Protein AF-0000000069833343 (afdb_homodimer)

Sequence (846 aa):
MAIAAACWATGGVAAAATAATTTTTSRLKGLRVHLTHVDAHGNYSRHQLLRRAARRSHHRMSRLVPVHAGNGEFLMDVSIGTPALAYSAIVDTGSDLVWTQCKPCVDCFKQSTPVFDPSSSSTYATVPCSSASCSDLPTSKCTSASKCGYTYTYGDSSSTQGVLATETFTLAKSKLPGVVFGCGDTNEGDGFSQGAGLVGLGRGPLSLVSQLGLDKFSYCLTSLDDTNNSPLLLGSLAGISEASAAASSVQTTPLIKNPSQPSFYYVSLKAITVGSTRISLPSSAFAVQDDGTGGVIVDSGTSITYLEVQGYRALKKAFAAQMALPAADGSGVGLDLCFRAPAKGVDQVEVPRLVFHFDGGADLDLPAENYMVLDGGSGALCLTVMGSRGLSIIGNFQQQNFQFVYDVGHDTLSFAPVQCNKLMAIAAACWATGGVAAAATAATTTTTSRLKGLRVHLTHVDAHGNYSRHQLLRRAARRSHHRMSRLVPVHAGNGEFLMDVSIGTPALAYSAIVDTGSDLVWTQCKPCVDCFKQSTPVFDPSSSSTYATVPCSSASCSDLPTSKCTSASKCGYTYTYGDSSSTQGVLATETFTLAKSKLPGVVFGCGDTNEGDGFSQGAGLVGLGRGPLSLVSQLGLDKFSYCLTSLDDTNNSPLLLGSLAGISEASAAASSVQTTPLIKNPSQPSFYYVSLKAITVGSTRISLPSSAFAVQDDGTGGVIVDSGTSITYLEVQGYRALKKAFAAQMALPAADGSGVGLDLCFRAPAKGVDQVEVPRLVFHFDGGADLDLPAENYMVLDGGSGALCLTVMGSRGLSIIGNFQQQNFQFVYDVGHDTLSFAPVQCNKL

pLDDT: mean 83.12, std 18.49, range [18.12, 98.44]

InterPro domains:
  IPR001461 Aspartic peptidase A1 [PR00792] (80-100)
  IPR001461 Aspartic peptidase A1 [PR00792] (296-307)
  IPR001461 Aspartic peptidase A1 [PR00792] (392-407)
  IPR001969 Aspartic peptidase, active site [PS00141] (296-307)
  IPR021109 Aspartic peptidase domain superfamily [G3DSA:2.40.70.10] (51-235)
  IPR021109 Aspartic peptidase domain superfamily [G3DSA:2.40.70.10] (239-423)
  IPR021109 Aspartic peptidase domain superfamily [SSF50630] (67-420)
  IPR032799 Xylanase inhibitor, C-terminal [PF14541] (265-416)
  IPR032861 Xylanase inhibitor, N-terminal [PF14543] (74-236)
  IPR033121 Peptidase family A1 domain [PS51767] (74-416)
  IPR034161 Pepsin-like domain, plant [cd05476] (73-420)
  IPR051708 Plant Aspartic Proteinase A1 [PTHR47967] (24-422)

Structure (mmCIF, N/CA/C/O backbone):
data_AF-0000000069833343-model_v1
#
loop_
_entity.id
_entity.type
_entity.pdbx_description
1 polymer 'Peptidase A1 domain-containing protein'
#
loop_
_atom_site.group_PDB
_atom_site.id
_atom_site.type_symbol
_atom_site.label_atom_id
_atom_site.label_alt_id
_atom_site.label_comp_id
_atom_site.label_asym_id
_atom_site.label_entity_id
_atom_site.label_seq_id
_atom_site.pdbx_PDB_ins_code
_atom_site.Cartn_x
_atom_site.Cartn_y
_atom_site.Cartn_z
_atom_site.occupancy
_atom_site.B_iso_or_equiv
_atom_site.auth_seq_id
_atom_site.auth_comp_id
_atom_site.auth_asym_id
_atom_site.auth_atom_id
_atom_site.pdbx_PDB_model_num
ATOM 1 N N . MET A 1 1 ? -57 -44.406 55.25 1 21.45 1 MET A N 1
ATOM 2 C CA . MET A 1 1 ? -57.312 -44.844 53.906 1 21.45 1 MET A CA 1
ATOM 3 C C . MET A 1 1 ? -56.062 -45 53.062 1 21.45 1 MET A C 1
ATOM 5 O O . MET A 1 1 ? -55.188 -44.125 53.094 1 21.45 1 MET A O 1
ATOM 9 N N . ALA A 1 2 ? -55.812 -46.281 52.656 1 21.61 2 ALA A N 1
ATOM 10 C CA . ALA A 1 2 ? -54.594 -47.031 52.438 1 21.61 2 ALA A CA 1
ATOM 11 C C . ALA A 1 2 ? -53.875 -46.531 51.188 1 21.61 2 ALA A C 1
ATOM 13 O O . ALA A 1 2 ? -54.344 -46.688 50.062 1 21.61 2 ALA A O 1
ATOM 14 N N . ILE A 1 3 ? -53.469 -45.219 51.125 1 20.42 3 ILE A N 1
ATOM 15 C CA . ILE A 1 3 ? -53.062 -44.438 49.969 1 20.42 3 ILE A CA 1
ATOM 16 C C . ILE A 1 3 ? -51.844 -45.062 49.344 1 20.42 3 ILE A C 1
ATOM 18 O O . ILE A 1 3 ? -50.781 -45.094 49.938 1 20.42 3 ILE A O 1
ATOM 22 N N . ALA A 1 4 ? -52.094 -46.219 48.562 1 18.94 4 ALA A N 1
ATOM 23 C CA . ALA A 1 4 ? -51.094 -47.156 48.062 1 18.94 4 ALA A CA 1
ATOM 24 C C . ALA A 1 4 ? -50.031 -46.438 47.219 1 18.94 4 ALA A C 1
ATOM 26 O O . ALA A 1 4 ? -50.375 -45.531 46.438 1 18.94 4 ALA A O 1
ATOM 27 N N . ALA A 1 5 ? -48.781 -46.469 47.656 1 20.67 5 ALA A N 1
ATOM 28 C CA . ALA A 1 5 ? -47.438 -45.969 47.375 1 20.67 5 ALA A CA 1
ATOM 29 C C . ALA A 1 5 ? -46.906 -46.531 46.094 1 20.67 5 ALA A C 1
ATOM 31 O O . ALA A 1 5 ? -46.531 -47.688 46.031 1 20.67 5 ALA A O 1
ATOM 32 N N . ALA A 1 6 ? -47.812 -46.438 44.938 1 20.27 6 ALA A N 1
ATOM 33 C CA . ALA A 1 6 ? -47.469 -47.188 43.719 1 20.27 6 ALA A CA 1
ATOM 34 C C . ALA A 1 6 ? -46.031 -46.938 43.312 1 20.27 6 ALA A C 1
ATOM 36 O O . ALA A 1 6 ? -45.562 -45.812 43.312 1 20.27 6 ALA A O 1
ATOM 37 N N . CYS A 1 7 ? -45.125 -47.938 43.469 1 20.39 7 CYS A N 1
ATOM 38 C CA . CYS A 1 7 ? -43.688 -48.156 43.312 1 20.39 7 CYS A CA 1
ATOM 39 C C . CYS A 1 7 ? -43.281 -48 41.844 1 20.39 7 CYS A C 1
ATOM 41 O O . CYS A 1 7 ? -43.688 -48.781 40.969 1 20.39 7 CYS A O 1
ATOM 43 N N . TRP A 1 8 ? -43.562 -46.812 41.156 1 21.75 8 TRP A N 1
ATOM 44 C CA . TRP A 1 8 ? -43.312 -46.719 39.75 1 21.75 8 TRP A CA 1
ATOM 45 C C . TRP A 1 8 ? -41.906 -47.188 39.406 1 21.75 8 TRP A C 1
ATOM 47 O O . TRP A 1 8 ? -40.938 -46.75 40.031 1 21.75 8 TRP A O 1
ATOM 57 N N . ALA A 1 9 ? -41.75 -48.469 38.938 1 21.72 9 ALA A N 1
ATOM 58 C CA . ALA A 1 9 ? -40.625 -49.281 38.531 1 21.72 9 ALA A CA 1
ATOM 59 C C . ALA A 1 9 ? -39.781 -48.531 37.5 1 21.72 9 ALA A C 1
ATOM 61 O O . ALA A 1 9 ? -40.281 -47.844 36.625 1 21.72 9 ALA A O 1
ATOM 62 N N . THR A 1 10 ? -38.469 -48.281 37.812 1 23.55 10 THR A N 1
ATOM 63 C CA . THR A 1 10 ? -37.281 -47.562 37.312 1 23.55 10 THR A CA 1
ATOM 64 C C . THR A 1 10 ? -36.719 -48.25 36.062 1 23.55 10 THR A C 1
ATOM 66 O O . THR A 1 10 ? -35.5 -48.375 35.906 1 23.55 10 THR A O 1
ATOM 69 N N . GLY A 1 11 ? -37.656 -48.656 35.031 1 21.95 11 GLY A N 1
ATOM 70 C CA . GLY A 1 11 ? -37.062 -49.469 34 1 21.95 11 GLY A CA 1
ATOM 71 C C . GLY A 1 11 ? -35.844 -48.812 33.344 1 21.95 11 GLY A C 1
ATOM 72 O O . GLY A 1 11 ? -35.844 -47.594 33.125 1 21.95 11 GLY A O 1
ATOM 73 N N . GLY A 1 12 ? -34.656 -49.406 33.531 1 21.81 12 GLY A N 1
ATOM 74 C CA . GLY A 1 12 ? -33.281 -49.156 33.094 1 21.81 12 GLY A CA 1
ATOM 75 C C . GLY A 1 12 ? -33.125 -49.125 31.594 1 21.81 12 GLY A C 1
ATOM 76 O O . GLY A 1 12 ? -33.375 -50.125 30.938 1 21.81 12 GLY A O 1
ATOM 77 N N . VAL A 1 13 ? -33.656 -48.125 30.875 1 24.73 13 VAL A N 1
ATOM 78 C CA . VAL A 1 13 ? -33.531 -48.125 29.422 1 24.73 13 VAL A CA 1
ATOM 79 C C . VAL A 1 13 ? -32.062 -48.25 29.047 1 24.73 13 VAL A C 1
ATOM 81 O O . VAL A 1 13 ? -31.203 -47.5 29.578 1 24.73 13 VAL A O 1
ATOM 84 N N . ALA A 1 14 ? -31.625 -49.406 28.547 1 22.98 14 ALA A N 1
ATOM 85 C CA . ALA A 1 14 ? -30.344 -49.781 27.922 1 22.98 14 ALA A CA 1
ATOM 86 C C . ALA A 1 14 ? -29.922 -48.75 26.891 1 22.98 14 ALA A C 1
ATOM 88 O O . ALA A 1 14 ? -30.672 -48.406 25.984 1 22.98 14 ALA A O 1
ATOM 89 N N . ALA A 1 15 ? -29 -47.938 27.172 1 27.58 15 ALA A N 1
ATOM 90 C CA . ALA A 1 15 ? -28.297 -46.969 26.312 1 27.58 15 ALA A CA 1
ATOM 91 C C . ALA A 1 15 ? -27.688 -47.656 25.094 1 27.58 15 ALA A C 1
ATOM 93 O O . ALA A 1 15 ? -26.828 -48.531 25.234 1 27.58 15 ALA A O 1
ATOM 94 N N . ALA A 1 16 ? -28.547 -47.969 24.094 1 25.44 16 ALA A N 1
ATOM 95 C CA . ALA A 1 16 ? -27.938 -48.5 22.875 1 25.44 16 ALA A CA 1
ATOM 96 C C . ALA A 1 16 ? -26.766 -47.625 22.422 1 25.44 16 ALA A C 1
ATOM 98 O O . ALA A 1 16 ? -26.906 -46.406 22.312 1 25.44 16 ALA A O 1
ATOM 99 N N . ALA A 1 17 ? -25.594 -48.094 22.594 1 27.55 17 ALA A N 1
ATOM 100 C CA . ALA A 1 17 ? -24.344 -47.562 22.062 1 27.55 17 ALA A CA 1
ATOM 101 C C . ALA A 1 17 ? -24.422 -47.375 20.547 1 27.55 17 ALA A C 1
ATOM 103 O O . ALA A 1 17 ? -24.594 -48.344 19.797 1 27.55 17 ALA A O 1
ATOM 104 N N . THR A 1 18 ? -25.125 -46.406 20.047 1 28.3 18 THR A N 1
ATOM 105 C CA . THR A 1 18 ? -24.984 -46.156 18.625 1 28.3 18 THR A CA 1
ATOM 106 C C . THR A 1 18 ? -23.516 -46.125 18.219 1 28.3 18 THR A C 1
ATOM 108 O O . THR A 1 18 ? -22.703 -45.469 18.844 1 28.3 18 THR A O 1
ATOM 111 N N . ALA A 1 19 ? -23.062 -47.25 17.656 1 33.06 19 ALA A N 1
ATOM 112 C CA . ALA A 1 19 ? -21.781 -47.344 16.969 1 33.06 19 ALA A CA 1
ATOM 113 C C . ALA A 1 19 ? -21.578 -46.125 16.062 1 33.06 19 ALA A C 1
ATOM 115 O O . ALA A 1 19 ? -22.375 -45.875 15.148 1 33.06 19 ALA A O 1
ATOM 116 N N . ALA A 1 20 ? -20.906 -45.156 16.531 1 35.56 20 ALA A N 1
ATOM 117 C CA . ALA A 1 20 ? -20.328 -44.125 15.68 1 35.56 20 ALA A CA 1
ATOM 118 C C . ALA A 1 20 ? -19.547 -44.75 14.523 1 35.56 20 ALA A C 1
ATOM 120 O O . ALA A 1 20 ? -18.516 -45.375 14.734 1 35.56 20 ALA A O 1
ATOM 121 N N . THR A 1 21 ? -20.281 -45.188 13.492 1 31.17 21 THR A N 1
ATOM 122 C CA . THR A 1 21 ? -19.484 -45.406 12.289 1 31.17 21 THR A CA 1
ATOM 123 C C . THR A 1 21 ? -18.562 -44.219 12.047 1 31.17 21 THR A C 1
ATOM 125 O O . THR A 1 21 ? -19.016 -43.094 11.945 1 31.17 21 THR A O 1
ATOM 128 N N . THR A 1 22 ? -17.359 -44.312 12.516 1 32.84 22 THR A N 1
ATOM 129 C CA . THR A 1 22 ? -16.281 -43.438 12.117 1 32.84 22 THR A CA 1
ATOM 130 C C . THR A 1 22 ? -16.219 -43.312 10.594 1 32.84 22 THR A C 1
ATOM 132 O O . THR A 1 22 ? -15.805 -44.25 9.906 1 32.84 22 THR A O 1
ATOM 135 N N . THR A 1 23 ? -17.266 -42.781 9.969 1 34.47 23 THR A N 1
ATOM 136 C CA . THR A 1 23 ? -17.031 -42.438 8.57 1 34.47 23 THR A CA 1
ATOM 137 C C . THR A 1 23 ? -15.602 -41.906 8.367 1 34.47 23 THR A C 1
ATOM 139 O O . THR A 1 23 ? -15.234 -40.875 8.922 1 34.47 23 THR A O 1
ATOM 142 N N . THR A 1 24 ? -14.664 -42.75 8.234 1 38.72 24 THR A N 1
ATOM 143 C CA . THR A 1 24 ? -13.312 -42.438 7.773 1 38.72 24 THR A CA 1
ATOM 144 C C . THR A 1 24 ? -13.352 -41.406 6.637 1 38.72 24 THR A C 1
ATOM 146 O O . THR A 1 24 ? -13.766 -41.719 5.52 1 38.72 24 THR A O 1
ATOM 149 N N . THR A 1 25 ? -13.844 -40.25 6.809 1 46.03 25 THR A N 1
ATOM 150 C CA . THR A 1 25 ? -13.719 -39.188 5.801 1 46.03 25 THR A CA 1
ATOM 151 C C . THR A 1 25 ? -12.391 -39.312 5.062 1 46.03 25 THR A C 1
ATOM 153 O O . THR A 1 25 ? -11.32 -39.25 5.676 1 46.03 25 THR A O 1
ATOM 156 N N . SER A 1 26 ? -12.281 -40.25 4.07 1 54.53 26 SER A N 1
ATOM 157 C CA . SER A 1 26 ? -11.133 -40.469 3.195 1 54.53 26 SER A CA 1
ATOM 158 C C . SER A 1 26 ? -10.391 -39.156 2.918 1 54.53 26 SER A C 1
ATOM 160 O O . SER A 1 26 ? -10.961 -38.219 2.371 1 54.53 26 SER A O 1
ATOM 162 N N . ARG A 1 27 ? -9.352 -38.875 3.617 1 72.12 27 ARG A N 1
ATOM 163 C CA . ARG A 1 27 ? -8.477 -37.719 3.531 1 72.12 27 ARG A CA 1
ATOM 164 C C . ARG A 1 27 ? -7.914 -37.562 2.123 1 72.12 27 ARG A C 1
ATOM 166 O O . ARG A 1 27 ? -7.387 -38.5 1.546 1 72.12 27 ARG A O 1
ATOM 173 N N . LEU A 1 28 ? -8.188 -36.625 1.368 1 82.12 28 LEU A N 1
ATOM 174 C CA . LEU A 1 28 ? -7.68 -36.312 0.043 1 82.12 28 LEU A CA 1
ATOM 175 C C . LEU A 1 28 ? -6.172 -36.5 -0.03 1 82.12 28 LEU A C 1
ATOM 177 O O . LEU A 1 28 ? -5.426 -35.938 0.788 1 82.12 28 LEU A O 1
ATOM 181 N N . LYS A 1 29 ? -5.707 -37.5 -0.87 1 86.5 29 LYS A N 1
ATOM 182 C CA . LYS A 1 29 ? -4.27 -37.719 -0.985 1 86.5 29 LYS A CA 1
ATOM 183 C C . LYS A 1 29 ? -3.639 -36.812 -2.031 1 86.5 29 LYS A C 1
ATOM 185 O O . LYS A 1 29 ? -2.506 -36.375 -1.864 1 86.5 29 LYS A O 1
ATOM 190 N N . GLY A 1 30 ? -4.383 -36.656 -3.137 1 89 30 GLY A N 1
ATOM 191 C CA . GLY A 1 30 ? -3.877 -35.844 -4.242 1 89 30 GLY A CA 1
ATOM 192 C C . GLY A 1 30 ? -4.969 -35.406 -5.195 1 89 30 GLY A C 1
ATOM 193 O O . GLY A 1 30 ? -6 -36.062 -5.328 1 89 30 GLY A O 1
ATOM 194 N N . LEU A 1 31 ? -4.809 -34.25 -5.797 1 89.5 31 LEU A N 1
ATOM 195 C CA . LEU A 1 31 ? -5.785 -33.688 -6.719 1 89.5 31 LEU A CA 1
ATOM 196 C C . LEU A 1 31 ? -5.102 -32.844 -7.789 1 89.5 31 LEU A C 1
ATOM 198 O O . LEU A 1 31 ? -4.172 -32.094 -7.492 1 89.5 31 LEU A O 1
ATOM 202 N N . ARG A 1 32 ? -5.523 -33.094 -9 1 91.19 32 ARG A N 1
ATOM 203 C CA . ARG A 1 32 ? -5.074 -32.25 -10.109 1 91.19 32 ARG A CA 1
ATOM 204 C C . ARG A 1 32 ? -6.164 -31.281 -10.539 1 91.19 32 ARG A C 1
ATOM 206 O O . ARG A 1 32 ? -7.316 -31.672 -10.734 1 91.19 32 ARG A O 1
ATOM 213 N N . VAL A 1 33 ? -5.816 -30 -10.633 1 90.75 33 VAL A N 1
ATOM 214 C CA . VAL A 1 33 ? -6.738 -28.953 -11.078 1 90.75 33 VAL A CA 1
ATOM 215 C C . VAL A 1 33 ? -6.102 -28.141 -12.211 1 90.75 33 VAL A C 1
ATOM 217 O O . VAL A 1 33 ? -4.875 -28.094 -12.328 1 90.75 33 VAL A O 1
ATOM 220 N N . HIS A 1 34 ? -6.926 -27.594 -13.102 1 88.88 34 HIS A N 1
ATOM 221 C CA . HIS A 1 34 ? -6.445 -26.781 -14.219 1 88.88 34 HIS A CA 1
ATOM 222 C C . HIS A 1 34 ? -6.59 -25.297 -13.922 1 88.88 34 HIS A C 1
ATOM 224 O O . HIS A 1 34 ? -7.602 -24.859 -13.367 1 88.88 34 HIS A O 1
ATOM 230 N N . LEU A 1 35 ? -5.52 -24.547 -14.219 1 90.62 35 LEU A N 1
ATOM 231 C CA . LEU A 1 35 ? -5.527 -23.078 -14.125 1 90.62 35 LEU A CA 1
ATOM 232 C C . LEU A 1 35 ? -5.547 -22.453 -15.516 1 90.62 35 LEU A C 1
ATOM 234 O O . LEU A 1 35 ? -4.984 -23.016 -16.453 1 90.62 35 LEU A O 1
ATOM 238 N N . THR A 1 36 ? -6.199 -21.344 -15.633 1 85.56 36 THR A N 1
ATOM 239 C CA . THR A 1 36 ? -6.207 -20.562 -16.859 1 85.56 36 THR A CA 1
ATOM 240 C C . THR A 1 36 ? -5.734 -19.141 -16.594 1 85.56 36 THR A C 1
ATOM 242 O O . THR A 1 36 ? -5.957 -18.594 -15.516 1 85.56 36 THR A O 1
ATOM 245 N N . HIS A 1 37 ? -5.012 -18.547 -17.578 1 85.62 37 HIS A N 1
ATOM 246 C CA . HIS A 1 37 ? -4.641 -17.141 -17.438 1 85.62 37 HIS A CA 1
ATOM 247 C C . HIS A 1 37 ? -5.867 -16.266 -17.219 1 85.62 37 HIS A C 1
ATOM 249 O O . HIS A 1 37 ? -6.906 -16.469 -17.859 1 85.62 37 HIS A O 1
ATOM 255 N N . VAL A 1 38 ? -5.75 -15.219 -16.438 1 81.62 38 VAL A N 1
ATOM 256 C CA . VAL A 1 38 ? -6.859 -14.32 -16.125 1 81.62 38 VAL A CA 1
ATOM 257 C C . VAL A 1 38 ? -7.348 -13.648 -17.406 1 81.62 38 VAL A C 1
ATOM 259 O O . VAL A 1 38 ? -8.523 -13.297 -17.516 1 81.62 38 VAL A O 1
ATOM 262 N N . ASP A 1 39 ? -6.434 -13.5 -18.438 1 78.38 39 ASP A N 1
ATOM 263 C CA . ASP A 1 39 ? -6.785 -12.797 -19.672 1 78.38 39 ASP A CA 1
ATOM 264 C C . ASP A 1 39 ? -7.133 -13.773 -20.781 1 78.38 39 ASP A C 1
ATOM 266 O O . ASP A 1 39 ? -7.262 -13.383 -21.938 1 78.38 39 ASP A O 1
ATOM 270 N N . ALA A 1 40 ? -7.191 -15.094 -20.5 1 80.38 40 ALA A N 1
ATOM 271 C CA . ALA A 1 40 ? -7.312 -16.141 -21.516 1 80.38 40 ALA A CA 1
ATOM 272 C C . ALA A 1 40 ? -8.594 -15.977 -22.328 1 80.38 40 ALA A C 1
ATOM 274 O O . ALA A 1 40 ? -8.641 -16.359 -23.5 1 80.38 40 ALA A O 1
ATOM 275 N N . HIS A 1 41 ? -9.625 -15.406 -21.766 1 77.19 41 HIS A N 1
ATOM 276 C CA . HIS A 1 41 ? -10.914 -15.344 -22.453 1 77.19 41 HIS A CA 1
ATOM 277 C C . HIS A 1 41 ? -11.086 -14.023 -23.188 1 77.19 41 HIS A C 1
ATOM 279 O O . HIS A 1 41 ? -12.086 -13.805 -23.859 1 77.19 41 HIS A O 1
ATOM 285 N N . GLY A 1 42 ? -10.086 -13.172 -23.078 1 77.94 42 GLY A N 1
ATOM 286 C CA . GLY A 1 42 ? -10.133 -11.914 -23.812 1 77.94 42 GLY A CA 1
ATOM 287 C C . GLY A 1 42 ? -9.438 -11.977 -25.156 1 77.94 42 GLY A C 1
ATOM 288 O O . GLY A 1 42 ? -8.656 -12.898 -25.422 1 77.94 42 GLY A O 1
ATOM 289 N N . ASN A 1 43 ? -9.906 -11.148 -26.078 1 82.88 43 ASN A N 1
ATOM 290 C CA . ASN A 1 43 ? -9.258 -10.992 -27.375 1 82.88 43 ASN A CA 1
ATOM 291 C C . ASN A 1 43 ? -8.156 -9.938 -27.328 1 82.88 43 ASN A C 1
ATOM 293 O O . ASN A 1 43 ? -8.367 -8.797 -27.75 1 82.88 43 ASN A O 1
ATOM 297 N N . TYR A 1 44 ? -7.023 -10.352 -26.781 1 83 44 TYR A N 1
ATOM 298 C CA . TYR A 1 44 ? -5.926 -9.406 -26.594 1 83 44 TYR A CA 1
ATOM 299 C C . TYR A 1 44 ? -4.742 -9.766 -27.484 1 83 44 TYR A C 1
ATOM 301 O O . TYR A 1 44 ? -4.434 -10.945 -27.672 1 83 44 TYR A O 1
ATOM 309 N N . SER A 1 45 ? -4.09 -8.711 -28.047 1 85.25 45 SER A N 1
ATOM 310 C CA . SER A 1 45 ? -2.799 -8.914 -28.703 1 85.25 45 SER A CA 1
ATOM 311 C C . SER A 1 45 ? -1.705 -9.203 -27.688 1 85.25 45 SER A C 1
ATOM 313 O O . SER A 1 45 ? -1.896 -8.992 -26.484 1 85.25 45 SER A O 1
ATOM 315 N N . ARG A 1 46 ? -0.649 -9.719 -28.094 1 84.88 46 ARG A N 1
ATOM 316 C CA . ARG A 1 46 ? 0.485 -9.984 -27.219 1 84.88 46 ARG A CA 1
ATOM 317 C C . ARG A 1 46 ? 0.93 -8.719 -26.484 1 84.88 46 ARG A C 1
ATOM 319 O O . ARG A 1 46 ? 1.281 -8.758 -25.312 1 84.88 46 ARG A O 1
ATOM 326 N N . HIS A 1 47 ? 0.909 -7.59 -27.234 1 83 47 HIS A N 1
ATOM 327 C CA . HIS A 1 47 ? 1.244 -6.297 -26.641 1 83 47 HIS A CA 1
ATOM 328 C C . HIS A 1 47 ? 0.287 -5.945 -25.5 1 83 47 HIS A C 1
ATOM 330 O O . HIS A 1 47 ? 0.718 -5.496 -24.438 1 83 47 HIS A O 1
ATOM 336 N N . GLN A 1 48 ? -0.925 -6.176 -25.734 1 78.81 48 GLN A N 1
ATOM 337 C CA . GLN A 1 48 ? -1.937 -5.879 -24.719 1 78.81 48 GLN A CA 1
ATOM 338 C C . GLN A 1 48 ? -1.784 -6.785 -23.5 1 78.81 48 GLN A C 1
ATOM 340 O O . GLN A 1 48 ? -1.926 -6.332 -22.359 1 78.81 48 GLN A O 1
ATOM 345 N N . LEU A 1 49 ? -1.484 -8.094 -23.719 1 83.44 49 LEU A N 1
ATOM 346 C CA . LEU A 1 49 ? -1.283 -9.039 -22.625 1 83.44 49 LEU A CA 1
ATOM 347 C C . LEU A 1 49 ? -0.107 -8.617 -21.75 1 83.44 49 LEU A C 1
ATOM 349 O O . LEU A 1 49 ? -0.203 -8.648 -20.531 1 83.44 49 LEU A O 1
ATOM 353 N N . LEU A 1 50 ? 0.956 -8.188 -22.375 1 83.94 50 LEU A N 1
ATOM 354 C CA . LEU A 1 50 ? 2.148 -7.758 -21.656 1 83.94 50 LEU A CA 1
ATOM 355 C C . LEU A 1 50 ? 1.863 -6.512 -20.828 1 83.94 50 LEU A C 1
ATOM 357 O O . LEU A 1 50 ? 2.229 -6.449 -19.656 1 83.94 50 LEU A O 1
ATOM 361 N N . ARG A 1 51 ? 1.188 -5.516 -21.359 1 75.75 51 ARG A N 1
ATOM 362 C CA . ARG A 1 51 ? 0.85 -4.277 -20.656 1 75.75 51 ARG A CA 1
ATOM 363 C C . ARG A 1 51 ? -0.042 -4.559 -19.453 1 75.75 51 ARG A C 1
ATOM 365 O O . ARG A 1 51 ? 0.148 -3.975 -18.391 1 75.75 51 ARG A O 1
ATOM 372 N N . ARG A 1 52 ? -1.001 -5.445 -19.672 1 78.94 52 ARG A N 1
ATOM 373 C CA . ARG A 1 52 ? -1.923 -5.789 -18.594 1 78.94 52 ARG A CA 1
ATOM 374 C C . ARG A 1 52 ? -1.197 -6.512 -17.469 1 78.94 52 ARG A C 1
ATOM 376 O O . ARG A 1 52 ? -1.413 -6.207 -16.281 1 78.94 52 ARG A O 1
ATOM 383 N N . ALA A 1 53 ? -0.318 -7.461 -17.828 1 79.5 53 ALA A N 1
ATOM 384 C CA . ALA A 1 53 ? 0.472 -8.172 -16.828 1 79.5 53 ALA A CA 1
ATOM 385 C C . ALA A 1 53 ? 1.384 -7.219 -16.062 1 79.5 53 ALA A C 1
ATOM 387 O O . ALA A 1 53 ? 1.507 -7.309 -14.836 1 79.5 53 ALA A O 1
ATOM 388 N N . ALA A 1 54 ? 2.035 -6.285 -16.766 1 76.5 54 ALA A N 1
ATOM 389 C CA . ALA A 1 54 ? 2.92 -5.305 -16.141 1 76.5 54 ALA A CA 1
ATOM 390 C C . ALA A 1 54 ? 2.145 -4.391 -15.195 1 76.5 54 ALA A C 1
ATOM 392 O O . ALA A 1 54 ? 2.586 -4.133 -14.07 1 76.5 54 ALA A O 1
ATOM 393 N N . ARG A 1 55 ? 1.012 -3.93 -15.664 1 69.94 55 ARG A N 1
ATOM 394 C CA . ARG A 1 55 ? 0.185 -3.051 -14.844 1 69.94 55 ARG A CA 1
ATOM 395 C C . ARG A 1 55 ? -0.227 -3.742 -13.555 1 69.94 55 ARG A C 1
ATOM 397 O O . ARG A 1 55 ? -0.125 -3.156 -12.469 1 69.94 55 ARG A O 1
ATOM 404 N N . ARG A 1 56 ? -0.678 -5 -13.617 1 73.31 56 ARG A N 1
ATOM 405 C CA . ARG A 1 56 ? -1.071 -5.746 -12.43 1 73.31 56 ARG A CA 1
ATOM 406 C C . ARG A 1 56 ? 0.121 -5.973 -11.5 1 73.31 56 ARG A C 1
ATOM 408 O O . ARG A 1 56 ? -0.011 -5.898 -10.281 1 73.31 56 ARG A O 1
ATOM 415 N N . SER A 1 57 ? 1.282 -6.297 -12.094 1 76.75 57 SER A N 1
ATOM 416 C CA . SER A 1 57 ? 2.49 -6.52 -11.305 1 76.75 57 SER A CA 1
ATOM 417 C C . SER A 1 57 ? 2.896 -5.262 -10.547 1 76.75 57 SER A C 1
ATOM 419 O O . SER A 1 57 ? 3.225 -5.324 -9.359 1 76.75 57 SER A O 1
ATOM 421 N N . HIS A 1 58 ? 2.873 -4.082 -11.289 1 67.56 58 HIS A N 1
ATOM 422 C CA . HIS A 1 58 ? 3.234 -2.812 -10.664 1 67.56 58 HIS A CA 1
ATOM 423 C C . HIS A 1 58 ? 2.293 -2.475 -9.516 1 67.56 58 HIS A C 1
ATOM 425 O O . HIS A 1 58 ? 2.736 -2.039 -8.453 1 67.56 58 HIS A O 1
ATOM 431 N N . HIS A 1 59 ? 1.062 -2.719 -9.828 1 63.75 59 HIS A N 1
ATOM 432 C CA . HIS A 1 59 ? 0.059 -2.447 -8.805 1 63.75 59 HIS A CA 1
ATOM 433 C C . HIS A 1 59 ? 0.282 -3.316 -7.57 1 63.75 59 HIS A C 1
ATOM 435 O O . HIS A 1 59 ? 0.264 -2.818 -6.441 1 63.75 59 HIS A O 1
ATOM 441 N N . ARG A 1 60 ? 0.499 -4.578 -7.719 1 71.25 60 ARG A N 1
ATOM 442 C CA . ARG A 1 60 ? 0.725 -5.504 -6.617 1 71.25 60 ARG A CA 1
ATOM 443 C C . ARG A 1 60 ? 1.979 -5.133 -5.836 1 71.25 60 ARG A C 1
ATOM 445 O O . ARG A 1 60 ? 1.954 -5.062 -4.605 1 71.25 60 ARG A O 1
ATOM 452 N N . MET A 1 61 ? 3.096 -4.914 -6.508 1 67.5 61 MET A N 1
ATOM 453 C CA . MET A 1 61 ? 4.352 -4.57 -5.848 1 67.5 61 MET A CA 1
ATOM 454 C C . MET A 1 61 ? 4.195 -3.305 -5.012 1 67.5 61 MET A C 1
ATOM 456 O O . MET A 1 61 ? 4.719 -3.223 -3.896 1 67.5 61 MET A O 1
ATOM 460 N N . SER A 1 62 ? 3.502 -2.348 -5.543 1 61.34 62 SER A N 1
ATOM 461 C CA . SER A 1 62 ? 3.344 -1.067 -4.859 1 61.34 62 SER A CA 1
ATOM 462 C C . SER A 1 62 ? 2.598 -1.231 -3.541 1 61.34 62 SER A C 1
ATOM 464 O O . SER A 1 62 ? 2.732 -0.403 -2.639 1 61.34 62 SER A O 1
ATOM 466 N N . ARG A 1 63 ? 1.869 -2.324 -3.381 1 60.72 63 ARG A N 1
ATOM 467 C CA . ARG A 1 63 ? 1.026 -2.506 -2.203 1 60.72 63 ARG A CA 1
ATOM 468 C C . ARG A 1 63 ? 1.697 -3.424 -1.186 1 60.72 63 ARG A C 1
ATOM 470 O O . ARG A 1 63 ? 1.332 -3.424 -0.008 1 60.72 63 ARG A O 1
ATOM 477 N N . LEU A 1 64 ? 2.621 -4.219 -1.611 1 61.84 64 LEU A N 1
ATOM 478 C CA . LEU A 1 64 ? 3.266 -5.18 -0.72 1 61.84 64 LEU A CA 1
ATOM 479 C C . LEU A 1 64 ? 4.379 -4.512 0.08 1 61.84 64 LEU A C 1
ATOM 481 O O . LEU A 1 64 ? 4.902 -5.094 1.032 1 61.84 64 LEU A O 1
ATOM 485 N N . VAL A 1 65 ? 4.828 -3.268 -0.133 1 54.47 65 VAL A N 1
ATOM 486 C CA . VAL A 1 65 ? 5.902 -2.576 0.577 1 54.47 65 VAL A CA 1
ATOM 487 C C . VAL A 1 65 ? 5.309 -1.593 1.582 1 54.47 65 VAL A C 1
ATOM 489 O O . VAL A 1 65 ? 4.402 -0.824 1.246 1 54.47 65 VAL A O 1
ATOM 492 N N . PRO A 1 66 ? 5.68 -1.823 2.902 1 53.97 66 PRO A N 1
ATOM 493 C CA . PRO A 1 66 ? 5.211 -0.838 3.881 1 53.97 66 PRO A CA 1
ATOM 494 C C . PRO A 1 66 ? 5.488 0.6 3.447 1 53.97 66 PRO A C 1
ATOM 496 O O . PRO A 1 66 ? 6.539 0.884 2.867 1 53.97 66 PRO A O 1
ATOM 499 N N . VAL A 1 67 ? 4.449 1.275 3.334 1 52.75 67 VAL A N 1
ATOM 500 C CA . VAL A 1 67 ? 4.621 2.631 2.824 1 52.75 67 VAL A CA 1
ATOM 501 C C . VAL A 1 67 ? 4.441 3.637 3.957 1 52.75 67 VAL A C 1
ATOM 503 O O . VAL A 1 67 ? 3.711 3.377 4.918 1 52.75 67 VAL A O 1
ATOM 506 N N . HIS A 1 68 ? 5.5 4.465 4.102 1 53.66 68 HIS A N 1
ATOM 507 C CA . HIS A 1 68 ? 5.328 5.668 4.906 1 53.66 68 HIS A CA 1
ATOM 508 C C . HIS A 1 68 ? 4.5 6.715 4.164 1 53.66 68 HIS A C 1
ATOM 510 O O . HIS A 1 68 ? 4.41 6.68 2.936 1 53.66 68 HIS A O 1
ATOM 516 N N . ALA A 1 69 ? 3.775 7.453 4.902 1 49.09 69 ALA A N 1
ATOM 517 C CA . ALA A 1 69 ? 2.977 8.523 4.312 1 49.09 69 ALA A CA 1
ATOM 518 C C . ALA A 1 69 ? 3.869 9.609 3.713 1 49.09 69 ALA A C 1
ATOM 520 O O . ALA A 1 69 ? 4.797 10.086 4.367 1 49.09 69 ALA A O 1
ATOM 521 N N . GLY A 1 70 ? 4.191 9.734 2.346 1 53.03 70 GLY A N 1
ATOM 522 C CA . GLY A 1 70 ? 5.184 10.648 1.81 1 53.03 70 GLY A CA 1
ATOM 523 C C . GLY A 1 70 ? 4.57 11.836 1.084 1 53.03 70 GLY A C 1
ATOM 524 O O . GLY A 1 70 ? 5.188 12.898 0.987 1 53.03 70 GLY A O 1
ATOM 525 N N . ASN A 1 71 ? 3.377 11.734 0.493 1 61.16 71 ASN A N 1
ATOM 526 C CA . ASN A 1 71 ? 2.838 12.914 -0.169 1 61.16 71 ASN A CA 1
ATOM 527 C C . ASN A 1 71 ? 2.131 13.836 0.821 1 61.16 71 ASN A C 1
ATOM 529 O O . ASN A 1 71 ? 1.789 13.422 1.93 1 61.16 71 ASN A O 1
ATOM 533 N N . GLY A 1 72 ? 2.244 15.148 0.535 1 69.12 72 GLY A N 1
ATOM 534 C CA . GLY A 1 72 ? 1.61 16.109 1.417 1 69.12 72 GLY A CA 1
ATOM 535 C C . GLY A 1 72 ? 0.968 17.266 0.672 1 69.12 72 GLY A C 1
ATOM 536 O O . GLY A 1 72 ? 0.927 17.266 -0.56 1 69.12 72 GLY A O 1
ATOM 537 N N . GLU A 1 73 ? 0.381 18.062 1.472 1 81.19 73 GLU A N 1
ATOM 538 C CA . GLU A 1 73 ? -0.445 19.141 0.92 1 81.19 73 GLU A CA 1
ATOM 539 C C . GLU A 1 73 ? 0.159 20.5 1.214 1 81.19 73 GLU A C 1
ATOM 541 O O . GLU A 1 73 ? -0.27 21.516 0.648 1 81.19 73 GLU A O 1
ATOM 546 N N . PHE A 1 74 ? 1.246 20.547 1.975 1 88.56 74 PHE A N 1
ATOM 547 C CA . PHE A 1 74 ? 1.852 21.828 2.357 1 88.56 74 PHE A CA 1
ATOM 548 C C . PHE A 1 74 ? 3.371 21.734 2.303 1 88.56 74 PHE A C 1
ATOM 550 O O . PHE A 1 74 ? 3.945 20.672 2.525 1 88.56 74 PHE A O 1
ATOM 557 N N . LEU A 1 75 ? 3.967 22.906 1.988 1 88.94 75 LEU A N 1
ATOM 558 C CA . LEU A 1 75 ? 5.414 23.062 1.938 1 88.94 75 LEU A CA 1
ATOM 559 C C . LEU A 1 75 ? 5.898 24 3.027 1 88.94 75 LEU A C 1
ATOM 561 O O . LEU A 1 75 ? 5.207 24.969 3.375 1 88.94 75 LEU A O 1
ATOM 565 N N . MET A 1 76 ? 7.035 23.703 3.449 1 92.19 76 MET A N 1
ATOM 566 C CA . MET A 1 76 ? 7.758 24.562 4.387 1 92.19 76 MET A CA 1
ATOM 567 C C . MET A 1 76 ? 9.109 24.984 3.807 1 92.19 76 MET A C 1
ATOM 569 O O . MET A 1 76 ? 9.797 24.172 3.176 1 92.19 76 MET A O 1
ATOM 573 N N . ASP A 1 77 ? 9.367 26.297 3.975 1 90.38 77 ASP A N 1
ATOM 574 C CA . ASP A 1 77 ? 10.711 26.734 3.605 1 90.38 77 ASP A CA 1
ATOM 575 C C . ASP A 1 77 ? 11.719 26.406 4.699 1 90.38 77 ASP A C 1
ATOM 577 O O . ASP A 1 77 ? 11.523 26.75 5.867 1 90.38 77 ASP A O 1
ATOM 581 N N . VAL A 1 78 ? 12.734 25.75 4.23 1 94.62 78 VAL A N 1
ATOM 582 C CA . VAL A 1 78 ? 13.797 25.344 5.133 1 94.62 78 VAL A CA 1
ATOM 583 C C . VAL A 1 78 ? 15.156 25.625 4.492 1 94.62 78 VAL A C 1
ATOM 585 O O . VAL A 1 78 ? 15.25 25.812 3.277 1 94.62 78 VAL A O 1
ATOM 588 N N . SER A 1 79 ? 16.125 25.891 5.328 1 96.94 79 SER A N 1
ATOM 589 C CA . SER A 1 79 ? 17.5 25.906 4.852 1 96.94 79 SER A CA 1
ATOM 590 C C . SER A 1 79 ? 18.344 24.844 5.555 1 96.94 79 SER A C 1
ATOM 592 O O . SER A 1 79 ? 18.078 24.484 6.703 1 96.94 79 SER A O 1
ATOM 594 N N . ILE A 1 80 ? 19.344 24.359 4.82 1 98.12 80 ILE A N 1
ATOM 595 C CA . ILE A 1 80 ? 20.188 23.312 5.367 1 98.12 80 ILE A CA 1
ATOM 596 C C . ILE A 1 80 ? 21.656 23.641 5.098 1 98.12 80 ILE A C 1
ATOM 598 O O . ILE A 1 80 ? 22 24.125 4.016 1 98.12 80 ILE A O 1
ATOM 602 N N . GLY A 1 81 ? 22.531 23.453 6.188 1 98.31 81 GLY A N 1
ATOM 603 C CA . GLY A 1 81 ? 23.969 23.531 5.984 1 98.31 81 GLY A CA 1
ATOM 604 C C . GLY A 1 81 ? 24.562 24.859 6.395 1 98.31 81 GLY A C 1
ATOM 605 O O . GLY A 1 81 ? 23.828 25.781 6.801 1 98.31 81 GLY A O 1
ATOM 606 N N . THR A 1 82 ? 25.891 24.812 6.336 1 97.88 82 THR A N 1
ATOM 607 C CA . THR A 1 82 ? 26.719 26 6.531 1 97.88 82 THR A CA 1
ATOM 608 C C . THR A 1 82 ? 27.75 26.125 5.402 1 97.88 82 THR A C 1
ATOM 610 O O . THR A 1 82 ? 28.766 25.422 5.395 1 97.88 82 THR A O 1
ATOM 613 N N . PRO A 1 83 ? 27.656 27.109 4.465 1 97.19 83 PRO A N 1
ATOM 614 C CA . PRO A 1 83 ? 26.578 28.094 4.473 1 97.19 83 PRO A CA 1
ATOM 615 C C . PRO A 1 83 ? 25.203 27.484 4.176 1 97.19 83 PRO A C 1
ATOM 617 O O . PRO A 1 83 ? 25.141 26.359 3.662 1 97.19 83 PRO A O 1
ATOM 620 N N . ALA A 1 84 ? 24.188 28.203 4.484 1 97 84 ALA A N 1
ATOM 621 C CA . ALA A 1 84 ? 22.812 27.703 4.387 1 97 84 ALA A CA 1
ATOM 622 C C . ALA A 1 84 ? 22.359 27.625 2.93 1 97 84 ALA A C 1
ATOM 624 O O . ALA A 1 84 ? 22.625 28.547 2.143 1 97 84 ALA A O 1
ATOM 625 N N . LEU A 1 85 ? 21.734 26.5 2.586 1 97.19 85 LEU A N 1
ATOM 626 C CA . LEU A 1 85 ? 21.078 26.281 1.304 1 97.19 85 LEU A CA 1
ATOM 627 C C . LEU A 1 85 ? 19.562 26.188 1.482 1 97.19 85 LEU A C 1
ATOM 629 O O . LEU A 1 85 ? 19.078 25.297 2.191 1 97.19 85 LEU A O 1
ATOM 633 N N . ALA A 1 86 ? 18.875 27.094 0.824 1 94.69 86 ALA A N 1
ATOM 634 C CA . ALA A 1 86 ? 17.422 27.141 0.978 1 94.69 86 ALA A CA 1
ATOM 635 C C . ALA A 1 86 ? 16.734 26.125 0.073 1 94.69 86 ALA A C 1
ATOM 637 O O . ALA A 1 86 ? 17.156 25.906 -1.063 1 94.69 86 ALA A O 1
ATOM 638 N N . TYR A 1 87 ? 15.648 25.484 0.544 1 93.12 87 TYR A N 1
ATOM 639 C CA . TYR A 1 87 ? 14.773 24.625 -0.238 1 93.12 87 TYR A CA 1
ATOM 640 C C . TYR A 1 87 ? 13.398 24.516 0.399 1 93.12 87 TYR A C 1
ATOM 642 O O . TYR A 1 87 ? 13.195 24.969 1.53 1 93.12 87 TYR A O 1
ATOM 650 N N . SER A 1 88 ? 12.438 24.047 -0.319 1 89.81 88 SER A N 1
ATOM 651 C CA . SER A 1 88 ? 11.094 23.781 0.196 1 89.81 88 SER A CA 1
ATOM 652 C C . SER A 1 88 ? 10.867 22.297 0.414 1 89.81 88 SER A C 1
ATOM 654 O O . SER A 1 88 ? 11.242 21.469 -0.424 1 89.81 88 SER A O 1
ATOM 656 N N . ALA A 1 89 ? 10.312 21.969 1.544 1 91.38 89 ALA A N 1
ATOM 657 C CA . ALA A 1 89 ? 10.055 20.578 1.884 1 91.38 89 ALA A CA 1
ATOM 658 C C . ALA A 1 89 ? 8.578 20.359 2.225 1 91.38 89 ALA A C 1
ATOM 660 O O . ALA A 1 89 ? 7.934 21.25 2.793 1 91.38 89 ALA A O 1
ATOM 661 N N . ILE A 1 90 ? 8.117 19.188 1.912 1 88.38 90 ILE A N 1
ATOM 662 C CA . ILE A 1 90 ? 6.773 18.797 2.324 1 88.38 90 ILE A CA 1
ATOM 663 C C . ILE A 1 90 ? 6.73 18.625 3.842 1 88.38 90 ILE A C 1
ATOM 665 O O . ILE A 1 90 ? 7.66 18.094 4.438 1 88.38 90 ILE A O 1
ATOM 669 N N . VAL A 1 91 ? 5.68 19.172 4.418 1 91.81 91 VAL A N 1
ATOM 670 C CA . VAL A 1 91 ? 5.449 18.938 5.84 1 91.81 91 VAL A CA 1
ATOM 671 C C . VAL A 1 91 ? 4.383 17.859 6.02 1 91.81 91 VAL A C 1
ATOM 673 O O . VAL A 1 91 ? 3.379 17.844 5.301 1 91.81 91 VAL A O 1
ATOM 676 N N . ASP A 1 92 ? 4.645 16.938 6.965 1 90.81 92 ASP A N 1
ATOM 677 C CA . ASP A 1 92 ? 3.746 15.797 7.059 1 90.81 92 ASP A CA 1
ATOM 678 C C . ASP A 1 92 ? 3.643 15.297 8.5 1 90.81 92 ASP A C 1
ATOM 680 O O . ASP A 1 92 ? 4.648 14.906 9.094 1 90.81 92 ASP A O 1
ATOM 684 N N . THR A 1 93 ? 2.402 15.289 9.031 1 94.25 93 THR A N 1
ATOM 685 C CA . THR A 1 93 ? 2.172 14.781 10.375 1 94.25 93 THR A CA 1
ATOM 686 C C . THR A 1 93 ? 2.133 13.258 10.375 1 94.25 93 THR A C 1
ATOM 688 O O . THR A 1 93 ? 2.158 12.625 11.438 1 94.25 93 THR A O 1
ATOM 691 N N . GLY A 1 94 ? 2.115 12.641 9.219 1 88.38 94 GLY A N 1
ATOM 692 C CA . GLY A 1 94 ? 2.055 11.195 9.125 1 88.38 94 GLY A CA 1
ATOM 693 C C . GLY A 1 94 ? 3.416 10.547 8.961 1 88.38 94 GLY A C 1
ATOM 694 O O . GLY A 1 94 ? 3.516 9.328 8.781 1 88.38 94 GLY A O 1
ATOM 695 N N . SER A 1 95 ? 4.473 11.328 9 1 86.25 95 SER A N 1
ATOM 696 C CA . SER A 1 95 ? 5.84 10.836 8.867 1 86.25 95 SER A CA 1
ATOM 697 C C . SER A 1 95 ? 6.75 11.445 9.922 1 86.25 95 SER A C 1
ATOM 699 O O . SER A 1 95 ? 6.457 12.516 10.461 1 86.25 95 SER A O 1
ATOM 701 N N . ASP A 1 96 ? 7.895 10.766 10.125 1 89.25 96 ASP A N 1
ATOM 702 C CA . ASP A 1 96 ? 8.773 11.242 11.195 1 89.25 96 ASP A CA 1
ATOM 703 C C . ASP A 1 96 ? 10.039 11.867 10.625 1 89.25 96 ASP A C 1
ATOM 705 O O . ASP A 1 96 ? 10.469 12.93 11.078 1 89.25 96 ASP A O 1
ATOM 709 N N . LEU A 1 97 ? 10.602 11.328 9.617 1 90.69 97 LEU A N 1
ATOM 710 C CA . LEU A 1 97 ? 11.977 11.633 9.227 1 90.69 97 LEU A CA 1
ATOM 711 C C . LEU A 1 97 ? 12.031 12.906 8.391 1 90.69 97 LEU A C 1
ATOM 713 O O . LEU A 1 97 ? 11.227 13.086 7.477 1 90.69 97 LEU A O 1
ATOM 717 N N . VAL A 1 98 ? 12.953 13.773 8.797 1 93.81 98 VAL A N 1
ATOM 718 C CA . VAL A 1 98 ? 13.359 14.859 7.91 1 93.81 98 VAL A CA 1
ATOM 719 C C . VAL A 1 98 ? 14.352 14.344 6.871 1 93.81 98 VAL A C 1
ATOM 721 O O . VAL A 1 98 ? 15.273 13.602 7.199 1 93.81 98 VAL A O 1
ATOM 724 N N . TRP A 1 99 ? 14.117 14.664 5.625 1 93.31 99 TRP A N 1
ATOM 725 C CA . TRP A 1 99 ? 15.109 14.25 4.641 1 93.31 99 TRP A CA 1
ATOM 726 C C . TRP A 1 99 ? 15.109 15.18 3.436 1 93.31 99 TRP A C 1
ATOM 728 O O . TRP A 1 99 ? 14.141 15.922 3.215 1 93.31 99 TRP A O 1
ATOM 738 N N . THR A 1 100 ? 16.172 15.266 2.734 1 94.19 100 THR A N 1
ATOM 739 C CA . THR A 1 100 ? 16.328 15.922 1.438 1 94.19 100 THR A CA 1
ATOM 740 C C . THR A 1 100 ? 17.281 15.141 0.548 1 94.19 100 THR A C 1
ATOM 742 O O . THR A 1 100 ? 17.938 14.195 1.004 1 94.19 100 THR A O 1
ATOM 745 N N . GLN A 1 101 ? 17.281 15.508 -0.737 1 92.5 101 GLN A N 1
ATOM 746 C CA . GLN A 1 101 ? 18.219 14.867 -1.662 1 92.5 101 GLN A CA 1
ATOM 747 C C . GLN A 1 101 ? 19.641 15.391 -1.461 1 92.5 101 GLN A C 1
ATOM 749 O O . GLN A 1 101 ? 19.844 16.578 -1.232 1 92.5 101 GLN A O 1
ATOM 754 N N . CYS A 1 102 ? 20.609 14.477 -1.529 1 95.56 102 CYS A N 1
ATOM 755 C CA . CYS A 1 102 ? 22 14.852 -1.294 1 95.56 102 CYS A CA 1
ATOM 756 C C . CYS A 1 102 ? 22.891 14.391 -2.436 1 95.56 102 CYS A C 1
ATOM 758 O O . CYS A 1 102 ? 22.625 13.352 -3.053 1 95.56 102 CYS A O 1
ATOM 760 N N . LYS A 1 103 ? 23.922 15.25 -2.652 1 95.69 103 LYS A N 1
ATOM 761 C CA . LYS A 1 103 ? 25 14.82 -3.533 1 95.69 103 LYS A CA 1
ATOM 762 C C . LYS A 1 103 ? 26 13.945 -2.787 1 95.69 103 LYS A C 1
ATOM 764 O O . LYS A 1 103 ? 26.234 14.133 -1.592 1 95.69 103 LYS A O 1
ATOM 769 N N . PRO A 1 104 ? 26.75 13.039 -3.617 1 92.69 104 PRO A N 1
ATOM 770 C CA . PRO A 1 104 ? 26.391 12.633 -4.98 1 92.69 104 PRO A CA 1
ATOM 771 C C . PRO A 1 104 ? 25.078 11.867 -5.043 1 92.69 104 PRO A C 1
ATOM 773 O O . PRO A 1 104 ? 24.766 11.07 -4.148 1 92.69 104 PRO A O 1
ATOM 776 N N . CYS A 1 105 ? 24.391 12.18 -5.98 1 87.06 105 CYS A N 1
ATOM 777 C CA . CYS A 1 105 ? 23.062 11.602 -6.145 1 87.06 105 CYS A CA 1
ATOM 778 C C . CYS A 1 105 ? 23.062 10.5 -7.199 1 87.06 105 CYS A C 1
ATOM 780 O O . CYS A 1 105 ? 23.297 10.766 -8.375 1 87.06 105 CYS A O 1
ATOM 782 N N . VAL A 1 106 ? 22.828 9.273 -6.746 1 78.56 106 VAL A N 1
ATOM 783 C CA . VAL A 1 106 ? 22.719 8.148 -7.672 1 78.56 106 VAL A CA 1
ATOM 784 C C . VAL A 1 106 ? 21.453 8.289 -8.516 1 78.56 106 VAL A C 1
ATOM 786 O O . VAL A 1 106 ? 21.5 8.141 -9.734 1 78.56 106 VAL A O 1
ATOM 789 N N . ASP A 1 107 ? 20.391 8.477 -7.906 1 77.19 107 ASP A N 1
ATOM 790 C CA . ASP A 1 107 ? 19.094 8.75 -8.523 1 77.19 107 ASP A CA 1
ATOM 791 C C . ASP A 1 107 ? 18.344 9.844 -7.766 1 77.19 107 ASP A C 1
ATOM 793 O O . ASP A 1 107 ? 17.953 9.648 -6.613 1 77.19 107 ASP A O 1
ATOM 797 N N . CYS A 1 108 ? 18.25 11.008 -8.375 1 82 108 CYS A N 1
ATOM 798 C CA . CYS A 1 108 ? 17.547 12.133 -7.781 1 82 108 CYS A CA 1
ATOM 799 C C . CYS A 1 108 ? 16.484 12.672 -8.734 1 82 108 CYS A C 1
ATOM 801 O O . CYS A 1 108 ? 16.688 12.688 -9.945 1 82 108 CYS A O 1
ATOM 803 N N . PHE A 1 109 ? 15.422 12.938 -8.125 1 76.38 109 PHE A N 1
ATOM 804 C CA . PHE A 1 109 ? 14.422 13.609 -8.953 1 76.38 109 PHE A CA 1
ATOM 805 C C . PHE A 1 109 ? 14.727 15.094 -9.086 1 76.38 109 PHE A C 1
ATOM 807 O O . PHE A 1 109 ? 15.469 15.656 -8.273 1 76.38 109 PHE A O 1
ATOM 814 N N . LYS A 1 110 ? 14.234 15.664 -10.148 1 78.56 110 LYS A N 1
ATOM 815 C CA . LYS A 1 110 ? 14.461 17.094 -10.398 1 78.56 110 LYS A CA 1
ATOM 816 C C . LYS A 1 110 ? 13.758 17.953 -9.352 1 78.56 110 LYS A C 1
ATOM 818 O O . LYS A 1 110 ? 12.609 17.672 -8.977 1 78.56 110 LYS A O 1
ATOM 823 N N . GLN A 1 111 ? 14.477 18.859 -8.703 1 83.81 111 GLN A N 1
ATOM 824 C CA . GLN A 1 111 ? 13.938 19.844 -7.77 1 83.81 111 GLN A CA 1
ATOM 825 C C . GLN A 1 111 ? 14.32 21.266 -8.18 1 83.81 111 GLN A C 1
ATOM 827 O O . GLN A 1 111 ? 15.258 21.469 -8.953 1 83.81 111 GLN A O 1
ATOM 832 N N . SER A 1 112 ? 13.586 22.344 -7.699 1 80.62 112 SER A N 1
ATOM 833 C CA . SER A 1 112 ? 13.758 23.734 -8.109 1 80.62 112 SER A CA 1
ATOM 834 C C . SER A 1 112 ? 15.031 24.328 -7.52 1 80.62 112 SER A C 1
ATOM 836 O O . SER A 1 112 ? 15.547 25.328 -8.016 1 80.62 112 SER A O 1
ATOM 838 N N . THR A 1 113 ? 15.516 23.812 -6.512 1 89.06 113 THR A N 1
ATOM 839 C CA . THR A 1 113 ? 16.719 24.281 -5.844 1 89.06 113 THR A CA 1
ATOM 840 C C . THR A 1 113 ? 17.859 23.266 -5.992 1 89.06 113 THR A C 1
ATOM 842 O O . THR A 1 113 ? 17.609 22.109 -6.324 1 89.06 113 THR A O 1
ATOM 845 N N . PRO A 1 114 ? 19.047 23.703 -5.836 1 90.88 114 PRO A N 1
ATOM 846 C CA . PRO A 1 114 ? 20.141 22.75 -5.934 1 90.88 114 PRO A CA 1
ATOM 847 C C . PRO A 1 114 ? 20.031 21.625 -4.906 1 90.88 114 PRO A C 1
ATOM 849 O O . PRO A 1 114 ? 19.531 21.844 -3.803 1 90.88 114 PRO A O 1
ATOM 852 N N . VAL A 1 115 ? 20.469 20.5 -5.379 1 93.88 115 VAL A N 1
ATOM 853 C CA . VAL A 1 115 ? 20.594 19.375 -4.445 1 93.88 115 VAL A CA 1
ATOM 854 C C . VAL A 1 115 ? 21.672 19.688 -3.41 1 93.88 115 VAL A C 1
ATOM 856 O O . VAL A 1 115 ? 22.734 20.203 -3.752 1 93.88 115 VAL A O 1
ATOM 859 N N . PHE A 1 116 ? 21.438 19.375 -2.184 1 97.62 116 PHE A N 1
ATOM 860 C CA . PHE A 1 116 ? 22.375 19.672 -1.105 1 97.62 116 PHE A CA 1
ATOM 861 C C . PHE A 1 116 ? 23.656 18.875 -1.281 1 97.62 116 PHE A C 1
ATOM 863 O O . PHE A 1 116 ? 23.625 17.672 -1.5 1 97.62 116 PHE A O 1
ATOM 870 N N . ASP A 1 117 ? 24.734 19.547 -1.193 1 98 117 ASP A N 1
ATOM 871 C CA . ASP A 1 117 ? 26.062 18.938 -1.241 1 98 117 ASP A CA 1
ATOM 872 C C . ASP A 1 117 ? 26.719 18.938 0.136 1 98 117 ASP A C 1
ATOM 874 O O . ASP A 1 117 ? 27.219 19.969 0.584 1 98 117 ASP A O 1
ATOM 878 N N . PRO A 1 118 ? 26.766 17.766 0.771 1 97.62 118 PRO A N 1
ATOM 879 C CA . PRO A 1 118 ? 27.359 17.703 2.109 1 97.62 118 PRO A CA 1
ATOM 880 C C . PRO A 1 118 ? 28.797 18.203 2.145 1 97.62 118 PRO A C 1
ATOM 882 O O . PRO A 1 118 ? 29.234 18.781 3.145 1 97.62 118 PRO A O 1
ATOM 885 N N . SER A 1 119 ? 29.547 18.047 1.133 1 97.31 119 SER A N 1
ATOM 886 C CA . SER A 1 119 ? 30.953 18.422 1.105 1 97.31 119 SER A CA 1
ATOM 887 C C . SER A 1 119 ? 31.125 19.938 1.154 1 97.31 119 SER A C 1
ATOM 889 O O . SER A 1 119 ? 32.219 20.438 1.437 1 97.31 119 SER A O 1
ATOM 891 N N . SER A 1 120 ? 30.094 20.641 0.86 1 97.06 120 SER A N 1
ATOM 892 C CA . SER A 1 120 ? 30.156 22.094 0.842 1 97.06 120 SER A CA 1
ATOM 893 C C . SER A 1 120 ? 29.75 22.672 2.191 1 97.06 120 SER A C 1
ATOM 895 O O . SER A 1 120 ? 29.734 23.906 2.363 1 97.06 120 SER A O 1
ATOM 897 N N . SER A 1 121 ? 29.391 21.875 3.115 1 98.12 121 SER A N 1
ATOM 898 C CA . SER A 1 121 ? 28.938 22.344 4.418 1 98.12 121 SER A CA 1
ATOM 899 C C . SER A 1 121 ? 29.938 22.016 5.512 1 98.12 121 SER A C 1
ATOM 901 O O . SER A 1 121 ? 30.469 20.906 5.57 1 98.12 121 SER A O 1
ATOM 903 N N . SER A 1 122 ? 30.172 22.922 6.391 1 98.19 122 SER A N 1
ATOM 904 C CA . SER A 1 122 ? 31.109 22.734 7.48 1 98.19 122 SER A CA 1
ATOM 905 C C . SER A 1 122 ? 30.453 22.062 8.68 1 98.19 122 SER A C 1
ATOM 907 O O . SER A 1 122 ? 31.125 21.656 9.625 1 98.19 122 SER A O 1
ATOM 909 N N . THR A 1 123 ? 29.141 21.875 8.742 1 98.25 123 THR A N 1
ATOM 910 C CA . THR A 1 123 ? 28.453 21.359 9.922 1 98.25 123 THR A CA 1
ATOM 911 C C . THR A 1 123 ? 27.875 19.969 9.648 1 98.25 123 THR A C 1
ATOM 913 O O . THR A 1 123 ? 27.219 19.391 10.508 1 98.25 123 THR A O 1
ATOM 916 N N . TYR A 1 124 ? 28.156 19.406 8.461 1 97.94 124 TYR A N 1
ATOM 917 C CA . TYR A 1 124 ? 27.672 18.078 8.109 1 97.94 124 TYR A CA 1
ATOM 918 C C . TYR A 1 124 ? 28.422 17 8.891 1 97.94 124 TYR A C 1
ATOM 920 O O . TYR A 1 124 ? 29.656 17.062 9.016 1 97.94 124 TYR A O 1
ATOM 928 N N . ALA A 1 125 ? 27.641 16.031 9.406 1 96.88 125 ALA A N 1
ATOM 929 C CA . ALA A 1 125 ? 28.281 14.875 10.039 1 96.88 125 ALA A CA 1
ATOM 930 C C . ALA A 1 125 ? 27.438 13.617 9.844 1 96.88 125 ALA A C 1
ATOM 932 O O . ALA A 1 125 ? 26.203 13.656 9.938 1 96.88 125 ALA A O 1
ATOM 933 N N . THR A 1 126 ? 28.078 12.523 9.617 1 93.19 126 THR A N 1
ATOM 934 C CA . THR A 1 126 ? 27.391 11.258 9.438 1 93.19 126 THR A CA 1
ATOM 935 C C . THR A 1 126 ? 26.938 10.695 10.789 1 93.19 126 THR A C 1
ATOM 937 O O . THR A 1 126 ? 27.562 10.945 11.812 1 93.19 126 THR A O 1
ATOM 940 N N . VAL A 1 127 ? 25.891 9.992 10.781 1 94.06 127 VAL A N 1
ATOM 941 C CA . VAL A 1 127 ? 25.375 9.297 11.953 1 94.06 127 VAL A CA 1
ATOM 942 C C . VAL A 1 127 ? 25.812 7.828 11.914 1 94.06 127 VAL A C 1
ATOM 944 O O . VAL A 1 127 ? 25.547 7.125 10.938 1 94.06 127 VAL A O 1
ATOM 947 N N . PRO A 1 128 ? 26.484 7.41 12.938 1 91.25 128 PRO A N 1
ATOM 948 C CA . PRO A 1 128 ? 26.938 6.02 12.93 1 91.25 128 PRO A CA 1
ATOM 949 C C . PRO A 1 128 ? 25.812 5.027 13.227 1 91.25 128 PRO A C 1
ATOM 951 O O . PRO A 1 128 ? 24.797 5.402 13.805 1 91.25 128 PRO A O 1
ATOM 954 N N . CYS A 1 129 ? 26.047 3.822 12.945 1 85.94 129 CYS A N 1
ATOM 955 C CA . CYS A 1 129 ? 25.078 2.754 13.125 1 85.94 129 CYS A CA 1
ATOM 956 C C . CYS A 1 129 ? 24.75 2.555 14.602 1 85.94 129 CYS A C 1
ATOM 958 O O . CYS A 1 129 ? 23.641 2.152 14.953 1 85.94 129 CYS A O 1
ATOM 960 N N . SER A 1 130 ? 25.672 2.898 15.383 1 85.06 130 SER A N 1
ATOM 961 C CA . SER A 1 130 ? 25.5 2.639 16.812 1 85.06 130 SER A CA 1
ATOM 962 C C . SER A 1 130 ? 24.688 3.748 17.484 1 85.06 130 SER A C 1
ATOM 964 O O . SER A 1 130 ? 24.406 3.676 18.672 1 85.06 130 SER A O 1
ATOM 966 N N . SER A 1 131 ? 24.297 4.719 16.734 1 89.38 131 SER A N 1
ATOM 967 C CA . SER A 1 131 ? 23.594 5.859 17.312 1 89.38 131 SER A CA 1
ATOM 968 C C . SER A 1 131 ? 22.156 5.5 17.672 1 89.38 131 SER A C 1
ATOM 970 O O . SER A 1 131 ? 21.578 4.574 17.109 1 89.38 131 SER A O 1
ATOM 972 N N . ALA A 1 132 ? 21.609 6.25 18.625 1 86.69 132 ALA A N 1
ATOM 973 C CA . ALA A 1 132 ? 20.203 6.098 19 1 86.69 132 ALA A CA 1
ATOM 974 C C . ALA A 1 132 ? 19.281 6.441 17.844 1 86.69 132 ALA A C 1
ATOM 976 O O . ALA A 1 132 ? 18.25 5.793 17.641 1 86.69 132 ALA A O 1
ATOM 977 N N . SER A 1 133 ? 19.703 7.422 17.047 1 91.38 133 SER A N 1
ATOM 978 C CA . SER A 1 133 ? 18.906 7.84 15.906 1 91.38 133 SER A CA 1
ATOM 979 C C . SER A 1 133 ? 18.797 6.727 14.875 1 91.38 133 SER A C 1
ATOM 981 O O . SER A 1 133 ? 17.766 6.566 14.227 1 91.38 133 SER A O 1
ATOM 983 N N . CYS A 1 134 ? 19.766 5.98 14.711 1 87.38 134 CYS A N 1
ATOM 984 C CA . CYS A 1 134 ? 19.719 4.859 13.781 1 87.38 134 CYS A CA 1
ATOM 985 C C . CYS A 1 134 ? 18.75 3.787 14.258 1 87.38 134 CYS A C 1
ATOM 987 O O . CYS A 1 134 ? 18.016 3.211 13.461 1 87.38 134 CYS A O 1
ATOM 989 N N . SER A 1 135 ? 18.719 3.615 15.555 1 79.75 135 SER A N 1
ATOM 990 C CA . SER A 1 135 ? 17.812 2.633 16.141 1 79.75 135 SER A CA 1
ATOM 991 C C . SER A 1 135 ? 16.359 3.074 16.031 1 79.75 135 SER A C 1
ATOM 993 O O . SER A 1 135 ? 15.453 2.244 16.078 1 79.75 135 SER A O 1
ATOM 995 N N . ASP A 1 136 ? 16.188 4.363 15.883 1 83.38 136 ASP A N 1
ATOM 996 C CA . ASP A 1 136 ? 14.844 4.926 15.82 1 83.38 136 ASP A CA 1
ATOM 997 C C . ASP A 1 136 ? 14.227 4.719 14.438 1 83.38 136 ASP A C 1
ATOM 999 O O . ASP A 1 136 ? 13.023 4.914 14.25 1 83.38 136 ASP A O 1
ATOM 1003 N N . LEU A 1 137 ? 15.039 4.32 13.438 1 80.81 137 LEU A N 1
ATOM 1004 C CA . LEU A 1 137 ? 14.531 4.082 12.094 1 80.81 137 LEU A CA 1
ATOM 1005 C C . LEU A 1 137 ? 13.703 2.805 12.039 1 80.81 137 LEU A C 1
ATOM 1007 O O . LEU A 1 137 ? 14.039 1.814 12.688 1 80.81 137 LEU A O 1
ATOM 1011 N N . PRO A 1 138 ? 12.609 2.969 11.266 1 67.06 138 PRO A N 1
ATOM 1012 C CA . PRO A 1 138 ? 11.883 1.708 11.086 1 67.06 138 PRO A CA 1
ATOM 1013 C C . PRO A 1 138 ? 12.742 0.621 10.445 1 67.06 138 PRO A C 1
ATOM 1015 O O . PRO A 1 138 ? 12.648 -0.55 10.82 1 67.06 138 PRO A O 1
ATOM 1018 N N . THR A 1 139 ? 13.445 1.008 9.414 1 62.16 139 THR A N 1
ATOM 1019 C CA . THR A 1 139 ? 14.398 0.12 8.758 1 62.16 139 THR A CA 1
ATOM 1020 C C . THR A 1 139 ? 15.742 0.813 8.57 1 62.16 139 THR A C 1
ATOM 1022 O O . THR A 1 139 ? 15.805 1.938 8.07 1 62.16 139 THR A O 1
ATOM 1025 N N . SER A 1 140 ? 16.766 0.24 9.164 1 64.44 140 SER A N 1
ATOM 1026 C CA . SER A 1 140 ? 18.109 0.801 9.023 1 64.44 140 SER A CA 1
ATOM 1027 C C . SER A 1 140 ? 19.078 -0.225 8.445 1 64.44 140 SER A C 1
ATOM 1029 O O . SER A 1 140 ? 18.875 -1.432 8.586 1 64.44 140 SER A O 1
ATOM 1031 N N . LYS A 1 141 ? 19.938 0.297 7.578 1 62.84 141 LYS A N 1
ATOM 1032 C CA . LYS A 1 141 ? 21.016 -0.523 7.027 1 62.84 141 LYS A CA 1
ATOM 1033 C C . LYS A 1 141 ? 22.375 0.021 7.434 1 62.84 141 LYS A C 1
ATOM 1035 O O . LYS A 1 141 ? 22.625 1.225 7.344 1 62.84 141 LYS A O 1
ATOM 1040 N N . CYS A 1 142 ? 23.062 -0.896 8.18 1 70.31 142 CYS A N 1
ATOM 1041 C CA . CYS A 1 142 ? 24.422 -0.461 8.445 1 70.31 142 CYS A CA 1
ATOM 1042 C C . CYS A 1 142 ? 25.328 -0.762 7.266 1 70.31 142 CYS A C 1
ATOM 1044 O O . CYS A 1 142 ? 25.328 -1.879 6.742 1 70.31 142 CYS A O 1
ATOM 1046 N N . THR A 1 143 ? 25.781 0.285 6.746 1 59.44 143 THR A N 1
ATOM 1047 C CA . THR A 1 143 ? 26.688 0.156 5.609 1 59.44 143 THR A CA 1
ATOM 1048 C C . THR A 1 143 ? 28.047 -0.328 6.066 1 59.44 143 THR A C 1
ATOM 1050 O O . THR A 1 143 ? 28.312 -0.45 7.266 1 59.44 143 THR A O 1
ATOM 1053 N N . SER A 1 144 ? 28.875 -0.701 5.082 1 55.44 144 SER A N 1
ATOM 1054 C CA . SER A 1 144 ? 30.25 -1.146 5.352 1 55.44 144 SER A CA 1
ATOM 1055 C C . SER A 1 144 ? 31.031 -0.092 6.125 1 55.44 144 SER A C 1
ATOM 1057 O O . SER A 1 144 ? 31.969 -0.419 6.855 1 55.44 144 SER A O 1
ATOM 1059 N N . ALA A 1 145 ? 30.719 1.105 5.984 1 62.88 145 ALA A N 1
ATOM 1060 C CA . ALA A 1 145 ? 31.469 2.17 6.637 1 62.88 145 ALA A CA 1
ATOM 1061 C C . ALA A 1 145 ? 30.844 2.562 7.969 1 62.88 145 ALA A C 1
ATOM 1063 O O . ALA A 1 145 ? 31.125 3.635 8.508 1 62.88 145 ALA A O 1
ATOM 1064 N N . SER A 1 146 ? 29.953 1.77 8.445 1 76.44 146 SER A N 1
ATOM 1065 C CA . SER A 1 146 ? 29.328 1.941 9.758 1 76.44 146 SER A CA 1
ATOM 1066 C C . SER A 1 146 ? 28.375 3.139 9.766 1 76.44 146 SER A C 1
ATOM 1068 O O . SER A 1 146 ? 28.172 3.768 10.805 1 76.44 146 SER A O 1
ATOM 1070 N N . LYS A 1 147 ? 28.078 3.553 8.531 1 86.75 147 LYS A N 1
ATOM 1071 C CA . LYS A 1 147 ? 27.094 4.621 8.43 1 86.75 147 LYS A CA 1
ATOM 1072 C C . LYS A 1 147 ? 25.672 4.066 8.508 1 86.75 147 LYS A C 1
ATOM 1074 O O . LYS A 1 147 ? 25.406 2.967 8.023 1 86.75 147 LYS A O 1
ATOM 1079 N N . CYS A 1 148 ? 24.891 4.902 9.125 1 89.38 148 CYS A N 1
ATOM 1080 C CA . CYS A 1 148 ? 23.5 4.492 9.273 1 89.38 148 CYS A CA 1
ATOM 1081 C C . CYS A 1 148 ? 22.719 4.746 7.988 1 89.38 148 CYS A C 1
ATOM 1083 O O . CYS A 1 148 ? 22.453 5.898 7.633 1 89.38 148 CYS A O 1
ATOM 1085 N N . GLY A 1 149 ? 22.375 3.674 7.352 1 85.31 149 GLY A N 1
ATOM 1086 C CA . GLY A 1 149 ? 21.531 3.789 6.164 1 85.31 149 GLY A CA 1
ATOM 1087 C C . GLY A 1 149 ? 20.047 3.785 6.477 1 85.31 149 GLY A C 1
ATOM 1088 O O . GLY A 1 149 ? 19.625 3.176 7.457 1 85.31 149 GLY A O 1
ATOM 1089 N N . TYR A 1 150 ? 19.281 4.582 5.68 1 81.75 150 TYR A N 1
ATOM 1090 C CA . TYR A 1 150 ? 17.828 4.594 5.832 1 81.75 150 TYR A CA 1
ATOM 1091 C C . TYR A 1 150 ? 17.141 4.371 4.488 1 81.75 150 TYR A C 1
ATOM 1093 O O . TYR A 1 150 ? 17.719 4.629 3.434 1 81.75 150 TYR A O 1
ATOM 1101 N N . THR A 1 151 ? 15.922 3.793 4.551 1 76.81 151 THR A N 1
ATOM 1102 C CA . THR A 1 151 ? 15 3.697 3.424 1 76.81 151 THR A CA 1
ATOM 1103 C C . THR A 1 151 ? 13.578 4.047 3.859 1 76.81 151 THR A C 1
ATOM 1105 O O . THR A 1 151 ? 13.078 3.518 4.855 1 76.81 151 THR A O 1
ATOM 1108 N N . TYR A 1 152 ? 13.047 5.027 3.236 1 75.31 152 TYR A N 1
ATOM 1109 C CA . TYR A 1 152 ? 11.641 5.371 3.432 1 75.31 152 TYR A CA 1
ATOM 1110 C C . TYR A 1 152 ? 10.867 5.254 2.125 1 75.31 152 TYR A C 1
ATOM 1112 O O . TYR A 1 152 ? 11.281 5.793 1.098 1 75.31 152 TYR A O 1
ATOM 1120 N N . THR A 1 153 ? 9.844 4.516 2.119 1 68.06 153 THR A N 1
ATOM 1121 C CA . THR A 1 153 ? 8.906 4.422 1.004 1 68.06 153 THR A CA 1
ATOM 1122 C C . THR A 1 153 ? 7.559 5.023 1.379 1 68.06 153 THR A C 1
ATOM 1124 O O . THR A 1 153 ? 7.055 4.801 2.482 1 68.06 153 THR A O 1
ATOM 1127 N N . TYR A 1 154 ? 7.246 5.863 0.531 1 63.25 154 TYR A N 1
ATOM 1128 C CA . TYR A 1 154 ? 6.012 6.586 0.826 1 63.25 154 TYR A CA 1
ATOM 1129 C C . TYR A 1 154 ? 4.863 6.082 -0.041 1 63.25 154 TYR A C 1
ATOM 1131 O O . TYR A 1 154 ? 5.086 5.363 -1.019 1 63.25 154 TYR A O 1
ATOM 1139 N N . GLY A 1 155 ? 3.656 6.254 0.434 1 53.72 155 GLY A N 1
ATOM 1140 C CA . GLY A 1 155 ? 2.43 5.781 -0.19 1 53.72 155 GLY A CA 1
ATOM 1141 C C . GLY A 1 155 ? 2.268 6.262 -1.62 1 53.72 155 GLY A C 1
ATOM 1142 O O . GLY A 1 155 ? 1.445 5.73 -2.369 1 53.72 155 GLY A O 1
ATOM 1143 N N . ASP A 1 156 ? 3.033 7.277 -2.121 1 50.44 156 ASP A N 1
ATOM 1144 C CA . ASP A 1 156 ? 2.924 7.789 -3.484 1 50.44 156 ASP A CA 1
ATOM 1145 C C . ASP A 1 156 ? 3.986 7.172 -4.391 1 50.44 156 ASP A C 1
ATOM 1147 O O . ASP A 1 156 ? 4.348 7.75 -5.418 1 50.44 156 ASP A O 1
ATOM 1151 N N . SER A 1 157 ? 4.508 6.105 -4.086 1 52.94 157 SER A N 1
ATOM 1152 C CA . SER A 1 157 ? 5.559 5.387 -4.797 1 52.94 157 SER A CA 1
ATOM 1153 C C . SER A 1 157 ? 6.887 6.133 -4.727 1 52.94 157 SER A C 1
ATOM 1155 O O . SER A 1 157 ? 7.867 5.723 -5.348 1 52.94 157 SER A O 1
ATOM 1157 N N . SER A 1 158 ? 6.82 7.227 -3.939 1 65.38 158 SER A N 1
ATOM 1158 C CA . SER A 1 158 ? 8.094 7.898 -3.709 1 65.38 158 SER A CA 1
ATOM 1159 C C . SER A 1 158 ? 8.914 7.188 -2.637 1 65.38 158 SER A C 1
ATOM 1161 O O . SER A 1 158 ? 8.352 6.496 -1.781 1 65.38 158 SER A O 1
ATOM 1163 N N . SER A 1 159 ? 10.117 7.207 -2.863 1 72.88 159 SER A N 1
ATOM 1164 C CA . SER A 1 159 ? 11.008 6.621 -1.868 1 72.88 159 SER A CA 1
ATOM 1165 C C . SER A 1 159 ? 12.305 7.418 -1.754 1 72.88 159 SER A C 1
ATOM 1167 O O . SER A 1 159 ? 12.672 8.156 -2.674 1 72.88 159 SER A O 1
ATOM 1169 N N . THR A 1 160 ? 12.836 7.383 -0.651 1 81.81 160 THR A N 1
ATOM 1170 C CA . THR A 1 160 ? 14.148 7.965 -0.419 1 81.81 160 THR A CA 1
ATOM 1171 C C . THR A 1 160 ? 15.039 6.992 0.346 1 81.81 160 THR A C 1
ATOM 1173 O O . THR A 1 160 ? 14.578 6.297 1.251 1 81.81 160 THR A O 1
ATOM 1176 N N . GLN A 1 161 ? 16.219 6.879 -0.208 1 82.56 161 GLN A N 1
ATOM 1177 C CA . GLN A 1 161 ? 17.234 6.07 0.45 1 82.56 161 GLN A CA 1
ATOM 1178 C C . GLN A 1 161 ? 18.562 6.805 0.503 1 82.56 161 GLN A C 1
ATOM 1180 O O . GLN A 1 161 ? 18.906 7.555 -0.415 1 82.56 161 GLN A O 1
ATOM 1185 N N . GLY A 1 162 ? 19.312 6.625 1.563 1 88.31 162 GLY A N 1
ATOM 1186 C CA . GLY A 1 162 ? 20.625 7.23 1.782 1 88.31 162 GLY A CA 1
ATOM 1187 C C . GLY A 1 162 ? 21.188 6.945 3.16 1 88.31 162 GLY A C 1
ATOM 1188 O O . GLY A 1 162 ? 21.078 5.82 3.66 1 88.31 162 GLY A O 1
ATOM 1189 N N . VAL A 1 163 ? 21.859 7.992 3.668 1 91.62 163 VAL A N 1
ATOM 1190 C CA . VAL A 1 163 ? 22.422 7.824 5.004 1 91.62 163 VAL A CA 1
ATOM 1191 C C . VAL A 1 163 ? 21.844 8.883 5.945 1 91.62 163 VAL A C 1
ATOM 1193 O O . VAL A 1 163 ? 21.516 9.992 5.516 1 91.62 163 VAL A O 1
ATOM 1196 N N . LEU A 1 164 ? 21.781 8.461 7.195 1 94.81 164 LEU A N 1
ATOM 1197 C CA . LEU A 1 164 ? 21.453 9.477 8.195 1 94.81 164 LEU A CA 1
ATOM 1198 C C . LEU A 1 16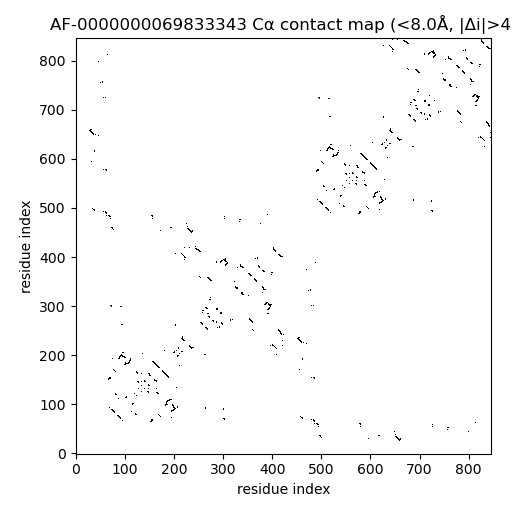4 ? 22.672 10.359 8.477 1 94.81 164 LEU A C 1
ATOM 1200 O O . LEU A 1 164 ? 23.797 9.875 8.523 1 94.81 164 LEU A O 1
ATOM 1204 N N . ALA A 1 165 ? 22.375 11.594 8.641 1 97.62 165 ALA A N 1
ATOM 1205 C CA . ALA A 1 165 ? 23.391 12.586 8.984 1 97.62 165 ALA A CA 1
ATOM 1206 C C . ALA A 1 165 ? 22.812 13.68 9.883 1 97.62 165 ALA A C 1
ATOM 1208 O O . ALA A 1 165 ? 21.609 13.703 10.141 1 97.62 165 ALA A O 1
ATOM 1209 N N . THR A 1 166 ? 23.703 14.461 10.461 1 98.06 166 THR A N 1
ATOM 1210 C CA . THR A 1 166 ? 23.281 15.664 11.172 1 98.06 166 THR A CA 1
ATOM 1211 C C . THR A 1 166 ? 23.719 16.922 10.43 1 98.06 166 THR A C 1
ATOM 1213 O O . THR A 1 166 ? 24.766 16.906 9.758 1 98.06 166 THR A O 1
ATOM 1216 N N . GLU A 1 167 ? 22.891 17.891 10.492 1 98.38 167 GLU A N 1
ATOM 1217 C CA . GLU A 1 167 ? 23.172 19.172 9.859 1 98.38 167 GLU A CA 1
ATOM 1218 C C . GLU A 1 167 ? 22.516 20.328 10.609 1 98.38 167 GLU A C 1
ATOM 1220 O O . GLU A 1 167 ? 21.641 20.094 11.453 1 98.38 167 GLU A O 1
ATOM 1225 N N . THR A 1 168 ? 23 21.531 10.352 1 98.12 168 THR A N 1
ATOM 1226 C CA . THR A 1 168 ? 22.328 22.734 10.828 1 98.12 168 THR A CA 1
ATOM 1227 C C . THR A 1 168 ? 21.188 23.125 9.898 1 98.12 168 THR A C 1
ATOM 1229 O O . THR A 1 168 ? 21.391 23.375 8.719 1 98.12 168 THR A O 1
ATOM 1232 N N . PHE A 1 169 ? 20 23.109 10.453 1 97.75 169 PHE A N 1
ATOM 1233 C CA . PHE A 1 169 ? 18.828 23.609 9.727 1 97.75 169 PHE A CA 1
ATOM 1234 C C . PHE A 1 169 ? 18.484 25.016 10.164 1 97.75 169 PHE A C 1
ATOM 1236 O O . PHE A 1 169 ? 18.75 25.406 11.305 1 97.75 169 PHE A O 1
ATOM 1243 N N . THR A 1 170 ? 18.031 25.766 9.281 1 96 170 THR A N 1
ATOM 1244 C CA . THR A 1 170 ? 17.516 27.094 9.594 1 96 170 THR A CA 1
ATOM 1245 C C . THR A 1 170 ? 16.031 27.188 9.242 1 96 170 THR A C 1
ATOM 1247 O O . THR A 1 170 ? 15.648 26.922 8.109 1 96 170 THR A O 1
ATOM 1250 N N . LEU A 1 171 ? 15.297 27.484 10.188 1 94.5 171 LEU A N 1
ATOM 1251 C CA . LEU A 1 171 ? 13.875 27.75 10.008 1 94.5 171 LEU A CA 1
ATOM 1252 C C . LEU A 1 171 ? 13.555 29.203 10.344 1 94.5 171 LEU A C 1
ATOM 1254 O O . LEU A 1 171 ? 13.859 29.672 11.445 1 94.5 171 LEU A O 1
ATOM 1258 N N . ALA A 1 172 ? 12.922 29.812 9.359 1 89.31 172 ALA A N 1
ATOM 1259 C CA . ALA A 1 172 ? 12.797 31.266 9.5 1 89.31 172 ALA A CA 1
ATOM 1260 C C . ALA A 1 172 ? 14.141 31.906 9.812 1 89.31 172 ALA A C 1
ATOM 1262 O O . ALA A 1 172 ? 15.094 31.766 9.039 1 89.31 172 ALA A O 1
ATOM 1263 N N . LYS A 1 173 ? 14.383 32.438 11.008 1 87.88 173 LYS A N 1
ATOM 1264 C CA . LYS A 1 173 ? 15.656 33.094 11.32 1 87.88 173 LYS A CA 1
ATOM 1265 C C . LYS A 1 173 ? 16.406 32.312 12.406 1 87.88 173 LYS A C 1
ATOM 1267 O O . LYS A 1 173 ? 17.5 32.719 12.82 1 87.88 173 LYS A O 1
ATOM 1272 N N . SER A 1 174 ? 15.883 31.156 12.672 1 93 174 SER A N 1
ATOM 1273 C CA . SER A 1 174 ? 16.469 30.406 13.766 1 93 174 SER A CA 1
ATOM 1274 C C . SER A 1 174 ? 17.344 29.266 13.242 1 93 174 SER A C 1
ATOM 1276 O O . SER A 1 174 ? 16.891 28.438 12.461 1 93 174 SER A O 1
ATOM 1278 N N . LYS A 1 175 ? 18.578 29.234 13.711 1 94.81 175 LYS A N 1
ATOM 1279 C CA . LYS A 1 175 ? 19.484 28.141 13.383 1 94.81 175 LYS A CA 1
ATOM 1280 C C . LYS A 1 175 ? 19.297 26.969 14.352 1 94.81 175 LYS A C 1
ATOM 1282 O O . LYS A 1 175 ? 19.234 27.172 15.57 1 94.81 175 LYS A O 1
ATOM 1287 N N . LEU A 1 176 ? 19.109 25.812 13.828 1 96.31 176 LEU A N 1
ATOM 1288 C CA . LEU A 1 176 ? 18.906 24.578 14.586 1 96.31 176 LEU A CA 1
ATOM 1289 C C . LEU A 1 176 ? 20.031 23.594 14.312 1 96.31 176 LEU A C 1
ATOM 1291 O O . LEU A 1 176 ? 19.953 22.781 13.375 1 96.31 176 LEU A O 1
ATOM 1295 N N . PRO A 1 177 ? 21.078 23.609 15.125 1 96.19 177 PRO A N 1
ATOM 1296 C CA . PRO A 1 177 ? 22.219 22.703 14.859 1 96.19 177 PRO A CA 1
ATOM 1297 C C . PRO A 1 177 ? 21.922 21.25 15.227 1 96.19 177 PRO A C 1
ATOM 1299 O O . PRO A 1 177 ? 21.062 21 16.078 1 96.19 177 PRO A O 1
ATOM 1302 N N . GLY A 1 178 ? 22.516 20.328 14.562 1 96.56 178 GLY A N 1
ATOM 1303 C CA . GLY A 1 178 ? 22.547 18.922 14.961 1 96.56 178 GLY A CA 1
ATOM 1304 C C . GLY A 1 178 ? 21.266 18.188 14.648 1 96.56 178 GLY A C 1
ATOM 1305 O O . GLY A 1 178 ? 20.969 17.156 15.266 1 96.56 178 GLY A O 1
ATOM 1306 N N . VAL A 1 179 ? 20.484 18.703 13.75 1 97.5 179 VAL A N 1
ATOM 1307 C CA . VAL A 1 179 ? 19.266 18 13.375 1 97.5 179 VAL A CA 1
ATOM 1308 C C . VAL A 1 179 ? 19.609 16.766 12.547 1 97.5 179 VAL A C 1
ATOM 1310 O O . VAL A 1 179 ? 20.328 16.844 11.555 1 97.5 179 VAL A O 1
ATOM 1313 N N . VAL A 1 180 ? 19.109 15.617 13 1 97.88 180 VAL A N 1
ATOM 1314 C CA . VAL A 1 180 ? 19.266 14.375 12.258 1 97.88 180 VAL A CA 1
ATOM 1315 C C . VAL A 1 180 ? 18.344 14.367 11.047 1 97.88 180 VAL A C 1
ATOM 1317 O O . VAL A 1 180 ? 17.156 14.688 11.172 1 97.88 180 VAL A O 1
ATOM 1320 N N . PHE A 1 181 ? 18.875 14.047 9.898 1 97.31 181 PHE A N 1
ATOM 1321 C CA . PHE A 1 181 ? 18.078 14 8.68 1 97.31 181 PHE A CA 1
ATOM 1322 C C . PHE A 1 181 ? 18.578 12.906 7.746 1 97.31 181 PHE A C 1
ATOM 1324 O O . PHE A 1 181 ? 19.688 12.391 7.926 1 97.31 181 PHE A O 1
ATOM 1331 N N . GLY A 1 182 ? 17.688 12.484 6.848 1 95.31 182 GLY A N 1
ATOM 1332 C CA . GLY A 1 182 ? 18.109 11.578 5.789 1 95.31 182 GLY A CA 1
ATOM 1333 C C . GLY A 1 182 ? 18.734 12.289 4.609 1 95.31 182 GLY A C 1
ATOM 1334 O O . GLY A 1 182 ? 18.094 13.094 3.941 1 95.31 182 GLY A O 1
ATOM 1335 N N . CYS A 1 183 ? 19.969 11.984 4.398 1 96.06 183 CYS A N 1
ATOM 1336 C CA . CYS A 1 183 ? 20.656 12.438 3.201 1 96.06 183 CYS A CA 1
ATOM 1337 C C . CYS A 1 183 ? 20.5 11.438 2.064 1 96.06 183 CYS A C 1
ATOM 1339 O O . CYS A 1 183 ? 21.281 10.5 1.934 1 96.06 183 CYS A O 1
ATOM 1341 N N . GLY A 1 184 ? 19.5 11.758 1.235 1 92.38 184 GLY A N 1
ATOM 1342 C CA . GLY A 1 184 ? 19.094 10.789 0.223 1 92.38 184 GLY A CA 1
ATOM 1343 C C . GLY A 1 184 ? 19.922 10.883 -1.045 1 92.38 184 GLY A C 1
ATOM 1344 O O . GLY A 1 184 ? 20.062 11.961 -1.629 1 92.38 184 GLY A O 1
ATOM 1345 N N . ASP A 1 185 ? 20.469 9.727 -1.446 1 89.75 185 ASP A N 1
ATOM 1346 C CA . ASP A 1 185 ? 21.234 9.711 -2.693 1 89.75 185 ASP A CA 1
ATOM 1347 C C . ASP A 1 185 ? 20.5 8.891 -3.764 1 89.75 185 ASP A C 1
ATOM 1349 O O . ASP A 1 185 ? 20.906 8.898 -4.93 1 89.75 185 ASP A O 1
ATOM 1353 N N . THR A 1 186 ? 19.547 8.125 -3.414 1 80.88 186 THR A N 1
ATOM 1354 C CA . THR A 1 186 ? 18.672 7.355 -4.305 1 80.88 186 THR A CA 1
ATOM 1355 C C . THR A 1 186 ? 17.203 7.641 -4.008 1 80.88 186 THR A C 1
ATOM 1357 O O . THR A 1 186 ? 16.656 7.141 -3.023 1 80.88 186 THR A O 1
ATOM 1360 N N . ASN A 1 187 ? 16.609 8.445 -4.793 1 79.25 187 ASN A N 1
ATOM 1361 C CA . ASN A 1 187 ? 15.273 8.953 -4.555 1 79.25 187 ASN A CA 1
ATOM 1362 C C . ASN A 1 187 ? 14.367 8.75 -5.766 1 79.25 187 ASN A C 1
ATOM 1364 O O . ASN A 1 187 ? 14.797 8.938 -6.906 1 79.25 187 ASN A O 1
ATOM 1368 N N . GLU A 1 188 ? 13.32 8.086 -5.555 1 68 188 GLU A N 1
ATOM 1369 C CA . GLU A 1 188 ? 12.312 7.938 -6.602 1 68 188 GLU A CA 1
ATOM 1370 C C . GLU A 1 188 ? 11.078 8.789 -6.312 1 68 188 GLU A C 1
ATOM 1372 O O . GLU A 1 188 ? 10.641 8.883 -5.164 1 68 188 GLU A O 1
ATOM 1377 N N . GLY A 1 189 ? 10.648 9.398 -7.137 1 61.19 189 GLY A N 1
ATOM 1378 C CA . GLY A 1 189 ? 9.445 10.203 -7.016 1 61.19 189 GLY A CA 1
ATOM 1379 C C . GLY A 1 189 ? 9.102 10.961 -8.289 1 61.19 189 GLY A C 1
ATOM 1380 O O . GLY A 1 189 ? 9.898 10.992 -9.227 1 61.19 189 GLY A O 1
ATOM 1381 N N . ASP A 1 190 ? 7.75 10.93 -8.82 1 54.34 190 ASP A N 1
ATOM 1382 C CA . ASP A 1 190 ? 7.359 11.719 -9.992 1 54.34 190 ASP A CA 1
ATOM 1383 C C . ASP A 1 190 ? 7.77 13.18 -9.828 1 54.34 190 ASP A C 1
ATOM 1385 O O . ASP A 1 190 ? 7.238 14.055 -10.516 1 54.34 190 ASP A O 1
ATOM 1389 N N . GLY A 1 191 ? 8.953 13.258 -9.398 1 45.16 191 GLY A N 1
ATOM 1390 C CA . GLY A 1 191 ? 9.477 14.609 -9.336 1 45.16 191 GLY A CA 1
ATOM 1391 C C . GLY A 1 191 ? 9.039 15.359 -8.094 1 45.16 191 GLY A C 1
ATOM 1392 O O . GLY A 1 191 ? 8.328 14.812 -7.242 1 45.16 191 GLY A O 1
ATOM 1393 N N . PHE A 1 192 ? 9.602 16.625 -8.227 1 43.72 192 PHE A N 1
ATOM 1394 C CA . PHE A 1 192 ? 9.656 17.875 -7.469 1 43.72 192 PHE A CA 1
ATOM 1395 C C . PHE A 1 192 ? 8.258 18.344 -7.098 1 43.72 192 PHE A C 1
ATOM 1397 O O . PHE A 1 192 ? 8.094 19.359 -6.434 1 43.72 192 PHE A O 1
ATOM 1404 N N . SER A 1 193 ? 7.262 17.984 -7.953 1 47.53 193 SER A N 1
ATOM 1405 C CA . SER A 1 193 ? 6.16 18.938 -7.938 1 47.53 193 SER A CA 1
ATOM 1406 C C . SER A 1 193 ? 5.777 19.312 -6.508 1 47.53 193 SER A C 1
ATOM 1408 O O . SER A 1 193 ? 5.07 20.297 -6.293 1 47.53 193 SER A O 1
ATOM 1410 N N . GLN A 1 194 ? 6.492 18.625 -5.547 1 57.66 194 GLN A N 1
ATOM 1411 C CA . GLN A 1 194 ? 5.871 19.062 -4.305 1 57.66 194 GLN A CA 1
ATOM 1412 C C . GLN A 1 194 ? 6.918 19.281 -3.213 1 57.66 194 GLN A C 1
ATOM 1414 O O . GLN A 1 194 ? 6.574 19.594 -2.068 1 57.66 194 GLN A O 1
ATOM 1419 N N . GLY A 1 195 ? 8.18 19.531 -3.5 1 75.88 195 GLY A N 1
ATOM 1420 C CA . GLY A 1 195 ? 9.25 19.875 -2.58 1 75.88 195 GLY A CA 1
ATOM 1421 C C . GLY A 1 195 ? 10.516 19.078 -2.799 1 75.88 195 GLY A C 1
ATOM 1422 O O . GLY A 1 195 ? 10.602 18.297 -3.742 1 75.88 195 GLY A O 1
ATOM 1423 N N . ALA A 1 196 ? 11.617 19.516 -2.221 1 87.12 196 ALA A N 1
ATOM 1424 C CA . ALA A 1 196 ? 12.945 18.906 -2.332 1 87.12 196 ALA A CA 1
ATOM 1425 C C . ALA A 1 196 ? 13.234 18.016 -1.135 1 87.12 196 ALA A C 1
ATOM 1427 O O . ALA A 1 196 ? 14.398 17.734 -0.827 1 87.12 196 ALA A O 1
ATOM 1428 N N . GLY A 1 197 ? 12.188 17.578 -0.424 1 89.88 197 GLY A N 1
ATOM 1429 C CA . GLY A 1 197 ? 12.312 16.75 0.764 1 89.88 197 GLY A CA 1
ATOM 1430 C C . GLY A 1 197 ? 11.078 16.75 1.639 1 89.88 197 GLY A C 1
ATOM 1431 O O . GLY A 1 197 ? 10.008 17.188 1.206 1 89.88 197 GLY A O 1
ATOM 1432 N N . LEU A 1 198 ? 11.273 16.234 2.795 1 90.25 198 LEU A N 1
ATOM 1433 C CA . LEU A 1 198 ? 10.156 16.125 3.723 1 90.25 198 LEU A CA 1
ATOM 1434 C C . LEU A 1 198 ? 10.578 16.5 5.137 1 90.25 198 LEU A C 1
ATOM 1436 O O . LEU A 1 198 ? 11.703 16.203 5.555 1 90.25 198 LEU A O 1
ATOM 1440 N N . VAL A 1 199 ? 9.727 17.266 5.777 1 93.25 199 VAL A N 1
ATOM 1441 C CA . VAL A 1 199 ? 9.828 17.5 7.211 1 93.25 199 VAL A CA 1
ATOM 1442 C C . VAL A 1 199 ? 8.734 16.734 7.949 1 93.25 199 VAL A C 1
ATOM 1444 O O . VAL A 1 199 ? 7.559 17.094 7.887 1 93.25 199 VAL A O 1
ATOM 1447 N N . GLY A 1 200 ? 9.172 15.734 8.633 1 93.38 200 GLY A N 1
ATOM 1448 C CA . GLY A 1 200 ? 8.227 14.93 9.391 1 93.38 200 GLY A CA 1
ATOM 1449 C C . GLY A 1 200 ? 7.816 15.578 10.703 1 93.38 200 GLY A C 1
ATOM 1450 O O . GLY A 1 200 ? 8.664 15.977 11.492 1 93.38 200 GLY A O 1
ATOM 1451 N N . LEU A 1 201 ? 6.516 15.641 10.945 1 95.88 201 LEU A N 1
ATOM 1452 C CA . LEU A 1 201 ? 5.949 16.156 12.18 1 95.88 201 LEU A CA 1
ATOM 1453 C C . LEU A 1 201 ? 5.23 15.062 12.961 1 95.88 201 LEU A C 1
ATOM 1455 O O . LEU A 1 201 ? 4.375 15.352 13.797 1 95.88 201 LEU A O 1
ATOM 1459 N N . GLY A 1 202 ? 5.512 13.836 12.625 1 94.62 202 GLY A N 1
ATOM 1460 C CA . GLY A 1 202 ? 4.895 12.719 13.32 1 94.62 202 GLY A CA 1
ATOM 1461 C C . GLY A 1 202 ? 5.258 12.648 14.789 1 94.62 202 GLY A C 1
ATOM 1462 O O . GLY A 1 202 ? 5.918 13.547 15.312 1 94.62 202 GLY A O 1
ATOM 1463 N N . ARG A 1 203 ? 4.836 11.594 15.406 1 93.56 203 ARG A N 1
ATOM 1464 C CA . ARG A 1 203 ? 4.973 11.461 16.859 1 93.56 203 ARG A CA 1
ATOM 1465 C C . ARG A 1 203 ? 6.293 10.789 17.219 1 93.56 203 ARG A C 1
ATOM 1467 O O . ARG A 1 203 ? 6.672 10.758 18.391 1 93.56 203 ARG A O 1
ATOM 1474 N N . GLY A 1 204 ? 6.98 10.281 16.281 1 91.31 204 GLY A N 1
ATOM 1475 C CA . GLY A 1 204 ? 8.18 9.5 16.516 1 91.31 204 GLY A CA 1
ATOM 1476 C C . GLY A 1 204 ? 9.391 10.352 16.859 1 91.31 204 GLY A C 1
ATOM 1477 O O . GLY A 1 204 ? 9.352 11.578 16.734 1 91.31 204 GLY A O 1
ATOM 1478 N N . PRO A 1 205 ? 10.422 9.695 17.234 1 91.81 205 PRO A N 1
ATOM 1479 C CA . PRO A 1 205 ? 11.594 10.398 17.766 1 91.81 205 PRO A CA 1
ATOM 1480 C C . PRO A 1 205 ? 12.375 11.141 16.688 1 91.81 205 PRO A C 1
ATOM 1482 O O . PRO A 1 205 ? 13.125 12.07 16.984 1 91.81 205 PRO A O 1
ATOM 1485 N N . LEU A 1 206 ? 12.234 10.805 15.461 1 93.56 206 LEU A N 1
ATOM 1486 C CA . LEU A 1 206 ? 13.016 11.422 14.398 1 93.56 206 LEU A CA 1
ATOM 1487 C C . LEU A 1 206 ? 12.273 12.617 13.805 1 93.56 206 LEU A C 1
ATOM 1489 O O . LEU A 1 206 ? 12.805 13.312 12.93 1 93.56 206 LEU A O 1
ATOM 1493 N N . SER A 1 207 ? 11.078 12.859 14.289 1 95.06 207 SER A N 1
ATOM 1494 C CA . SER A 1 207 ? 10.328 14.023 13.812 1 95.06 207 SER A CA 1
ATOM 1495 C C . SER A 1 207 ? 11.008 15.32 14.234 1 95.06 207 SER A C 1
ATOM 1497 O O . SER A 1 207 ? 11.766 15.344 15.203 1 95.06 207 SER A O 1
ATOM 1499 N N . LEU A 1 208 ? 10.703 16.359 13.531 1 96.44 208 LEU A N 1
ATOM 1500 C CA . LEU A 1 208 ? 11.297 17.672 13.82 1 96.44 208 LEU A CA 1
ATOM 1501 C C . LEU A 1 208 ? 10.977 18.109 15.242 1 96.44 208 LEU A C 1
ATOM 1503 O O . LEU A 1 208 ? 11.867 18.531 15.984 1 96.44 208 LEU A O 1
ATOM 1507 N N . VAL A 1 209 ? 9.758 18.016 15.633 1 95.94 209 VAL A N 1
ATOM 1508 C CA . VAL A 1 209 ? 9.297 18.484 16.938 1 95.94 209 VAL A CA 1
ATOM 1509 C C . VAL A 1 209 ? 10.023 17.719 18.047 1 95.94 209 VAL A C 1
ATOM 1511 O O . VAL A 1 209 ? 10.523 18.328 19 1 95.94 209 VAL A O 1
ATOM 1514 N N . SER A 1 210 ? 10.117 16.406 17.922 1 94.56 210 SER A N 1
ATOM 1515 C CA . SER A 1 210 ? 10.805 15.578 18.906 1 94.56 210 SER A CA 1
ATOM 1516 C C . SER A 1 210 ? 12.289 15.922 18.984 1 94.56 210 SER A C 1
ATOM 1518 O O . SER A 1 210 ? 12.852 16.031 20.078 1 94.56 210 SER A O 1
ATOM 1520 N N . GLN A 1 211 ? 12.883 16.109 17.875 1 95.38 211 GLN A N 1
ATOM 1521 C CA . GLN A 1 211 ? 14.32 16.375 17.844 1 95.38 211 GLN A CA 1
ATOM 1522 C C . GLN A 1 211 ? 14.633 17.719 18.5 1 95.38 211 GLN A C 1
ATOM 1524 O O . GLN A 1 211 ? 15.703 17.906 19.078 1 95.38 211 GLN A O 1
ATOM 1529 N N . LEU A 1 212 ? 13.75 18.656 18.422 1 95.69 212 LEU A N 1
ATOM 1530 C CA . LEU A 1 212 ? 13.961 19.984 18.969 1 95.69 212 LEU A CA 1
ATOM 1531 C C . LEU A 1 212 ? 13.602 20.016 20.453 1 95.69 212 LEU A C 1
ATOM 1533 O O . LEU A 1 212 ? 13.688 21.062 21.094 1 95.69 212 LEU A O 1
ATOM 1537 N N . GLY A 1 213 ? 13.164 18.906 20.984 1 94.44 213 GLY A N 1
ATOM 1538 C CA . GLY A 1 213 ? 12.805 18.812 22.391 1 94.44 213 GLY A CA 1
ATOM 1539 C C . GLY A 1 213 ? 11.531 19.547 22.734 1 94.44 213 GLY A C 1
ATOM 1540 O O . GLY A 1 213 ? 11.367 20.016 23.859 1 94.44 213 GLY A O 1
ATOM 1541 N N . LEU A 1 214 ? 10.758 19.75 21.766 1 95.5 214 LEU A N 1
ATOM 1542 C CA . LEU A 1 214 ? 9.492 20.438 21.984 1 95.5 214 LEU A CA 1
ATOM 1543 C C . LEU A 1 214 ? 8.375 19.438 22.297 1 95.5 214 LEU A C 1
ATOM 1545 O O . LEU A 1 214 ? 8.438 18.281 21.875 1 95.5 214 LEU A O 1
ATOM 1549 N N . ASP A 1 215 ? 7.352 19.922 22.969 1 94.19 215 ASP A N 1
ATOM 1550 C CA . ASP A 1 215 ? 6.293 19 23.391 1 94.19 215 ASP A CA 1
ATOM 1551 C C . ASP A 1 215 ? 4.988 19.297 22.672 1 94.19 215 ASP A C 1
ATOM 1553 O O . ASP A 1 215 ? 3.998 18.578 22.844 1 94.19 215 ASP A O 1
ATOM 1557 N N . LYS A 1 216 ? 5 20.391 21.969 1 96.38 216 LYS A N 1
ATOM 1558 C CA . LYS A 1 216 ? 3.758 20.672 21.25 1 96.38 216 LYS A CA 1
ATOM 1559 C C . LYS A 1 216 ? 4.02 21.516 20.016 1 96.38 216 LYS A C 1
ATOM 1561 O O . LYS A 1 216 ? 5.051 22.188 19.922 1 96.38 216 LYS A O 1
ATOM 1566 N N . PHE A 1 217 ? 3.158 21.5 19.078 1 98.06 217 PHE A N 1
ATOM 1567 C CA . PHE A 1 217 ? 3.09 22.344 17.875 1 98.06 217 PHE A CA 1
ATOM 1568 C C . PHE A 1 217 ? 1.65 22.5 17.406 1 98.06 217 PHE A C 1
ATOM 1570 O O . PHE A 1 217 ? 0.757 21.797 17.875 1 98.06 217 PHE A O 1
ATOM 1577 N N . SER A 1 218 ? 1.404 23.5 16.625 1 97.88 218 SER A N 1
ATOM 1578 C CA . SER A 1 218 ? 0.083 23.703 16.047 1 97.88 218 SER A CA 1
ATOM 1579 C C . SER A 1 218 ? 0.182 24.328 14.656 1 97.88 218 SER A C 1
ATOM 1581 O O . SER A 1 218 ? 1.239 24.828 14.266 1 97.88 218 SER A O 1
ATOM 1583 N N . TYR A 1 219 ? -0.819 24.109 13.891 1 97.56 219 TYR A N 1
ATOM 1584 C CA . TYR A 1 219 ? -0.917 24.797 12.617 1 97.56 219 TYR A CA 1
ATOM 1585 C C . TYR A 1 219 ? -2.346 25.266 12.352 1 97.56 219 TYR A C 1
ATOM 1587 O O . TYR A 1 219 ? -3.283 24.797 13.008 1 97.56 219 TYR A O 1
ATOM 1595 N N . CYS A 1 220 ? -2.52 26.219 11.609 1 95.88 220 CYS A N 1
ATOM 1596 C CA . CYS A 1 220 ? -3.762 26.641 10.977 1 95.88 220 CYS A CA 1
ATOM 1597 C C . CYS A 1 220 ? -3.656 26.547 9.461 1 95.88 220 CYS A C 1
ATOM 1599 O O . CYS A 1 220 ? -2.871 27.266 8.844 1 95.88 220 CYS A O 1
ATOM 1601 N N . LEU A 1 221 ? -4.438 25.609 8.852 1 94.69 221 LEU A N 1
ATOM 1602 C CA . LEU A 1 221 ? -4.344 25.359 7.422 1 94.69 221 LEU A CA 1
ATOM 1603 C C . LEU A 1 221 ? -5.367 26.188 6.652 1 94.69 221 LEU A C 1
ATOM 1605 O O . LEU A 1 221 ? -6.551 26.203 7 1 94.69 221 LEU A O 1
ATOM 1609 N N . THR A 1 222 ? -4.887 26.922 5.703 1 92.44 222 THR A N 1
ATOM 1610 C CA . THR A 1 222 ? -5.777 27.703 4.859 1 92.44 222 THR A CA 1
ATOM 1611 C C . THR A 1 222 ? -6.5 26.812 3.854 1 92.44 222 THR A C 1
ATOM 1613 O O . THR A 1 222 ? -6.129 25.656 3.66 1 92.44 222 THR A O 1
ATOM 1616 N N . SER A 1 223 ? -7.508 27.359 3.266 1 89.94 223 SER A N 1
ATOM 1617 C CA . SER A 1 223 ? -8.32 26.594 2.324 1 89.94 223 SER A CA 1
ATOM 1618 C C . SER A 1 223 ? -7.547 26.281 1.052 1 89.94 223 SER A C 1
ATOM 1620 O O . SER A 1 223 ? -6.496 26.875 0.794 1 89.94 223 SER A O 1
ATOM 1622 N N . LEU A 1 224 ? -8.031 25.328 0.34 1 81.12 224 LEU A N 1
ATOM 1623 C CA . LEU A 1 224 ? -7.383 24.766 -0.839 1 81.12 224 LEU A CA 1
ATOM 1624 C C . LEU A 1 224 ? -7 25.859 -1.829 1 81.12 224 LEU A C 1
ATOM 1626 O O . LEU A 1 224 ? -5.934 25.797 -2.445 1 81.12 224 LEU A O 1
ATOM 1630 N N . ASP A 1 225 ? -7.852 26.891 -1.984 1 79.38 225 ASP A N 1
ATOM 1631 C CA . ASP A 1 225 ? -7.645 27.906 -3.021 1 79.38 225 ASP A CA 1
ATOM 1632 C C . ASP A 1 225 ? -7.07 29.188 -2.43 1 79.38 225 ASP A C 1
ATOM 1634 O O . ASP A 1 225 ? -6.957 30.203 -3.123 1 79.38 225 ASP A O 1
ATOM 1638 N N . ASP A 1 226 ? -6.812 29.141 -1.15 1 84.56 226 ASP A N 1
ATOM 1639 C CA . ASP A 1 226 ? -6.203 30.281 -0.49 1 84.56 226 ASP A CA 1
ATOM 1640 C C . ASP A 1 226 ? -4.695 30.312 -0.719 1 84.56 226 ASP A C 1
ATOM 1642 O O . ASP A 1 226 ? -3.996 29.344 -0.43 1 84.56 226 ASP A O 1
ATOM 1646 N N . THR A 1 227 ? -4.168 31.375 -1.158 1 79.69 227 THR A N 1
ATOM 1647 C CA . THR A 1 227 ? -2.746 31.484 -1.466 1 79.69 227 THR A CA 1
ATOM 1648 C C . THR A 1 227 ? -1.979 32.062 -0.278 1 79.69 227 THR A C 1
ATOM 1650 O O . THR A 1 227 ? -0.75 32.156 -0.306 1 79.69 227 THR A O 1
ATOM 1653 N N . ASN A 1 228 ? -2.744 32.438 0.735 1 84.12 228 ASN A N 1
ATOM 1654 C CA . ASN A 1 228 ? -2.072 32.906 1.937 1 84.12 228 ASN A CA 1
ATOM 1655 C C . ASN A 1 228 ? -1.317 31.797 2.648 1 84.12 228 ASN A C 1
ATOM 1657 O O . ASN A 1 228 ? -1.599 30.609 2.43 1 84.12 228 ASN A O 1
ATOM 1661 N N . ASN A 1 229 ? -0.372 32.25 3.443 1 87.75 229 ASN A N 1
ATOM 1662 C CA . ASN A 1 229 ? 0.413 31.266 4.195 1 87.75 229 ASN A CA 1
ATOM 1663 C C . ASN A 1 229 ? -0.383 30.688 5.359 1 87.75 229 ASN A C 1
ATOM 1665 O O . ASN A 1 229 ? -1.239 31.359 5.934 1 87.75 229 ASN A O 1
ATOM 1669 N N . SER A 1 230 ? -0.11 29.438 5.629 1 93.06 230 SER A N 1
ATOM 1670 C CA . SER A 1 230 ? -0.588 28.75 6.828 1 93.06 230 SER A CA 1
ATOM 1671 C C . SER A 1 230 ? 0.476 28.75 7.922 1 93.06 230 SER A C 1
ATOM 1673 O O . SER A 1 230 ? 1.612 28.328 7.684 1 93.06 230 SER A O 1
ATOM 1675 N N . PRO A 1 231 ? 0.143 29.25 9.07 1 94.69 231 PRO A N 1
ATOM 1676 C CA . PRO A 1 231 ? 1.164 29.266 10.117 1 94.69 231 PRO A CA 1
ATOM 1677 C C . PRO A 1 231 ? 1.365 27.891 10.766 1 94.69 231 PRO A C 1
ATOM 1679 O O . PRO A 1 231 ? 0.396 27.172 10.984 1 94.69 231 PRO A O 1
ATOM 1682 N N . LEU A 1 232 ? 2.543 27.5 10.938 1 96.62 232 LEU A N 1
ATOM 1683 C CA . LEU A 1 232 ? 2.99 26.422 11.82 1 96.62 232 LEU A CA 1
ATOM 1684 C C . LEU A 1 232 ? 3.682 27 13.055 1 96.62 232 LEU A C 1
ATOM 1686 O O . LEU A 1 232 ? 4.641 27.766 12.938 1 96.62 232 LEU A O 1
ATOM 1690 N N . LEU A 1 233 ? 3.158 26.734 14.219 1 96.56 233 LEU A N 1
ATOM 1691 C CA . LEU A 1 233 ? 3.646 27.25 15.492 1 96.56 233 LEU A CA 1
ATOM 1692 C C . LEU A 1 233 ? 4.246 26.141 16.344 1 96.56 233 LEU A C 1
ATOM 1694 O O . LEU A 1 233 ? 3.572 25.156 16.656 1 96.56 233 LEU A O 1
ATOM 1698 N N . LEU A 1 234 ? 5.465 26.328 16.719 1 96.56 234 LEU A N 1
ATOM 1699 C CA . LEU A 1 234 ? 6.184 25.312 17.469 1 96.56 234 LEU A CA 1
ATOM 1700 C C . LEU A 1 234 ? 6.379 25.75 18.922 1 96.56 234 LEU A C 1
ATOM 1702 O O . LEU A 1 234 ? 6.598 26.938 19.188 1 96.56 234 LEU A O 1
ATOM 1706 N N . GLY A 1 235 ? 6.32 24.828 19.828 1 95.88 235 GLY A N 1
ATOM 1707 C CA . GLY A 1 235 ? 6.66 25.062 21.234 1 95.88 235 GLY A CA 1
ATOM 1708 C C . GLY A 1 235 ? 5.688 25.984 21.938 1 95.88 235 GLY A C 1
ATOM 1709 O O . GLY A 1 235 ? 4.473 25.766 21.891 1 95.88 235 GLY A O 1
ATOM 1710 N N . SER A 1 236 ? 6.234 27.016 22.547 1 93.88 236 SER A N 1
ATOM 1711 C CA . SER A 1 236 ? 5.453 27.891 23.422 1 93.88 236 SER A CA 1
ATOM 1712 C C . SER A 1 236 ? 4.457 28.719 22.609 1 93.88 23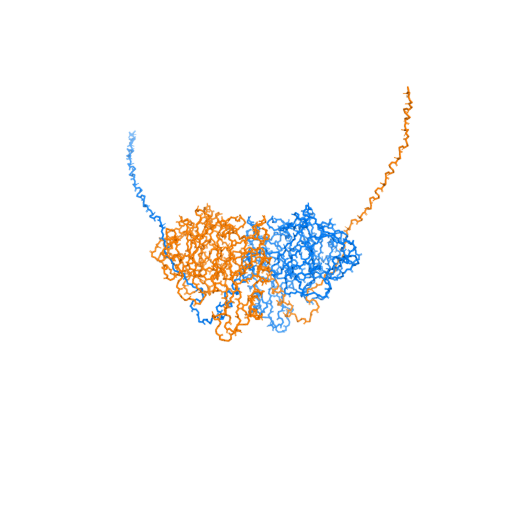6 SER A C 1
ATOM 1714 O O . SER A 1 236 ? 3.48 29.234 23.156 1 93.88 236 SER A O 1
ATOM 1716 N N . LEU A 1 237 ? 4.645 28.766 21.328 1 93.44 237 LEU A N 1
ATOM 1717 C CA . LEU A 1 237 ? 3.764 29.562 20.484 1 93.44 237 LEU A CA 1
ATOM 1718 C C . LEU A 1 237 ? 2.572 28.734 20 1 93.44 237 LEU A C 1
ATOM 1720 O O . LEU A 1 237 ? 1.643 29.281 19.406 1 93.44 237 LEU A O 1
ATOM 1724 N N . ALA A 1 238 ? 2.547 27.469 20.312 1 95.75 238 ALA A N 1
ATOM 1725 C CA . ALA A 1 238 ? 1.601 26.531 19.719 1 95.75 238 ALA A CA 1
ATOM 1726 C C . ALA A 1 238 ? 0.213 26.688 20.328 1 95.75 238 ALA A C 1
ATOM 1728 O O . ALA A 1 238 ? -0.777 26.203 19.766 1 95.75 238 ALA A O 1
ATOM 1729 N N . GLY A 1 239 ? 0.027 27.391 21.391 1 93.31 239 GLY A N 1
ATOM 1730 C CA . GLY A 1 239 ? -1.246 27.484 22.078 1 93.31 239 GLY A CA 1
ATOM 1731 C C . GLY A 1 239 ? -2.271 28.312 21.328 1 93.31 239 GLY A C 1
ATOM 1732 O O . GLY A 1 239 ? -1.913 29.141 20.5 1 93.31 239 GLY A O 1
ATOM 1733 N N . ILE A 1 240 ? -3.484 27.984 21.641 1 93 240 ILE A N 1
ATOM 1734 C CA . ILE A 1 240 ? -4.562 28.781 21.062 1 93 240 ILE A CA 1
ATOM 1735 C C . ILE A 1 240 ? -4.855 29.969 21.969 1 93 240 ILE A C 1
ATOM 1737 O O . ILE A 1 240 ? -5.203 29.797 23.141 1 93 240 ILE A O 1
ATOM 1741 N N . SER A 1 241 ? -4.703 31.109 21.469 1 85.81 241 SER A N 1
ATOM 1742 C CA . SER A 1 241 ? -4.98 32.312 22.266 1 85.81 241 SER A CA 1
ATOM 1743 C C . SER A 1 241 ? -6.477 32.594 22.328 1 85.81 241 SER A C 1
ATOM 1745 O O . SER A 1 241 ? -7.211 32.312 21.375 1 85.81 241 SER A O 1
ATOM 1747 N N . GLU A 1 242 ? -6.836 33.094 23.406 1 77.19 242 GLU A N 1
ATOM 1748 C CA . GLU A 1 242 ? -8.234 33.5 23.562 1 77.19 242 GLU A CA 1
ATOM 1749 C C . GLU A 1 242 ? -8.648 34.5 22.484 1 77.19 242 GLU A C 1
ATOM 1751 O O . GLU A 1 242 ? -9.781 34.469 22 1 77.19 242 GLU A O 1
ATOM 1756 N N . ALA A 1 243 ? -7.77 35.312 22.125 1 72.5 243 ALA A N 1
ATOM 1757 C CA . ALA A 1 243 ? -8.047 36.312 21.125 1 72.5 243 ALA A CA 1
ATOM 1758 C C . ALA A 1 243 ? -8.281 35.688 19.75 1 72.5 243 ALA A C 1
ATOM 1760 O O . ALA A 1 243 ? -9.055 36.219 18.953 1 72.5 243 ALA A O 1
ATOM 1761 N N . SER A 1 244 ? -7.668 34.625 19.5 1 74.88 244 SER A N 1
ATOM 1762 C CA . SER A 1 244 ? -7.75 34 18.172 1 74.88 244 SER A CA 1
ATOM 1763 C C . SER A 1 244 ? -8.945 33.062 18.062 1 74.88 244 SER A C 1
ATOM 1765 O O . SER A 1 244 ? -9.516 32.906 16.984 1 74.88 244 SER A O 1
ATOM 1767 N N . ALA A 1 245 ? -9.164 32.594 19.234 1 72 245 ALA A N 1
ATOM 1768 C CA . ALA A 1 245 ? -10.242 31.594 19.188 1 72 245 ALA A CA 1
ATOM 1769 C C . ALA A 1 245 ? -11.594 32.281 19 1 72 245 ALA A C 1
ATOM 1771 O O . ALA A 1 245 ? -11.883 33.312 19.625 1 72 245 ALA A O 1
ATOM 1772 N N . ALA A 1 246 ? -12.164 32.031 17.891 1 65.12 246 ALA A N 1
ATOM 1773 C CA . ALA A 1 246 ? -13.516 32.531 17.719 1 65.12 246 ALA A CA 1
ATOM 1774 C C . ALA A 1 246 ? -14.375 32.25 18.953 1 65.12 246 ALA A C 1
ATOM 1776 O O . ALA A 1 246 ? -13.922 31.594 19.891 1 65.12 246 ALA A O 1
ATOM 1777 N N . ALA A 1 247 ? -15.555 32.812 18.984 1 58.94 247 ALA A N 1
ATOM 1778 C CA . ALA A 1 247 ? -16.531 32.75 20.062 1 58.94 247 ALA A CA 1
ATOM 1779 C C . ALA A 1 247 ? -16.656 31.312 20.609 1 58.94 247 ALA A C 1
ATOM 1781 O O . ALA A 1 247 ? -17.219 31.094 21.688 1 58.94 247 ALA A O 1
ATOM 1782 N N . SER A 1 248 ? -15.945 30.359 19.859 1 64.69 248 SER A N 1
ATOM 1783 C CA . SER A 1 248 ? -16.156 29 20.297 1 64.69 248 SER A CA 1
ATOM 1784 C C . SER A 1 248 ? -15.008 28.5 21.172 1 64.69 248 SER A C 1
ATOM 1786 O O . SER A 1 248 ? -13.891 29 21.062 1 64.69 248 SER A O 1
ATOM 1788 N N . SER A 1 249 ? -15.359 27.688 22.188 1 82.94 249 SER A N 1
ATOM 1789 C CA . SER A 1 249 ? -14.461 27.094 23.172 1 82.94 249 SER A CA 1
ATOM 1790 C C . SER A 1 249 ? -13.5 26.109 22.531 1 82.94 249 SER A C 1
ATOM 1792 O O . SER A 1 249 ? -13.836 25.469 21.531 1 82.94 249 SER A O 1
ATOM 1794 N N . VAL A 1 250 ? -12.273 26.203 22.984 1 94 250 VAL A N 1
ATOM 1795 C CA . VAL A 1 250 ? -11.25 25.219 22.609 1 94 250 VAL A CA 1
ATOM 1796 C C . VAL A 1 250 ? -11.734 23.812 22.953 1 94 250 VAL A C 1
ATOM 1798 O O . VAL A 1 250 ? -12.227 23.578 24.062 1 94 250 VAL A O 1
ATOM 1801 N N . GLN A 1 251 ? -11.805 23.016 21.953 1 96.19 251 GLN A N 1
ATOM 1802 C CA . GLN A 1 251 ? -12.141 21.594 22.125 1 96.19 251 GLN A CA 1
ATOM 1803 C C . GLN A 1 251 ? -10.883 20.75 22.281 1 96.19 251 GLN A C 1
ATOM 1805 O O . GLN A 1 251 ? -9.883 20.984 21.609 1 96.19 251 GLN A O 1
ATOM 1810 N N . THR A 1 252 ? -10.914 19.766 23.203 1 97.12 252 THR A N 1
ATOM 1811 C CA . THR A 1 252 ? -9.742 18.938 23.453 1 97.12 252 THR A CA 1
ATOM 1812 C C . THR A 1 252 ? -10.133 17.469 23.5 1 97.12 252 THR A C 1
ATOM 1814 O O . THR A 1 252 ? -11.148 17.094 24.094 1 97.12 252 THR A O 1
ATOM 1817 N N . THR A 1 253 ? -9.391 16.625 22.844 1 98.25 253 THR A N 1
ATOM 1818 C CA . THR A 1 253 ? -9.562 15.18 22.891 1 98.25 253 THR A CA 1
ATOM 1819 C C . THR A 1 253 ? -8.227 14.484 23.156 1 98.25 253 THR A C 1
ATOM 1821 O O . THR A 1 253 ? -7.172 14.992 22.766 1 98.25 253 THR A O 1
ATOM 1824 N N . PRO A 1 254 ? -8.289 13.328 23.844 1 98.19 254 PRO A N 1
ATOM 1825 C CA . PRO A 1 254 ? -7.031 12.602 24.047 1 98.19 254 PRO A CA 1
ATOM 1826 C C . PRO A 1 254 ? -6.449 12.039 22.75 1 98.19 254 PRO A C 1
ATOM 1828 O O . PRO A 1 254 ? -7.199 11.609 21.875 1 98.19 254 PRO A O 1
ATOM 1831 N N . LEU A 1 255 ? -5.129 12.133 22.609 1 97.88 255 LEU A N 1
ATOM 1832 C CA . LEU A 1 255 ? -4.41 11.352 21.609 1 97.88 255 LEU A CA 1
ATOM 1833 C C . LEU A 1 255 ? -4.176 9.93 22.109 1 97.88 255 LEU A C 1
ATOM 1835 O O . LEU A 1 255 ? -3.758 9.719 23.25 1 97.88 255 LEU A O 1
ATOM 1839 N N . ILE A 1 256 ? -4.48 9 21.266 1 95.69 256 ILE A N 1
ATOM 1840 C CA . ILE A 1 256 ? -4.207 7.613 21.625 1 95.69 256 ILE A CA 1
ATOM 1841 C C . ILE A 1 256 ? -3.08 7.062 20.75 1 95.69 256 ILE A C 1
ATOM 1843 O O . ILE A 1 256 ? -2.662 7.707 19.797 1 95.69 256 ILE A O 1
ATOM 1847 N N . LYS A 1 257 ? -2.574 5.914 21.172 1 91.12 257 LYS A N 1
ATOM 1848 C CA . LYS A 1 257 ? -1.413 5.359 20.484 1 91.12 257 LYS A CA 1
ATOM 1849 C C . LYS A 1 257 ? -1.744 4.02 19.844 1 91.12 257 LYS A C 1
ATOM 1851 O O . LYS A 1 257 ? -2.531 3.24 20.391 1 91.12 257 LYS A O 1
ATOM 1856 N N . ASN A 1 258 ? -1.316 3.893 18.641 1 87.31 258 ASN A N 1
ATOM 1857 C CA . ASN A 1 258 ? -1.225 2.604 17.953 1 87.31 258 ASN A CA 1
ATOM 1858 C C . ASN A 1 258 ? 0.222 2.131 17.844 1 87.31 258 ASN A C 1
ATOM 1860 O O . ASN A 1 258 ? 1.009 2.703 17.094 1 87.31 258 ASN A O 1
ATOM 1864 N N . PRO A 1 259 ? 0.583 1.112 18.562 1 78.38 259 PRO A N 1
ATOM 1865 C CA . PRO A 1 259 ? 1.981 0.677 18.562 1 78.38 259 PRO A CA 1
ATOM 1866 C C . PRO A 1 259 ? 2.469 0.261 17.172 1 78.38 259 PRO A C 1
ATOM 1868 O O . PRO A 1 259 ? 3.666 0.342 16.891 1 78.38 259 PRO A O 1
ATOM 1871 N N . SER A 1 260 ? 1.521 -0.16 16.344 1 72.62 260 SER A N 1
ATOM 1872 C CA . SER A 1 260 ? 1.906 -0.591 15.008 1 72.62 260 SER A CA 1
ATOM 1873 C C . SER A 1 260 ? 2.166 0.604 14.102 1 72.62 260 SER A C 1
ATOM 1875 O O . SER A 1 260 ? 2.773 0.461 13.039 1 72.62 260 SER A O 1
ATOM 1877 N N . GLN A 1 261 ? 1.672 1.706 14.445 1 81.25 261 GLN A N 1
ATOM 1878 C CA . GLN A 1 261 ? 1.865 2.947 13.703 1 81.25 261 GLN A CA 1
ATOM 1879 C C . GLN A 1 261 ? 2.162 4.109 14.641 1 81.25 261 GLN A C 1
ATOM 1881 O O . GLN A 1 261 ? 1.383 5.062 14.727 1 81.25 261 GLN A O 1
ATOM 1886 N N . PRO A 1 262 ? 3.283 4.07 15.195 1 84.19 262 PRO A N 1
ATOM 1887 C CA . PRO A 1 262 ? 3.566 4.996 16.297 1 84.19 262 PRO A CA 1
ATOM 1888 C C . PRO A 1 262 ? 3.742 6.438 15.812 1 84.19 262 PRO A C 1
ATOM 1890 O O . PRO A 1 262 ? 3.707 7.367 16.625 1 84.19 262 PRO A O 1
ATOM 1893 N N . SER A 1 263 ? 3.914 6.664 14.539 1 88.56 263 SER A N 1
ATOM 1894 C CA . SER A 1 263 ? 4.148 8.008 14.016 1 88.56 263 SER A CA 1
ATOM 1895 C C . SER A 1 263 ? 2.848 8.797 13.914 1 88.56 263 SER A C 1
ATOM 1897 O O . SER A 1 263 ? 2.861 10.031 13.906 1 88.56 263 SER A O 1
ATOM 1899 N N . PHE A 1 264 ? 1.729 8.117 13.805 1 91.12 264 PHE A N 1
ATOM 1900 C CA . PHE A 1 264 ? 0.466 8.773 13.484 1 91.12 264 PHE A CA 1
ATOM 1901 C C . PHE A 1 264 ? -0.168 9.367 14.734 1 91.12 264 PHE A C 1
ATOM 1903 O O . PHE A 1 264 ? 0.055 8.875 15.844 1 91.12 264 PHE A O 1
ATOM 1910 N N . TYR A 1 265 ? -0.961 10.414 14.547 1 96.56 265 TYR A N 1
ATOM 1911 C CA . TYR A 1 265 ? -1.771 11.008 15.602 1 96.56 265 TYR A CA 1
ATOM 1912 C C . TYR A 1 265 ? -3.188 10.445 15.586 1 96.56 265 TYR A C 1
ATOM 1914 O O . TYR A 1 265 ? -4.055 10.945 14.867 1 96.56 265 TYR A O 1
ATOM 1922 N N . TYR A 1 266 ? -3.416 9.453 16.453 1 96.5 266 TYR A N 1
ATOM 1923 C CA . TYR A 1 266 ? -4.707 8.781 16.531 1 96.5 266 TYR A CA 1
ATOM 1924 C C . TYR A 1 266 ? -5.637 9.492 17.5 1 96.5 266 TYR A C 1
ATOM 1926 O O . TYR A 1 266 ? -5.203 9.945 18.562 1 96.5 266 TYR A O 1
ATOM 1934 N N . VAL A 1 267 ? -6.875 9.602 17.141 1 97.19 267 VAL A N 1
ATOM 1935 C CA . VAL A 1 267 ? -7.941 10.078 18.016 1 97.19 267 VAL A CA 1
ATOM 1936 C C . VAL A 1 267 ? -9.086 9.07 18.047 1 97.19 267 VAL A C 1
ATOM 1938 O O . VAL A 1 267 ? -9.109 8.125 17.25 1 97.19 267 VAL A O 1
ATOM 1941 N N . SER A 1 268 ? -9.961 9.258 19.031 1 95.25 268 SER A N 1
ATOM 1942 C CA . SER A 1 268 ? -11.125 8.383 19.156 1 95.25 268 SER A CA 1
ATOM 1943 C C . SER A 1 268 ? -12.398 9.086 18.703 1 95.25 268 SER A C 1
ATOM 1945 O O . SER A 1 268 ? -12.914 9.969 19.391 1 95.25 268 SER A O 1
ATOM 1947 N N . LEU A 1 269 ? -12.867 8.703 17.547 1 95.69 269 LEU A N 1
ATOM 1948 C CA . LEU A 1 269 ? -14.133 9.203 17.031 1 95.69 269 LEU A CA 1
ATOM 1949 C C . LEU A 1 269 ? -15.305 8.391 17.578 1 95.69 269 LEU A C 1
ATOM 1951 O O . LEU A 1 269 ? -15.367 7.176 17.375 1 95.69 269 LEU A O 1
ATOM 1955 N N . LYS A 1 270 ? -16.281 9.07 18.219 1 93.44 270 LYS A N 1
ATOM 1956 C CA . LYS A 1 270 ? -17.344 8.383 18.922 1 93.44 270 LYS A CA 1
ATOM 1957 C C . LYS A 1 270 ? -18.656 8.43 18.141 1 93.44 270 LYS A C 1
ATOM 1959 O O . LYS A 1 270 ? -19.453 7.496 18.203 1 93.44 270 LYS A O 1
ATOM 1964 N N . ALA A 1 271 ? -18.859 9.469 17.484 1 95.31 271 ALA A N 1
ATOM 1965 C CA . ALA A 1 271 ? -20.109 9.656 16.75 1 95.31 271 ALA A CA 1
ATOM 1966 C C . ALA A 1 271 ? -19.953 10.719 15.664 1 95.31 271 ALA A C 1
ATOM 1968 O O . ALA A 1 271 ? -18.953 11.461 15.648 1 95.31 271 ALA A O 1
ATOM 1969 N N . ILE A 1 272 ? -20.906 10.719 14.766 1 97.06 272 ILE A N 1
ATOM 1970 C CA . ILE A 1 272 ? -21.031 11.734 13.727 1 97.06 272 ILE A CA 1
ATOM 1971 C C . ILE A 1 272 ? -22.453 12.281 13.703 1 97.06 272 ILE A C 1
ATOM 1973 O O . ILE A 1 272 ? -23.422 11.516 13.805 1 97.06 272 ILE A O 1
ATOM 1977 N N . THR A 1 273 ? -22.594 13.555 13.641 1 97.88 273 THR A N 1
ATOM 1978 C CA . THR A 1 273 ? -23.906 14.164 13.461 1 97.88 273 THR A CA 1
ATOM 1979 C C . THR A 1 273 ? -24.031 14.742 12.055 1 97.88 273 THR A C 1
ATOM 1981 O O . THR A 1 273 ? -23.172 15.5 11.602 1 97.88 273 THR A O 1
ATOM 1984 N N . VAL A 1 274 ? -25.062 14.375 11.414 1 98.06 274 VAL A N 1
ATOM 1985 C CA . VAL A 1 274 ? -25.438 14.922 10.109 1 98.06 274 VAL A CA 1
ATOM 1986 C C . VAL A 1 274 ? -26.812 15.578 10.211 1 98.06 274 VAL A C 1
ATOM 1988 O O . VAL A 1 274 ? -27.828 14.883 10.297 1 98.06 274 VAL A O 1
ATOM 1991 N N . GLY A 1 275 ? -26.781 16.984 10.094 1 97.38 275 GLY A N 1
ATOM 1992 C CA . GLY A 1 275 ? -28.047 17.672 10.312 1 97.38 275 GLY A CA 1
ATOM 1993 C C . GLY A 1 275 ? -28.672 17.344 11.656 1 97.38 275 GLY A C 1
ATOM 1994 O O . GLY A 1 275 ? -28.078 17.578 12.703 1 97.38 275 GLY A O 1
ATOM 1995 N N . SER A 1 276 ? -29.797 16.703 11.547 1 94.25 276 SER A N 1
ATOM 1996 C CA . SER A 1 276 ? -30.531 16.344 12.766 1 94.25 276 SER A CA 1
ATOM 1997 C C . SER A 1 276 ? -30.25 14.906 13.18 1 94.25 276 SER A C 1
ATOM 1999 O O . SER A 1 276 ? -30.75 14.445 14.211 1 94.25 276 SER A O 1
ATOM 2001 N N . THR A 1 277 ? -29.438 14.195 12.438 1 95.31 277 THR A N 1
ATOM 2002 C CA . THR A 1 277 ? -29.219 12.773 12.664 1 95.31 277 THR A CA 1
ATOM 2003 C C . THR A 1 277 ? -27.891 12.539 13.367 1 95.31 277 THR A C 1
ATOM 2005 O O . THR A 1 277 ? -26.828 12.906 12.852 1 95.31 277 THR A O 1
ATOM 2008 N N . ARG A 1 278 ? -27.953 11.945 14.469 1 95 278 ARG A N 1
ATOM 2009 C CA . ARG A 1 278 ? -26.75 11.492 15.141 1 95 278 ARG A CA 1
ATOM 2010 C C . ARG A 1 278 ? -26.453 10.031 14.828 1 95 278 ARG A C 1
ATOM 2012 O O . ARG A 1 278 ? -27.25 9.148 15.164 1 95 278 ARG A O 1
ATOM 2019 N N . ILE A 1 279 ? -25.375 9.836 14.133 1 91.75 279 ILE A N 1
ATOM 2020 C CA . ILE A 1 279 ? -24.938 8.5 13.758 1 91.75 279 ILE A CA 1
ATOM 2021 C C . ILE A 1 279 ? -24.016 7.938 14.844 1 91.75 279 ILE A C 1
ATOM 2023 O O . ILE A 1 279 ? -22.969 8.516 15.141 1 91.75 279 ILE A O 1
ATOM 2027 N N . SER A 1 280 ? -24.578 6.902 15.492 1 81.81 280 SER A N 1
ATOM 2028 C CA . SER A 1 280 ? -23.703 6.191 16.422 1 81.81 280 SER A CA 1
ATOM 2029 C C . SER A 1 280 ? -23 5.023 15.734 1 81.81 280 SER A C 1
ATOM 2031 O O . SER A 1 280 ? -23.625 4.273 14.977 1 81.81 280 SER A O 1
ATOM 2033 N N . LEU A 1 281 ? -21.812 5.039 15.805 1 73.69 281 LEU A N 1
ATOM 2034 C CA . LEU A 1 281 ? -21 4.035 15.133 1 73.69 281 LEU A CA 1
ATOM 2035 C C . LEU A 1 281 ? -20.656 2.893 16.094 1 73.69 281 LEU A C 1
ATOM 2037 O O . LEU A 1 281 ? -20.578 3.094 17.297 1 73.69 281 LEU A O 1
ATOM 2041 N N . PRO A 1 282 ? -20.562 1.691 15.477 1 70 282 PRO A N 1
ATOM 2042 C CA . PRO A 1 282 ? -20.016 0.641 16.344 1 70 282 PRO A CA 1
ATOM 2043 C C . PRO A 1 282 ? -18.625 0.972 16.875 1 70 282 PRO A C 1
ATOM 2045 O O . PRO A 1 282 ? -17.828 1.592 16.172 1 70 282 PRO A O 1
ATOM 2048 N N . SER A 1 283 ? -18.484 0.646 18.125 1 66.5 283 SER A N 1
ATOM 2049 C CA . SER A 1 283 ? -17.219 0.957 18.781 1 66.5 283 SER A CA 1
ATOM 2050 C C . SER A 1 283 ? -16.031 0.443 17.984 1 66.5 283 SER A C 1
ATOM 2052 O O . SER A 1 283 ? -14.945 1.027 18.031 1 66.5 283 SER A O 1
ATOM 2054 N N . SER A 1 284 ? -16.312 -0.528 17.156 1 70.62 284 SER A N 1
ATOM 2055 C CA . SER A 1 284 ? -15.211 -1.171 16.438 1 70.62 284 SER A CA 1
ATOM 2056 C C . SER A 1 284 ? -14.945 -0.478 15.109 1 70.62 284 SER A C 1
ATOM 2058 O O . SER A 1 284 ? -13.875 -0.649 14.516 1 70.62 284 SER A O 1
ATOM 2060 N N . ALA A 1 285 ? -15.852 0.353 14.734 1 72.25 285 ALA A N 1
ATOM 2061 C CA . ALA A 1 285 ? -15.758 0.897 13.383 1 72.25 285 ALA A CA 1
ATOM 2062 C C . ALA A 1 285 ? -14.555 1.835 13.258 1 72.25 285 ALA A C 1
ATOM 2064 O O . ALA A 1 285 ? -13.883 1.852 12.227 1 72.25 285 ALA A O 1
ATOM 2065 N N . PHE A 1 286 ? -14.25 2.514 14.352 1 83 286 PHE A N 1
ATOM 2066 C CA . PHE A 1 286 ? -13.211 3.537 14.297 1 83 286 PHE A CA 1
ATOM 2067 C C . PHE A 1 286 ? -12.102 3.236 15.297 1 83 286 PHE A C 1
ATOM 2069 O O . PHE A 1 286 ? -11.297 4.109 15.609 1 83 286 PHE A O 1
ATOM 2076 N N . ALA A 1 287 ? -12.148 1.968 15.75 1 84.75 287 ALA A N 1
ATOM 2077 C CA . ALA A 1 287 ? -11.172 1.601 16.781 1 84.75 287 ALA A CA 1
ATOM 2078 C C . ALA A 1 287 ? -9.883 1.07 16.141 1 84.75 287 ALA A C 1
ATOM 2080 O O . ALA A 1 287 ? -9.914 0.516 15.039 1 84.75 287 ALA A O 1
ATOM 2081 N N . VAL A 1 288 ? -8.82 1.384 16.828 1 82.69 288 VAL A N 1
ATOM 2082 C CA . VAL A 1 288 ? -7.594 0.661 16.5 1 82.69 288 VAL A CA 1
ATOM 2083 C C . VAL A 1 288 ? -7.77 -0.824 16.812 1 82.69 288 VAL A C 1
ATOM 2085 O O . VAL A 1 288 ? -8.141 -1.19 17.938 1 82.69 288 VAL A O 1
ATOM 2088 N N . GLN A 1 289 ? -7.484 -1.543 15.844 1 71.94 289 GLN A N 1
ATOM 2089 C CA . GLN A 1 289 ? -7.668 -2.98 16.016 1 71.94 289 GLN A CA 1
ATOM 2090 C C . GLN A 1 289 ? -6.414 -3.635 16.578 1 71.94 289 GLN A C 1
ATOM 2092 O O . GLN A 1 289 ? -5.332 -3.039 16.562 1 71.94 289 GLN A O 1
ATOM 2097 N N . ASP A 1 290 ? -6.574 -4.805 16.984 1 63.5 290 ASP A N 1
ATOM 2098 C CA . ASP A 1 290 ? -5.488 -5.531 17.641 1 63.5 290 ASP A CA 1
ATOM 2099 C C . ASP A 1 290 ? -4.328 -5.762 16.672 1 63.5 290 ASP A C 1
ATOM 2101 O O . ASP A 1 290 ? -3.168 -5.824 17.094 1 63.5 290 ASP A O 1
ATOM 2105 N N . ASP A 1 291 ? -4.672 -5.844 15.445 1 56.94 291 ASP A N 1
ATOM 2106 C CA . ASP A 1 291 ? -3.621 -6.113 14.469 1 56.94 291 ASP A CA 1
ATOM 2107 C C . ASP A 1 291 ? -2.943 -4.82 14.016 1 56.94 291 ASP A C 1
ATOM 2109 O O . ASP A 1 291 ? -2.094 -4.836 13.125 1 56.94 291 ASP A O 1
ATOM 2113 N N . GLY A 1 292 ? -3.389 -3.797 14.672 1 70.38 292 GLY A N 1
ATOM 2114 C CA . GLY A 1 292 ? -2.746 -2.521 14.398 1 70.38 292 GLY A CA 1
ATOM 2115 C C . GLY A 1 292 ? -3.424 -1.734 13.297 1 70.38 292 GLY A C 1
ATOM 2116 O O . GLY A 1 292 ? -3.023 -0.608 12.992 1 70.38 292 GLY A O 1
ATOM 2117 N N . THR A 1 293 ? -4.438 -2.334 12.672 1 69.44 293 THR A N 1
ATOM 2118 C CA . THR A 1 293 ? -5.164 -1.623 11.625 1 69.44 293 THR A CA 1
ATOM 2119 C C . THR A 1 293 ? -6.289 -0.785 12.227 1 69.44 293 THR A C 1
ATOM 2121 O O . THR A 1 293 ? -6.504 -0.799 13.438 1 69.44 293 THR A O 1
ATOM 2124 N N . GLY A 1 294 ? -6.891 -0.003 11.398 1 78.94 294 GLY A N 1
ATOM 2125 C CA . GLY A 1 294 ? -8.039 0.776 11.836 1 78.94 294 GLY A CA 1
ATOM 2126 C C . GLY A 1 294 ? -7.656 2.057 12.547 1 78.94 294 GLY A C 1
ATOM 2127 O O . GLY A 1 294 ? -6.555 2.574 12.359 1 78.94 294 GLY A O 1
ATOM 2128 N N . GLY A 1 295 ? -8.734 2.58 13.219 1 90.06 295 GLY A N 1
ATOM 2129 C CA . GLY A 1 295 ? -8.57 3.826 13.945 1 90.06 295 GLY A CA 1
ATOM 2130 C C . GLY A 1 295 ? -8.844 5.055 13.102 1 90.06 295 GLY A C 1
ATOM 2131 O O . GLY A 1 295 ? -9.281 4.941 11.953 1 90.06 295 GLY A O 1
ATOM 2132 N N . VAL A 1 296 ? -8.68 6.168 13.766 1 94.19 296 VAL A N 1
ATOM 2133 C CA . VAL A 1 296 ? -8.875 7.477 13.148 1 94.19 296 VAL A CA 1
ATOM 2134 C C . VAL A 1 296 ? -7.656 8.359 13.414 1 94.19 296 VAL A C 1
ATOM 2136 O O . VAL A 1 296 ? -7.234 8.516 14.562 1 94.19 296 VAL A O 1
ATOM 2139 N N . ILE A 1 297 ? -7.113 8.867 12.328 1 95.19 297 ILE A N 1
ATOM 2140 C CA . ILE A 1 297 ? -5.992 9.781 12.523 1 95.19 297 ILE A CA 1
ATOM 2141 C C . ILE A 1 297 ? -6.367 11.172 12 1 95.19 297 ILE A C 1
ATOM 2143 O O . ILE A 1 297 ? -7.281 11.305 11.18 1 95.19 297 ILE A O 1
ATOM 2147 N N . VAL A 1 298 ? -5.789 12.18 12.578 1 96.88 298 VAL A N 1
ATOM 2148 C CA . VAL A 1 298 ? -5.758 13.516 11.992 1 96.88 298 VAL A CA 1
ATOM 2149 C C . VAL A 1 298 ? -4.457 13.711 11.219 1 96.88 298 VAL A C 1
ATOM 2151 O O . VAL A 1 298 ? -3.369 13.484 11.758 1 96.88 298 VAL A O 1
ATOM 2154 N N . ASP A 1 299 ? -4.555 14.078 9.977 1 94.12 299 ASP A N 1
ATOM 2155 C CA . ASP A 1 299 ? -3.393 14.039 9.094 1 94.12 299 ASP A CA 1
ATOM 2156 C C . ASP A 1 299 ? -3.316 15.305 8.234 1 94.12 299 ASP A C 1
ATOM 2158 O O . ASP A 1 299 ? -4.305 15.695 7.613 1 94.12 299 ASP A O 1
ATOM 2162 N N . SER A 1 300 ? -2.115 15.898 8.203 1 92.19 300 SER A N 1
ATOM 2163 C CA . SER A 1 300 ? -1.896 17.094 7.391 1 92.19 300 SER A CA 1
ATOM 2164 C C . SER A 1 300 ? -1.585 16.719 5.941 1 92.19 300 SER A C 1
ATOM 2166 O O . SER A 1 300 ? -1.635 17.578 5.055 1 92.19 300 SER A O 1
ATOM 2168 N N . GLY A 1 301 ? -1.254 15.508 5.699 1 87.38 301 GLY A N 1
ATOM 2169 C CA . GLY A 1 301 ? -0.755 15.125 4.387 1 87.38 301 GLY A CA 1
ATOM 2170 C C . GLY A 1 301 ? -1.849 14.656 3.445 1 87.38 301 GLY A C 1
ATOM 2171 O O . GLY A 1 301 ? -1.589 14.383 2.271 1 87.38 301 GLY A O 1
ATOM 2172 N N . THR A 1 302 ? -3.084 14.586 3.945 1 86.94 302 THR A N 1
ATOM 2173 C CA . THR A 1 302 ? -4.246 14.156 3.174 1 86.94 302 THR A CA 1
ATOM 2174 C C . THR A 1 302 ? -5.305 15.25 3.135 1 86.94 302 THR A C 1
ATOM 2176 O O . THR A 1 302 ? -5.641 15.836 4.168 1 86.94 302 THR A O 1
ATOM 2179 N N . SER A 1 303 ? -5.824 15.516 1.937 1 89.06 303 SER A N 1
ATOM 2180 C CA . SER A 1 303 ? -6.824 16.578 1.834 1 89.06 303 SER A CA 1
ATOM 2181 C C . SER A 1 303 ? -8.211 16.062 2.197 1 89.06 303 SER A C 1
ATOM 2183 O O . SER A 1 303 ? -8.922 16.688 2.988 1 89.06 303 SER A O 1
ATOM 2185 N N . ILE A 1 304 ? -8.594 14.945 1.608 1 90.38 304 ILE A N 1
ATOM 2186 C CA . ILE A 1 304 ? -9.938 14.391 1.744 1 90.38 304 ILE A CA 1
ATOM 2187 C C . ILE A 1 304 ? -10.031 13.578 3.031 1 90.38 304 ILE A C 1
ATOM 2189 O O . ILE A 1 304 ? -9.109 12.828 3.367 1 90.38 304 ILE A O 1
ATOM 2193 N N . THR A 1 305 ? -11.07 13.75 3.709 1 95 305 THR A N 1
ATOM 2194 C CA . THR A 1 305 ? -11.344 12.891 4.855 1 95 305 THR A CA 1
ATOM 2195 C C . THR A 1 305 ? -11.805 11.516 4.402 1 95 305 THR A C 1
ATOM 2197 O O . THR A 1 305 ? -12.609 11.398 3.473 1 95 305 THR A O 1
ATOM 2200 N N . TYR A 1 306 ? -11.289 10.508 5.02 1 91.19 306 TYR A N 1
ATOM 2201 C CA . TYR A 1 306 ? -11.719 9.133 4.809 1 91.19 306 TYR A CA 1
ATOM 2202 C C . TYR A 1 306 ? -12.297 8.539 6.086 1 91.19 306 TYR A C 1
ATOM 2204 O O . TYR A 1 306 ? -11.711 8.672 7.164 1 91.19 306 TYR A O 1
ATOM 2212 N N . LEU A 1 307 ? -13.445 7.957 5.953 1 91.44 307 LEU A N 1
ATOM 2213 C CA . LEU A 1 307 ? -14.062 7.234 7.062 1 91.44 307 LEU A CA 1
ATOM 2214 C C . LEU A 1 307 ? -14.18 5.746 6.742 1 91.44 307 LEU A C 1
ATOM 2216 O O . LEU A 1 307 ? -14.508 5.375 5.609 1 91.44 307 LEU A O 1
ATOM 2220 N N . GLU A 1 308 ? -13.898 4.98 7.738 1 84.06 308 GLU A N 1
ATOM 2221 C CA . GLU A 1 308 ? -14.172 3.557 7.582 1 84.06 308 GLU A CA 1
ATOM 2222 C C . GLU A 1 308 ? -15.57 3.324 7.012 1 84.06 308 GLU A C 1
ATOM 2224 O O . GLU A 1 308 ? -16.516 4.008 7.391 1 84.06 308 GLU A O 1
ATOM 2229 N N . VAL A 1 309 ? -15.719 2.369 6.18 1 77.94 309 VAL A N 1
ATOM 2230 C CA . VAL A 1 309 ? -16.828 2.205 5.246 1 77.94 309 VAL A CA 1
ATOM 2231 C C . VAL A 1 309 ? -18.141 2.148 6.016 1 77.94 309 VAL A C 1
ATOM 2233 O O . VAL A 1 309 ? -19.172 2.639 5.539 1 77.94 309 VAL A O 1
ATOM 2236 N N . GLN A 1 310 ? -18.219 1.519 7.141 1 77 310 GLN A N 1
ATOM 2237 C CA . GLN A 1 310 ? -19.453 1.463 7.906 1 77 310 GLN A CA 1
ATOM 2238 C C . GLN A 1 310 ? -19.906 2.859 8.32 1 77 310 GLN A C 1
ATOM 2240 O O . GLN A 1 310 ? -21.094 3.201 8.195 1 77 310 GLN A O 1
ATOM 2245 N N . GLY A 1 311 ? -18.969 3.561 8.812 1 88.31 311 GLY A N 1
ATOM 2246 C CA . GLY A 1 311 ? -19.281 4.938 9.172 1 88.31 311 GLY A CA 1
ATOM 2247 C C . GLY A 1 311 ? -19.609 5.809 7.98 1 88.31 311 GLY A C 1
ATOM 2248 O O . GLY A 1 311 ? -20.562 6.602 8.031 1 88.31 311 GLY A O 1
ATOM 2249 N N . TYR A 1 312 ? -18.922 5.578 6.895 1 91.94 312 TYR A N 1
ATOM 2250 C CA . TYR A 1 312 ? -19.141 6.391 5.703 1 91.94 312 TYR A CA 1
ATOM 2251 C C . TYR A 1 312 ? -20.516 6.109 5.113 1 91.94 312 TYR A C 1
ATOM 2253 O O . TYR A 1 312 ? -21.219 7.035 4.691 1 91.94 312 TYR A O 1
ATOM 2261 N N . ARG A 1 313 ? -20.859 4.906 5.023 1 85.12 313 ARG A N 1
ATOM 2262 C CA . ARG A 1 313 ? -22.172 4.559 4.473 1 85.12 313 ARG A CA 1
ATOM 2263 C C . ARG A 1 313 ? -23.297 5.207 5.273 1 85.12 313 ARG A C 1
ATOM 2265 O O . ARG A 1 313 ? -24.25 5.723 4.699 1 85.12 313 ARG A O 1
ATOM 2272 N N . ALA A 1 314 ? -23.156 5.102 6.566 1 90.88 314 ALA A N 1
ATOM 2273 C CA . ALA A 1 314 ? -24.156 5.734 7.422 1 90.88 314 ALA A CA 1
ATOM 2274 C C . ALA A 1 314 ? -24.188 7.242 7.195 1 90.88 314 ALA A C 1
ATOM 2276 O O . ALA A 1 314 ? -25.266 7.836 7.09 1 90.88 314 ALA A O 1
ATOM 2277 N N . LEU A 1 315 ? -23.062 7.891 7.137 1 95.56 315 LEU A N 1
ATOM 2278 C CA . LEU A 1 315 ? -22.969 9.32 6.887 1 95.56 315 LEU A CA 1
ATOM 2279 C C . LEU A 1 315 ? -23.562 9.68 5.535 1 95.56 315 LEU A C 1
ATOM 2281 O O . LEU A 1 315 ? -24.359 10.617 5.438 1 95.56 315 LEU A O 1
ATOM 2285 N N . LYS A 1 316 ? -23.156 8.938 4.547 1 94.44 316 LYS A N 1
ATOM 2286 C CA . LYS A 1 316 ? -23.625 9.18 3.184 1 94.44 316 LYS A CA 1
ATOM 2287 C C . LYS A 1 316 ? -25.156 9.109 3.102 1 94.44 316 LYS A C 1
ATOM 2289 O O . LYS A 1 316 ? -25.781 9.969 2.492 1 94.44 316 LYS A O 1
ATOM 2294 N N . LYS A 1 317 ? -25.672 8.094 3.693 1 93.38 317 LYS A N 1
ATOM 2295 C CA . LYS A 1 317 ? -27.125 7.922 3.701 1 93.38 317 LYS A CA 1
ATOM 2296 C C . LYS A 1 317 ? -27.812 9.094 4.391 1 93.38 317 LYS A C 1
ATOM 2298 O O . LYS A 1 317 ? -28.766 9.656 3.859 1 93.38 317 LYS A O 1
ATOM 2303 N N . ALA A 1 318 ? -27.391 9.438 5.555 1 96.88 318 ALA A N 1
ATOM 2304 C CA . ALA A 1 318 ? -27.984 10.539 6.312 1 96.88 318 ALA A CA 1
ATOM 2305 C C . ALA A 1 318 ? -27.875 11.852 5.551 1 96.88 318 ALA A C 1
ATOM 2307 O O . ALA A 1 318 ? -28.828 12.641 5.52 1 96.88 318 ALA A O 1
ATOM 2308 N N . PHE A 1 319 ? -26.719 12.094 5.004 1 97.62 319 PHE A N 1
ATOM 2309 C CA . PHE A 1 319 ? -26.469 13.336 4.285 1 97.62 319 PHE A CA 1
ATOM 2310 C C . PHE A 1 319 ? -27.375 13.438 3.059 1 97.62 319 PHE A C 1
ATOM 2312 O O . PHE A 1 319 ? -28.016 14.469 2.84 1 97.62 319 PHE A O 1
ATOM 2319 N N . ALA A 1 320 ? -27.406 12.422 2.293 1 96.12 320 ALA A N 1
ATOM 2320 C CA . ALA A 1 320 ? -28.25 12.391 1.097 1 96.12 320 ALA A CA 1
ATOM 2321 C C . ALA A 1 320 ? -29.719 12.602 1.45 1 96.12 320 ALA A C 1
ATOM 2323 O O . ALA A 1 320 ? -30.438 13.281 0.724 1 96.12 320 ALA A O 1
ATOM 2324 N N . ALA A 1 321 ? -30.125 12.039 2.543 1 96.44 321 ALA A N 1
ATOM 2325 C CA . ALA A 1 321 ? -31.531 12.133 2.955 1 96.44 321 ALA A CA 1
ATOM 2326 C C . ALA A 1 321 ? -31.906 13.562 3.332 1 96.44 321 ALA A C 1
ATOM 2328 O O . ALA A 1 321 ? -33.062 13.945 3.27 1 96.44 321 ALA A O 1
ATOM 2329 N N . GLN A 1 322 ? -30.953 14.336 3.684 1 97.06 322 GLN A N 1
ATOM 2330 C CA . GLN A 1 322 ? -31.25 15.664 4.211 1 97.06 322 GLN A CA 1
ATOM 2331 C C . GLN A 1 322 ? -30.875 16.75 3.209 1 97.06 322 GLN A C 1
ATOM 2333 O O . GLN A 1 322 ? -31.062 17.938 3.475 1 97.06 322 GLN A O 1
ATOM 2338 N N . MET A 1 323 ? -30.297 16.359 2.109 1 96.44 323 MET A N 1
ATOM 2339 C CA . MET A 1 323 ? -29.969 17.328 1.063 1 96.44 323 MET A CA 1
ATOM 2340 C C . MET A 1 323 ? -31.172 17.562 0.146 1 96.44 323 MET A C 1
ATOM 2342 O O . MET A 1 323 ? -31.844 16.609 -0.255 1 96.44 323 MET A O 1
ATOM 2346 N N . ALA A 1 324 ? -31.375 18.797 -0.217 1 94.19 324 ALA A N 1
ATOM 2347 C CA . ALA A 1 324 ? -32.531 19.141 -1.06 1 94.19 324 ALA A CA 1
ATOM 2348 C C . ALA A 1 324 ? -32.125 19.203 -2.531 1 94.19 324 ALA A C 1
ATOM 2350 O O . ALA A 1 324 ? -32.875 19.672 -3.371 1 94.19 324 ALA A O 1
ATOM 2351 N N . LEU A 1 325 ? -30.969 18.781 -2.85 1 95.38 325 LEU A N 1
ATOM 2352 C CA . LEU A 1 325 ? -30.469 18.797 -4.219 1 95.38 325 LEU A CA 1
ATOM 2353 C C . LEU A 1 325 ? -30.375 17.391 -4.781 1 95.38 325 LEU A C 1
ATOM 2355 O O . LEU A 1 325 ? -30.094 16.438 -4.043 1 95.38 325 LEU A O 1
ATOM 2359 N N . PRO A 1 326 ? -30.609 17.266 -6.062 1 94.81 326 PRO A N 1
ATOM 2360 C CA . PRO A 1 326 ? -30.484 15.938 -6.656 1 94.81 326 PRO A CA 1
ATOM 2361 C C . PRO A 1 326 ? -29.047 15.445 -6.699 1 94.81 326 PRO A C 1
ATOM 2363 O O . PRO A 1 326 ? -28.125 16.234 -6.887 1 94.81 326 PRO A O 1
ATOM 2366 N N . ALA A 1 327 ? -28.906 14.148 -6.582 1 94.12 327 ALA A N 1
ATOM 2367 C CA . ALA A 1 327 ? -27.594 13.516 -6.652 1 94.12 327 ALA A CA 1
ATOM 2368 C C . ALA A 1 327 ? -26.922 13.797 -7.996 1 94.12 327 ALA A C 1
ATOM 2370 O O . ALA A 1 327 ? -27.609 13.961 -9.016 1 94.12 327 ALA A O 1
ATOM 2371 N N . ALA A 1 328 ? -25.656 13.945 -7.957 1 91.69 328 ALA A N 1
ATOM 2372 C CA . ALA A 1 328 ? -24.828 14.133 -9.141 1 91.69 328 ALA A CA 1
ATOM 2373 C C . ALA A 1 328 ? -23.609 13.211 -9.102 1 91.69 328 ALA A C 1
ATOM 2375 O O . ALA A 1 328 ? -23.266 12.656 -8.055 1 91.69 328 ALA A O 1
ATOM 2376 N N . ASP A 1 329 ? -22.969 13.039 -10.242 1 83.69 329 ASP A N 1
ATOM 2377 C CA . ASP A 1 329 ? -21.766 12.219 -10.336 1 83.69 329 ASP A CA 1
ATOM 2378 C C . ASP A 1 329 ? -20.516 13 -9.906 1 83.69 329 ASP A C 1
ATOM 2380 O O . ASP A 1 329 ? -20.266 14.094 -10.422 1 83.69 329 ASP A O 1
ATOM 2384 N N . GLY A 1 330 ? -19.859 12.438 -8.945 1 82 330 GLY A N 1
ATOM 2385 C CA . GLY A 1 330 ? -18.656 13.094 -8.453 1 82 330 GLY A CA 1
ATOM 2386 C C . GLY A 1 330 ? -17.375 12.422 -8.922 1 82 330 GLY A C 1
ATOM 2387 O O . GLY A 1 330 ? -16.281 12.844 -8.547 1 82 330 GLY A O 1
ATOM 2388 N N . SER A 1 331 ? -17.422 11.445 -9.742 1 73.69 331 SER A N 1
ATOM 2389 C CA . SER A 1 331 ? -16.266 10.641 -10.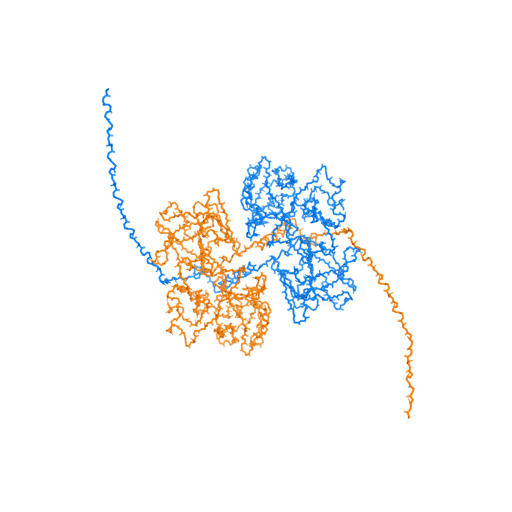148 1 73.69 331 SER A CA 1
ATOM 2390 C C . SER A 1 331 ? -15.25 11.477 -10.914 1 73.69 331 SER A C 1
ATOM 2392 O O . SER A 1 331 ? -14.047 11.195 -10.859 1 73.69 331 SER A O 1
ATOM 2394 N N . GLY A 1 332 ? -15.703 12.484 -11.594 1 70.75 332 GLY A N 1
ATOM 2395 C CA . GLY A 1 332 ? -14.812 13.336 -12.367 1 70.75 332 GLY A CA 1
ATOM 2396 C C . GLY A 1 332 ? -13.758 14.023 -11.523 1 70.75 332 GLY A C 1
ATOM 2397 O O . GLY A 1 332 ? -12.664 14.328 -12.008 1 70.75 332 GLY A O 1
ATOM 2398 N N . VAL A 1 333 ? -14.062 14.242 -10.18 1 77.56 333 VAL A N 1
ATOM 2399 C CA . VAL A 1 333 ? -13.094 14.883 -9.297 1 77.56 333 VAL A CA 1
ATOM 2400 C C . VAL A 1 333 ? -12.672 13.906 -8.195 1 77.56 333 VAL A C 1
ATOM 2402 O O . VAL A 1 333 ? -12.031 14.305 -7.223 1 77.56 333 VAL A O 1
ATOM 2405 N N . GLY A 1 334 ? -13.055 12.727 -8.383 1 74.81 334 GLY A N 1
ATOM 2406 C CA . GLY A 1 334 ? -12.625 11.695 -7.453 1 74.81 334 GLY A CA 1
ATOM 2407 C C . GLY A 1 334 ? -13.391 11.727 -6.141 1 74.81 334 GLY A C 1
ATOM 2408 O O . GLY A 1 334 ? -12.844 11.383 -5.09 1 74.81 334 GLY A O 1
ATOM 2409 N N . LEU A 1 335 ? -14.578 12.258 -6.156 1 84.88 335 LEU A N 1
ATOM 2410 C CA . LEU A 1 335 ? -15.422 12.289 -4.961 1 84.88 335 LEU A CA 1
ATOM 2411 C C . LEU A 1 335 ? -16.656 11.414 -5.141 1 84.88 335 LEU A C 1
ATOM 2413 O O . LEU A 1 335 ? -16.938 10.945 -6.246 1 84.88 335 LEU A O 1
ATOM 2417 N N . ASP A 1 336 ? -17.297 11.094 -4.121 1 86.69 336 ASP A N 1
ATOM 2418 C CA . ASP A 1 336 ? -18.328 10.07 -4.141 1 86.69 336 ASP A CA 1
ATOM 2419 C C . ASP A 1 336 ? -19.719 10.695 -4.039 1 86.69 336 ASP A C 1
ATOM 2421 O O . ASP A 1 336 ? -20.578 10.469 -4.902 1 86.69 336 ASP A O 1
ATOM 2425 N N . LEU A 1 337 ? -20 11.477 -3.018 1 93.06 337 LEU A N 1
ATOM 2426 C CA . LEU A 1 337 ? -21.328 12.062 -2.783 1 93.06 337 LEU A CA 1
ATOM 2427 C C . LEU A 1 337 ? -21.375 13.508 -3.26 1 93.06 337 LEU A C 1
ATOM 2429 O O . LEU A 1 337 ? -20.781 14.391 -2.637 1 93.06 337 LEU A O 1
ATOM 2433 N N . CYS A 1 338 ? -22.094 13.695 -4.367 1 94.19 338 CYS A N 1
ATOM 2434 C CA . CYS A 1 338 ? -22.234 15.023 -4.953 1 94.19 338 CYS A CA 1
ATOM 2435 C C . CYS A 1 338 ? -23.688 15.305 -5.328 1 94.19 338 CYS A C 1
ATOM 2437 O O . CYS A 1 338 ? -24.484 14.383 -5.438 1 94.19 338 CYS A O 1
ATOM 2439 N N . PHE A 1 339 ? -23.969 16.578 -5.496 1 96.69 339 PHE A N 1
ATOM 2440 C CA . PHE A 1 339 ? -25.297 17.062 -5.812 1 96.69 339 PHE A CA 1
ATOM 2441 C C . PHE A 1 339 ? -25.25 18.141 -6.883 1 96.69 339 PHE A C 1
ATOM 2443 O O . PHE A 1 339 ? -24.281 18.906 -6.957 1 96.69 339 PHE A O 1
ATOM 2450 N N . ARG A 1 340 ? -26.266 18.281 -7.707 1 94.69 340 ARG A N 1
ATOM 2451 C CA . ARG A 1 340 ? -26.344 19.312 -8.734 1 94.69 340 ARG A CA 1
ATOM 2452 C C . ARG A 1 340 ? -26.641 20.672 -8.109 1 94.69 340 ARG A C 1
ATOM 2454 O O . ARG A 1 340 ? -27.75 20.922 -7.621 1 94.69 340 ARG A O 1
ATOM 2461 N N . ALA A 1 341 ? -25.672 21.5 -8.047 1 92.88 341 ALA A N 1
ATOM 2462 C CA . ALA A 1 341 ? -25.844 22.828 -7.484 1 92.88 341 ALA A CA 1
ATOM 2463 C C . ALA A 1 341 ? -26.641 23.734 -8.422 1 92.88 341 ALA A C 1
ATOM 2465 O O . ALA A 1 341 ? -26.609 23.531 -9.641 1 92.88 341 ALA A O 1
ATOM 2466 N N . PRO A 1 342 ? -27.375 24.672 -7.902 1 92 342 PRO A N 1
ATOM 2467 C CA . PRO A 1 342 ? -28.031 25.656 -8.773 1 92 342 PRO A CA 1
ATOM 2468 C C . PRO A 1 342 ? -27.031 26.547 -9.516 1 92 342 PRO A C 1
ATOM 2470 O O . PRO A 1 342 ? -25.906 26.766 -9.039 1 92 342 PRO A O 1
ATOM 2473 N N . ALA A 1 343 ? -27.438 26.953 -10.68 1 86.81 343 ALA A N 1
ATOM 2474 C CA . ALA A 1 343 ? -26.562 27.797 -11.508 1 86.81 343 ALA A CA 1
ATOM 2475 C C . ALA A 1 343 ? -26.234 29.109 -10.805 1 86.81 343 ALA A C 1
ATOM 2477 O O . ALA A 1 343 ? -25.156 29.672 -11 1 86.81 343 ALA A O 1
ATOM 2478 N N . LYS A 1 344 ? -27.172 29.609 -10.086 1 86.38 344 LYS A N 1
ATOM 2479 C CA . LYS A 1 344 ? -26.969 30.844 -9.32 1 86.38 344 LYS A CA 1
ATOM 2480 C C . LYS A 1 344 ? -27.312 30.625 -7.848 1 86.38 344 LYS A C 1
ATOM 2482 O O . LYS A 1 344 ? -28.156 29.797 -7.516 1 86.38 344 LYS A O 1
ATOM 2487 N N . GLY A 1 345 ? -26.594 31.312 -6.898 1 85.19 345 GLY A N 1
ATOM 2488 C CA . GLY A 1 345 ? -26.906 31.312 -5.477 1 85.19 345 GLY A CA 1
ATOM 2489 C C . GLY A 1 345 ? -26.406 30.062 -4.762 1 85.19 345 GLY A C 1
ATOM 2490 O O . GLY A 1 345 ? -27.062 29.578 -3.824 1 85.19 345 GLY A O 1
ATOM 2491 N N . VAL A 1 346 ? -25.391 29.406 -5.242 1 84.94 346 VAL A N 1
ATOM 2492 C CA . VAL A 1 346 ? -24.859 28.203 -4.633 1 84.94 346 VAL A CA 1
ATOM 2493 C C . VAL A 1 346 ? -24.5 28.469 -3.172 1 84.94 346 VAL A C 1
ATOM 2495 O O . VAL A 1 346 ? -24.656 27.594 -2.318 1 84.94 346 VAL A O 1
ATOM 2498 N N . ASP A 1 347 ? -24.172 29.688 -2.881 1 86.25 347 ASP A N 1
ATOM 2499 C CA . ASP A 1 347 ? -23.766 30.062 -1.53 1 86.25 347 ASP A CA 1
ATOM 2500 C C . ASP A 1 347 ? -24.953 30.031 -0.576 1 86.25 347 ASP A C 1
ATOM 2502 O O . ASP A 1 347 ? -24.781 30.031 0.644 1 86.25 347 ASP A O 1
ATOM 2506 N N . GLN A 1 348 ? -26.156 30.047 -1.129 1 88.44 348 GLN A N 1
ATOM 2507 C CA . GLN A 1 348 ? -27.359 30.078 -0.309 1 88.44 348 GLN A CA 1
ATOM 2508 C C . GLN A 1 348 ? -27.906 28.688 -0.071 1 88.44 348 GLN A C 1
ATOM 2510 O O . GLN A 1 348 ? -28.859 28.5 0.697 1 88.44 348 GLN A O 1
ATOM 2515 N N . VAL A 1 349 ? -27.219 27.719 -0.658 1 92.19 349 VAL A N 1
ATOM 2516 C CA . VAL A 1 349 ? -27.688 26.344 -0.48 1 92.19 349 VAL A CA 1
ATOM 2517 C C . VAL A 1 349 ? -27.422 25.891 0.954 1 92.19 349 VAL A C 1
ATOM 2519 O O . VAL A 1 349 ? -26.312 26.047 1.463 1 92.19 349 VAL A O 1
ATOM 2522 N N . GLU A 1 350 ? -28.438 25.453 1.532 1 94.12 350 GLU A N 1
ATOM 2523 C CA . GLU A 1 350 ? -28.297 24.875 2.869 1 94.12 350 GLU A CA 1
ATOM 2524 C C . GLU A 1 350 ? -27.875 23.422 2.803 1 94.12 350 GLU A C 1
ATOM 2526 O O . GLU A 1 350 ? -28.453 22.625 2.057 1 94.12 350 GLU A O 1
ATOM 2531 N N . VAL A 1 351 ? -26.875 23.109 3.512 1 96.69 351 VAL A N 1
ATOM 2532 C CA . VAL A 1 351 ? -26.422 21.734 3.594 1 96.69 351 VAL A CA 1
ATOM 2533 C C . VAL A 1 351 ? -26.547 21.234 5.031 1 96.69 351 VAL A C 1
ATOM 2535 O O . VAL A 1 351 ? -26.531 22.031 5.977 1 96.69 351 VAL A O 1
ATOM 2538 N N . PRO A 1 352 ? -26.688 19.922 5.184 1 97.69 352 PRO A N 1
ATOM 2539 C CA . PRO A 1 352 ? -26.75 19.391 6.547 1 97.69 352 PRO A CA 1
ATOM 2540 C C . PRO A 1 352 ? -25.5 19.703 7.359 1 97.69 352 PRO A C 1
ATOM 2542 O O . PRO A 1 352 ? -24.391 19.625 6.824 1 97.69 352 PRO A O 1
ATOM 2545 N N . ARG A 1 353 ? -25.797 20.062 8.602 1 97.38 353 ARG A N 1
ATOM 2546 C CA . ARG A 1 353 ? -24.672 20.266 9.516 1 97.38 353 ARG A CA 1
ATOM 2547 C C . ARG A 1 353 ? -23.844 18.984 9.648 1 97.38 353 ARG A C 1
ATOM 2549 O O . ARG A 1 353 ? -24.391 17.891 9.633 1 97.38 353 ARG A O 1
ATOM 2556 N N . LEU A 1 354 ? -22.547 19.125 9.766 1 98.12 354 LEU A N 1
ATOM 2557 C CA . LEU A 1 354 ? -21.656 17.984 9.969 1 98.12 354 LEU A CA 1
ATOM 2558 C C . LEU A 1 354 ? -20.766 18.203 11.188 1 98.12 354 LEU A C 1
ATOM 2560 O O . LEU A 1 354 ? -20 19.156 11.242 1 98.12 354 LEU A O 1
ATOM 2564 N N . VAL A 1 355 ? -20.891 17.328 12.172 1 97.81 355 VAL A N 1
ATOM 2565 C CA . VAL A 1 355 ? -20.094 17.406 13.391 1 97.81 355 VAL A CA 1
ATOM 2566 C C . VAL A 1 355 ? -19.438 16.062 13.672 1 97.81 355 VAL A C 1
ATOM 2568 O O . VAL A 1 355 ? -20.094 15.016 13.625 1 97.81 355 VAL A O 1
ATOM 2571 N N . PHE A 1 356 ? -18.141 16.031 13.898 1 97.25 356 PHE A N 1
ATOM 2572 C CA . PHE A 1 356 ? -17.438 14.867 14.422 1 97.25 356 PHE A CA 1
ATOM 2573 C C . PHE A 1 356 ? -17.297 14.953 15.938 1 97.25 356 PHE A C 1
ATOM 2575 O O . PHE A 1 356 ? -16.797 15.961 16.453 1 97.25 356 PHE A O 1
ATOM 2582 N N . HIS A 1 357 ? -17.734 13.938 16.625 1 96.62 357 HIS A N 1
ATOM 2583 C CA . HIS A 1 357 ? -17.641 13.891 18.078 1 96.62 357 HIS A CA 1
ATOM 2584 C C . HIS A 1 357 ? -16.5 12.984 18.531 1 96.62 357 HIS A C 1
ATOM 2586 O O . HIS A 1 357 ? -16.516 11.781 18.266 1 96.62 357 HIS A O 1
ATOM 2592 N N . PHE A 1 358 ? -15.594 13.586 19.234 1 96.62 358 PHE A N 1
ATOM 2593 C CA . PHE A 1 358 ? -14.453 12.812 19.688 1 96.62 358 PHE A CA 1
ATOM 2594 C C . PHE A 1 358 ? -14.57 12.523 21.188 1 96.62 358 PHE A C 1
ATOM 2596 O O . PHE A 1 358 ? -15.414 13.102 21.875 1 96.62 358 PHE A O 1
ATOM 2603 N N . ASP A 1 359 ? -13.75 11.578 21.625 1 95.25 359 ASP A N 1
ATOM 2604 C CA . ASP A 1 359 ? -13.664 11.258 23.047 1 95.25 359 ASP A CA 1
ATOM 2605 C C . ASP A 1 359 ? -13.344 12.5 23.875 1 95.25 359 ASP A C 1
ATOM 2607 O O . ASP A 1 359 ? -12.758 13.453 23.375 1 95.25 359 ASP A O 1
ATOM 2611 N N . GLY A 1 360 ? -13.828 12.523 25.156 1 95.5 360 GLY A N 1
ATOM 2612 C CA . GLY A 1 360 ? -13.602 13.664 26.031 1 95.5 360 GLY A CA 1
ATOM 2613 C C . GLY A 1 360 ? -14.609 14.781 25.828 1 95.5 360 GLY A C 1
ATOM 2614 O O . GLY A 1 360 ? -14.523 15.828 26.469 1 95.5 360 GLY A O 1
ATOM 2615 N N . GLY A 1 361 ? -15.508 14.562 24.922 1 95.5 361 GLY A N 1
ATOM 2616 C CA . GLY A 1 361 ? -16.562 15.531 24.688 1 95.5 361 GLY A CA 1
ATOM 2617 C C . GLY A 1 361 ? -16.203 16.594 23.672 1 95.5 361 GLY A C 1
ATOM 2618 O O . GLY A 1 361 ? -16.891 17.609 23.547 1 95.5 361 GLY A O 1
ATOM 2619 N N . ALA A 1 362 ? -15.141 16.406 22.984 1 96.69 362 ALA A N 1
ATOM 2620 C CA . ALA A 1 362 ? -14.695 17.375 21.984 1 96.69 362 ALA A CA 1
ATOM 2621 C C . ALA A 1 362 ? -15.492 17.25 20.703 1 96.69 362 ALA A C 1
ATOM 2623 O O . ALA A 1 362 ? -15.641 16.156 20.156 1 96.69 362 ALA A O 1
ATOM 2624 N N . ASP A 1 363 ? -15.992 18.375 20.203 1 97 363 ASP A N 1
ATOM 2625 C CA . ASP A 1 363 ? -16.781 18.422 18.984 1 97 363 ASP A CA 1
ATOM 2626 C C . ASP A 1 363 ? -16.078 19.25 17.906 1 97 363 ASP A C 1
ATOM 2628 O O . ASP A 1 363 ? -15.672 20.391 18.156 1 97 363 ASP A O 1
ATOM 2632 N N . LEU A 1 364 ? -15.875 18.656 16.812 1 97.44 364 LEU A N 1
ATOM 2633 C CA . LEU A 1 364 ? -15.469 19.406 15.633 1 97.44 364 LEU A CA 1
ATOM 2634 C C . LEU A 1 364 ? -16.672 19.766 14.773 1 97.44 364 LEU A C 1
ATOM 2636 O O . LEU A 1 364 ? -17.078 18.969 13.906 1 97.44 364 LEU A O 1
ATOM 2640 N N . ASP A 1 365 ? -17.25 20.891 15.047 1 96.56 365 ASP A N 1
ATOM 2641 C CA . ASP A 1 365 ? -18.391 21.422 14.32 1 96.56 365 ASP A CA 1
ATOM 2642 C C . ASP A 1 365 ? -17.938 22.203 13.086 1 96.56 365 ASP A C 1
ATOM 2644 O O . ASP A 1 365 ? -17.406 23.312 13.211 1 96.56 365 ASP A O 1
ATOM 2648 N N . LEU A 1 366 ? -18.234 21.641 11.922 1 97.44 366 LEU A N 1
ATOM 2649 C CA . LEU A 1 366 ? -17.594 22.125 10.703 1 97.44 366 LEU A CA 1
ATOM 2650 C C . LEU A 1 366 ? -18.469 23.156 10 1 97.44 366 LEU A C 1
ATOM 2652 O O . LEU A 1 366 ? -19.672 22.922 9.828 1 97.44 366 LEU A O 1
ATOM 2656 N N . PRO A 1 367 ? -17.922 24.312 9.664 1 95.12 367 PRO A N 1
ATOM 2657 C CA . PRO A 1 367 ? -18.641 25.109 8.68 1 95.12 367 PRO A CA 1
ATOM 2658 C C . PRO A 1 367 ? -18.781 24.406 7.328 1 95.12 367 PRO A C 1
ATOM 2660 O O . PRO A 1 367 ? -17.938 23.562 6.98 1 95.12 367 PRO A O 1
ATOM 2663 N N . ALA A 1 368 ? -19.703 24.75 6.523 1 96.06 368 ALA A N 1
ATOM 2664 C CA . ALA A 1 368 ? -20.031 24.047 5.281 1 96.06 368 ALA A CA 1
ATOM 2665 C C . ALA A 1 368 ? -18.828 24.016 4.34 1 96.06 368 ALA A C 1
ATOM 2667 O O . ALA A 1 368 ? -18.594 23.016 3.65 1 96.06 368 ALA A O 1
ATOM 2668 N N . GLU A 1 369 ? -18.016 25.062 4.305 1 94.12 369 GLU A N 1
ATOM 2669 C CA . GLU A 1 369 ? -16.891 25.172 3.375 1 94.12 369 GLU A CA 1
ATOM 2670 C C . GLU A 1 369 ? -15.805 24.156 3.707 1 94.12 369 GLU A C 1
ATOM 2672 O O . GLU A 1 369 ? -14.898 23.906 2.9 1 94.12 369 GLU A O 1
ATOM 2677 N N . ASN A 1 370 ? -15.891 23.547 4.898 1 96.81 370 ASN A N 1
ATOM 2678 C CA . ASN A 1 370 ? -14.883 22.562 5.309 1 96.81 370 ASN A CA 1
ATOM 2679 C C . ASN A 1 370 ? -15.289 21.141 4.922 1 96.81 370 ASN A C 1
ATOM 2681 O O . ASN A 1 370 ? -14.57 20.188 5.215 1 96.81 370 ASN A O 1
ATOM 2685 N N . TYR A 1 371 ? -16.438 20.984 4.348 1 97.19 371 TYR A N 1
ATOM 2686 C CA . TYR A 1 371 ? -16.766 19.625 3.949 1 97.19 371 TYR A CA 1
ATOM 2687 C C . TYR A 1 371 ? -17.547 19.609 2.643 1 97.19 371 TYR A C 1
ATOM 2689 O O . TYR A 1 371 ? -17.812 18.547 2.082 1 97.19 371 TYR A O 1
ATOM 2697 N N . MET A 1 372 ? -17.953 20.75 2.139 1 95.56 372 MET A N 1
ATOM 2698 C CA . MET A 1 372 ? -18.578 20.875 0.826 1 95.56 372 MET A CA 1
ATOM 2699 C C . MET A 1 372 ? -17.688 21.656 -0.129 1 95.56 372 MET A C 1
ATOM 2701 O O . MET A 1 372 ? -17.109 22.688 0.254 1 95.56 372 MET A O 1
ATOM 2705 N N . VAL A 1 373 ? -17.578 21.172 -1.334 1 93.5 373 VAL A N 1
ATOM 2706 C CA . VAL A 1 373 ? -16.781 21.859 -2.342 1 93.5 373 VAL A CA 1
ATOM 2707 C C . VAL A 1 373 ? -17.531 21.891 -3.67 1 93.5 373 VAL A C 1
ATOM 2709 O O . VAL A 1 373 ? -18.203 20.906 -4.031 1 93.5 373 VAL A O 1
ATOM 2712 N N . LEU A 1 374 ? -17.469 23.016 -4.277 1 90.81 374 LEU A N 1
ATOM 2713 C CA . LEU A 1 374 ? -18.062 23.141 -5.605 1 90.81 374 LEU A CA 1
ATOM 2714 C C . LEU A 1 374 ? -17.062 22.734 -6.688 1 90.81 374 LEU A C 1
ATOM 2716 O O . LEU A 1 374 ? -15.961 23.281 -6.746 1 90.81 374 LEU A O 1
ATOM 2720 N N . ASP A 1 375 ? -17.453 21.734 -7.391 1 88 375 ASP A N 1
ATOM 2721 C CA . ASP A 1 375 ? -16.703 21.422 -8.602 1 88 375 ASP A CA 1
ATOM 2722 C C . ASP A 1 375 ? -17.062 22.391 -9.734 1 88 375 ASP A C 1
ATOM 2724 O O . ASP A 1 375 ? -18.078 22.219 -10.414 1 88 375 ASP A O 1
ATOM 2728 N N . GLY A 1 376 ? -16.188 23.297 -10.016 1 80.19 376 GLY A N 1
ATOM 2729 C CA . GLY A 1 376 ? -16.438 24.312 -11.016 1 80.19 376 GLY A CA 1
ATOM 2730 C C . GLY A 1 376 ? -16.578 23.75 -12.414 1 80.19 376 GLY A C 1
ATOM 2731 O O . GLY A 1 376 ? -17.156 24.391 -13.289 1 80.19 376 GLY A O 1
ATOM 2732 N N . GLY A 1 377 ? -16.078 22.656 -12.625 1 78.88 377 GLY A N 1
ATOM 2733 C CA . GLY A 1 377 ? -16.188 22.031 -13.938 1 78.88 377 GLY A CA 1
ATOM 2734 C C . GLY A 1 377 ? -17.562 21.453 -14.219 1 78.88 377 GLY A C 1
ATOM 2735 O O . GLY A 1 377 ? -18.203 21.828 -15.211 1 78.88 377 GLY A O 1
ATOM 2736 N N . SER A 1 378 ? -18.094 20.734 -13.312 1 83.94 378 SER A N 1
ATOM 2737 C CA . SER A 1 378 ? -19.375 20.047 -13.508 1 83.94 378 SER A CA 1
ATOM 2738 C C . SER A 1 378 ? -20.516 20.828 -12.875 1 83.94 378 SER A C 1
ATOM 2740 O O . SER A 1 378 ? -21.688 20.562 -13.156 1 83.94 378 SER A O 1
ATOM 2742 N N . GLY A 1 379 ? -20.203 21.766 -12.008 1 89.5 379 GLY A N 1
ATOM 2743 C CA . GLY A 1 379 ? -21.234 22.469 -11.25 1 89.5 379 GLY A CA 1
ATOM 2744 C C . GLY A 1 379 ? -21.781 21.656 -10.094 1 89.5 379 GLY A C 1
ATOM 2745 O O . GLY A 1 379 ? -22.781 22.031 -9.477 1 89.5 379 GLY A O 1
ATOM 2746 N N . ALA A 1 380 ? -21.094 20.562 -9.789 1 92.31 380 ALA A N 1
ATOM 2747 C CA . ALA A 1 380 ? -21.578 19.703 -8.711 1 92.31 380 ALA A CA 1
ATOM 2748 C C . ALA A 1 380 ? -21.062 20.172 -7.355 1 92.31 380 ALA A C 1
ATOM 2750 O O . ALA A 1 380 ? -19.906 20.609 -7.246 1 92.31 380 ALA A O 1
ATOM 2751 N N . LEU A 1 381 ? -21.922 20.219 -6.395 1 95.25 381 LEU A N 1
ATOM 2752 C CA . LEU A 1 381 ? -21.547 20.422 -5 1 95.25 381 LEU A CA 1
ATOM 2753 C C . LEU A 1 381 ? -21.266 19.109 -4.305 1 95.25 381 LEU A C 1
ATOM 2755 O O . LEU A 1 381 ? -22.156 18.25 -4.195 1 95.25 381 LEU A O 1
ATOM 2759 N N . CYS A 1 382 ? -20.047 18.922 -3.83 1 94.56 382 CYS A N 1
ATOM 2760 C CA . CYS A 1 382 ? -19.625 17.594 -3.424 1 94.56 382 CYS A CA 1
ATOM 2761 C C . CYS A 1 382 ? -19.172 17.578 -1.971 1 94.56 382 CYS A C 1
ATOM 2763 O O . CYS A 1 382 ? -18.562 18.547 -1.5 1 94.56 382 CYS A O 1
ATOM 2765 N N . LEU A 1 383 ? -19.469 16.5 -1.309 1 96.81 383 LEU A N 1
ATOM 2766 C CA . LEU A 1 383 ? -18.938 16.219 0.02 1 96.81 383 LEU A CA 1
ATOM 2767 C C . LEU A 1 383 ? -17.484 15.758 -0.062 1 96.81 383 LEU A C 1
ATOM 2769 O O . LEU A 1 383 ? -17.156 14.898 -0.878 1 96.81 383 LEU A O 1
ATOM 2773 N N . THR A 1 384 ? -16.562 16.344 0.747 1 95.25 384 THR A N 1
ATOM 2774 C CA . THR A 1 384 ? -15.141 15.984 0.726 1 95.25 384 THR A CA 1
ATOM 2775 C C . THR A 1 384 ? -14.836 14.898 1.757 1 95.25 384 THR A C 1
ATOM 2777 O O . THR A 1 384 ? -13.875 15.016 2.523 1 95.25 384 THR A O 1
ATOM 2780 N N . VAL A 1 385 ? -15.68 13.938 1.873 1 95.12 385 VAL A N 1
ATOM 2781 C CA . VAL A 1 385 ? -15.555 12.734 2.693 1 95.12 385 VAL A CA 1
ATOM 2782 C C . VAL A 1 385 ? -15.758 11.492 1.83 1 95.12 385 VAL A C 1
ATOM 2784 O O . VAL A 1 385 ? -16.688 11.438 1.023 1 95.12 385 VAL A O 1
ATOM 2787 N N . MET A 1 386 ? -14.867 10.578 1.963 1 90.12 386 MET A N 1
ATOM 2788 C CA . MET A 1 386 ? -14.922 9.312 1.226 1 90.12 386 MET A CA 1
ATOM 2789 C C . MET A 1 386 ? -14.836 8.125 2.174 1 90.12 386 MET A C 1
ATOM 2791 O O . MET A 1 386 ? -14.555 8.289 3.363 1 90.12 386 MET A O 1
ATOM 2795 N N . GLY A 1 387 ? -15.109 7 1.567 1 83.38 387 GLY A N 1
ATOM 2796 C CA . GLY A 1 387 ? -14.984 5.773 2.342 1 83.38 387 GLY A CA 1
ATOM 2797 C C . GLY A 1 387 ? -13.594 5.164 2.266 1 83.38 387 GLY A C 1
ATOM 2798 O O . GLY A 1 387 ? -12.883 5.355 1.281 1 83.38 387 GLY A O 1
ATOM 2799 N N . SER A 1 388 ? -13.227 4.559 3.357 1 78.81 388 SER A N 1
ATOM 2800 C CA . SER A 1 388 ? -12 3.766 3.402 1 78.81 388 SER A CA 1
ATOM 2801 C C . SER A 1 388 ? -12.242 2.414 4.066 1 78.81 388 SER A C 1
ATOM 2803 O O . SER A 1 388 ? -13.32 2.162 4.602 1 78.81 388 SER A O 1
ATOM 2805 N N . ARG A 1 389 ? -11.297 1.604 4.016 1 67.19 389 ARG A N 1
ATOM 2806 C CA . ARG A 1 389 ? -11.352 0.334 4.73 1 67.19 389 ARG A CA 1
ATOM 2807 C C . ARG A 1 389 ? -10.297 0.274 5.828 1 67.19 389 ARG A C 1
ATOM 2809 O O . ARG A 1 389 ? -9.094 0.273 5.539 1 67.19 389 ARG A O 1
ATOM 2816 N N . GLY A 1 390 ? -10.742 0.197 6.996 1 74.31 390 GLY A N 1
ATOM 2817 C CA . GLY A 1 390 ? -9.852 0.131 8.148 1 74.31 390 GLY A CA 1
ATOM 2818 C C . GLY A 1 390 ? -9.539 1.493 8.734 1 74.31 390 GLY A C 1
ATOM 2819 O O . GLY A 1 390 ? -10.281 2 9.57 1 74.31 390 GLY A O 1
ATOM 2820 N N . LEU A 1 391 ? -8.484 2.148 8.125 1 82.69 391 LEU A N 1
ATOM 2821 C CA . LEU A 1 391 ? -8.016 3.414 8.672 1 82.69 391 LEU A CA 1
ATOM 2822 C C . LEU A 1 391 ? -8.914 4.566 8.234 1 82.69 391 LEU A C 1
ATOM 2824 O O . LEU A 1 391 ? -9.312 4.641 7.074 1 82.69 391 LEU A O 1
ATOM 2828 N N . SER A 1 392 ? -9.32 5.355 9.188 1 90.69 392 SER A N 1
ATOM 2829 C CA . SER A 1 392 ? -9.984 6.617 8.898 1 90.69 392 SER A CA 1
ATOM 2830 C C . SER A 1 392 ? -9.031 7.797 9.055 1 90.69 392 SER A C 1
ATOM 2832 O O . SER A 1 392 ? -8.164 7.789 9.938 1 90.69 392 SER A O 1
ATOM 2834 N N . ILE A 1 393 ? -9.203 8.812 8.211 1 92.69 393 ILE A N 1
ATOM 2835 C CA . ILE A 1 393 ? -8.359 10 8.234 1 92.69 393 ILE A CA 1
ATOM 2836 C C . ILE A 1 393 ? -9.234 11.258 8.266 1 92.69 393 ILE A C 1
ATOM 2838 O O . ILE A 1 393 ? -10.148 11.398 7.457 1 92.69 393 ILE A O 1
ATOM 2842 N N . ILE A 1 394 ? -9.008 12.094 9.258 1 97.06 394 ILE A N 1
ATOM 2843 C CA . ILE A 1 394 ? -9.5 13.461 9.164 1 97.06 394 ILE A CA 1
ATOM 2844 C C . ILE A 1 394 ? -8.531 14.312 8.344 1 97.06 394 ILE A C 1
ATOM 2846 O O . ILE A 1 394 ? -7.422 14.609 8.805 1 97.06 394 ILE A O 1
ATOM 2850 N N . GLY A 1 395 ? -8.969 14.695 7.195 1 95.38 395 GLY A N 1
ATOM 2851 C CA . GLY A 1 395 ? -8.102 15.375 6.246 1 95.38 395 GLY A CA 1
ATOM 2852 C C . GLY A 1 395 ? -8.141 16.891 6.383 1 95.38 395 GLY A C 1
ATOM 2853 O O . GLY A 1 395 ? -8.812 17.422 7.262 1 95.38 395 GLY A O 1
ATOM 2854 N N . ASN A 1 396 ? -7.48 17.547 5.461 1 93.88 396 ASN A N 1
ATOM 2855 C CA . ASN A 1 396 ? -7.23 18.984 5.535 1 93.88 396 ASN A CA 1
ATOM 2856 C C . ASN A 1 396 ? -8.516 19.797 5.363 1 93.88 396 ASN A C 1
ATOM 2858 O O . ASN A 1 396 ? -8.664 20.859 5.953 1 93.88 396 ASN A O 1
ATOM 2862 N N . PHE A 1 397 ? -9.391 19.328 4.555 1 93.62 397 PHE A N 1
ATOM 2863 C CA . PHE A 1 397 ? -10.609 20.094 4.355 1 93.62 397 PHE A CA 1
ATOM 2864 C C . PHE A 1 397 ? -11.297 20.375 5.688 1 93.62 397 PHE A C 1
ATOM 2866 O O . PHE A 1 397 ? -11.766 21.5 5.926 1 93.62 397 PHE A O 1
ATOM 2873 N N . GLN A 1 398 ? -11.266 19.375 6.52 1 97.31 398 GLN A N 1
ATOM 2874 C CA . GLN A 1 398 ? -11.945 19.516 7.801 1 97.31 398 GLN A CA 1
ATOM 2875 C C . GLN A 1 398 ? -11.109 20.312 8.789 1 97.31 398 GLN A C 1
ATOM 2877 O O . GLN A 1 398 ? -11.586 20.688 9.859 1 97.31 398 GLN A O 1
ATOM 2882 N N . GLN A 1 399 ? -9.938 20.609 8.383 1 96.31 399 GLN A N 1
ATOM 2883 C CA . GLN A 1 399 ? -9.031 21.281 9.297 1 96.31 399 GLN A CA 1
ATOM 2884 C C . GLN A 1 399 ? -8.859 22.75 8.914 1 96.31 399 GLN A C 1
ATOM 2886 O O . GLN A 1 399 ? -8.188 23.516 9.617 1 96.31 399 GLN A O 1
ATOM 2891 N N . GLN A 1 400 ? -9.508 23.188 7.82 1 94.12 400 GLN A N 1
ATOM 2892 C CA . GLN A 1 400 ? -9.336 24.547 7.316 1 94.12 400 GLN A CA 1
ATOM 2893 C C . GLN A 1 400 ? -9.844 25.578 8.32 1 94.12 400 GLN A C 1
ATOM 2895 O O . GLN A 1 400 ? -10.969 25.469 8.812 1 94.12 400 GLN A O 1
ATOM 2900 N N . ASN A 1 401 ? -8.984 26.531 8.594 1 93 401 ASN A N 1
ATOM 2901 C CA . ASN A 1 401 ? -9.312 27.656 9.461 1 93 401 ASN A CA 1
ATOM 2902 C C . ASN A 1 401 ? -9.688 27.188 10.867 1 93 401 ASN A C 1
ATOM 2904 O O . ASN A 1 401 ? -10.641 27.703 11.461 1 93 401 ASN A O 1
ATOM 2908 N N . PHE A 1 402 ? -9.133 26.172 11.258 1 95.31 402 PHE A N 1
ATOM 2909 C CA . PHE A 1 402 ? -8.992 25.703 12.633 1 95.31 402 PHE A CA 1
ATOM 2910 C C . PHE A 1 402 ? -7.527 25.672 13.047 1 95.31 402 PHE A C 1
ATOM 2912 O O . PHE A 1 402 ? -6.656 25.328 12.234 1 95.31 402 PHE A O 1
ATOM 2919 N N . GLN A 1 403 ? -7.285 26.078 14.195 1 96.12 403 GLN A N 1
ATOM 2920 C CA . GLN A 1 403 ? -5.969 25.797 14.758 1 96.12 403 GLN A CA 1
ATOM 2921 C C . GLN A 1 403 ? -5.965 24.453 15.484 1 96.12 403 GLN A C 1
ATOM 2923 O O . GLN A 1 403 ? -6.727 24.25 16.438 1 96.12 403 GLN A O 1
ATOM 2928 N N . PHE A 1 404 ? -5.223 23.516 14.992 1 97.56 404 PHE A N 1
ATOM 2929 C CA . PHE A 1 404 ? -5.031 22.219 15.633 1 97.56 404 PHE A CA 1
ATOM 2930 C C . PHE A 1 404 ? -3.742 22.203 16.453 1 97.56 404 PHE A C 1
ATOM 2932 O O . PHE A 1 404 ? -2.662 22.453 15.906 1 97.56 404 PHE A O 1
ATOM 2939 N N . VAL A 1 405 ? -3.85 22 17.734 1 97.81 405 VAL A N 1
ATOM 2940 C CA . VAL A 1 405 ? -2.705 21.938 18.625 1 97.81 405 VAL A CA 1
ATOM 2941 C C . VAL A 1 405 ? -2.406 20.484 18.984 1 97.81 405 VAL A C 1
ATOM 2943 O O . VAL A 1 405 ? -3.229 19.812 19.625 1 97.81 405 VAL A O 1
ATOM 2946 N N . TYR A 1 406 ? -1.271 20.016 18.578 1 98.44 406 TYR A N 1
ATOM 2947 C CA . TYR A 1 406 ? -0.76 18.703 18.953 1 98.44 406 TYR A CA 1
ATOM 2948 C C . TYR A 1 406 ? 0.117 18.797 20.203 1 98.44 406 TYR A C 1
ATOM 2950 O O . TYR A 1 406 ? 1.269 19.234 20.125 1 98.44 406 TYR A O 1
ATOM 2958 N N . ASP A 1 407 ? -0.439 18.438 21.312 1 97.94 407 ASP A N 1
ATOM 2959 C CA . ASP A 1 407 ? 0.29 18.438 22.578 1 97.94 407 ASP A CA 1
ATOM 2960 C C . ASP A 1 407 ? 0.763 17.031 22.938 1 97.94 407 ASP A C 1
ATOM 2962 O O . ASP A 1 407 ? 0.087 16.312 23.672 1 97.94 407 ASP A O 1
ATOM 2966 N N . VAL A 1 408 ? 1.912 16.688 22.438 1 96.25 408 VAL A N 1
ATOM 2967 C CA . VAL A 1 408 ? 2.434 15.344 22.625 1 96.25 408 VAL A CA 1
ATOM 2968 C C . VAL A 1 408 ? 2.838 15.141 24.094 1 96.25 408 VAL A C 1
ATOM 2970 O O . VAL A 1 408 ? 2.766 14.031 24.609 1 96.25 408 VAL A O 1
ATOM 2973 N N . GLY A 1 409 ? 3.229 16.234 24.766 1 95 409 GLY A N 1
ATOM 2974 C CA . GLY A 1 409 ? 3.574 16.156 26.172 1 95 409 GLY A CA 1
ATOM 2975 C C . GLY A 1 409 ? 2.418 15.703 27.047 1 95 409 GLY A C 1
ATOM 2976 O O . GLY A 1 409 ? 2.615 14.945 28 1 95 409 GLY A O 1
ATOM 2977 N N . HIS A 1 410 ? 1.271 16.141 26.688 1 96.44 410 HIS A N 1
ATOM 2978 C CA . HIS A 1 410 ? 0.095 15.797 27.484 1 96.44 410 HIS A CA 1
ATOM 2979 C C . HIS A 1 410 ? -0.813 14.82 26.734 1 96.44 410 HIS A C 1
ATOM 2981 O O . HIS A 1 410 ? -1.921 14.531 27.188 1 96.44 410 HIS A O 1
ATOM 2987 N N . ASP A 1 411 ? -0.439 14.375 25.578 1 97.25 411 ASP A N 1
ATOM 2988 C CA . ASP A 1 411 ? -1.165 13.43 24.734 1 97.25 411 ASP A CA 1
ATOM 2989 C C . ASP A 1 411 ? -2.586 13.922 24.453 1 97.25 411 ASP A C 1
ATOM 2991 O O . ASP A 1 411 ? -3.553 13.188 24.688 1 97.25 411 ASP A O 1
ATOM 2995 N N . THR A 1 412 ? -2.652 15.148 23.969 1 98.38 412 THR A N 1
ATOM 2996 C CA . THR A 1 412 ? -3.961 15.68 23.609 1 98.38 412 THR A CA 1
ATOM 2997 C C . THR A 1 412 ? -3.9 16.406 22.266 1 98.38 412 THR A C 1
ATOM 2999 O O . THR A 1 412 ? -2.834 16.859 21.844 1 98.38 412 THR A O 1
ATOM 3002 N N . LEU A 1 413 ? -4.992 16.406 21.594 1 98.44 413 LEU A N 1
ATOM 3003 C CA . LEU A 1 413 ? -5.258 17.234 20.422 1 98.44 413 LEU A CA 1
ATOM 3004 C C . LEU A 1 413 ? -6.348 18.266 20.719 1 98.44 413 LEU A C 1
ATOM 3006 O O . LEU A 1 413 ? -7.441 17.906 21.156 1 98.44 413 LEU A O 1
ATOM 3010 N N . SER A 1 414 ? -6.055 19.547 20.562 1 97.31 414 SER A N 1
ATOM 3011 C CA . SER A 1 414 ? -7.023 20.609 20.75 1 97.31 414 SER A CA 1
ATOM 3012 C C . SER A 1 414 ? -7.262 21.375 19.453 1 97.31 414 SER A C 1
ATOM 3014 O O . SER A 1 414 ? -6.379 21.453 18.594 1 97.31 414 SER A O 1
ATOM 3016 N N . PHE A 1 415 ? -8.453 21.891 19.328 1 97.25 415 PHE A N 1
ATOM 3017 C CA . PHE A 1 415 ? -8.727 22.656 18.109 1 97.25 415 PHE A CA 1
ATOM 3018 C C . PHE A 1 415 ? -9.805 23.703 18.375 1 97.25 415 PHE A C 1
ATOM 3020 O O . PHE A 1 415 ? -10.633 23.547 19.266 1 97.25 415 PHE A O 1
ATOM 3027 N N . ALA A 1 416 ? -9.797 24.75 17.625 1 96.06 416 ALA A N 1
ATOM 3028 C CA . ALA A 1 416 ? -10.781 25.828 17.625 1 96.06 416 ALA A CA 1
ATOM 3029 C C . ALA A 1 416 ? -10.789 26.562 16.297 1 96.06 416 ALA A C 1
ATOM 3031 O O . ALA A 1 416 ? -9.758 26.656 15.617 1 96.06 416 ALA A O 1
ATOM 3032 N N . PRO A 1 417 ? -11.969 27 15.922 1 94.31 417 PRO A N 1
ATOM 3033 C CA . PRO A 1 417 ? -11.992 27.844 14.727 1 94.31 417 PRO A CA 1
ATOM 3034 C C . PRO A 1 417 ? -11.211 29.141 14.914 1 94.31 417 PRO A C 1
ATOM 3036 O O . PRO A 1 417 ? -11.352 29.812 15.938 1 94.31 417 PRO A O 1
ATOM 3039 N N . VAL A 1 418 ? -10.352 29.422 13.961 1 93.19 418 VAL A N 1
ATOM 3040 C CA . VAL A 1 418 ? -9.594 30.656 13.938 1 93.19 418 VAL A CA 1
ATOM 3041 C C . VAL A 1 418 ? -9.5 31.188 12.508 1 93.19 418 VAL A C 1
ATOM 3043 O O . VAL A 1 418 ? -9.852 30.484 11.562 1 93.19 418 VAL A O 1
ATOM 3046 N N . GLN A 1 419 ? -9.133 32.438 12.43 1 88.56 419 GLN A N 1
ATOM 3047 C CA . GLN A 1 419 ? -8.695 32.969 11.148 1 88.56 419 GLN A CA 1
ATOM 3048 C C . GLN A 1 419 ? -7.188 32.812 10.977 1 88.56 419 GLN A C 1
ATOM 3050 O O . GLN A 1 419 ? -6.414 33.5 11.648 1 88.56 419 GLN A O 1
ATOM 3055 N N . CYS A 1 420 ? -6.777 31.969 10.062 1 90.75 420 CYS A N 1
ATOM 3056 C CA . CYS A 1 420 ? -5.371 31.625 9.938 1 90.75 420 CYS A CA 1
ATOM 3057 C C . CYS A 1 420 ? -4.508 32.875 9.75 1 90.75 420 CYS A C 1
ATOM 3059 O O . CYS A 1 420 ? -3.406 32.938 10.297 1 90.75 420 CYS A O 1
ATOM 3061 N N . ASN A 1 421 ? -5.055 33.844 9.023 1 85.12 421 ASN A N 1
ATOM 3062 C CA . ASN A 1 421 ? -4.273 35.031 8.68 1 85.12 421 ASN A CA 1
ATOM 3063 C C . ASN A 1 421 ? -4.098 35.969 9.891 1 85.12 421 ASN A C 1
ATOM 3065 O O . ASN A 1 421 ? -3.293 36.875 9.844 1 85.12 421 ASN A O 1
ATOM 3069 N N . LYS A 1 422 ? -4.762 35.688 10.977 1 82.56 422 LYS A N 1
ATOM 3070 C CA . LYS A 1 422 ? -4.664 36.531 12.156 1 82.56 422 LYS A CA 1
ATOM 3071 C C . LYS A 1 422 ? -3.73 35.906 13.203 1 82.56 422 LYS A C 1
ATOM 3073 O O . LYS A 1 422 ? -3.549 36.469 14.281 1 82.56 422 LYS A O 1
ATOM 3078 N N . LEU A 1 423 ? -3.295 34.781 12.844 1 85.12 423 LEU A N 1
ATOM 3079 C CA . LEU A 1 423 ? -2.336 34.156 13.742 1 85.12 423 LEU A CA 1
ATOM 3080 C C . LEU A 1 423 ? -0.914 34.594 13.422 1 85.12 423 LEU A C 1
ATOM 3082 O O . LEU A 1 423 ? -0.551 34.75 12.25 1 85.12 423 LEU A O 1
ATOM 3086 N N . MET B 1 1 ? 82.938 2.086 43.625 1 19.03 1 MET B N 1
ATOM 3087 C CA . MET B 1 1 ? 82.562 2.982 42.531 1 19.03 1 MET B CA 1
ATOM 3088 C C . MET B 1 1 ? 81.062 3.266 42.562 1 19.03 1 MET B C 1
ATOM 3090 O O . MET B 1 1 ? 80.25 2.359 42.375 1 19.03 1 MET B O 1
ATOM 3094 N N . ALA B 1 2 ? 80.625 4.32 43.156 1 19 2 ALA B N 1
ATOM 3095 C CA . ALA B 1 2 ? 79.625 4.824 44.125 1 19 2 ALA B CA 1
ATOM 3096 C C . ALA B 1 2 ? 78.438 5.391 43.406 1 19 2 ALA B C 1
ATOM 3098 O O . ALA B 1 2 ? 77.312 5.238 43.875 1 19 2 ALA B O 1
ATOM 3099 N N . ILE B 1 3 ? 78.688 6.059 42.25 1 18.12 3 ILE B N 1
ATOM 3100 C CA . ILE B 1 3 ? 78 7.355 42.281 1 18.12 3 ILE B CA 1
ATOM 3101 C C . ILE B 1 3 ? 76.5 7.156 42.281 1 18.12 3 ILE B C 1
ATOM 3103 O O . ILE B 1 3 ? 76 6.117 41.844 1 18.12 3 ILE B O 1
ATOM 3107 N N . ALA B 1 4 ? 75.75 8.43 42.094 1 18.61 4 ALA B N 1
ATOM 3108 C CA . ALA B 1 4 ? 74.812 9.359 42.656 1 18.61 4 ALA B CA 1
ATOM 3109 C C . ALA B 1 4 ? 73.438 9.156 42.031 1 18.61 4 ALA B C 1
ATOM 3111 O O . ALA B 1 4 ? 73.312 9.062 40.812 1 18.61 4 ALA B O 1
ATOM 3112 N N . ALA B 1 5 ? 72.375 8.867 42.781 1 19.84 5 ALA B N 1
ATOM 3113 C CA . ALA B 1 5 ? 70.938 8.555 42.938 1 19.84 5 ALA B CA 1
ATOM 3114 C C . ALA B 1 5 ? 70.062 9.727 42.5 1 19.84 5 ALA B C 1
ATOM 3116 O O . ALA B 1 5 ? 69.5 10.391 43.344 1 19.84 5 ALA B O 1
ATOM 3117 N N . ALA B 1 6 ? 70.75 10.68 41.656 1 20.02 6 ALA B N 1
ATOM 3118 C CA . ALA B 1 6 ? 70.062 11.945 41.75 1 20.02 6 ALA B CA 1
ATOM 3119 C C . ALA B 1 6 ? 68.562 11.766 41.438 1 20.02 6 ALA B C 1
ATOM 3121 O O . ALA B 1 6 ? 68.188 11.07 40.5 1 20.02 6 ALA B O 1
ATOM 3122 N N . CYS B 1 7 ? 67.75 12.133 42.438 1 20.36 7 CYS B N 1
ATOM 3123 C CA . CYS B 1 7 ? 66.312 12.148 42.781 1 20.36 7 CYS B CA 1
ATOM 3124 C C . CYS B 1 7 ? 65.562 13.102 41.875 1 20.36 7 CYS B C 1
ATOM 3126 O O . CYS B 1 7 ? 65.75 14.32 41.938 1 20.36 7 CYS B O 1
ATOM 3128 N N . TRP B 1 8 ? 65.75 12.992 40.531 1 20.25 8 TRP B N 1
ATOM 3129 C CA . TRP B 1 8 ? 65.188 14.062 39.719 1 20.25 8 TRP B CA 1
ATOM 3130 C C . TRP B 1 8 ? 63.75 14.398 40.188 1 20.25 8 TRP B C 1
ATOM 3132 O O . TRP B 1 8 ? 62.875 13.516 40.25 1 20.25 8 TRP B O 1
ATOM 3142 N N . ALA B 1 9 ? 63.688 15.562 40.938 1 21.98 9 ALA B N 1
ATOM 3143 C CA . ALA B 1 9 ? 62.562 16.156 41.688 1 21.98 9 ALA B CA 1
ATOM 3144 C C . ALA B 1 9 ? 61.344 16.25 40.781 1 21.98 9 ALA B C 1
ATOM 3146 O O . ALA B 1 9 ? 61.375 15.922 39.594 1 21.98 9 ALA B O 1
ATOM 3147 N N . THR B 1 10 ? 60.844 17.594 40.531 1 21.67 10 THR B N 1
ATOM 3148 C CA . THR B 1 10 ? 59.75 18.312 41.125 1 21.67 10 THR B CA 1
ATOM 3149 C C . THR B 1 10 ? 58.5 18.219 40.25 1 21.67 10 THR B C 1
ATOM 3151 O O . THR B 1 10 ? 57.438 17.844 40.719 1 21.67 10 THR B O 1
ATOM 3154 N N . GLY B 1 11 ? 58.312 19.156 39.188 1 22.25 11 GLY B N 1
ATOM 3155 C CA . GLY B 1 11 ? 57.281 20.188 39.156 1 22.25 11 GLY B CA 1
ATOM 3156 C C . GLY B 1 11 ? 55.969 19.719 38.562 1 22.25 11 GLY B C 1
ATOM 3157 O O . GLY B 1 11 ? 55.969 19.094 37.5 1 22.25 11 GLY B O 1
ATOM 3158 N N . GLY B 1 12 ? 54.969 19.453 39.375 1 21.56 12 GLY B N 1
ATOM 3159 C CA . GLY B 1 12 ? 53.656 18.953 39.062 1 21.56 12 GLY B CA 1
ATOM 3160 C C . GLY B 1 12 ? 52.812 19.938 38.25 1 21.56 12 GLY B C 1
ATOM 3161 O O . GLY B 1 12 ? 52.562 21.062 38.688 1 21.56 12 GLY B O 1
ATOM 3162 N N . VAL B 1 13 ? 53.125 20.125 36.938 1 23.03 13 VAL B N 1
ATOM 3163 C CA . VAL B 1 13 ? 52.281 21.047 36.156 1 23.03 13 VAL B CA 1
ATOM 3164 C C . VAL B 1 13 ? 50.812 20.812 36.5 1 23.03 13 VAL B C 1
ATOM 3166 O O . VAL B 1 13 ? 50.344 19.672 36.5 1 23.03 13 VAL B O 1
ATOM 3169 N N . ALA B 1 14 ? 50.188 21.797 37.156 1 26.33 14 ALA B N 1
ATOM 3170 C CA . ALA B 1 14 ? 48.781 22.031 37.5 1 26.33 14 ALA B CA 1
ATOM 3171 C C . ALA B 1 14 ? 47.906 21.906 36.25 1 26.33 14 ALA B C 1
ATOM 3173 O O . ALA B 1 14 ? 48.188 22.531 35.219 1 26.33 14 ALA B O 1
ATOM 3174 N N . ALA B 1 15 ? 47.219 20.844 36.156 1 25.92 15 ALA B N 1
ATOM 3175 C CA . ALA B 1 15 ? 46.156 20.562 35.188 1 25.92 15 ALA B CA 1
ATOM 3176 C C . ALA B 1 15 ? 45.125 21.688 35.156 1 25.92 15 ALA B C 1
ATOM 3178 O O . ALA B 1 15 ? 44.375 21.891 36.125 1 25.92 15 ALA B O 1
ATOM 3179 N N . ALA B 1 16 ? 45.438 22.844 34.594 1 26.83 16 AL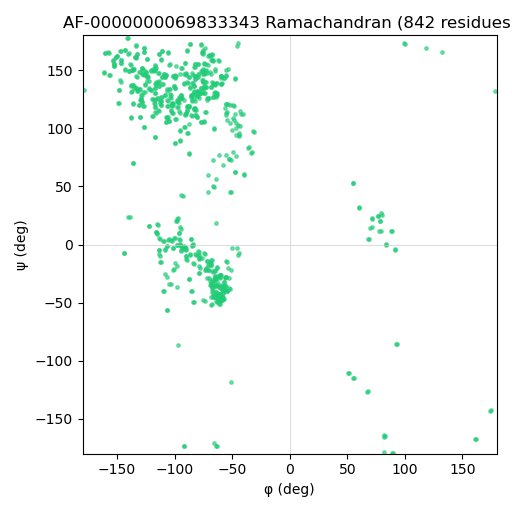A B N 1
ATOM 3180 C CA . ALA B 1 16 ? 44.312 23.797 34.531 1 26.83 16 ALA B CA 1
ATOM 3181 C C . ALA B 1 16 ? 43.062 23.125 34 1 26.83 16 ALA B C 1
ATOM 3183 O O . ALA B 1 16 ? 43.125 22.438 32.969 1 26.83 16 ALA B O 1
ATOM 3184 N N . ALA B 1 17 ? 42.125 23 34.875 1 27.48 17 ALA B N 1
ATOM 3185 C CA . ALA B 1 17 ? 40.719 22.625 34.594 1 27.48 17 ALA B CA 1
ATOM 3186 C C . ALA B 1 17 ? 40.125 23.531 33.531 1 27.48 17 ALA B C 1
ATOM 3188 O O . ALA B 1 17 ? 40 24.734 33.719 1 27.48 17 ALA B O 1
ATOM 3189 N N . THR B 1 18 ? 40.469 23.406 32.312 1 26.62 18 THR B N 1
ATOM 3190 C CA . THR B 1 18 ? 39.656 24.172 31.344 1 26.62 18 THR B CA 1
ATOM 3191 C C . THR B 1 18 ? 38.188 24.062 31.672 1 26.62 18 THR B C 1
ATOM 3193 O O . THR B 1 18 ? 37.656 22.969 31.906 1 26.62 18 THR B O 1
ATOM 3196 N N . ALA B 1 19 ? 37.656 25.125 32.281 1 31.97 19 ALA B N 1
ATOM 3197 C CA . ALA B 1 19 ? 36.219 25.359 32.438 1 31.97 19 ALA B CA 1
ATOM 3198 C C . ALA B 1 19 ? 35.469 25.062 31.172 1 31.97 19 ALA B C 1
ATOM 3200 O O . ALA B 1 19 ? 35.719 25.672 30.125 1 31.97 19 ALA B O 1
ATOM 3201 N N . ALA B 1 20 ? 34.969 23.938 31.016 1 34.66 20 ALA B N 1
ATOM 3202 C CA . ALA B 1 20 ? 33.906 23.656 30.031 1 34.66 20 ALA B CA 1
ATOM 3203 C C . ALA B 1 20 ? 32.812 24.703 30.094 1 34.66 20 ALA B C 1
ATOM 3205 O O . ALA B 1 20 ? 32.062 24.781 31.062 1 34.66 20 ALA B O 1
ATOM 3206 N N . THR B 1 21 ? 33.062 25.906 29.531 1 30.86 21 THR B N 1
ATOM 3207 C CA . THR B 1 21 ? 31.875 26.719 29.328 1 30.86 21 THR B CA 1
ATOM 3208 C C . THR B 1 21 ? 30.734 25.891 28.75 1 30.86 21 THR B C 1
ATOM 3210 O O . THR B 1 21 ? 30.891 25.266 27.703 1 30.86 21 THR B O 1
ATOM 3213 N N . THR B 1 22 ? 29.922 25.391 29.594 1 32.69 22 THR B N 1
ATOM 3214 C CA . THR B 1 22 ? 28.625 24.844 29.203 1 32.69 22 THR B CA 1
ATOM 3215 C C . THR B 1 22 ? 27.891 25.812 28.281 1 32.69 22 THR B C 1
ATOM 3217 O O . THR B 1 22 ? 27.391 26.844 28.719 1 32.69 22 THR B O 1
ATOM 3220 N N . THR B 1 23 ? 28.422 26.109 27.109 1 34.03 23 THR B N 1
ATOM 3221 C CA . THR B 1 23 ? 27.531 26.828 26.188 1 34.03 23 THR B CA 1
ATOM 3222 C C . THR B 1 23 ? 26.094 26.344 26.344 1 34.03 23 THR B C 1
ATOM 3224 O O . THR B 1 23 ? 25.797 25.172 26.109 1 34.03 23 THR B O 1
ATOM 3227 N N . THR B 1 24 ? 25.375 26.844 27.25 1 38.88 24 THR B N 1
ATOM 3228 C CA . THR B 1 24 ? 23.922 26.703 27.375 1 38.88 24 THR B CA 1
ATOM 3229 C C . THR B 1 24 ? 23.25 26.797 26 1 38.88 24 THR B C 1
ATOM 3231 O O . THR B 1 24 ? 23.203 27.875 25.406 1 38.88 24 THR B O 1
ATOM 3234 N N . THR B 1 25 ? 23.531 25.984 25.062 1 45.84 25 THR B N 1
ATOM 3235 C CA . THR B 1 25 ? 22.766 25.938 23.828 1 45.84 25 THR B CA 1
ATOM 3236 C C . THR B 1 25 ? 21.297 26.266 24.078 1 45.84 25 THR B C 1
ATOM 3238 O O . THR B 1 25 ? 20.625 25.578 24.844 1 45.84 25 THR B O 1
ATOM 3241 N N . SER B 1 26 ? 20.953 27.578 24.219 1 54.47 26 SER B N 1
ATOM 3242 C CA . SER B 1 26 ? 19.609 28.125 24.391 1 54.47 26 SER B CA 1
ATOM 3243 C C . SER B 1 26 ? 18.578 27.266 23.672 1 54.47 26 SER B C 1
ATOM 3245 O O . SER B 1 26 ? 18.641 27.078 22.453 1 54.47 26 SER B O 1
ATOM 3247 N N . ARG B 1 27 ? 17.938 26.391 24.344 1 72 27 ARG B N 1
ATOM 3248 C CA . ARG B 1 27 ? 16.891 25.469 23.891 1 72 27 ARG B CA 1
ATOM 3249 C C . ARG B 1 27 ? 15.742 26.219 23.234 1 72 27 ARG B C 1
ATOM 3251 O O . ARG B 1 27 ? 15.219 27.172 23.797 1 72 27 ARG B O 1
ATOM 3258 N N . LEU B 1 28 ? 15.477 26.156 22.047 1 82.06 28 LEU B N 1
ATOM 3259 C CA . LEU B 1 28 ? 14.367 26.734 21.281 1 82.06 28 LEU B CA 1
ATOM 3260 C C . LEU B 1 28 ? 13.062 26.625 22.062 1 82.06 28 LEU B C 1
ATOM 3262 O O . LEU B 1 28 ? 12.672 25.531 22.484 1 82.06 28 LEU B O 1
ATOM 3266 N N . LYS B 1 29 ? 12.492 27.797 22.516 1 86.5 29 LYS B N 1
ATOM 3267 C CA . LYS B 1 29 ? 11.242 27.766 23.266 1 86.5 29 LYS B CA 1
ATOM 3268 C C . LYS B 1 29 ? 10.039 27.734 22.344 1 86.5 29 LYS B C 1
ATOM 3270 O O . LYS B 1 29 ? 9.031 27.078 22.625 1 86.5 29 LYS B O 1
ATOM 3275 N N . GLY B 1 30 ? 10.133 28.531 21.25 1 89.31 30 GLY B N 1
ATOM 3276 C CA . GLY B 1 30 ? 9.039 28.641 20.297 1 89.31 30 GLY B CA 1
ATOM 3277 C C . GLY B 1 30 ? 9.469 29.188 18.953 1 89.31 30 GLY B C 1
ATOM 3278 O O . GLY B 1 30 ? 10.445 29.938 18.859 1 89.31 30 GLY B O 1
ATOM 3279 N N . LEU B 1 31 ? 8.836 28.766 17.906 1 89.88 31 LEU B N 1
ATOM 3280 C CA . LEU B 1 31 ? 9.156 29.188 16.547 1 89.88 31 LEU B CA 1
ATOM 3281 C C . LEU B 1 31 ? 7.906 29.203 15.672 1 89.88 31 LEU B C 1
ATOM 3283 O O . LEU B 1 31 ? 7.082 28.297 15.742 1 89.88 31 LEU B O 1
ATOM 3287 N N . ARG B 1 32 ? 7.781 30.297 14.969 1 91.44 32 ARG B N 1
ATOM 3288 C CA . ARG B 1 32 ? 6.719 30.391 13.969 1 91.44 32 ARG B CA 1
ATOM 3289 C C . ARG B 1 32 ? 7.281 30.203 12.562 1 91.44 32 ARG B C 1
ATOM 3291 O O . ARG B 1 32 ? 8.266 30.844 12.195 1 91.44 32 ARG B O 1
ATOM 3298 N N . VAL B 1 33 ? 6.684 29.297 11.781 1 91.06 33 VAL B N 1
ATOM 3299 C CA . VAL B 1 33 ? 7.074 29.047 10.398 1 91.06 33 VAL B CA 1
ATOM 3300 C C . VAL B 1 33 ? 5.852 29.156 9.484 1 91.06 33 VAL B C 1
ATOM 3302 O O . VAL B 1 33 ? 4.719 28.953 9.938 1 91.06 33 VAL B O 1
ATOM 3305 N N . HIS B 1 34 ? 6.059 29.562 8.242 1 89.06 34 HIS B N 1
ATOM 3306 C CA . HIS B 1 34 ? 4.977 29.672 7.27 1 89.06 34 HIS B CA 1
ATOM 3307 C C . HIS B 1 34 ? 4.941 28.453 6.344 1 89.06 34 HIS B C 1
ATOM 3309 O O . HIS B 1 34 ? 5.988 27.984 5.902 1 89.06 34 HIS B O 1
ATOM 3315 N N . LEU B 1 35 ? 3.73 27.922 6.141 1 90.88 35 LEU B N 1
ATOM 3316 C CA . LEU B 1 35 ? 3.49 26.844 5.184 1 90.88 35 LEU B CA 1
ATOM 3317 C C . LEU B 1 35 ? 2.752 27.359 3.955 1 90.88 35 LEU B C 1
ATOM 3319 O O . LEU B 1 35 ? 1.946 28.297 4.055 1 90.88 35 LEU B O 1
ATOM 3323 N N . THR B 1 36 ? 3.035 26.812 2.822 1 85.94 36 THR B N 1
ATOM 3324 C CA . THR B 1 36 ? 2.33 27.109 1.582 1 85.94 36 THR B CA 1
ATOM 3325 C C . THR B 1 36 ? 1.761 25.828 0.962 1 85.94 36 THR B C 1
ATOM 3327 O O . THR B 1 36 ? 2.348 24.75 1.091 1 85.94 36 THR B O 1
ATOM 3330 N N . HIS B 1 37 ? 0.568 25.938 0.329 1 85.75 37 HIS B N 1
ATOM 3331 C CA . HIS B 1 37 ? 0.03 24.797 -0.391 1 85.75 37 HIS B CA 1
ATOM 3332 C C . HIS B 1 37 ? 1.019 24.281 -1.435 1 85.75 37 HIS B C 1
ATOM 3334 O O . HIS B 1 37 ? 1.674 25.078 -2.113 1 85.75 37 HIS B O 1
ATOM 3340 N N . VAL B 1 38 ? 1.068 23 -1.652 1 81.81 38 VAL B N 1
ATOM 3341 C CA . VAL B 1 38 ? 1.994 22.375 -2.598 1 81.81 38 VAL B CA 1
ATOM 3342 C C . VAL B 1 38 ? 1.709 22.891 -4.008 1 81.81 38 VAL B C 1
ATOM 3344 O O . VAL B 1 38 ? 2.613 22.953 -4.844 1 81.81 38 VAL B O 1
ATOM 3347 N N . ASP B 1 39 ? 0.418 23.312 -4.27 1 78.56 39 ASP B N 1
ATOM 3348 C CA . ASP B 1 39 ? 0.03 23.734 -5.609 1 78.56 39 ASP B CA 1
ATOM 3349 C C . ASP B 1 39 ? 0.012 25.266 -5.723 1 78.56 39 ASP B C 1
ATOM 3351 O O . ASP B 1 39 ? -0.482 25.812 -6.711 1 78.56 39 ASP B O 1
ATOM 3355 N N . ALA B 1 40 ? 0.447 26 -4.691 1 80.56 40 ALA B N 1
ATOM 3356 C CA . ALA B 1 40 ? 0.295 27.453 -4.594 1 80.56 40 ALA B CA 1
ATOM 3357 C C . ALA B 1 40 ? 1.007 28.156 -5.746 1 80.56 40 ALA B C 1
ATOM 3359 O O . ALA B 1 40 ? 0.589 29.234 -6.176 1 80.56 40 ALA B O 1
ATOM 3360 N N . HIS B 1 41 ? 2.055 27.578 -6.289 1 77.06 41 HIS B N 1
ATOM 3361 C CA . HIS B 1 41 ? 2.85 28.266 -7.301 1 77.06 41 HIS B CA 1
ATOM 3362 C C . HIS B 1 41 ? 2.402 27.875 -8.711 1 77.06 41 HIS B C 1
ATOM 3364 O O . HIS B 1 41 ? 2.926 28.406 -9.695 1 77.06 41 HIS B O 1
ATOM 3370 N N . GLY B 1 42 ? 1.399 27.016 -8.773 1 78.06 42 GLY B N 1
ATOM 3371 C CA . GLY B 1 42 ? 0.866 26.641 -10.078 1 78.06 42 GLY B CA 1
ATOM 3372 C C . GLY B 1 42 ? -0.335 27.469 -10.492 1 78.06 42 GLY B C 1
ATOM 3373 O O . GLY B 1 42 ? -0.951 28.141 -9.656 1 78.06 42 GLY B O 1
ATOM 3374 N N . ASN B 1 43 ? -0.505 27.609 -11.797 1 83.38 43 ASN B N 1
ATOM 3375 C CA . ASN B 1 43 ? -1.69 28.266 -12.352 1 83.38 43 ASN B CA 1
ATOM 3376 C C . ASN B 1 43 ? -2.83 27.266 -12.547 1 83.38 43 ASN B C 1
ATOM 3378 O O . ASN B 1 43 ? -3.053 26.781 -13.664 1 83.38 43 ASN B O 1
ATOM 3382 N N . TYR B 1 44 ? -3.494 26.969 -11.438 1 83.44 44 TYR B N 1
ATOM 3383 C CA . TYR B 1 44 ? -4.547 25.953 -11.484 1 83.44 44 TYR B CA 1
ATOM 3384 C C . TYR B 1 44 ? -5.91 26.578 -11.211 1 83.44 44 TYR B C 1
ATOM 3386 O O . TYR B 1 44 ? -6.031 27.469 -10.359 1 83.44 44 TYR B O 1
ATOM 3394 N N . SER B 1 45 ? -6.926 26.109 -11.969 1 85.44 45 SER B N 1
ATOM 3395 C CA . SER B 1 45 ? -8.305 26.438 -11.617 1 85.44 45 SER B CA 1
ATOM 3396 C C . SER B 1 45 ? -8.734 25.719 -10.344 1 85.44 45 SER B C 1
ATOM 3398 O O . SER B 1 45 ? -8.062 24.797 -9.883 1 85.44 45 SER B O 1
ATOM 3400 N N . ARG B 1 46 ? -9.75 26.141 -9.742 1 84.56 46 ARG B N 1
ATOM 3401 C CA . ARG B 1 46 ? -10.289 25.484 -8.555 1 84.56 46 ARG B CA 1
ATOM 3402 C C . ARG B 1 46 ? -10.602 24.016 -8.82 1 84.56 46 ARG B C 1
ATOM 3404 O O . ARG B 1 46 ? -10.359 23.172 -7.965 1 84.56 46 ARG B O 1
ATOM 3411 N N . HIS B 1 47 ? -11.133 23.75 -10.031 1 83.56 47 HIS B N 1
ATOM 3412 C CA . HIS B 1 47 ? -11.406 22.375 -10.438 1 83.56 47 HIS B CA 1
ATOM 3413 C C . HIS B 1 47 ? -10.133 21.547 -10.469 1 83.56 47 HIS B C 1
ATOM 3415 O O . HIS B 1 47 ? -10.109 20.422 -9.977 1 83.56 47 HIS B O 1
ATOM 3421 N N . GLN B 1 48 ? -9.125 22.109 -10.969 1 79.69 48 GLN B N 1
ATOM 3422 C CA . GLN B 1 48 ? -7.844 21.406 -11.055 1 79.69 48 GLN B CA 1
ATOM 3423 C C . GLN B 1 48 ? -7.25 21.172 -9.672 1 79.69 48 GLN B C 1
ATOM 3425 O O . GLN B 1 48 ? -6.699 20.109 -9.398 1 79.69 48 GLN B O 1
ATOM 3430 N N . LEU B 1 49 ? -7.352 22.188 -8.758 1 83.75 49 LEU B N 1
ATOM 3431 C CA . LEU B 1 49 ? -6.848 22.062 -7.395 1 83.75 49 LEU B CA 1
ATOM 3432 C C . LEU B 1 49 ? -7.555 20.922 -6.66 1 83.75 49 LEU B C 1
ATOM 3434 O O . LEU B 1 49 ? -6.91 20.125 -5.984 1 83.75 49 LEU B O 1
ATOM 3438 N N . LEU B 1 50 ? -8.852 20.828 -6.832 1 84.31 50 LEU B N 1
ATOM 3439 C CA . LEU B 1 50 ? -9.641 19.797 -6.18 1 84.31 50 LEU B CA 1
ATOM 3440 C C . LEU B 1 50 ? -9.258 18.406 -6.695 1 84.31 50 LEU B C 1
ATOM 3442 O O . LEU B 1 50 ? -9.062 17.484 -5.906 1 84.31 50 LEU B O 1
ATOM 3446 N N . ARG B 1 51 ? -9.117 18.234 -7.992 1 76.31 51 ARG B N 1
ATOM 3447 C CA . ARG B 1 51 ? -8.742 16.953 -8.602 1 76.31 51 ARG B CA 1
ATOM 3448 C C . ARG B 1 51 ? -7.367 16.5 -8.125 1 76.31 51 ARG B C 1
ATOM 3450 O O . ARG B 1 51 ? -7.164 15.32 -7.832 1 76.31 51 ARG B O 1
ATOM 3457 N N . ARG B 1 52 ? -6.453 17.453 -8.078 1 79.06 52 ARG B N 1
ATOM 3458 C CA . ARG B 1 52 ? -5.094 17.141 -7.641 1 79.06 52 ARG B CA 1
ATOM 3459 C C . ARG B 1 52 ? -5.074 16.719 -6.176 1 79.06 52 ARG B C 1
ATOM 3461 O O . ARG B 1 52 ? -4.41 15.742 -5.816 1 79.06 52 ARG B O 1
ATOM 3468 N N . ALA B 1 53 ? -5.82 17.453 -5.328 1 79.56 53 ALA B N 1
ATOM 3469 C CA . ALA B 1 53 ? -5.91 17.109 -3.912 1 79.56 53 ALA B CA 1
ATOM 3470 C C . ALA B 1 53 ? -6.547 15.727 -3.727 1 79.56 53 ALA B C 1
ATOM 3472 O O . ALA B 1 53 ? -6.078 14.93 -2.912 1 79.56 53 ALA B O 1
ATOM 3473 N N . ALA B 1 54 ? -7.613 15.43 -4.473 1 77.25 54 ALA B N 1
ATOM 3474 C CA . ALA B 1 54 ? -8.289 14.141 -4.395 1 77.25 54 ALA B CA 1
ATOM 3475 C C . ALA B 1 54 ? -7.367 13.008 -4.84 1 77.25 54 ALA B C 1
ATOM 3477 O O . ALA B 1 54 ? -7.289 11.969 -4.18 1 77.25 54 ALA B O 1
ATOM 3478 N N . ARG B 1 55 ? -6.691 13.242 -5.938 1 70.25 55 ARG B N 1
ATOM 3479 C CA . ARG B 1 55 ? -5.77 12.227 -6.449 1 70.25 55 ARG B CA 1
ATOM 3480 C C . ARG B 1 55 ? -4.691 11.898 -5.426 1 70.25 55 ARG B C 1
ATOM 3482 O O . ARG B 1 55 ? -4.402 10.727 -5.172 1 70.25 55 ARG B O 1
ATOM 3489 N N . ARG B 1 56 ? -4.078 12.922 -4.801 1 73.38 56 ARG B N 1
ATOM 3490 C CA . ARG B 1 56 ? -3.047 12.695 -3.791 1 73.38 56 ARG B CA 1
ATOM 3491 C C . ARG B 1 56 ? -3.621 11.984 -2.572 1 73.38 56 ARG B C 1
ATOM 3493 O O . ARG B 1 56 ? -2.967 11.109 -1.993 1 73.38 56 ARG B O 1
ATOM 3500 N N . SER B 1 57 ? -4.84 12.383 -2.16 1 76.94 57 SER B N 1
ATOM 3501 C CA . SER B 1 57 ? -5.492 11.758 -1.015 1 76.94 57 SER B CA 1
ATOM 3502 C C . SER B 1 57 ? -5.746 10.273 -1.268 1 76.94 57 SER B C 1
ATOM 3504 O O . SER B 1 57 ? -5.477 9.438 -0.405 1 76.94 57 SER B O 1
ATOM 3506 N N . HIS B 1 58 ? -6.293 9.961 -2.514 1 67.5 58 HIS B N 1
ATOM 3507 C CA . HIS B 1 58 ? -6.578 8.578 -2.871 1 67.5 58 HIS B CA 1
ATOM 3508 C C . HIS B 1 58 ? -5.301 7.738 -2.881 1 67.5 58 HIS B C 1
ATOM 3510 O O . HIS B 1 58 ? -5.289 6.613 -2.375 1 67.5 58 HIS B O 1
ATOM 3516 N N . HIS B 1 59 ? -4.328 8.375 -3.451 1 63.84 59 HIS B N 1
ATOM 3517 C CA . HIS B 1 59 ? -3.045 7.68 -3.512 1 63.84 59 HIS B CA 1
ATOM 3518 C C . HIS B 1 59 ? -2.51 7.391 -2.111 1 63.84 59 HIS B C 1
ATOM 3520 O O . HIS B 1 59 ? -2.078 6.273 -1.828 1 63.84 59 HIS B O 1
ATOM 3526 N N . ARG B 1 60 ? -2.518 8.336 -1.217 1 71.06 60 ARG B N 1
ATOM 3527 C CA . ARG B 1 60 ? -2.031 8.172 0.15 1 71.06 60 ARG B CA 1
ATOM 3528 C C . ARG B 1 60 ? -2.844 7.121 0.899 1 71.06 60 ARG B C 1
ATOM 3530 O O . ARG B 1 60 ? -2.277 6.23 1.539 1 71.06 60 ARG B O 1
ATOM 3537 N N . MET B 1 61 ? -4.152 7.211 0.87 1 67.31 61 MET B N 1
ATOM 3538 C CA . MET B 1 61 ? -5.016 6.266 1.569 1 67.31 61 MET B CA 1
ATOM 3539 C C . MET B 1 61 ? -4.75 4.84 1.098 1 67.31 61 MET B C 1
ATOM 3541 O O . MET B 1 61 ? -4.719 3.908 1.906 1 67.31 61 MET B O 1
ATOM 3545 N N . SER B 1 62 ? -4.582 4.68 -0.177 1 61.12 62 SER B N 1
ATOM 3546 C CA . SER B 1 62 ? -4.391 3.352 -0.751 1 61.12 62 SER B CA 1
ATOM 3547 C C . SER B 1 62 ? -3.109 2.705 -0.231 1 61.12 62 SER B C 1
ATOM 3549 O O . SER B 1 62 ? -2.98 1.479 -0.238 1 61.12 62 SER B O 1
ATOM 3551 N N . ARG B 1 63 ? -2.182 3.498 0.297 1 60.44 63 ARG B N 1
ATOM 3552 C CA . ARG B 1 63 ? -0.88 2.98 0.707 1 60.44 63 ARG B CA 1
ATOM 3553 C C . ARG B 1 63 ? -0.82 2.785 2.219 1 60.44 63 ARG B C 1
ATOM 3555 O O . ARG B 1 63 ? 0.029 2.045 2.721 1 60.44 63 ARG B O 1
ATOM 3562 N N . LEU B 1 64 ? -1.649 3.461 2.949 1 61.78 64 LEU B N 1
ATOM 3563 C CA . LEU B 1 64 ? -1.615 3.387 4.406 1 61.78 64 LEU B CA 1
ATOM 3564 C C . LEU B 1 64 ? -2.352 2.146 4.906 1 61.78 64 LEU B C 1
ATOM 3566 O O . LEU B 1 64 ? -2.258 1.796 6.082 1 61.78 64 LEU B O 1
ATOM 3570 N N . VAL B 1 65 ? -3.094 1.351 4.133 1 54.31 65 VAL B N 1
ATOM 3571 C CA . VAL B 1 65 ? -3.84 0.167 4.547 1 54.31 65 VAL B CA 1
ATOM 3572 C C . VAL B 1 65 ? -3.064 -1.093 4.164 1 54.31 65 VAL B C 1
ATOM 3574 O O . VAL B 1 65 ? -2.586 -1.214 3.033 1 54.31 65 VAL B O 1
ATOM 3577 N N . PRO B 1 66 ? -2.729 -1.913 5.242 1 53.5 66 PRO B N 1
ATOM 3578 C CA . PRO B 1 66 ? -2.078 -3.182 4.906 1 53.5 66 PRO B CA 1
ATOM 3579 C C . PRO B 1 66 ? -2.807 -3.947 3.803 1 53.5 66 PRO B C 1
ATOM 3581 O O . PRO B 1 66 ? -4.039 -3.953 3.764 1 53.5 66 PRO B O 1
ATOM 3584 N N . VAL B 1 67 ? -2.1 -4.129 2.799 1 52.5 67 VAL B N 1
ATOM 3585 C CA . VAL B 1 67 ? -2.762 -4.762 1.663 1 52.5 67 VAL B CA 1
ATOM 3586 C C . VAL B 1 67 ? -2.293 -6.207 1.534 1 52.5 67 VAL B C 1
ATOM 3588 O O . VAL B 1 67 ? -1.173 -6.543 1.928 1 52.5 67 VAL B O 1
ATOM 3591 N N . HIS B 1 68 ? -3.303 -7.094 1.554 1 53.06 68 HIS B N 1
ATOM 3592 C CA . HIS B 1 68 ? -3.039 -8.453 1.11 1 53.06 68 HIS B CA 1
ATOM 3593 C C . HIS B 1 68 ? -2.852 -8.516 -0.402 1 53.06 68 HIS B C 1
ATOM 3595 O O . HIS B 1 68 ? -3.316 -7.637 -1.126 1 53.06 68 HIS B O 1
ATOM 3601 N N . ALA B 1 69 ? -2.025 -9.406 -0.813 1 49 69 ALA B N 1
ATOM 3602 C CA . ALA B 1 69 ? -1.816 -9.602 -2.246 1 49 69 ALA B CA 1
ATOM 3603 C C . ALA B 1 69 ? -3.082 -10.125 -2.916 1 49 69 ALA B C 1
ATOM 3605 O O . ALA B 1 69 ? -3.676 -11.109 -2.457 1 49 69 ALA B O 1
ATOM 3606 N N . GLY B 1 70 ? -4.004 -9.328 -3.654 1 52.91 70 GLY B N 1
ATOM 3607 C CA . GLY B 1 70 ? -5.297 -9.805 -4.121 1 52.91 70 GLY B CA 1
ATOM 3608 C C . GLY B 1 70 ? -5.352 -10.008 -5.621 1 52.91 70 GLY B C 1
ATOM 3609 O O . GLY B 1 70 ? -6.164 -10.789 -6.121 1 52.91 70 GLY B O 1
ATOM 3610 N N . ASN B 1 71 ? -4.531 -9.305 -6.418 1 60.94 71 ASN B N 1
ATOM 3611 C CA . ASN B 1 71 ? -4.609 -9.57 -7.852 1 60.94 71 ASN B CA 1
ATOM 3612 C C . ASN B 1 71 ? -3.742 -10.766 -8.242 1 60.94 71 ASN B C 1
ATOM 3614 O O . ASN B 1 71 ? -2.861 -11.172 -7.488 1 60.94 71 ASN B O 1
ATOM 3618 N N . GLY B 1 72 ? -4.215 -11.477 -9.258 1 69.25 72 GLY B N 1
ATOM 3619 C CA . GLY B 1 72 ? -3.461 -12.641 -9.711 1 69.25 72 GLY B CA 1
ATOM 3620 C C . GLY B 1 72 ? -3.467 -12.805 -11.219 1 69.25 72 GLY B C 1
ATOM 3621 O O . GLY B 1 72 ? -3.979 -11.945 -11.945 1 69.25 72 GLY B O 1
ATOM 3622 N N . GLU B 1 73 ? -2.758 -13.797 -11.578 1 81 73 GLU B N 1
ATOM 3623 C CA . GLU B 1 73 ? -2.498 -14 -13 1 81 73 GLU B CA 1
ATOM 3624 C C . GLU B 1 73 ? -3.164 -15.281 -13.508 1 81 73 GLU B C 1
ATOM 3626 O O . GLU B 1 73 ? -3.244 -15.508 -14.719 1 81 73 GLU B O 1
ATOM 3631 N N . PHE B 1 74 ? -3.775 -16.047 -12.617 1 88.44 74 PHE B N 1
ATOM 3632 C CA . PHE B 1 74 ? -4.379 -17.312 -13 1 88.44 74 PHE B CA 1
ATOM 3633 C C . PHE B 1 74 ? -5.711 -17.516 -12.289 1 88.44 74 PHE B C 1
ATOM 3635 O O . PHE B 1 74 ? -5.895 -17.047 -11.164 1 88.44 74 PHE B O 1
ATOM 3642 N N . LEU B 1 75 ? -6.602 -18.234 -13 1 88.94 75 LEU B N 1
ATOM 3643 C CA . LEU B 1 75 ? -7.918 -18.594 -12.477 1 88.94 75 LEU B CA 1
ATOM 3644 C C . LEU B 1 75 ? -8.039 -20.109 -12.297 1 88.94 75 LEU B C 1
ATOM 3646 O O . LEU B 1 75 ? -7.469 -20.875 -13.078 1 88.94 75 LEU B O 1
ATOM 3650 N N . MET B 1 76 ? -8.773 -20.406 -11.336 1 92.19 76 MET B N 1
ATOM 3651 C CA . MET B 1 76 ? -9.148 -21.781 -11.062 1 92.19 76 MET B CA 1
ATOM 3652 C C . MET B 1 76 ? -10.672 -21.953 -11.07 1 92.19 76 MET B C 1
ATOM 3654 O O . MET B 1 76 ? -11.391 -21.094 -10.555 1 92.19 76 MET B O 1
ATOM 3658 N N . ASP B 1 77 ? -11.094 -23.031 -11.766 1 90.44 77 ASP B N 1
ATOM 3659 C CA . ASP B 1 77 ? -12.516 -23.359 -11.672 1 90.44 77 ASP B CA 1
ATOM 3660 C C . ASP B 1 77 ? -12.836 -24.078 -10.367 1 90.44 77 ASP B C 1
ATOM 3662 O O . ASP B 1 77 ? -12.203 -25.078 -10.039 1 90.44 77 ASP B O 1
ATOM 3666 N N . VAL B 1 78 ? -13.781 -23.5 -9.719 1 94.62 78 VAL B N 1
ATOM 3667 C CA . VAL B 1 78 ? -14.219 -24.047 -8.438 1 94.62 78 VAL B CA 1
ATOM 3668 C C . VAL B 1 78 ? -15.75 -24.078 -8.383 1 94.62 78 VAL B C 1
ATOM 3670 O O . VAL B 1 78 ? -16.422 -23.375 -9.156 1 94.62 78 VAL B O 1
ATOM 3673 N N . SER B 1 79 ? -16.266 -25.016 -7.648 1 96.94 79 SER B N 1
ATOM 3674 C CA . SER B 1 79 ? -17.688 -24.969 -7.309 1 96.94 79 SER B CA 1
ATOM 3675 C C . SER B 1 79 ? -17.875 -24.875 -5.797 1 96.94 79 SER B C 1
ATOM 3677 O O . SER B 1 79 ? -17.062 -25.375 -5.027 1 96.94 79 SER B O 1
ATOM 3679 N N . ILE B 1 80 ? -18.984 -24.25 -5.441 1 98.12 80 ILE B N 1
ATOM 3680 C CA . ILE B 1 80 ? -19.266 -24.062 -4.02 1 98.12 80 ILE B CA 1
ATOM 3681 C C . ILE B 1 80 ? -20.734 -24.391 -3.738 1 98.12 80 ILE B C 1
ATOM 3683 O O . ILE B 1 80 ? -21.625 -24.062 -4.527 1 98.12 80 ILE B O 1
ATOM 3687 N N . GLY B 1 81 ? -20.969 -25.188 -2.594 1 98.31 81 GLY B N 1
ATOM 3688 C CA . GLY B 1 81 ? -22.312 -25.391 -2.105 1 98.31 81 GLY B CA 1
ATOM 3689 C C . GLY B 1 81 ? -22.922 -26.719 -2.523 1 98.31 81 GLY B C 1
ATOM 3690 O O . GLY B 1 81 ? -22.281 -27.5 -3.24 1 98.31 81 GLY B O 1
ATOM 3691 N N . THR B 1 82 ? -24.094 -26.906 -1.929 1 97.88 82 THR B N 1
ATOM 3692 C CA . THR B 1 82 ? -24.969 -28.016 -2.254 1 97.88 82 THR B CA 1
ATOM 3693 C C . THR B 1 82 ? -26.391 -27.531 -2.521 1 97.88 82 THR B C 1
ATOM 3695 O O . THR B 1 82 ? -27.141 -27.25 -1.587 1 97.88 82 THR B O 1
ATOM 3698 N N . PRO B 1 83 ? -26.938 -27.547 -3.764 1 97.19 83 PRO B N 1
ATOM 3699 C CA . PRO B 1 83 ? -26.188 -28.031 -4.926 1 97.19 83 PRO B CA 1
ATOM 3700 C C . PRO B 1 83 ? -25.016 -27.125 -5.285 1 97.19 83 PRO B C 1
ATOM 3702 O O . PRO B 1 83 ? -24.953 -25.969 -4.844 1 97.19 83 PRO B O 1
ATOM 3705 N N . ALA B 1 84 ? -24.125 -27.656 -6.086 1 97.06 84 ALA B N 1
ATOM 3706 C CA . ALA B 1 84 ? -22.875 -26.969 -6.414 1 97.06 84 ALA B CA 1
ATOM 3707 C C . ALA B 1 84 ? -23.125 -25.828 -7.391 1 97.06 84 ALA B C 1
ATOM 3709 O O . ALA B 1 84 ? -23.891 -25.969 -8.352 1 97.06 84 ALA B O 1
ATOM 3710 N N . LEU B 1 85 ? -22.516 -24.672 -7.09 1 97.19 85 LEU B N 1
ATOM 3711 C CA . LEU B 1 85 ? -22.469 -23.5 -7.969 1 97.19 85 LEU B CA 1
ATOM 3712 C C . LEU B 1 85 ? -21.062 -23.25 -8.477 1 97.19 85 LEU B C 1
ATOM 3714 O O . LEU B 1 85 ? -20.141 -23.016 -7.691 1 97.19 85 LEU B O 1
ATOM 3718 N N . ALA B 1 86 ? -20.938 -23.297 -9.797 1 94.69 86 ALA B N 1
ATOM 3719 C CA . ALA B 1 86 ? -19.609 -23.156 -10.406 1 94.69 86 ALA B CA 1
ATOM 3720 C C . ALA B 1 86 ? -19.234 -21.688 -10.523 1 94.69 86 ALA B C 1
ATOM 3722 O O . ALA B 1 86 ? -20.062 -20.828 -10.828 1 94.69 86 ALA B O 1
ATOM 3723 N N . TYR B 1 87 ? -17.938 -21.359 -10.305 1 93.19 87 TYR B N 1
ATOM 3724 C CA . TYR B 1 87 ? -17.359 -20.047 -10.555 1 93.19 87 TYR B CA 1
ATOM 3725 C C . TYR B 1 87 ? -15.852 -20.141 -10.742 1 93.19 87 TYR B C 1
ATOM 3727 O O . TYR B 1 87 ? -15.25 -21.188 -10.5 1 93.19 87 TYR B O 1
ATOM 3735 N N . SER B 1 88 ? -15.25 -19.109 -11.258 1 89.88 88 SER B N 1
ATOM 3736 C CA . SER B 1 88 ? -13.797 -19.016 -11.398 1 89.88 88 SER B CA 1
ATOM 3737 C C . SER B 1 88 ? -13.203 -18.078 -10.352 1 89.88 88 SER B C 1
ATOM 3739 O O . SER B 1 88 ? -13.75 -17.016 -10.086 1 89.88 88 SER B O 1
ATOM 3741 N N . ALA B 1 89 ? -12.141 -18.531 -9.742 1 91.38 89 ALA B N 1
ATOM 3742 C CA . ALA B 1 89 ? -11.484 -17.734 -8.703 1 91.38 89 ALA B CA 1
ATOM 3743 C C . ALA B 1 89 ? -10.008 -17.531 -9.031 1 91.38 89 ALA B C 1
ATOM 3745 O O . ALA B 1 89 ? -9.367 -18.406 -9.617 1 91.38 89 ALA B O 1
ATOM 3746 N N . ILE B 1 90 ? -9.508 -16.406 -8.609 1 88.31 90 ILE B N 1
ATOM 3747 C CA . ILE B 1 90 ? -8.078 -16.156 -8.711 1 88.31 90 ILE B CA 1
ATOM 3748 C C . ILE B 1 90 ? -7.32 -17.078 -7.758 1 88.31 90 ILE B C 1
ATOM 3750 O O . ILE B 1 90 ? -7.75 -17.297 -6.621 1 88.31 90 ILE B O 1
ATOM 3754 N N . VAL B 1 91 ? -6.258 -17.641 -8.281 1 91.81 91 VAL B N 1
ATOM 3755 C CA . VAL B 1 91 ? -5.367 -18.406 -7.418 1 91.81 91 VAL B CA 1
ATOM 3756 C C . VAL B 1 91 ? -4.145 -17.578 -7.059 1 91.81 91 VAL B C 1
ATOM 3758 O O . VAL B 1 91 ? -3.584 -16.891 -7.914 1 91.81 91 VAL B O 1
ATOM 3761 N N . ASP B 1 92 ? -3.762 -17.641 -5.77 1 90.81 92 ASP B N 1
ATOM 3762 C CA . ASP B 1 92 ? -2.711 -16.734 -5.336 1 90.81 92 ASP B CA 1
ATOM 3763 C C . ASP B 1 92 ? -1.869 -17.344 -4.223 1 90.81 92 ASP B C 1
ATOM 3765 O O . ASP B 1 92 ? -2.393 -17.703 -3.162 1 90.81 92 ASP B O 1
ATOM 3769 N N . THR B 1 93 ? -0.542 -17.453 -4.477 1 94.12 93 THR B N 1
ATOM 3770 C CA . THR B 1 93 ? 0.37 -17.984 -3.467 1 94.12 93 THR B CA 1
ATOM 3771 C C . THR B 1 93 ? 0.704 -16.906 -2.432 1 94.12 93 THR B C 1
ATOM 3773 O O . THR B 1 93 ? 1.285 -17.203 -1.387 1 94.12 93 THR B O 1
ATOM 3776 N N . GLY B 1 94 ? 0.315 -15.688 -2.67 1 88.38 94 GLY B N 1
ATOM 3777 C CA . GLY B 1 94 ? 0.612 -14.602 -1.748 1 88.38 94 GLY B CA 1
ATOM 3778 C C . GLY B 1 94 ? -0.523 -14.312 -0.786 1 88.38 94 GLY B C 1
ATOM 3779 O O . GLY B 1 94 ? -0.45 -13.367 -0.001 1 88.38 94 GLY B O 1
ATOM 3780 N N . SER B 1 95 ? -1.571 -15.094 -0.815 1 86.31 95 SER B N 1
ATOM 3781 C CA . SER B 1 95 ? -2.73 -14.938 0.058 1 86.31 95 SER B CA 1
ATOM 3782 C C . SER B 1 95 ? -3.156 -16.266 0.661 1 86.31 95 SER B C 1
ATOM 3784 O O . SER B 1 95 ? -2.855 -17.328 0.111 1 86.31 95 SER B O 1
ATOM 3786 N N . ASP B 1 96 ? -3.918 -16.156 1.757 1 89.31 96 ASP B N 1
ATOM 3787 C CA . ASP B 1 96 ? -4.293 -17.391 2.441 1 89.31 96 ASP B CA 1
ATOM 3788 C C . ASP B 1 96 ? -5.777 -17.688 2.26 1 89.31 96 ASP B C 1
ATOM 3790 O O . ASP B 1 96 ? -6.156 -18.828 1.97 1 89.31 96 ASP B O 1
ATOM 3794 N N . LEU B 1 97 ? -6.613 -16.734 2.311 1 90.75 97 LEU B N 1
ATOM 3795 C CA . LEU B 1 97 ? -8.047 -16.953 2.498 1 90.75 97 LEU B CA 1
ATOM 3796 C C . LEU B 1 97 ? -8.719 -17.266 1.171 1 90.75 97 LEU B C 1
ATOM 3798 O O . LEU B 1 97 ? -8.469 -16.609 0.163 1 90.75 97 LEU B O 1
ATOM 3802 N N . VAL B 1 98 ? -9.523 -18.328 1.209 1 93.94 98 VAL B N 1
ATOM 3803 C CA . VAL B 1 98 ? -10.492 -18.562 0.142 1 93.94 98 VAL B CA 1
ATOM 3804 C C . VAL B 1 98 ? -11.719 -17.688 0.36 1 93.94 98 VAL B C 1
ATOM 3806 O O . VAL B 1 98 ? -12.227 -17.578 1.479 1 93.94 98 VAL B O 1
ATOM 3809 N N . TRP B 1 99 ? -12.141 -17 -0.669 1 93.44 99 TRP B N 1
ATOM 3810 C CA . TRP B 1 99 ? -13.359 -16.234 -0.49 1 93.44 99 TRP B CA 1
ATOM 3811 C C . TRP B 1 99 ? -14.094 -16.047 -1.817 1 93.44 99 TRP B C 1
ATOM 3813 O O . TRP B 1 99 ? -13.5 -16.219 -2.885 1 93.44 99 TRP B O 1
ATOM 3823 N N . THR B 1 100 ? -15.352 -15.836 -1.788 1 94.31 100 THR B N 1
ATOM 3824 C CA . THR B 1 100 ? -16.203 -15.43 -2.904 1 94.31 100 THR B CA 1
ATOM 3825 C C . THR B 1 100 ? -17.281 -14.461 -2.436 1 94.31 100 THR B C 1
ATOM 3827 O O . THR B 1 100 ? -17.453 -14.25 -1.233 1 94.31 100 THR B O 1
ATOM 3830 N N . GLN B 1 101 ? -17.938 -13.844 -3.414 1 92.5 101 GLN B N 1
ATOM 3831 C CA . GLN B 1 101 ? -19.031 -12.945 -3.078 1 92.5 101 GLN B CA 1
ATOM 3832 C C . GLN B 1 101 ? -20.281 -13.727 -2.68 1 92.5 101 GLN B C 1
ATOM 3834 O O . GLN B 1 101 ? -20.594 -14.758 -3.283 1 92.5 101 GLN B O 1
ATOM 3839 N N . CYS B 1 102 ? -20.969 -13.234 -1.659 1 95.62 102 CYS B N 1
ATOM 3840 C CA . CYS B 1 102 ? -22.156 -13.93 -1.155 1 95.62 102 CYS B CA 1
ATOM 3841 C C . CYS B 1 102 ? -23.344 -12.992 -1.072 1 95.62 102 CYS B C 1
ATOM 3843 O O . CYS B 1 102 ? -23.188 -11.797 -0.823 1 95.62 102 CYS B O 1
ATOM 3845 N N . LYS B 1 103 ? -24.516 -13.641 -1.319 1 95.75 103 LYS B N 1
ATOM 3846 C CA . LYS B 1 103 ? -25.766 -12.945 -1.033 1 95.75 103 LYS B CA 1
ATOM 3847 C C . LYS B 1 103 ? -26.125 -13.055 0.447 1 95.75 103 LYS B C 1
ATOM 3849 O O . LYS B 1 103 ? -25.828 -14.055 1.097 1 95.75 103 LYS B O 1
ATOM 3854 N N . PRO B 1 104 ? -26.969 -12.008 0.947 1 92.88 104 PRO B N 1
ATOM 3855 C CA . PRO B 1 104 ? -27.203 -10.719 0.29 1 92.88 104 PRO B CA 1
ATOM 3856 C C . PRO B 1 104 ? -25.938 -9.867 0.183 1 92.88 104 PRO B C 1
ATOM 3858 O O . PRO B 1 104 ? -25.109 -9.867 1.104 1 92.88 104 PRO B O 1
ATOM 3861 N N . CYS B 1 105 ? -25.812 -9.297 -0.877 1 87 105 CYS B N 1
ATOM 3862 C CA . CYS B 1 105 ? -24.625 -8.516 -1.173 1 87 105 CYS B CA 1
ATOM 3863 C C . CYS B 1 105 ? -24.891 -7.023 -0.999 1 87 105 CYS B C 1
ATOM 3865 O O . CYS B 1 105 ? -25.703 -6.445 -1.729 1 87 105 CYS B O 1
ATOM 3867 N N . VAL B 1 106 ? -24.234 -6.445 0.001 1 78.31 106 VAL B N 1
ATOM 3868 C CA . VAL B 1 106 ? -24.328 -5.004 0.207 1 78.31 106 VAL B CA 1
ATOM 3869 C C . VAL B 1 106 ? -23.641 -4.266 -0.938 1 78.31 106 VAL B C 1
ATOM 3871 O O . VAL B 1 106 ? -24.203 -3.332 -1.514 1 78.31 106 VAL B O 1
ATOM 3874 N N . ASP B 1 107 ? -22.469 -4.609 -1.221 1 76.94 107 ASP B N 1
ATOM 3875 C CA . ASP B 1 107 ? -21.688 -4.121 -2.35 1 76.94 107 ASP B CA 1
ATOM 3876 C C . ASP B 1 107 ? -20.922 -5.262 -3.012 1 76.94 107 ASP B C 1
ATOM 3878 O O . ASP B 1 107 ? -20.016 -5.844 -2.404 1 76.94 107 ASP B O 1
ATOM 3882 N N . CYS B 1 108 ? -21.344 -5.629 -4.195 1 81.94 108 CYS B N 1
ATOM 3883 C CA . CYS B 1 108 ? -20.688 -6.684 -4.961 1 81.94 108 CYS B CA 1
ATOM 3884 C C . CYS B 1 108 ? -20.312 -6.195 -6.352 1 81.94 108 CYS B C 1
ATOM 3886 O O . CYS B 1 108 ? -21.031 -5.41 -6.961 1 81.94 108 CYS B O 1
ATOM 3888 N N . PHE B 1 109 ? -19.156 -6.594 -6.688 1 76.38 109 PHE B N 1
ATOM 3889 C CA . PHE B 1 109 ? -18.797 -6.293 -8.062 1 76.38 109 PHE B CA 1
ATOM 3890 C C . PHE B 1 109 ? -19.422 -7.297 -9.023 1 76.38 109 PHE B C 1
ATOM 3892 O O . PHE B 1 109 ? -19.812 -8.398 -8.617 1 76.38 109 PHE B O 1
ATOM 3899 N N . LYS B 1 110 ? -19.594 -6.863 -10.242 1 78.56 110 LYS B N 1
ATOM 3900 C CA . LYS B 1 110 ? -20.188 -7.727 -11.266 1 78.56 110 LYS B CA 1
ATOM 3901 C C . LYS B 1 110 ? -19.266 -8.906 -11.586 1 78.56 110 LYS B C 1
ATOM 3903 O O . LYS B 1 110 ? -18.047 -8.734 -11.711 1 78.56 110 LYS B O 1
ATOM 3908 N N . GLN B 1 111 ? -19.781 -10.141 -11.516 1 83.5 111 GLN B N 1
ATOM 3909 C CA . GLN B 1 111 ? -19.094 -11.359 -11.914 1 83.5 111 GLN B CA 1
ATOM 3910 C C . GLN B 1 111 ? -19.891 -12.141 -12.945 1 83.5 111 GLN B C 1
ATOM 3912 O O . GLN B 1 111 ? -21.094 -11.922 -13.102 1 83.5 111 GLN B O 1
ATOM 3917 N N . SER B 1 112 ? -19.25 -13.07 -13.758 1 81 112 SER B N 1
ATOM 3918 C CA . SER B 1 112 ? -19.875 -13.789 -14.859 1 81 112 SER B CA 1
ATOM 3919 C C . SER B 1 112 ? -20.828 -14.859 -14.359 1 81 112 SER B C 1
ATOM 3921 O O . SER B 1 112 ? -21.703 -15.32 -15.094 1 81 112 SER B O 1
ATOM 3923 N N . THR B 1 113 ? -20.688 -15.297 -13.211 1 89.31 113 THR B N 1
ATOM 3924 C CA . THR B 1 113 ? -21.531 -16.328 -12.609 1 89.31 113 THR B CA 1
ATOM 3925 C C . THR B 1 113 ? -22.375 -15.734 -11.484 1 89.31 113 THR B C 1
ATOM 3927 O O . THR B 1 113 ? -22.078 -14.648 -10.984 1 89.31 113 THR B O 1
ATOM 3930 N N . PRO B 1 114 ? -23.422 -16.391 -11.156 1 91.12 114 PRO B N 1
ATOM 3931 C CA . PRO B 1 114 ? -24.234 -15.859 -10.047 1 91.12 114 PRO B CA 1
ATOM 3932 C C . PRO B 1 114 ? -23.453 -15.758 -8.742 1 91.12 114 PRO B C 1
ATOM 3934 O O . PRO B 1 114 ? -22.547 -16.578 -8.492 1 91.12 114 PRO B O 1
ATOM 3937 N N . VAL B 1 115 ? -23.812 -14.734 -8.039 1 93.88 115 VAL B N 1
ATOM 3938 C CA . VAL B 1 115 ? -23.266 -14.633 -6.688 1 93.88 115 VAL B CA 1
ATOM 3939 C C . VAL B 1 115 ? -23.812 -15.766 -5.824 1 93.88 115 VAL B C 1
ATOM 3941 O O . VAL B 1 115 ? -24.984 -16.109 -5.895 1 93.88 115 VAL B O 1
ATOM 3944 N N . PHE B 1 116 ? -22.984 -16.359 -5.016 1 97.62 116 PHE B N 1
ATOM 3945 C CA . PHE B 1 116 ? -23.375 -17.5 -4.184 1 97.62 116 PHE B CA 1
ATOM 3946 C C . PHE B 1 116 ? -24.422 -17.078 -3.15 1 97.62 116 PHE B C 1
ATOM 3948 O O . PHE B 1 116 ? -24.25 -16.078 -2.457 1 97.62 116 PHE B O 1
ATOM 3955 N N . ASP B 1 117 ? -25.438 -17.828 -3.078 1 98 117 ASP B N 1
ATOM 3956 C CA . ASP B 1 117 ? -26.484 -17.625 -2.082 1 98 117 ASP B CA 1
ATOM 3957 C C . ASP B 1 117 ? -26.438 -18.703 -1.007 1 98 117 ASP B C 1
ATO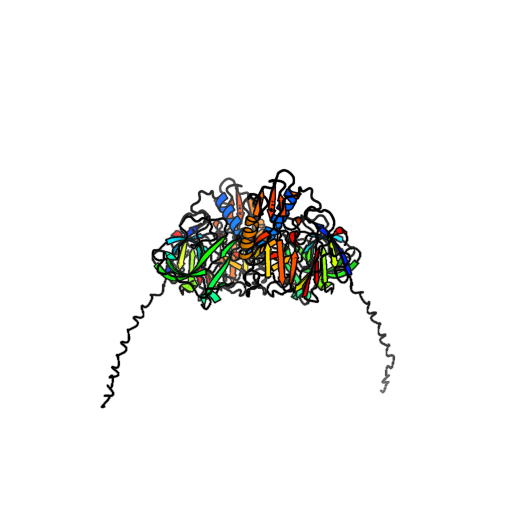M 3959 O O . ASP B 1 117 ? -26.875 -19.844 -1.232 1 98 117 ASP B O 1
ATOM 3963 N N . PRO B 1 118 ? -25.953 -18.328 0.177 1 97.62 118 PRO B N 1
ATOM 3964 C CA . PRO B 1 118 ? -25.844 -19.328 1.249 1 97.62 118 PRO B CA 1
ATOM 3965 C C . PRO B 1 118 ? -27.172 -19.984 1.576 1 97.62 118 PRO B C 1
ATOM 3967 O O . PRO B 1 118 ? -27.219 -21.172 1.936 1 97.62 118 PRO B O 1
ATOM 3970 N N . SER B 1 119 ? -28.25 -19.312 1.455 1 97.31 119 SER B N 1
ATOM 3971 C CA . SER B 1 119 ? -29.562 -19.844 1.82 1 97.31 119 SER B CA 1
ATOM 3972 C C . SER B 1 119 ? -30 -20.969 0.881 1 97.31 119 SER B C 1
ATOM 3974 O O . SER B 1 119 ? -30.906 -21.719 1.194 1 97.31 119 SER B O 1
ATOM 3976 N N . SER B 1 120 ? -29.375 -21.031 -0.233 1 97.06 120 SER B N 1
ATOM 3977 C CA . SER B 1 120 ? -29.734 -22.047 -1.223 1 97.06 120 SER B CA 1
ATOM 3978 C C . SER B 1 120 ? -28.891 -23.312 -1.047 1 97.06 120 SER B C 1
ATOM 3980 O O . SER B 1 120 ? -29.047 -24.281 -1.8 1 97.06 120 SER B O 1
ATOM 3982 N N . SER B 1 121 ? -28 -23.312 -0.125 1 98.19 121 SER B N 1
ATOM 3983 C CA . SER B 1 121 ? -27.109 -24.453 0.07 1 98.19 121 SER B CA 1
ATOM 3984 C C . SER B 1 121 ? -27.422 -25.188 1.371 1 98.19 121 SER B C 1
ATOM 3986 O O . SER B 1 121 ? -27.625 -24.562 2.41 1 98.19 121 SER B O 1
ATOM 3988 N N . SER B 1 122 ? -27.406 -26.469 1.35 1 98.19 122 SER B N 1
ATOM 3989 C CA . SER B 1 122 ? -27.688 -27.266 2.529 1 98.19 122 SER B CA 1
ATOM 3990 C C . SER B 1 122 ? -26.438 -27.5 3.369 1 98.19 122 SER B C 1
ATOM 3992 O O . SER B 1 122 ? -26.516 -28 4.488 1 98.19 122 SER B O 1
ATOM 3994 N N . THR B 1 123 ? -25.234 -27.141 2.932 1 98.25 123 THR B N 1
ATOM 3995 C CA . THR B 1 123 ? -24 -27.469 3.648 1 98.25 123 THR B CA 1
ATOM 3996 C C . THR B 1 123 ? -23.344 -26.203 4.18 1 98.25 123 THR B C 1
ATOM 3998 O O . THR B 1 123 ? -22.266 -26.25 4.766 1 98.25 123 THR B O 1
ATOM 4001 N N . TYR B 1 124 ? -24.016 -25.047 4.027 1 97.94 124 TYR B N 1
ATOM 4002 C CA . TYR B 1 124 ? -23.484 -23.781 4.535 1 97.94 124 TYR B CA 1
ATOM 4003 C C . TYR B 1 124 ? -23.578 -23.719 6.055 1 97.94 124 TYR B C 1
ATOM 4005 O O . TYR B 1 124 ? -24.594 -24.094 6.637 1 97.94 124 TYR B O 1
ATOM 4013 N N . ALA B 1 125 ? -22.453 -23.25 6.664 1 96.88 125 ALA B N 1
ATOM 4014 C CA . ALA B 1 125 ? -22.484 -23.016 8.102 1 96.88 125 ALA B CA 1
ATOM 4015 C C . ALA B 1 125 ? -21.594 -21.828 8.492 1 96.88 125 ALA B C 1
ATOM 4017 O O . ALA B 1 125 ? -20.484 -21.688 7.961 1 96.88 125 ALA B O 1
ATOM 4018 N N . THR B 1 126 ? -22.047 -21.031 9.383 1 93.19 126 THR B N 1
ATOM 4019 C CA . THR B 1 126 ? -21.266 -19.891 9.844 1 93.19 126 THR B CA 1
ATOM 4020 C C . THR B 1 126 ? -20.156 -20.344 10.789 1 93.19 126 THR B C 1
ATOM 4022 O O . THR B 1 126 ? -20.297 -21.344 11.492 1 93.19 126 THR B O 1
ATOM 4025 N N . VAL B 1 127 ? -19.094 -19.656 10.797 1 94.25 127 VAL B N 1
ATOM 4026 C CA . VAL B 1 127 ? -17.969 -19.875 11.711 1 94.25 127 VAL B CA 1
ATOM 4027 C C . VAL B 1 127 ? -18.078 -18.922 12.898 1 94.25 127 VAL B C 1
ATOM 4029 O O . VAL B 1 127 ? -18.156 -17.703 12.711 1 94.25 127 VAL B O 1
ATOM 4032 N N . PRO B 1 128 ? -18.125 -19.453 14.062 1 91.25 128 PRO B N 1
ATOM 4033 C CA . PRO B 1 128 ? -18.25 -18.578 15.227 1 91.25 128 PRO B CA 1
ATOM 4034 C C . PRO B 1 128 ? -16.953 -17.859 15.57 1 91.25 128 PRO B C 1
ATOM 4036 O O . PRO B 1 128 ? -15.875 -18.312 15.18 1 91.25 128 PRO B O 1
ATOM 4039 N N . CYS B 1 129 ? -17.047 -16.875 16.344 1 86.25 129 CYS B N 1
ATOM 4040 C CA . CYS B 1 129 ? -15.914 -16.062 16.75 1 86.25 129 CYS B CA 1
ATOM 4041 C C . CYS B 1 129 ? -14.922 -16.875 17.578 1 86.25 129 CYS B C 1
ATOM 4043 O O . CYS B 1 129 ? -13.719 -16.609 17.547 1 86.25 129 CYS B O 1
ATOM 4045 N N . SER B 1 130 ? -15.422 -17.828 18.203 1 85.31 130 SER B N 1
ATOM 4046 C CA . SER B 1 130 ? -14.57 -18.594 19.109 1 85.31 130 SER B CA 1
ATOM 4047 C C . SER B 1 130 ? -13.789 -19.672 18.359 1 85.31 130 SER B C 1
ATOM 404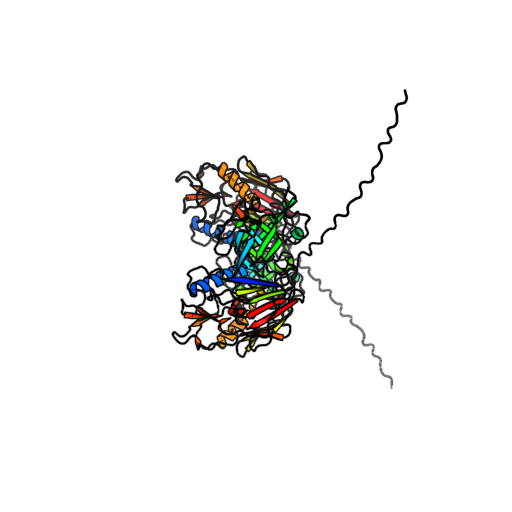9 O O . SER B 1 130 ? -12.984 -20.391 18.953 1 85.31 130 SER B O 1
ATOM 4051 N N . SER B 1 131 ? -13.977 -19.75 17.094 1 89.5 131 SER B N 1
ATOM 4052 C CA . SER B 1 131 ? -13.328 -20.797 16.312 1 89.5 131 SER B CA 1
ATOM 4053 C C . SER B 1 131 ? -11.844 -20.516 16.125 1 89.5 131 SER B C 1
ATOM 4055 O O . SER B 1 131 ? -11.422 -19.359 16.172 1 89.5 131 SER B O 1
ATOM 4057 N N . ALA B 1 132 ? -11.086 -21.578 15.891 1 87 132 ALA B N 1
ATOM 4058 C CA . ALA B 1 132 ? -9.672 -21.453 15.578 1 87 132 ALA B CA 1
ATOM 4059 C C . ALA B 1 132 ? -9.469 -20.703 14.258 1 87 132 ALA B C 1
ATOM 4061 O O . ALA B 1 132 ? -8.531 -19.906 14.133 1 87 132 ALA B O 1
ATOM 4062 N N . SER B 1 133 ? -10.375 -20.938 13.328 1 91.56 133 SER B N 1
ATOM 4063 C CA . SER B 1 133 ? -10.281 -20.281 12.031 1 91.56 133 SER B CA 1
ATOM 4064 C C . SER B 1 133 ? -10.438 -18.781 12.164 1 91.56 133 SER B C 1
ATOM 4066 O O . SER B 1 133 ? -9.789 -18.016 11.438 1 91.56 133 SER B O 1
ATOM 4068 N N . CYS B 1 134 ? -11.211 -18.344 13.031 1 87.69 134 CYS B N 1
ATOM 4069 C CA . CYS B 1 134 ? -11.367 -16.906 13.25 1 87.69 134 CYS B CA 1
ATOM 4070 C C . CYS B 1 134 ? -10.094 -16.297 13.82 1 87.69 134 CYS B C 1
ATOM 4072 O O . CYS B 1 134 ? -9.695 -15.203 13.43 1 87.69 134 CYS B O 1
ATOM 4074 N N . SER B 1 135 ? -9.438 -17.062 14.656 1 80.19 135 SER B N 1
ATOM 4075 C CA . SER B 1 135 ? -8.188 -16.594 15.258 1 80.19 135 SER B CA 1
ATOM 4076 C C . SER B 1 135 ? -7.066 -16.547 14.227 1 80.19 135 SER B C 1
ATOM 4078 O O . SER B 1 135 ? -6.082 -15.82 14.422 1 80.19 135 SER B O 1
ATOM 4080 N N . ASP B 1 136 ? -7.238 -17.312 13.172 1 83.94 136 ASP B N 1
ATOM 4081 C CA . ASP B 1 136 ? -6.211 -17.391 12.141 1 83.94 136 ASP B CA 1
ATOM 4082 C C . ASP B 1 136 ? -6.258 -16.172 11.219 1 83.94 136 ASP B C 1
ATOM 4084 O O . ASP B 1 136 ? -5.34 -15.945 10.438 1 83.94 136 ASP B O 1
ATOM 4088 N N . LEU B 1 137 ? -7.328 -15.359 11.305 1 81.19 137 LEU B N 1
ATOM 4089 C CA . LEU B 1 137 ? -7.449 -14.172 10.477 1 81.19 137 LEU B CA 1
ATOM 4090 C C . LEU B 1 137 ? -6.496 -13.078 10.953 1 81.19 137 LEU B C 1
ATOM 4092 O O . LEU B 1 137 ? -6.293 -12.906 12.156 1 81.19 137 LEU B O 1
ATOM 4096 N N . PRO B 1 138 ? -5.926 -12.438 9.898 1 67.19 138 PRO B N 1
ATOM 4097 C CA . PRO B 1 138 ? -5.125 -11.297 10.344 1 67.19 138 PRO B CA 1
ATOM 4098 C C . PRO B 1 138 ? -5.945 -10.266 11.117 1 67.19 138 PRO B C 1
ATOM 4100 O O . PRO B 1 138 ? -5.457 -9.688 12.094 1 67.19 138 PRO B O 1
ATOM 4103 N N . THR B 1 139 ? -7.105 -9.969 10.594 1 62.12 139 THR B N 1
ATOM 4104 C CA . THR B 1 139 ? -8.055 -9.094 11.266 1 62.12 139 THR B CA 1
ATOM 4105 C C . THR B 1 139 ? -9.445 -9.719 11.297 1 62.12 139 THR B C 1
ATOM 4107 O O . THR B 1 139 ? -9.945 -10.172 10.266 1 62.12 139 THR B O 1
ATOM 4110 N N . SER B 1 140 ? -9.953 -9.922 12.484 1 64.69 140 SER B N 1
ATOM 4111 C CA . SER B 1 140 ? -11.297 -10.477 12.625 1 64.69 140 SER B CA 1
ATOM 4112 C C . SER B 1 140 ? -12.188 -9.562 13.453 1 64.69 140 SER B C 1
ATOM 4114 O O . SER B 1 140 ? -11.703 -8.781 14.273 1 64.69 140 SER B O 1
ATOM 4116 N N . LYS B 1 141 ? -13.445 -9.492 12.992 1 63.38 141 LYS B N 1
ATOM 4117 C CA . LYS B 1 141 ? -14.469 -8.766 13.742 1 63.38 141 LYS B CA 1
ATOM 4118 C C . LYS B 1 141 ? -15.578 -9.703 14.211 1 63.38 141 LYS B C 1
ATOM 4120 O O . LYS B 1 141 ? -16.078 -10.523 13.438 1 63.38 141 LYS B O 1
ATOM 4125 N N . CYS B 1 142 ? -15.648 -9.711 15.57 1 71 142 CYS B N 1
ATOM 4126 C CA . CYS B 1 142 ? -16.797 -10.477 16.047 1 71 142 CYS B CA 1
ATOM 4127 C C . CYS B 1 142 ? -18.062 -9.625 16 1 71 142 CYS B C 1
ATOM 4129 O O . CYS B 1 142 ? -18.078 -8.5 16.5 1 71 142 CYS B O 1
ATOM 4131 N N . THR B 1 143 ? -18.906 -10.094 15.18 1 59.62 143 THR B N 1
ATOM 4132 C CA . THR B 1 143 ? -20.172 -9.398 15.031 1 59.62 143 THR B CA 1
ATOM 4133 C C . THR B 1 143 ? -21.078 -9.672 16.234 1 59.62 143 THR B C 1
ATOM 4135 O O . THR B 1 143 ? -20.734 -10.469 17.109 1 59.62 143 THR B O 1
ATOM 4138 N N . SER B 1 144 ? -22.156 -8.875 16.312 1 55.53 144 SER B N 1
ATOM 4139 C CA . SER B 1 144 ? -23.141 -9.031 17.375 1 55.53 144 SER B CA 1
ATOM 4140 C C . SER B 1 144 ? -23.688 -10.453 17.422 1 55.53 144 SER B C 1
ATOM 4142 O O . SER B 1 144 ? -24.125 -10.93 18.469 1 55.53 144 SER B O 1
ATOM 4144 N N . ALA B 1 145 ? -23.688 -11.086 16.359 1 63.12 145 ALA B N 1
ATOM 4145 C CA . ALA B 1 145 ? -24.281 -12.422 16.328 1 63.12 145 ALA B CA 1
ATOM 4146 C C . ALA B 1 145 ? -23.203 -13.492 16.516 1 63.12 145 ALA B C 1
ATOM 4148 O O . ALA B 1 145 ? -23.422 -14.664 16.203 1 63.12 145 ALA B O 1
ATOM 4149 N N . SER B 1 146 ? -22.047 -13.117 16.969 1 76.94 146 SER B N 1
ATOM 4150 C CA . SER B 1 146 ? -20.953 -14.023 17.312 1 76.94 146 SER B CA 1
ATOM 4151 C C . SER B 1 146 ? -20.359 -14.672 16.062 1 76.94 146 SER B C 1
ATOM 4153 O O . SER B 1 146 ? -19.844 -15.789 16.125 1 76.94 146 SER B O 1
ATOM 4155 N N . LYS B 1 147 ? -20.75 -14.047 14.961 1 86.94 147 LYS B N 1
ATOM 4156 C CA . LYS B 1 147 ? -20.156 -14.523 13.711 1 86.94 147 LYS B CA 1
ATOM 4157 C C . LYS B 1 147 ? -18.766 -13.906 13.5 1 86.94 147 LYS B C 1
ATOM 4159 O O . LYS B 1 147 ? -18.531 -12.75 13.867 1 86.94 147 LYS B O 1
ATOM 4164 N N . CYS B 1 148 ? -17.969 -14.758 12.914 1 89.56 148 CYS B N 1
ATOM 4165 C CA . CYS B 1 148 ? -16.609 -14.289 12.656 1 89.56 148 CYS B CA 1
ATOM 4166 C C . CYS B 1 148 ? -16.562 -13.43 11.398 1 89.56 148 CYS B C 1
ATOM 4168 O O . CYS B 1 148 ? -16.719 -13.938 10.289 1 89.56 148 CYS B O 1
ATOM 4170 N N . GLY B 1 149 ? -16.344 -12.18 11.617 1 85.56 149 GLY B N 1
ATOM 4171 C CA . GLY B 1 149 ? -16.172 -11.273 10.492 1 85.56 149 GLY B CA 1
ATOM 4172 C C . GLY B 1 149 ? -14.734 -11.195 10 1 85.56 149 GLY B C 1
ATOM 4173 O O . GLY B 1 149 ? -13.797 -11.359 10.773 1 85.56 149 GLY B O 1
ATOM 4174 N N . TYR B 1 150 ? -14.586 -11.047 8.641 1 81.75 150 TYR B N 1
ATOM 4175 C CA . TYR B 1 150 ? -13.258 -10.867 8.055 1 81.75 150 TYR B CA 1
ATOM 4176 C C . TYR B 1 150 ? -13.219 -9.648 7.141 1 81.75 150 TYR B C 1
ATOM 4178 O O . TYR B 1 150 ? -14.258 -9.219 6.629 1 81.75 150 TYR B O 1
ATOM 4186 N N . THR B 1 151 ? -12.016 -9.055 7.027 1 77 151 THR B N 1
ATOM 4187 C CA . THR B 1 151 ? -11.703 -8.023 6.039 1 77 151 THR B CA 1
ATOM 4188 C C . THR B 1 151 ? -10.344 -8.289 5.402 1 77 151 THR B C 1
ATOM 4190 O O . THR B 1 151 ? -9.352 -8.508 6.109 1 77 151 THR B O 1
ATOM 4193 N N . TYR B 1 152 ? -10.359 -8.43 4.129 1 75.5 152 TYR B N 1
ATOM 4194 C CA . TYR B 1 152 ? -9.117 -8.523 3.369 1 75.5 152 TYR B CA 1
ATOM 4195 C C . TYR B 1 152 ? -9.016 -7.391 2.357 1 75.5 152 TYR B C 1
ATOM 4197 O O . TYR B 1 152 ? -9.945 -7.137 1.596 1 75.5 152 TYR B O 1
ATOM 4205 N N . THR B 1 153 ? -7.984 -6.664 2.406 1 68.12 153 THR B N 1
ATOM 4206 C CA . THR B 1 153 ? -7.656 -5.641 1.419 1 68.12 153 THR B CA 1
ATOM 4207 C C . THR B 1 153 ? -6.438 -6.051 0.597 1 68.12 153 THR B C 1
ATOM 4209 O O . THR B 1 153 ? -5.453 -6.543 1.145 1 68.12 153 THR B O 1
ATOM 4212 N N . TYR B 1 154 ? -6.73 -5.984 -0.609 1 63.28 154 TYR B N 1
ATOM 4213 C CA . TYR B 1 154 ? -5.672 -6.445 -1.498 1 63.28 154 TYR B CA 1
ATOM 4214 C C . TYR B 1 154 ? -4.969 -5.273 -2.17 1 63.28 154 TYR B C 1
ATOM 4216 O O . TYR B 1 154 ? -5.453 -4.141 -2.121 1 63.28 154 TYR B O 1
ATOM 4224 N N . GLY B 1 155 ? -3.734 -5.48 -2.566 1 53.5 155 GLY B N 1
ATOM 4225 C CA . GLY B 1 155 ? -2.861 -4.48 -3.156 1 53.5 155 GLY B CA 1
ATOM 4226 C C . GLY B 1 155 ? -3.471 -3.795 -4.367 1 53.5 155 GLY B C 1
ATOM 4227 O O . GLY B 1 155 ? -2.998 -2.738 -4.789 1 53.5 155 GLY B O 1
ATOM 4228 N N . ASP B 1 156 ? -4.562 -4.324 -5 1 50.28 156 ASP B N 1
ATOM 4229 C CA . ASP B 1 156 ? -5.188 -3.723 -6.176 1 50.28 156 ASP B CA 1
ATOM 4230 C C . ASP B 1 156 ? -6.391 -2.873 -5.781 1 50.28 156 ASP B C 1
ATOM 4232 O O . ASP B 1 156 ? -7.285 -2.637 -6.598 1 50.28 156 ASP B O 1
ATOM 4236 N N . SER B 1 157 ? -6.5 -2.42 -4.648 1 52.62 157 SER B N 1
ATOM 4237 C CA . SER B 1 157 ? -7.598 -1.641 -4.082 1 52.62 157 SER B CA 1
ATOM 4238 C C . SER B 1 157 ? -8.859 -2.484 -3.941 1 52.62 157 SER B C 1
ATOM 4240 O O . SER B 1 157 ? -9.914 -1.972 -3.568 1 52.62 157 SER B O 1
ATOM 4242 N N . SER B 1 158 ? -8.648 -3.781 -4.27 1 65.38 158 SER B N 1
ATOM 4243 C CA . SER B 1 158 ? -9.781 -4.668 -4.02 1 65.38 158 SER B CA 1
ATOM 4244 C C . SER B 1 158 ? -9.852 -5.07 -2.553 1 65.38 158 SER B C 1
ATOM 4246 O O . SER B 1 158 ? -8.836 -5.074 -1.852 1 65.38 158 SER B O 1
ATOM 4248 N N . SER B 1 159 ? -11.008 -5.164 -2.154 1 72.88 159 SER B N 1
ATOM 4249 C CA . SER B 1 159 ? -11.219 -5.617 -0.783 1 72.88 159 SER B CA 1
ATOM 4250 C C . SER B 1 159 ? -12.453 -6.504 -0.678 1 72.88 159 SER B C 1
ATOM 4252 O O . SER B 1 159 ? -13.328 -6.457 -1.538 1 72.88 159 SER B O 1
ATOM 4254 N N . THR B 1 160 ? -12.398 -7.355 0.212 1 81.94 160 THR B N 1
ATOM 4255 C CA . THR B 1 160 ? -13.555 -8.18 0.541 1 81.94 160 THR B CA 1
ATOM 4256 C C . THR B 1 160 ? -13.789 -8.203 2.049 1 81.94 160 THR B C 1
ATOM 4258 O O . THR B 1 160 ? -12.836 -8.258 2.83 1 81.94 160 THR B O 1
ATOM 4261 N N . GLN B 1 161 ? -15.039 -7.969 2.346 1 82.44 161 GLN B N 1
ATOM 4262 C CA . GLN B 1 161 ? -15.469 -8.062 3.736 1 82.44 161 GLN B CA 1
ATOM 4263 C C . GLN B 1 161 ? -16.75 -8.875 3.863 1 82.44 161 GLN B C 1
ATOM 4265 O O . GLN B 1 161 ? -17.609 -8.828 2.982 1 82.44 161 GLN B O 1
ATOM 4270 N N . GLY B 1 162 ? -16.891 -9.641 4.93 1 88.38 162 GLY B N 1
ATOM 4271 C CA . GLY B 1 162 ? -18.047 -10.469 5.23 1 88.38 162 GLY B CA 1
ATOM 4272 C C . GLY B 1 162 ? -17.859 -11.328 6.461 1 88.38 162 GLY B C 1
ATOM 4273 O O . GLY B 1 162 ? -17.328 -10.875 7.473 1 88.38 162 GLY B O 1
ATOM 4274 N N . VAL B 1 163 ? -18.422 -12.539 6.324 1 91.75 163 VAL B N 1
ATOM 4275 C CA . VAL B 1 163 ? -18.281 -13.461 7.449 1 91.75 163 VAL B CA 1
ATOM 4276 C C . VAL B 1 163 ? -17.562 -14.727 6.992 1 91.75 163 VAL B C 1
ATOM 4278 O O . VAL B 1 163 ? -17.688 -15.141 5.836 1 91.75 163 VAL B O 1
ATOM 4281 N N . LEU B 1 164 ? -16.844 -15.281 7.965 1 94.88 164 LEU B N 1
ATOM 4282 C CA . LEU B 1 164 ? -16.328 -16.609 7.684 1 94.88 164 LEU B CA 1
ATOM 4283 C C . LEU B 1 164 ? -17.422 -17.656 7.781 1 94.88 164 LEU B C 1
ATOM 4285 O O . LEU B 1 164 ? -18.281 -17.578 8.664 1 94.88 164 LEU B O 1
ATOM 4289 N N . ALA B 1 165 ? -17.328 -18.578 6.895 1 97.62 165 ALA B N 1
ATOM 4290 C CA . ALA B 1 165 ? -18.266 -19.703 6.871 1 97.62 165 ALA B CA 1
ATOM 4291 C C . ALA B 1 165 ? -17.578 -20.969 6.367 1 97.62 165 ALA B C 1
ATOM 4293 O O . ALA B 1 165 ? -16.422 -20.938 5.949 1 97.62 165 ALA B O 1
ATOM 4294 N N . THR B 1 166 ? -18.25 -22.094 6.559 1 98.06 166 THR B N 1
ATOM 4295 C CA . THR B 1 166 ? -17.797 -23.344 5.945 1 98.06 166 THR B CA 1
ATOM 4296 C C . THR B 1 166 ? -18.766 -23.781 4.855 1 98.06 166 THR B C 1
ATOM 4298 O O . THR B 1 166 ? -19.969 -23.531 4.941 1 98.06 166 THR B O 1
ATOM 4301 N N . GLU B 1 167 ? -18.219 -24.344 3.846 1 98.38 167 GLU B N 1
ATOM 4302 C CA . GLU B 1 167 ? -19 -24.859 2.732 1 98.38 167 GLU B CA 1
ATOM 4303 C C . GLU B 1 167 ? -18.312 -26.047 2.068 1 98.38 167 GLU B C 1
ATOM 4305 O O . GLU B 1 167 ? -17.141 -26.281 2.299 1 98.38 167 GLU B O 1
ATOM 4310 N N . THR B 1 168 ? -19.094 -26.797 1.304 1 98.12 168 THR B N 1
ATOM 4311 C CA . THR B 1 168 ? -18.531 -27.844 0.447 1 98.12 168 THR B CA 1
ATOM 4312 C C . THR B 1 168 ? -18.031 -27.25 -0.867 1 98.12 168 THR B C 1
ATOM 4314 O O . THR B 1 168 ? -18.812 -26.641 -1.618 1 98.12 168 THR B O 1
ATOM 4317 N N . PHE B 1 169 ? -16.766 -27.375 -1.085 1 97.75 169 PHE B N 1
ATOM 4318 C CA . PHE B 1 169 ? -16.172 -27 -2.361 1 97.75 169 PHE B CA 1
ATOM 4319 C C . PHE B 1 169 ? -15.953 -28.219 -3.248 1 97.75 169 PHE B C 1
ATOM 4321 O O . PHE B 1 169 ? -15.75 -29.328 -2.75 1 97.75 169 PHE B O 1
ATOM 4328 N N . THR B 1 170 ? -16.109 -28.047 -4.461 1 96.06 170 THR B N 1
ATOM 4329 C CA . THR B 1 170 ? -15.789 -29.078 -5.434 1 96.06 170 THR B CA 1
ATOM 4330 C C . THR B 1 170 ? -14.672 -28.609 -6.371 1 96.06 170 THR B C 1
ATOM 4332 O O . THR B 1 170 ? -14.789 -27.562 -7.008 1 96.06 170 THR B O 1
ATOM 4335 N N . LEU B 1 171 ? -13.664 -29.312 -6.379 1 94.5 171 LEU B N 1
ATOM 4336 C CA . LEU B 1 171 ? -12.562 -29.109 -7.312 1 94.5 171 LEU B CA 1
ATOM 4337 C C . LEU B 1 171 ? -12.422 -30.297 -8.266 1 94.5 171 LEU B C 1
ATOM 4339 O O . LEU B 1 171 ? -12.281 -31.438 -7.82 1 94.5 171 LEU B O 1
ATOM 4343 N N . ALA B 1 172 ? -12.445 -29.922 -9.531 1 89.31 172 ALA B N 1
ATOM 4344 C CA . ALA B 1 172 ? -12.562 -31.016 -10.5 1 89.31 172 ALA B CA 1
ATOM 4345 C C . ALA B 1 172 ? -13.727 -31.938 -10.156 1 89.31 172 ALA B C 1
ATOM 4347 O O . ALA B 1 172 ? -14.867 -31.484 -10.062 1 89.31 172 ALA B O 1
ATOM 4348 N N . LYS B 1 173 ? -13.492 -33.156 -9.734 1 87.94 173 LYS B N 1
ATOM 4349 C CA . LYS B 1 173 ? -14.586 -34.094 -9.414 1 87.94 173 LYS B CA 1
ATOM 4350 C C . LYS B 1 173 ? -14.594 -34.438 -7.934 1 87.94 173 LYS B C 1
ATOM 4352 O O . LYS B 1 173 ? -15.43 -35.219 -7.484 1 87.94 173 LYS B O 1
ATOM 4357 N N . SER B 1 174 ? -13.797 -33.719 -7.227 1 93.06 174 SER B N 1
ATOM 4358 C CA . SER B 1 174 ? -13.656 -34.062 -5.816 1 93.06 174 SER B CA 1
ATOM 4359 C C . SER B 1 174 ? -14.43 -33.094 -4.934 1 93.06 174 SER B C 1
ATOM 4361 O O . SER B 1 174 ? -14.219 -31.875 -5.02 1 93.06 174 SER B O 1
ATOM 4363 N N . LYS B 1 175 ? -15.289 -33.625 -4.094 1 94.88 175 LYS B N 1
ATOM 4364 C CA . LYS B 1 175 ? -15.992 -32.812 -3.111 1 94.88 175 LYS B CA 1
ATOM 4365 C C . LYS B 1 175 ? -15.164 -32.625 -1.844 1 94.88 175 LYS B C 1
ATOM 4367 O O . LYS B 1 175 ? -14.609 -33.594 -1.318 1 94.88 175 LYS B O 1
ATOM 4372 N N . LEU B 1 176 ? -15.008 -31.422 -1.428 1 96.38 176 LEU B N 1
ATOM 4373 C CA . LEU B 1 176 ? -14.242 -31.047 -0.243 1 96.38 176 LEU B CA 1
ATOM 4374 C C . LEU B 1 176 ? -15.148 -30.391 0.794 1 96.38 176 LEU B C 1
ATOM 4376 O O . LEU B 1 176 ? -15.344 -29.172 0.769 1 96.38 176 LEU B O 1
ATOM 4380 N N . PRO B 1 177 ? -15.695 -31.172 1.716 1 96.25 177 PRO B N 1
ATOM 4381 C CA . PRO B 1 177 ? -16.625 -30.578 2.695 1 96.25 177 PRO B CA 1
ATOM 4382 C C . PRO B 1 177 ? -15.906 -29.766 3.766 1 96.25 177 PRO B C 1
ATOM 4384 O O . PRO B 1 177 ? -14.727 -30 4.047 1 96.25 177 PRO B O 1
ATOM 4387 N N . GLY B 1 178 ? -16.531 -28.781 4.301 1 96.62 178 GLY B N 1
ATOM 4388 C CA . GLY B 1 178 ? -16.109 -28.094 5.504 1 96.62 178 GLY B CA 1
ATOM 4389 C C . GLY B 1 178 ? -14.984 -27.109 5.258 1 96.62 178 GLY B C 1
ATOM 4390 O O . GLY B 1 178 ? -14.234 -26.766 6.18 1 96.62 178 GLY B O 1
ATOM 4391 N N . VAL B 1 179 ? -14.805 -26.688 4.035 1 97.56 179 VAL B N 1
ATOM 4392 C CA . VAL B 1 179 ? -13.773 -25.688 3.746 1 97.56 179 VAL B CA 1
ATOM 4393 C C . VAL B 1 179 ? -14.195 -24.328 4.293 1 97.56 179 VAL B C 1
ATOM 4395 O O . VAL B 1 179 ? -15.297 -23.859 3.994 1 97.56 179 VAL B O 1
ATOM 4398 N N . VAL B 1 180 ? -13.336 -23.75 5.121 1 97.94 180 VAL B N 1
ATOM 4399 C CA . VAL B 1 180 ? -13.562 -22.406 5.629 1 97.94 180 VAL B CA 1
ATOM 4400 C C . VAL B 1 180 ? -13.297 -21.375 4.523 1 97.94 180 VAL B C 1
ATOM 4402 O O . VAL B 1 180 ? -12.273 -21.453 3.832 1 97.94 180 VAL B O 1
ATOM 4405 N N . PHE B 1 181 ? -14.227 -20.469 4.336 1 97.31 181 PHE B N 1
ATOM 4406 C CA . PHE B 1 181 ? -14.07 -19.438 3.318 1 97.31 181 PHE B CA 1
ATOM 4407 C C . PHE B 1 181 ? -14.719 -18.125 3.771 1 97.31 181 PHE B C 1
ATOM 4409 O O . PHE B 1 181 ? -15.492 -18.109 4.73 1 97.31 181 PHE B O 1
ATOM 4416 N N . GLY B 1 182 ? -14.258 -17.031 3.143 1 95.31 182 GLY B N 1
ATOM 4417 C CA . GLY B 1 182 ? -14.922 -15.758 3.359 1 95.31 182 GLY B CA 1
ATOM 4418 C C . GLY B 1 182 ? -16.141 -15.562 2.486 1 95.31 182 GLY B C 1
ATOM 4419 O O . GLY B 1 182 ? -16.047 -15.539 1.259 1 95.31 182 GLY B O 1
ATOM 4420 N N . CYS B 1 183 ? -17.234 -15.453 3.127 1 96.12 183 CYS B N 1
ATOM 4421 C CA . CYS B 1 183 ? -18.484 -15.078 2.455 1 96.12 183 CYS B CA 1
ATOM 4422 C C . CYS B 1 183 ? -18.641 -13.562 2.424 1 96.12 183 CYS B C 1
ATOM 4424 O O . CYS B 1 183 ? -19.203 -12.977 3.354 1 96.12 183 CYS B O 1
ATOM 4426 N N . GLY B 1 184 ? -18.219 -13.023 1.283 1 92.38 184 GLY B N 1
ATOM 4427 C CA . GLY B 1 184 ? -18.141 -11.578 1.194 1 92.38 184 GLY B CA 1
ATOM 4428 C C . GLY B 1 184 ? -19.453 -10.93 0.788 1 92.38 184 GLY B C 1
ATOM 4429 O O . GLY B 1 184 ? -20.047 -11.305 -0.227 1 92.38 184 GLY B O 1
ATOM 4430 N N . ASP B 1 185 ? -19.875 -9.953 1.598 1 89.88 185 ASP B N 1
ATOM 4431 C CA . ASP B 1 185 ? -21.094 -9.234 1.244 1 89.88 185 ASP B CA 1
ATOM 4432 C C . ASP B 1 185 ? -20.781 -7.785 0.873 1 89.88 185 ASP B C 1
ATOM 4434 O O . ASP B 1 185 ? -21.656 -7.062 0.386 1 89.88 185 ASP B O 1
ATOM 4438 N N . THR B 1 186 ? -19.641 -7.293 1.172 1 80.75 186 THR B N 1
ATOM 4439 C CA . THR B 1 186 ? -19.141 -5.977 0.804 1 80.75 186 THR B CA 1
ATOM 4440 C C . THR B 1 186 ? -17.781 -6.086 0.113 1 80.75 186 THR B C 1
ATOM 4442 O O . THR B 1 186 ? -16.766 -6.32 0.768 1 80.75 186 THR B O 1
ATOM 4445 N N . ASN B 1 187 ? -17.781 -5.988 -1.162 1 79.38 187 ASN B N 1
ATOM 4446 C CA . ASN B 1 187 ? -16.609 -6.25 -1.988 1 79.38 187 ASN B CA 1
ATOM 4447 C C . ASN B 1 187 ? -16.328 -5.09 -2.941 1 79.38 187 ASN B C 1
ATOM 4449 O O . ASN B 1 187 ? -17.25 -4.523 -3.523 1 79.38 187 ASN B O 1
ATOM 4453 N N . GLU B 1 188 ? -15.195 -4.574 -2.83 1 67.94 188 GLU B N 1
ATOM 4454 C CA . GLU B 1 188 ? -14.766 -3.549 -3.775 1 67.94 188 GLU B CA 1
ATOM 4455 C C . GLU B 1 188 ? -13.727 -4.098 -4.75 1 67.94 188 GLU B C 1
ATOM 4457 O O . GLU B 1 188 ? -12.844 -4.867 -4.363 1 67.94 188 GLU B O 1
ATOM 4462 N N . GLY B 1 189 ? -13.875 -3.893 -5.844 1 61.09 189 GLY B N 1
ATOM 4463 C CA . GLY B 1 189 ? -12.938 -4.301 -6.875 1 61.09 189 GLY B CA 1
ATOM 4464 C C . GLY B 1 189 ? -13.352 -3.875 -8.273 1 61.09 189 GLY B C 1
ATOM 4465 O O . GLY B 1 189 ? -14.484 -3.418 -8.469 1 61.09 189 GLY B O 1
ATOM 4466 N N . ASP B 1 190 ? -12.43 -3.25 -9.164 1 54.41 190 ASP B N 1
ATOM 4467 C CA . ASP B 1 190 ? -12.773 -2.896 -10.539 1 54.41 190 ASP B CA 1
ATOM 4468 C C . ASP B 1 190 ? -13.367 -4.09 -11.281 1 54.41 190 ASP B C 1
ATOM 4470 O O . ASP B 1 190 ? -13.406 -4.102 -12.508 1 54.41 190 ASP B O 1
ATOM 4474 N N . GLY B 1 191 ? -14.25 -4.73 -10.57 1 45.12 191 GLY B N 1
ATOM 4475 C CA . GLY B 1 191 ? -15 -5.773 -11.25 1 45.12 191 GLY B CA 1
ATOM 4476 C C . GLY B 1 191 ? -14.25 -7.09 -11.328 1 45.12 191 GLY B C 1
ATOM 4477 O O . GLY B 1 191 ? -13.195 -7.246 -10.711 1 45.12 191 GLY B O 1
ATOM 4478 N N . PHE B 1 192 ? -14.961 -7.832 -12.344 1 43.34 192 PHE B N 1
ATOM 4479 C CA . PHE B 1 192 ? -15.008 -9.172 -12.906 1 43.34 192 PHE B CA 1
ATOM 4480 C C . PHE B 1 192 ? -13.633 -9.602 -13.406 1 43.34 192 PHE B C 1
ATOM 4482 O O . PHE B 1 192 ? -13.406 -10.773 -13.695 1 43.34 192 PHE B O 1
ATOM 4489 N N . SER B 1 193 ? -12.945 -8.578 -13.992 1 47.75 193 SER B N 1
ATOM 4490 C CA . SER B 1 193 ? -12.039 -9.078 -15.023 1 47.75 193 SER B CA 1
ATOM 4491 C C . SER B 1 193 ? -11.188 -10.227 -14.5 1 47.75 193 SER B C 1
ATOM 4493 O O . SER B 1 193 ? -10.555 -10.938 -15.281 1 47.75 193 SER B O 1
ATOM 4495 N N . GLN B 1 194 ? -11.406 -10.508 -13.133 1 57.78 194 GLN B N 1
ATOM 4496 C CA . GLN B 1 194 ? -10.344 -11.445 -12.781 1 57.78 194 GLN B CA 1
ATOM 4497 C C . GLN B 1 194 ? -10.859 -12.562 -11.891 1 57.78 194 GLN B C 1
ATOM 4499 O O . GLN B 1 194 ? -10.094 -13.43 -11.453 1 57.78 194 GLN B O 1
ATOM 4504 N N . GLY B 1 195 ? -12.078 -12.906 -11.867 1 76 195 GLY B N 1
ATOM 4505 C CA . GLY B 1 195 ? -12.688 -14.008 -11.141 1 76 195 GLY B CA 1
ATOM 4506 C C . GLY B 1 195 ? -13.727 -13.555 -10.133 1 76 195 GLY B C 1
ATOM 4507 O O . GLY B 1 195 ? -14.086 -12.375 -10.086 1 76 195 GLY B O 1
ATOM 4508 N N . ALA B 1 196 ? -14.492 -14.477 -9.586 1 87.12 196 ALA B N 1
ATOM 4509 C CA . ALA B 1 196 ? -15.57 -14.242 -8.633 1 87.12 196 ALA B CA 1
ATOM 4510 C C . ALA B 1 196 ? -15.109 -14.5 -7.203 1 87.12 196 ALA B C 1
ATOM 4512 O O . ALA B 1 196 ? -15.922 -14.742 -6.309 1 87.12 196 ALA B O 1
ATOM 4513 N N . GLY B 1 197 ? -13.781 -14.484 -6.973 1 89.94 197 GLY B N 1
ATOM 4514 C CA . GLY B 1 197 ? -13.188 -14.75 -5.672 1 89.94 197 GLY B CA 1
ATOM 4515 C C . GLY B 1 197 ? -11.719 -15.109 -5.746 1 89.94 197 GLY B C 1
ATOM 4516 O O . GLY B 1 197 ? -11.07 -14.906 -6.773 1 89.94 197 GLY B O 1
ATOM 4517 N N . LEU B 1 198 ? -11.258 -15.586 -4.641 1 90.31 198 LEU B N 1
ATOM 4518 C CA . LEU B 1 198 ? -9.844 -15.922 -4.543 1 90.31 198 LEU B CA 1
ATOM 4519 C C . LEU B 1 198 ? -9.648 -17.25 -3.811 1 90.31 198 LEU B C 1
ATOM 4521 O O . LEU B 1 198 ? -10.375 -17.547 -2.859 1 90.31 198 LEU B O 1
ATOM 4525 N N . VAL B 1 199 ? -8.773 -18.031 -4.355 1 93.25 199 VAL B N 1
ATOM 4526 C CA . VAL B 1 199 ? -8.266 -19.219 -3.664 1 93.25 199 VAL B CA 1
ATOM 4527 C C . VAL B 1 199 ? -6.828 -18.969 -3.209 1 93.25 199 VAL B C 1
ATOM 4529 O O . VAL B 1 199 ? -5.906 -18.922 -4.031 1 93.25 199 VAL B O 1
ATOM 4532 N N . GLY B 1 200 ? -6.703 -18.844 -1.943 1 93.38 200 GLY B N 1
ATOM 4533 C CA . GLY B 1 200 ? -5.375 -18.625 -1.385 1 93.38 200 GLY B CA 1
ATOM 4534 C C . GLY B 1 200 ? -4.555 -19.891 -1.273 1 93.38 200 GLY B C 1
ATOM 4535 O O . GLY B 1 200 ? -5.016 -20.891 -0.713 1 93.38 200 GLY B O 1
ATOM 4536 N N . LEU B 1 201 ? -3.322 -19.828 -1.764 1 95.81 201 LEU B N 1
ATOM 4537 C CA . LEU B 1 201 ? -2.375 -20.938 -1.679 1 95.81 201 LEU B CA 1
ATOM 4538 C C . LEU B 1 201 ? -1.181 -20.562 -0.808 1 95.81 201 LEU B C 1
ATOM 4540 O O . LEU B 1 201 ? -0.12 -21.188 -0.903 1 95.81 201 LEU B O 1
ATOM 4544 N N . GLY B 1 202 ? -1.336 -19.547 -0.026 1 94.56 202 GLY B N 1
ATOM 4545 C CA . GLY B 1 202 ? -0.262 -19.109 0.858 1 94.56 202 GLY B CA 1
ATOM 4546 C C . GLY B 1 202 ? 0.098 -20.156 1.902 1 94.56 202 GLY B C 1
ATOM 4547 O O . GLY B 1 202 ? -0.423 -21.266 1.88 1 94.56 202 GLY B O 1
ATOM 4548 N N . ARG B 1 203 ? 0.965 -19.75 2.791 1 93.69 203 ARG B N 1
ATOM 4549 C CA . ARG B 1 203 ? 1.524 -20.688 3.762 1 93.69 203 ARG B CA 1
ATOM 4550 C C . ARG B 1 203 ? 0.676 -20.734 5.027 1 93.69 203 ARG B C 1
ATOM 4552 O O . ARG B 1 203 ? 0.882 -21.594 5.887 1 93.69 203 ARG B O 1
ATOM 4559 N N . GLY B 1 204 ? -0.248 -19.859 5.156 1 91.38 204 GLY B N 1
ATOM 4560 C CA . GLY B 1 204 ? -1.024 -19.734 6.379 1 91.38 204 GLY B CA 1
ATOM 4561 C C . GLY B 1 204 ? -2.084 -20.797 6.535 1 91.38 204 GLY B C 1
ATOM 4562 O O . GLY B 1 204 ? -2.35 -21.562 5.598 1 91.38 204 GLY B O 1
ATOM 4563 N N . PRO B 1 205 ? -2.678 -20.812 7.664 1 91.94 205 PRO B N 1
ATOM 4564 C CA . PRO B 1 205 ? -3.596 -21.906 8.008 1 91.94 205 PRO B CA 1
ATOM 4565 C C . PRO B 1 205 ? -4.91 -21.828 7.234 1 91.94 205 PRO B C 1
ATOM 4567 O O . PRO B 1 205 ? -5.613 -22.828 7.105 1 91.94 205 PRO B O 1
ATOM 4570 N N . LEU B 1 206 ? -5.277 -20.719 6.727 1 93.69 206 LEU B N 1
ATOM 4571 C CA . LEU B 1 206 ? -6.562 -20.578 6.047 1 93.69 206 LEU B CA 1
ATOM 4572 C C . LEU B 1 206 ? -6.422 -20.859 4.555 1 93.69 206 LEU B C 1
ATOM 4574 O O . LEU B 1 206 ? -7.414 -20.844 3.82 1 93.69 206 LEU B O 1
ATOM 4578 N N . SER B 1 207 ? -5.211 -21.125 4.109 1 95.12 207 SER B N 1
ATOM 4579 C CA . SER B 1 207 ? -5.008 -21.453 2.703 1 95.12 207 SER B CA 1
ATOM 4580 C C . SER B 1 207 ? -5.664 -22.781 2.354 1 95.12 207 SER B C 1
ATOM 4582 O O . SER B 1 207 ? -5.895 -23.625 3.229 1 95.12 207 SER B O 1
ATOM 4584 N N . LEU B 1 208 ? -5.941 -22.969 1.098 1 96.44 208 LEU B N 1
ATOM 4585 C CA . LEU B 1 208 ? -6.586 -24.188 0.633 1 96.44 208 LEU B CA 1
ATOM 4586 C C . LEU B 1 208 ? -5.75 -25.406 0.988 1 96.44 208 LEU B C 1
ATOM 4588 O O . LEU B 1 208 ? -6.273 -26.391 1.518 1 96.44 208 LEU B O 1
ATOM 4592 N N . VAL B 1 209 ? -4.492 -25.375 0.719 1 96.06 209 VAL B N 1
ATOM 4593 C CA . VAL B 1 209 ? -3.598 -26.516 0.933 1 96.06 209 VAL B CA 1
ATOM 4594 C C . VAL B 1 209 ? -3.578 -26.875 2.414 1 96.06 209 VAL B C 1
ATOM 4596 O O . VAL B 1 209 ? -3.707 -28.062 2.768 1 96.06 209 VAL B O 1
ATOM 4599 N N . SER B 1 210 ? -3.453 -25.906 3.301 1 94.69 210 SER B N 1
ATOM 4600 C CA . SER B 1 210 ? -3.436 -26.141 4.738 1 94.69 210 SER B CA 1
ATOM 4601 C C . SER B 1 210 ? -4.758 -26.734 5.219 1 94.69 210 SER B C 1
ATOM 4603 O O . SER B 1 210 ? -4.777 -27.672 6.016 1 94.69 210 SER B O 1
ATOM 4605 N N . GLN B 1 211 ? -5.824 -26.203 4.734 1 95.5 211 GLN B N 1
ATOM 4606 C CA . GLN B 1 211 ? -7.137 -26.656 5.18 1 95.5 211 GLN B CA 1
ATOM 4607 C C . GLN B 1 211 ? -7.391 -28.109 4.762 1 95.5 211 GLN B C 1
ATOM 4609 O O . GLN B 1 211 ? -8.094 -28.844 5.453 1 95.5 211 GLN B O 1
ATOM 4614 N N . LEU B 1 212 ? -6.84 -28.531 3.674 1 95.75 212 LEU B N 1
ATOM 4615 C CA . LEU B 1 212 ? -7.035 -29.891 3.168 1 95.75 212 LEU B CA 1
ATOM 4616 C C . LEU B 1 212 ? -6.062 -30.859 3.826 1 95.75 212 LEU B C 1
ATOM 4618 O O . LEU B 1 212 ? -6.051 -32.031 3.504 1 95.75 212 LEU B O 1
ATOM 4622 N N . GLY B 1 213 ? -5.215 -30.359 4.688 1 94.5 213 GLY B N 1
ATOM 4623 C CA . GLY B 1 213 ? -4.25 -31.188 5.391 1 94.5 213 GLY B CA 1
ATOM 4624 C C . GLY B 1 213 ? -3.131 -31.688 4.496 1 94.5 213 GLY B C 1
ATOM 4625 O O . GLY B 1 213 ? -2.572 -32.75 4.738 1 94.5 213 GLY B O 1
ATOM 4626 N N . LEU B 1 214 ? -2.934 -31 3.467 1 95.62 214 LEU B N 1
ATOM 4627 C CA . LEU B 1 214 ? -1.868 -31.375 2.549 1 95.62 214 LEU B CA 1
ATOM 4628 C C . LEU B 1 214 ? -0.562 -30.672 2.904 1 95.62 214 LEU B C 1
ATOM 4630 O O . LEU B 1 214 ? -0.575 -29.578 3.475 1 95.62 214 LEU B O 1
ATOM 4634 N N . ASP B 1 215 ? 0.54 -31.266 2.496 1 94.19 215 ASP B N 1
ATOM 4635 C CA . ASP B 1 215 ? 1.836 -30.719 2.887 1 94.19 215 ASP B CA 1
ATOM 4636 C C . ASP B 1 215 ? 2.58 -30.156 1.679 1 94.19 215 ASP B C 1
ATOM 4638 O O . ASP B 1 215 ? 3.658 -29.578 1.822 1 94.19 215 ASP B O 1
ATOM 4642 N N . LYS B 1 216 ? 2.033 -30.453 0.54 1 96.38 216 LYS B N 1
ATOM 4643 C CA . LYS B 1 216 ? 2.734 -29.906 -0.623 1 96.38 216 LYS B CA 1
ATOM 4644 C C . LYS B 1 216 ? 1.776 -29.703 -1.792 1 96.38 216 LYS B C 1
ATOM 4646 O O . LYS B 1 216 ? 0.702 -30.312 -1.839 1 96.38 216 LYS B O 1
ATOM 4651 N N . PHE B 1 217 ? 2.104 -28.859 -2.705 1 98.06 217 PHE B N 1
ATOM 4652 C CA . PHE B 1 217 ? 1.455 -28.625 -3.988 1 98.06 217 PHE B CA 1
ATOM 4653 C C . PHE B 1 217 ? 2.463 -28.125 -5.02 1 98.06 217 PHE B C 1
ATOM 4655 O O . PHE B 1 217 ? 3.59 -27.766 -4.668 1 98.06 217 PHE B O 1
ATOM 4662 N N . SER B 1 218 ? 2.125 -28.234 -6.242 1 97.81 218 SER B N 1
ATOM 4663 C CA . SER B 1 218 ? 2.969 -27.719 -7.32 1 97.81 218 SER B CA 1
ATOM 4664 C C . SER B 1 218 ? 2.127 -27.219 -8.484 1 97.81 218 SER B C 1
ATOM 4666 O O . SER B 1 218 ? 0.934 -27.516 -8.57 1 97.81 218 SER B O 1
ATOM 4668 N N . TYR B 1 219 ? 2.697 -26.344 -9.234 1 97.56 219 TYR B N 1
ATOM 4669 C CA . TYR B 1 219 ? 2.064 -25.922 -10.477 1 97.56 219 TYR B CA 1
ATOM 4670 C C . TYR B 1 219 ? 3.096 -25.797 -11.594 1 97.56 219 TYR B C 1
ATOM 4672 O O . TYR B 1 219 ? 4.301 -25.75 -11.328 1 97.56 219 TYR B O 1
ATOM 4680 N N . CYS B 1 220 ? 2.715 -25.906 -12.75 1 95.88 220 CYS B N 1
ATOM 4681 C CA . CYS B 1 220 ? 3.422 -25.516 -13.961 1 95.88 220 CYS B CA 1
ATOM 4682 C C . CYS B 1 220 ? 2.666 -24.422 -14.711 1 95.88 220 CYS B C 1
ATOM 4684 O O . CYS B 1 220 ? 1.557 -24.656 -15.195 1 95.88 220 CYS B O 1
ATOM 4686 N N . LEU B 1 221 ? 3.256 -23.219 -14.781 1 94.69 221 LEU B N 1
ATOM 4687 C CA . LEU B 1 221 ? 2.576 -22.078 -15.375 1 94.69 221 LEU B CA 1
ATOM 4688 C C . LEU B 1 221 ? 2.953 -21.922 -16.844 1 94.69 221 LEU B C 1
ATOM 4690 O O . LEU B 1 221 ? 4.137 -21.938 -17.188 1 94.69 221 LEU B O 1
ATOM 4694 N N . THR B 1 222 ? 1.979 -21.859 -17.656 1 92.44 222 THR B N 1
ATOM 4695 C CA . THR B 1 222 ? 2.211 -21.656 -19.094 1 92.44 222 THR B CA 1
ATOM 4696 C C . THR B 1 222 ? 2.566 -20.203 -19.375 1 92.44 222 THR B C 1
ATOM 4698 O O . THR B 1 222 ? 2.393 -19.328 -18.516 1 92.44 222 THR B O 1
ATOM 4701 N N . SER B 1 223 ? 3.059 -19.984 -20.547 1 90 223 SER B N 1
ATOM 4702 C CA . SER B 1 223 ? 3.496 -18.641 -20.922 1 90 223 SER B CA 1
ATOM 4703 C C . SER B 1 223 ? 2.311 -17.688 -21.078 1 90 223 SER B C 1
ATOM 4705 O O . SER B 1 223 ? 1.162 -18.141 -21.156 1 90 223 SER B O 1
ATOM 4707 N N . LEU B 1 224 ? 2.602 -16.438 -21.062 1 80.81 224 LEU B N 1
ATOM 4708 C CA . LEU B 1 224 ? 1.623 -15.359 -21.047 1 80.81 224 LEU B CA 1
ATOM 4709 C C . LEU B 1 224 ? 0.625 -15.516 -22.188 1 80.81 224 LEU B C 1
ATOM 4711 O O . LEU B 1 224 ? -0.568 -15.258 -22.016 1 80.81 224 LEU B O 1
ATOM 4715 N N . ASP B 1 225 ? 1.086 -15.961 -23.359 1 79.12 225 ASP B N 1
ATOM 4716 C CA . ASP B 1 225 ? 0.234 -15.992 -24.547 1 79.12 225 ASP B CA 1
ATOM 4717 C C . ASP B 1 225 ? -0.247 -17.422 -24.844 1 79.12 225 ASP B C 1
ATOM 4719 O O . ASP B 1 225 ? -0.852 -17.672 -25.891 1 79.12 225 ASP B O 1
ATOM 4723 N N . ASP B 1 226 ? 0.108 -18.312 -23.969 1 84.5 226 ASP B N 1
ATOM 4724 C CA . ASP B 1 226 ? -0.352 -19.703 -24.109 1 84.5 226 ASP B CA 1
ATOM 4725 C C . ASP B 1 226 ? -1.774 -19.859 -23.578 1 84.5 226 ASP B C 1
ATOM 4727 O O . ASP B 1 226 ? -2.057 -19.5 -22.422 1 84.5 226 ASP B O 1
ATOM 4731 N N . THR B 1 227 ? -2.635 -20.391 -24.297 1 79.75 227 THR B N 1
ATOM 4732 C CA . THR B 1 227 ? -4.031 -20.531 -23.922 1 79.75 227 THR B CA 1
ATOM 4733 C C . THR B 1 227 ? -4.281 -21.906 -23.281 1 79.75 227 THR B C 1
ATOM 4735 O O . THR B 1 227 ? -5.379 -22.172 -22.797 1 79.75 227 THR B O 1
ATOM 4738 N N . ASN B 1 228 ? -3.232 -22.703 -23.312 1 84.38 228 ASN B N 1
ATOM 4739 C CA . ASN B 1 228 ? -3.371 -24 -22.656 1 84.38 228 ASN B CA 1
ATOM 4740 C C . ASN B 1 228 ? -3.484 -23.859 -21.141 1 84.38 228 ASN B C 1
ATOM 4742 O O . ASN B 1 228 ? -3.102 -22.828 -20.578 1 84.38 228 ASN B O 1
ATOM 4746 N N . ASN B 1 229 ? -4.047 -24.906 -20.562 1 87.81 229 ASN B N 1
ATOM 4747 C CA . ASN B 1 229 ? -4.195 -24.891 -19.109 1 87.81 229 ASN B CA 1
ATOM 4748 C C . ASN B 1 229 ? -2.861 -25.125 -18.422 1 87.81 229 ASN B C 1
ATOM 4750 O O . ASN B 1 229 ? -1.998 -25.844 -18.938 1 87.81 229 ASN B O 1
ATOM 4754 N N . SER B 1 230 ? -2.721 -24.5 -17.281 1 93.06 230 SER B N 1
ATOM 4755 C CA . SER B 1 230 ? -1.627 -24.766 -16.344 1 93.06 230 SER B CA 1
ATOM 4756 C C . SER B 1 230 ? -2.057 -25.719 -15.234 1 93.06 230 SER B C 1
ATOM 4758 O O . SER B 1 230 ? -3.068 -25.484 -14.57 1 93.06 230 SER B O 1
ATOM 4760 N N . PRO B 1 231 ? -1.357 -26.781 -15.086 1 94.62 231 PRO B N 1
ATOM 4761 C CA . PRO B 1 231 ? -1.773 -27.719 -14.039 1 94.62 231 PRO B CA 1
ATOM 4762 C C . PRO B 1 231 ? -1.384 -27.25 -12.641 1 94.62 231 PRO B C 1
ATOM 4764 O O . PRO B 1 231 ? -0.294 -26.703 -12.445 1 94.62 231 PRO B O 1
ATOM 4767 N N . LEU B 1 232 ? -2.25 -27.328 -11.727 1 96.56 232 LEU B N 1
ATOM 4768 C CA . LEU B 1 232 ? -2.025 -27.281 -10.289 1 96.56 232 LEU B CA 1
ATOM 4769 C C . LEU B 1 232 ? -2.182 -28.656 -9.664 1 96.56 232 LEU B C 1
ATOM 4771 O O . LEU B 1 232 ? -3.223 -29.312 -9.828 1 96.56 232 LEU B O 1
ATOM 4775 N N . LEU B 1 233 ? -1.145 -29.172 -9.062 1 96.56 233 LEU B N 1
ATOM 4776 C CA . LEU B 1 233 ? -1.1 -30.516 -8.477 1 96.56 233 LEU B CA 1
ATOM 4777 C C . LEU B 1 233 ? -1.019 -30.438 -6.957 1 96.56 233 LEU B C 1
ATOM 4779 O O . LEU B 1 233 ? -0.099 -29.828 -6.41 1 96.56 233 LEU B O 1
ATOM 4783 N N . LEU B 1 234 ? -1.938 -31.062 -6.316 1 96.56 234 LEU B N 1
ATOM 4784 C CA . LEU B 1 234 ? -2.02 -31.031 -4.859 1 96.56 234 LEU B CA 1
ATOM 4785 C C . LEU B 1 234 ? -1.618 -32.375 -4.254 1 96.56 234 LEU B C 1
ATOM 4787 O O . LEU B 1 234 ? -1.922 -33.406 -4.812 1 96.56 234 LEU B O 1
ATOM 4791 N N . GLY B 1 235 ? -0.969 -32.344 -3.131 1 95.88 235 GLY B N 1
ATOM 4792 C CA . GLY B 1 235 ? -0.675 -33.5 -2.338 1 95.88 235 GLY B CA 1
ATOM 4793 C C . GLY B 1 235 ? 0.31 -34.438 -3.008 1 95.88 235 GLY B C 1
ATOM 4794 O O . GLY B 1 235 ? 1.386 -34.031 -3.436 1 95.88 235 GLY B O 1
ATOM 4795 N N . SER B 1 236 ? -0.104 -35.719 -3.121 1 93.88 236 SER B N 1
ATOM 4796 C CA . SER B 1 236 ? 0.794 -36.781 -3.582 1 93.88 236 SER B CA 1
ATOM 4797 C C . SER B 1 236 ? 1.137 -36.594 -5.059 1 93.88 236 SER B C 1
ATOM 4799 O O . SER B 1 236 ? 2.135 -37.125 -5.535 1 93.88 236 SER B O 1
ATOM 4801 N N . LEU B 1 237 ? 0.371 -35.781 -5.73 1 93.44 237 LEU B N 1
ATOM 4802 C CA . LEU B 1 237 ? 0.6 -35.594 -7.156 1 93.44 237 LEU B CA 1
ATOM 4803 C C . LEU B 1 237 ? 1.585 -34.438 -7.402 1 93.44 237 LEU B C 1
ATOM 4805 O O . LEU B 1 237 ? 2.018 -34.219 -8.539 1 93.44 237 LEU B O 1
ATOM 4809 N N . ALA B 1 238 ? 2.002 -33.781 -6.375 1 95.75 238 ALA B N 1
ATOM 4810 C CA . ALA B 1 238 ? 2.738 -32.531 -6.504 1 95.75 238 ALA B CA 1
ATOM 4811 C C . ALA B 1 238 ? 4.195 -32.781 -6.887 1 95.75 238 ALA B C 1
ATOM 4813 O O . ALA B 1 238 ? 4.898 -31.859 -7.32 1 95.75 238 ALA B O 1
ATOM 4814 N N . GLY B 1 239 ? 4.695 -33.938 -6.844 1 93.31 239 GLY B N 1
ATOM 4815 C CA . GLY B 1 239 ? 6.094 -34.25 -7.098 1 93.31 239 GLY B CA 1
ATOM 4816 C C . GLY B 1 239 ? 6.48 -34.094 -8.555 1 93.31 239 GLY B C 1
ATOM 4817 O O . GLY B 1 239 ? 5.625 -34.188 -9.445 1 93.31 239 GLY B O 1
ATOM 4818 N N . ILE B 1 240 ? 7.746 -33.844 -8.703 1 93 240 ILE B N 1
ATOM 4819 C CA . ILE B 1 240 ? 8.266 -33.812 -10.062 1 93 240 ILE B CA 1
ATOM 4820 C C . ILE B 1 240 ? 8.688 -35.188 -10.5 1 93 240 ILE B C 1
ATOM 4822 O O . ILE B 1 240 ? 9.562 -35.812 -9.875 1 93 240 ILE B O 1
ATOM 4826 N N . SER B 1 241 ? 8.094 -35.688 -11.5 1 85.69 241 SER B N 1
ATOM 4827 C CA . SER B 1 241 ? 8.453 -37 -11.984 1 85.69 241 SER B CA 1
ATOM 4828 C C . SER B 1 241 ? 9.727 -36.938 -12.828 1 85.69 241 SER B C 1
ATOM 4830 O O . SER B 1 241 ? 10 -35.938 -13.492 1 85.69 241 SER B O 1
ATOM 4832 N N . GLU B 1 242 ? 10.43 -37.969 -12.719 1 77.06 242 GLU B N 1
ATOM 4833 C CA . GLU B 1 242 ? 11.641 -38.094 -13.531 1 77.06 242 GLU B CA 1
ATOM 4834 C C . GLU B 1 242 ? 11.312 -37.969 -15.016 1 77.06 242 GLU B C 1
ATOM 4836 O O . GLU B 1 242 ? 12.078 -37.375 -15.781 1 77.06 242 GLU B O 1
ATOM 4841 N N . ALA B 1 243 ? 10.219 -38.438 -15.383 1 72.31 243 ALA B N 1
ATOM 4842 C CA . ALA B 1 243 ? 9.805 -38.438 -16.781 1 72.31 243 ALA B CA 1
ATOM 4843 C C . ALA B 1 243 ? 9.516 -37 -17.234 1 72.31 243 ALA B C 1
ATOM 4845 O O . ALA B 1 243 ? 9.719 -36.656 -18.406 1 72.31 243 ALA B O 1
ATOM 4846 N N . SER B 1 244 ? 9.07 -36.188 -16.375 1 74.56 244 SER B N 1
ATOM 4847 C CA . SER B 1 244 ? 8.656 -34.844 -16.75 1 74.56 244 SER B CA 1
ATOM 4848 C C . SER B 1 244 ? 9.828 -33.875 -16.703 1 74.56 244 SER B C 1
ATOM 4850 O O . SER B 1 244 ? 9.859 -32.875 -17.453 1 74.56 244 SER B O 1
ATOM 4852 N N . ALA B 1 245 ? 10.664 -34.281 -15.797 1 72 245 ALA B N 1
ATOM 4853 C CA . ALA B 1 245 ? 11.781 -33.344 -15.641 1 72 245 ALA B CA 1
ATOM 4854 C C . ALA B 1 245 ? 12.727 -33.438 -16.828 1 72 245 ALA B C 1
ATOM 4856 O O . ALA B 1 245 ? 13.055 -34.531 -17.312 1 72 245 ALA B O 1
ATOM 4857 N N . ALA B 1 246 ? 12.758 -32.375 -17.547 1 64.88 246 ALA B N 1
ATOM 4858 C CA . ALA B 1 246 ? 13.75 -32.344 -18.609 1 64.88 246 ALA B CA 1
ATOM 4859 C C . ALA B 1 246 ? 15.109 -32.844 -18.109 1 64.88 246 ALA B C 1
ATOM 4861 O O . ALA B 1 246 ? 15.273 -33.125 -16.922 1 64.88 246 ALA B O 1
ATOM 4862 N N . ALA B 1 247 ? 16.047 -33 -18.984 1 58.75 247 ALA B N 1
ATOM 4863 C CA . ALA B 1 247 ? 17.406 -33.5 -18.781 1 58.75 247 ALA B CA 1
ATOM 4864 C C . ALA B 1 247 ? 18.031 -32.875 -17.547 1 58.75 247 ALA B C 1
ATOM 4866 O O . ALA B 1 247 ? 19.031 -33.375 -17.031 1 58.75 247 ALA B O 1
ATOM 4867 N N . SER B 1 248 ? 17.266 -31.844 -17.016 1 64.69 248 SER B N 1
ATOM 4868 C CA . SER B 1 248 ? 17.938 -31.141 -15.922 1 64.69 248 SER B CA 1
ATOM 4869 C C . SER B 1 248 ? 17.438 -31.625 -14.562 1 64.69 248 SER B C 1
ATOM 4871 O O . SER B 1 248 ? 16.312 -32.125 -14.453 1 64.69 248 SER B O 1
ATOM 4873 N N . SER B 1 249 ? 18.359 -31.688 -13.594 1 82.94 249 SER B N 1
ATOM 4874 C CA . SER B 1 249 ? 18.156 -32.125 -12.219 1 82.94 249 SER B CA 1
ATOM 4875 C C . SER B 1 249 ? 17.219 -31.172 -11.461 1 82.94 249 SER B C 1
ATOM 4877 O O . SER B 1 249 ? 17.188 -29.984 -11.742 1 82.94 249 SER B O 1
ATOM 4879 N N . VAL B 1 250 ? 16.328 -31.797 -10.703 1 94.06 250 VAL B N 1
ATOM 4880 C CA . VAL B 1 250 ? 15.469 -31.062 -9.781 1 94.06 250 VAL B CA 1
ATOM 4881 C C . VAL B 1 250 ? 16.328 -30.219 -8.836 1 94.06 250 VAL B C 1
ATOM 4883 O O . VAL B 1 250 ? 17.297 -30.719 -8.26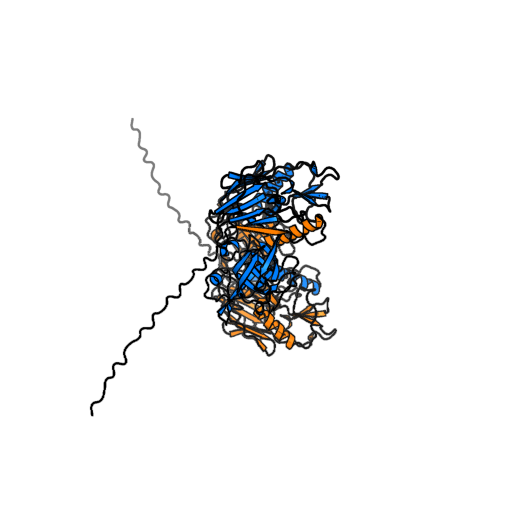6 1 94.06 250 VAL B O 1
ATOM 4886 N N . GLN B 1 251 ? 16.094 -28.953 -8.891 1 96.19 251 GLN B N 1
ATOM 4887 C CA . GLN B 1 251 ? 16.75 -28.016 -7.973 1 96.19 251 GLN B CA 1
ATOM 4888 C C . GLN B 1 251 ? 15.906 -27.781 -6.727 1 96.19 251 GLN B C 1
ATOM 4890 O O . GLN B 1 251 ? 14.68 -27.672 -6.816 1 96.19 251 GLN B O 1
ATOM 4895 N N . THR B 1 252 ? 16.547 -27.734 -5.543 1 97.12 252 THR B N 1
ATOM 4896 C CA . THR B 1 252 ? 15.812 -27.562 -4.297 1 97.12 252 THR B CA 1
ATOM 4897 C C . THR B 1 252 ? 16.469 -26.484 -3.436 1 97.12 252 THR B C 1
ATOM 4899 O O . THR B 1 252 ? 17.688 -26.438 -3.314 1 97.12 252 THR B O 1
ATOM 4902 N N . THR B 1 253 ? 15.695 -25.594 -2.896 1 98.19 253 THR B N 1
ATOM 4903 C CA . THR B 1 253 ? 16.141 -24.578 -1.955 1 98.19 253 THR B CA 1
ATOM 4904 C C . THR B 1 253 ? 15.25 -24.547 -0.72 1 98.19 253 THR B C 1
ATOM 4906 O O . THR B 1 253 ? 14.055 -24.828 -0.8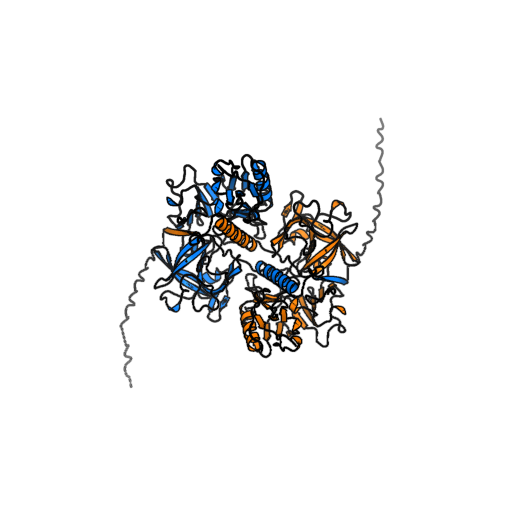07 1 98.19 253 THR B O 1
ATOM 4909 N N . PRO B 1 254 ? 15.844 -24.203 0.44 1 98.19 254 PRO B N 1
ATOM 4910 C CA . PRO B 1 254 ? 14.992 -24.078 1.627 1 98.19 254 PRO B CA 1
ATOM 4911 C C . PRO B 1 254 ? 14.008 -22.906 1.54 1 98.19 254 PRO B C 1
ATOM 4913 O O . PRO B 1 254 ? 14.352 -21.859 0.993 1 98.19 254 PRO B O 1
ATOM 4916 N N . LEU B 1 255 ? 12.773 -23.141 1.986 1 97.88 255 LEU B N 1
ATOM 4917 C CA . LEU B 1 255 ? 11.852 -22.047 2.285 1 97.88 255 LEU B CA 1
ATOM 4918 C C . LEU B 1 255 ? 12.156 -21.438 3.652 1 97.88 255 LEU B C 1
ATOM 4920 O O . LEU B 1 255 ? 12.344 -22.172 4.629 1 97.88 255 LEU B O 1
ATOM 4924 N N . ILE B 1 256 ? 12.227 -20.156 3.676 1 95.75 256 ILE B N 1
ATOM 4925 C CA . ILE B 1 256 ? 12.438 -19.484 4.961 1 95.75 256 ILE B CA 1
ATOM 4926 C C . ILE B 1 256 ? 11.172 -18.719 5.352 1 95.75 256 ILE B C 1
ATOM 4928 O O . ILE B 1 256 ? 10.242 -18.594 4.551 1 95.75 256 ILE B O 1
ATOM 4932 N N . LYS B 1 257 ? 11.156 -18.312 6.605 1 91 257 LYS B N 1
ATOM 4933 C CA . LYS B 1 257 ? 9.945 -17.688 7.121 1 91 257 LYS B CA 1
ATOM 4934 C C . LYS B 1 257 ? 10.211 -16.234 7.523 1 91 257 LYS B C 1
ATOM 4936 O O . LYS B 1 257 ? 11.297 -15.906 7.996 1 91 257 LYS B O 1
ATOM 4941 N N . ASN B 1 258 ? 9.32 -15.406 7.129 1 87.25 258 ASN B N 1
ATOM 4942 C CA . ASN B 1 258 ? 9.188 -14.055 7.672 1 87.25 258 ASN B CA 1
ATOM 4943 C C . ASN B 1 258 ? 7.977 -13.93 8.586 1 87.25 258 ASN B C 1
ATOM 4945 O O . ASN B 1 258 ? 6.836 -13.969 8.125 1 87.25 258 ASN B O 1
ATOM 4949 N N . PRO B 1 259 ? 8.195 -13.789 9.859 1 78.44 259 PRO B N 1
ATOM 4950 C CA . PRO B 1 259 ? 7.066 -13.758 10.797 1 78.44 259 PRO B CA 1
ATOM 4951 C C . PRO B 1 259 ? 6.098 -12.609 10.516 1 78.44 259 PRO B C 1
ATOM 4953 O O . PRO B 1 259 ? 4.914 -12.703 10.852 1 78.44 259 PRO B O 1
ATOM 4956 N N . SER B 1 260 ? 6.633 -11.562 9.906 1 72.75 260 SER B N 1
ATOM 4957 C CA . SER B 1 260 ? 5.777 -10.414 9.625 1 72.75 260 SER B CA 1
ATOM 4958 C C . SER B 1 260 ? 4.902 -10.664 8.398 1 72.75 260 SER B C 1
ATOM 4960 O O . SER B 1 260 ? 3.924 -9.953 8.172 1 72.75 260 SER B O 1
ATOM 4962 N N . GLN B 1 261 ? 5.258 -11.578 7.613 1 81.12 261 GLN B N 1
ATOM 4963 C CA . GLN B 1 261 ? 4.508 -11.969 6.43 1 81.12 261 GLN B CA 1
ATOM 4964 C C . GLN B 1 261 ? 4.434 -13.492 6.301 1 81.12 261 GLN B C 1
ATOM 4966 O O . GLN B 1 261 ? 4.961 -14.062 5.344 1 81.12 261 GLN B O 1
ATOM 4971 N N . PRO B 1 262 ? 3.713 -14.055 7.141 1 84.12 262 PRO B N 1
ATOM 4972 C CA . PRO B 1 262 ? 3.77 -15.508 7.258 1 84.12 262 PRO B CA 1
ATOM 4973 C C . PRO B 1 262 ? 3.115 -16.219 6.074 1 84.12 262 PRO B C 1
ATOM 4975 O O . PRO B 1 262 ? 3.322 -17.422 5.883 1 84.12 262 PRO B O 1
ATOM 4978 N N . SER B 1 263 ? 2.35 -15.539 5.266 1 88.5 263 SER B N 1
ATOM 4979 C CA . SER B 1 263 ? 1.644 -16.156 4.152 1 88.5 263 SER B CA 1
ATOM 4980 C C . SER B 1 263 ? 2.572 -16.391 2.965 1 88.5 263 SER B C 1
ATOM 4982 O O . SER B 1 263 ? 2.305 -17.234 2.113 1 88.5 263 SER B O 1
ATOM 4984 N N . PHE B 1 264 ? 3.641 -15.625 2.865 1 91.19 264 PHE B N 1
ATOM 4985 C CA . PHE B 1 264 ? 4.461 -15.609 1.66 1 91.19 264 PHE B CA 1
ATOM 4986 C C . PHE B 1 264 ? 5.461 -16.766 1.671 1 91.19 264 PHE B C 1
ATOM 4988 O O . PHE B 1 264 ? 5.867 -17.234 2.736 1 91.19 264 PHE B O 1
ATOM 4995 N N . TYR B 1 265 ? 5.855 -17.203 0.483 1 96.62 265 TYR B N 1
ATOM 4996 C CA . TYR B 1 265 ? 6.922 -18.188 0.305 1 96.62 265 TYR B CA 1
ATOM 4997 C C . TYR B 1 265 ? 8.258 -17.5 0.04 1 96.62 265 TYR B C 1
ATOM 4999 O O . TYR B 1 265 ? 8.578 -17.172 -1.105 1 96.62 265 TYR B O 1
ATOM 5007 N N . TYR B 1 266 ? 9.047 -17.375 1.112 1 96.5 266 TYR B N 1
ATOM 5008 C CA . TYR B 1 266 ? 10.336 -16.703 1.034 1 96.5 266 TYR B CA 1
ATOM 5009 C C . TYR B 1 266 ? 11.445 -17.688 0.675 1 96.5 266 TYR B C 1
ATOM 5011 O O . TYR B 1 266 ? 11.461 -18.828 1.162 1 96.5 266 TYR B O 1
ATOM 5019 N N . VAL B 1 267 ? 12.336 -17.266 -0.158 1 97.19 267 VAL B N 1
ATOM 5020 C CA . VAL B 1 267 ? 13.562 -17.984 -0.479 1 97.19 267 VAL B CA 1
ATOM 5021 C C . VAL B 1 267 ? 14.773 -17.078 -0.278 1 97.19 267 VAL B C 1
ATOM 5023 O O . VAL B 1 267 ? 14.617 -15.867 -0.089 1 97.19 267 VAL B O 1
ATOM 5026 N N . SER B 1 268 ? 15.938 -17.719 -0.256 1 95.31 268 SER B N 1
ATOM 5027 C CA . SER B 1 268 ? 17.188 -16.969 -0.111 1 95.31 268 SER B CA 1
ATOM 5028 C C . SER B 1 268 ? 17.938 -16.891 -1.432 1 95.31 268 SER B C 1
ATOM 5030 O O . SER B 1 268 ? 18.516 -17.875 -1.877 1 95.31 268 SER B O 1
ATOM 5032 N N . LEU B 1 269 ? 17.906 -15.734 -2.033 1 95.62 269 LEU B N 1
ATOM 5033 C CA . LEU B 1 269 ? 18.672 -15.477 -3.248 1 95.62 269 LEU B CA 1
ATOM 5034 C C . LEU B 1 269 ? 20.109 -15.055 -2.914 1 95.62 269 LEU B C 1
ATOM 5036 O O . LEU B 1 269 ? 20.312 -14.062 -2.211 1 95.62 269 LEU B O 1
ATOM 5040 N N . LYS B 1 270 ? 21.094 -15.789 -3.447 1 93.62 270 LYS B N 1
ATOM 5041 C CA . LYS B 1 270 ? 22.484 -15.586 -3.051 1 93.62 270 LYS B CA 1
ATOM 5042 C C . LYS B 1 270 ? 23.25 -14.812 -4.117 1 93.62 270 LYS B C 1
ATOM 5044 O O . LYS B 1 270 ? 24.188 -14.07 -3.803 1 93.62 270 LYS B O 1
ATOM 5049 N N . ALA B 1 271 ? 22.906 -15.047 -5.301 1 95.19 271 ALA B N 1
ATOM 5050 C CA . ALA B 1 271 ? 23.625 -14.422 -6.406 1 95.19 271 ALA B CA 1
ATOM 5051 C C . ALA B 1 271 ? 22.781 -14.438 -7.684 1 95.19 271 ALA B C 1
ATOM 5053 O O . ALA B 1 271 ? 21.766 -15.133 -7.754 1 95.19 271 ALA B O 1
ATOM 5054 N N . ILE B 1 272 ? 23.219 -13.633 -8.633 1 97 272 ILE B N 1
ATOM 5055 C CA . ILE B 1 272 ? 22.656 -13.602 -9.977 1 97 272 ILE B CA 1
ATOM 5056 C C . ILE B 1 272 ? 23.781 -13.68 -11.016 1 97 272 ILE B C 1
ATOM 5058 O O . ILE B 1 272 ? 24.812 -13.023 -10.867 1 97 272 ILE B O 1
ATOM 5062 N N . THR B 1 273 ? 23.609 -14.508 -11.984 1 97.88 273 THR B N 1
ATOM 5063 C CA . THR B 1 273 ? 24.547 -14.539 -13.094 1 97.88 273 THR B CA 1
ATOM 5064 C C . THR B 1 273 ? 23.906 -13.953 -14.352 1 97.88 273 THR B C 1
ATOM 5066 O O . THR B 1 273 ? 22.812 -14.336 -14.742 1 97.88 273 THR B O 1
ATOM 5069 N N . VAL B 1 274 ? 24.578 -13.055 -14.922 1 98.06 274 VAL B N 1
ATOM 5070 C CA . VAL B 1 274 ? 24.219 -12.469 -16.203 1 98.06 274 VAL B CA 1
ATOM 5071 C C . VAL B 1 274 ? 25.328 -12.727 -17.234 1 98.06 274 VAL B C 1
ATOM 5073 O O . VAL B 1 274 ? 26.391 -12.102 -17.156 1 98.06 274 VAL B O 1
ATOM 5076 N N . GLY B 1 275 ? 24.953 -13.625 -18.25 1 97.44 275 GLY B N 1
ATOM 5077 C CA . GLY B 1 275 ? 26.016 -14.008 -19.172 1 97.44 275 GLY B CA 1
ATOM 5078 C C . GLY B 1 275 ? 27.234 -14.586 -18.469 1 97.44 275 GLY B C 1
ATOM 5079 O O . GLY B 1 275 ? 27.141 -15.594 -17.781 1 97.44 275 GLY B O 1
ATOM 5080 N N . SER B 1 276 ? 28.297 -13.844 -18.594 1 94.38 276 SER B N 1
ATOM 5081 C CA . SER B 1 276 ? 29.547 -14.297 -18 1 94.38 276 SER B CA 1
ATOM 5082 C C . SER B 1 276 ? 29.797 -13.633 -16.641 1 94.38 276 SER B C 1
ATOM 5084 O O . SER B 1 276 ? 30.781 -13.922 -15.969 1 94.38 276 SER B O 1
ATOM 5086 N N . THR B 1 277 ? 28.891 -12.781 -16.219 1 95.31 277 THR B N 1
ATOM 5087 C CA . THR B 1 277 ? 29.094 -11.992 -15 1 95.31 277 THR B CA 1
ATOM 5088 C C . THR B 1 277 ? 28.297 -12.57 -13.836 1 95.31 277 THR B C 1
ATOM 5090 O O . THR B 1 277 ? 27.062 -12.68 -13.906 1 95.31 277 THR B O 1
ATOM 5093 N N . ARG B 1 278 ? 28.969 -12.898 -12.836 1 95.06 278 ARG B N 1
ATOM 5094 C CA . ARG B 1 278 ? 28.312 -13.289 -11.594 1 95.06 278 ARG B CA 1
ATOM 5095 C C . ARG B 1 278 ? 28.219 -12.102 -10.633 1 95.06 278 ARG B C 1
ATOM 5097 O O . ARG B 1 278 ? 29.234 -11.555 -10.211 1 95.06 278 ARG B O 1
ATOM 5104 N N . ILE B 1 279 ? 27 -11.711 -10.383 1 91.75 279 ILE B N 1
ATOM 5105 C CA . ILE B 1 279 ? 26.734 -10.594 -9.484 1 91.75 279 ILE B CA 1
ATOM 5106 C C . ILE B 1 279 ? 26.562 -11.109 -8.055 1 91.75 279 ILE B C 1
ATOM 5108 O O . ILE B 1 279 ? 25.672 -11.922 -7.785 1 91.75 279 ILE B O 1
ATOM 5112 N N . SER B 1 280 ? 27.516 -10.734 -7.242 1 80.81 280 SER B N 1
ATOM 5113 C CA . SER B 1 280 ? 27.344 -11.023 -5.82 1 80.81 280 SER B CA 1
ATOM 5114 C C . SER B 1 280 ? 26.781 -9.812 -5.074 1 80.81 280 SER B C 1
ATOM 5116 O O . SER B 1 280 ? 27.234 -8.688 -5.266 1 80.81 280 SER B O 1
ATOM 5118 N N . LEU B 1 281 ? 25.719 -10.023 -4.488 1 74 281 LEU B N 1
ATOM 5119 C CA . LEU B 1 281 ? 25.062 -8.93 -3.783 1 74 281 LEU B CA 1
ATOM 5120 C C . LEU B 1 281 ? 25.359 -8.992 -2.289 1 74 281 LEU B C 1
ATOM 5122 O O . LEU B 1 281 ? 25.672 -10.055 -1.759 1 74 281 LEU B O 1
ATOM 5126 N N . PRO B 1 282 ? 25.281 -7.758 -1.679 1 70.38 282 PRO B N 1
ATOM 5127 C CA . PRO B 1 282 ? 25.375 -7.812 -0.218 1 70.38 282 PRO B CA 1
ATOM 5128 C C . PRO B 1 282 ? 24.297 -8.703 0.408 1 70.38 282 PRO B C 1
ATOM 5130 O O . PRO B 1 282 ? 23.188 -8.812 -0.121 1 70.38 282 PRO B O 1
ATOM 5133 N N . SER B 1 283 ? 24.734 -9.352 1.426 1 66.5 283 SER B N 1
ATOM 5134 C CA . SER B 1 283 ? 23.844 -10.297 2.098 1 66.5 283 SER B CA 1
ATOM 5135 C C . SER B 1 283 ? 22.531 -9.633 2.492 1 66.5 283 SER B C 1
ATOM 5137 O O . SER B 1 283 ? 21.5 -10.297 2.582 1 66.5 283 SER B O 1
ATOM 5139 N N . SER B 1 284 ? 22.578 -8.336 2.561 1 70.56 284 SER B N 1
ATOM 5140 C CA . SER B 1 284 ? 21.406 -7.621 3.059 1 70.56 284 SER B CA 1
ATOM 5141 C C . SER B 1 284 ? 20.453 -7.27 1.925 1 70.56 284 SER B C 1
ATOM 5143 O O . SER B 1 284 ? 19.281 -6.965 2.166 1 70.56 284 SER B O 1
ATOM 5145 N N . ALA B 1 285 ? 20.922 -7.406 0.734 1 72.5 285 ALA B N 1
ATOM 5146 C CA . ALA B 1 285 ? 20.141 -6.895 -0.382 1 72.5 285 ALA B CA 1
ATOM 5147 C C . ALA B 1 285 ? 18.859 -7.703 -0.558 1 72.5 285 ALA B C 1
ATOM 5149 O O . ALA B 1 285 ? 17.797 -7.141 -0.841 1 72.5 285 ALA B O 1
ATOM 5150 N N . PHE B 1 286 ? 18.953 -8.977 -0.251 1 83.19 286 PHE B N 1
ATOM 5151 C CA . PHE B 1 286 ? 17.812 -9.852 -0.517 1 83.19 286 PHE B CA 1
ATOM 5152 C C . PHE B 1 286 ? 17.344 -10.531 0.763 1 83.19 286 PHE B C 1
ATOM 5154 O O . PHE B 1 286 ? 16.594 -11.5 0.713 1 83.19 286 PHE B O 1
ATOM 5161 N N . ALA B 1 287 ? 17.812 -9.953 1.866 1 84.94 287 ALA B N 1
ATOM 5162 C CA . ALA B 1 287 ? 17.5 -10.594 3.139 1 84.94 287 ALA B CA 1
ATOM 5163 C C . ALA B 1 287 ? 16.219 -10.031 3.734 1 84.94 287 ALA B C 1
ATOM 5165 O O . ALA B 1 287 ? 15.859 -8.875 3.486 1 84.94 287 ALA B O 1
ATOM 5166 N N . VAL B 1 288 ? 15.531 -10.938 4.41 1 82.88 288 VAL B N 1
ATOM 5167 C CA . VAL B 1 288 ? 14.469 -10.438 5.277 1 82.88 288 VAL B CA 1
ATOM 5168 C C . VAL B 1 288 ? 15.07 -9.586 6.395 1 82.88 288 VAL B C 1
ATOM 5170 O O . VAL B 1 288 ? 15.984 -10.031 7.098 1 82.88 288 VAL B O 1
ATOM 5173 N N . GLN B 1 289 ? 14.516 -8.477 6.484 1 71.69 289 GLN B N 1
ATOM 5174 C CA . GLN B 1 289 ? 15.039 -7.551 7.488 1 71.69 289 GLN B CA 1
ATOM 5175 C C . GLN B 1 289 ? 14.336 -7.738 8.828 1 71.69 289 GLN B C 1
ATOM 5177 O O . GLN B 1 289 ? 13.273 -8.352 8.898 1 71.69 289 GLN B O 1
ATOM 5182 N N . ASP B 1 290 ? 14.898 -7.18 9.789 1 63.34 290 ASP B N 1
ATOM 5183 C CA . ASP B 1 290 ? 14.391 -7.344 11.148 1 63.34 290 ASP B CA 1
ATOM 5184 C C . ASP B 1 290 ? 12.992 -6.742 11.297 1 63.34 290 ASP B C 1
ATOM 5186 O O . ASP B 1 290 ? 12.188 -7.215 12.102 1 63.34 290 ASP B O 1
ATOM 5190 N N . ASP B 1 291 ? 12.758 -5.758 10.508 1 56.94 291 ASP B N 1
ATOM 5191 C CA . ASP B 1 291 ? 11.453 -5.105 10.617 1 56.94 291 ASP B CA 1
ATOM 5192 C C . ASP B 1 291 ? 10.406 -5.824 9.781 1 56.94 291 ASP B C 1
ATOM 5194 O O . ASP B 1 291 ? 9.266 -5.367 9.672 1 56.94 291 ASP B O 1
ATOM 5198 N N . GLY B 1 292 ? 10.883 -6.898 9.242 1 70.5 292 GLY B N 1
ATOM 5199 C CA . GLY B 1 292 ? 9.945 -7.727 8.5 1 70.5 292 GLY B CA 1
ATOM 5200 C C . GLY B 1 292 ? 9.875 -7.375 7.027 1 70.5 292 GLY B C 1
ATOM 5201 O O . GLY B 1 292 ? 9.156 -8.023 6.262 1 70.5 292 GLY B O 1
ATOM 5202 N N . THR B 1 293 ? 10.602 -6.332 6.637 1 69.31 293 THR B N 1
ATOM 5203 C CA . THR B 1 293 ? 10.617 -5.961 5.227 1 69.31 293 THR B CA 1
ATOM 5204 C C . THR B 1 293 ? 11.695 -6.742 4.473 1 69.31 293 THR B C 1
ATOM 5206 O O . THR B 1 293 ? 12.422 -7.535 5.07 1 69.31 293 THR B O 1
ATOM 5209 N N . GLY B 1 294 ? 11.695 -6.602 3.195 1 79 294 GLY B N 1
ATOM 5210 C CA . GLY B 1 294 ? 12.727 -7.219 2.381 1 79 294 GLY B CA 1
ATOM 5211 C C . GLY B 1 294 ? 12.461 -8.68 2.08 1 79 294 GLY B C 1
ATOM 5212 O O . GLY B 1 294 ? 11.312 -9.125 2.131 1 79 294 GLY B O 1
ATOM 5213 N N . GLY B 1 295 ? 13.586 -9.289 1.604 1 90.12 295 GLY B N 1
ATOM 5214 C CA . GLY B 1 295 ? 13.523 -10.695 1.236 1 90.12 295 GLY B CA 1
ATOM 5215 C C . GLY B 1 295 ? 13.125 -10.914 -0.212 1 90.12 295 GLY B C 1
ATOM 5216 O O . GLY B 1 295 ? 13.008 -9.953 -0.98 1 90.12 295 GLY B O 1
ATOM 5217 N N . VAL B 1 296 ? 13.055 -12.18 -0.535 1 94.31 296 VAL B N 1
ATOM 5218 C CA . VAL B 1 296 ? 12.688 -12.633 -1.873 1 94.31 296 VAL B CA 1
ATOM 5219 C C . VAL B 1 296 ? 11.57 -13.672 -1.781 1 94.31 296 VAL B C 1
ATOM 5221 O O . VAL B 1 296 ? 11.695 -14.656 -1.045 1 94.31 296 VAL B O 1
ATOM 5224 N N . ILE B 1 297 ? 10.508 -13.383 -2.492 1 95.31 297 ILE B N 1
ATOM 5225 C CA . ILE B 1 297 ? 9.438 -14.375 -2.508 1 95.31 297 ILE B CA 1
ATOM 5226 C C . ILE B 1 297 ? 9.258 -14.914 -3.926 1 95.31 297 ILE B C 1
ATOM 5228 O O . ILE B 1 297 ? 9.656 -14.266 -4.898 1 95.31 297 ILE B O 1
ATOM 5232 N N . VAL B 1 298 ? 8.805 -16.125 -4.027 1 96.88 298 VAL B N 1
ATOM 5233 C CA . VAL B 1 298 ? 8.25 -16.656 -5.266 1 96.88 298 VAL B CA 1
ATOM 5234 C C . VAL B 1 298 ? 6.727 -16.516 -5.25 1 96.88 298 VAL B C 1
ATOM 5236 O O . VAL B 1 298 ? 6.066 -16.938 -4.297 1 96.88 298 VAL B O 1
ATOM 5239 N N . ASP B 1 299 ? 6.184 -15.914 -6.262 1 94.12 299 ASP B N 1
ATOM 5240 C CA . ASP B 1 299 ? 4.781 -15.508 -6.215 1 94.12 299 ASP B CA 1
ATOM 5241 C C . ASP B 1 299 ? 4.074 -15.805 -7.535 1 94.12 299 ASP B C 1
ATOM 5243 O O . ASP B 1 299 ? 4.578 -15.461 -8.609 1 94.12 299 ASP B O 1
ATOM 5247 N N . SER B 1 300 ? 2.896 -16.438 -7.422 1 92.19 300 SER B N 1
ATOM 5248 C CA . SER B 1 300 ? 2.1 -16.75 -8.602 1 92.19 300 SER B CA 1
ATOM 5249 C C . SER B 1 300 ? 1.255 -15.555 -9.031 1 92.19 300 SER B C 1
ATOM 5251 O O . SER B 1 300 ? 0.732 -15.523 -10.148 1 92.19 300 SER B O 1
ATOM 5253 N N . GLY B 1 301 ? 1.09 -14.617 -8.18 1 87.38 301 GLY B N 1
ATOM 5254 C CA . GLY B 1 301 ? 0.141 -13.539 -8.43 1 87.38 301 GLY B CA 1
ATOM 5255 C C . GLY B 1 301 ? 0.761 -12.352 -9.133 1 87.38 301 GLY B C 1
ATOM 5256 O O . GLY B 1 301 ? 0.06 -11.398 -9.484 1 87.38 301 GLY B O 1
ATOM 5257 N N . THR B 1 302 ? 2.072 -12.398 -9.352 1 86.94 302 THR B N 1
ATOM 5258 C CA . THR B 1 302 ? 2.82 -11.344 -10.023 1 86.94 302 THR B CA 1
ATOM 5259 C C . THR B 1 302 ? 3.506 -11.867 -11.281 1 86.94 302 THR B C 1
ATOM 5261 O O . THR B 1 302 ? 4.145 -12.922 -11.242 1 86.94 302 THR B O 1
ATOM 5264 N N . SER B 1 303 ? 3.363 -11.117 -12.367 1 88.94 303 SER B N 1
ATOM 5265 C CA . SER B 1 303 ? 3.975 -11.586 -13.609 1 88.94 303 SER B CA 1
ATOM 5266 C C . SER B 1 303 ? 5.449 -11.195 -13.68 1 88.94 303 SER B C 1
ATOM 5268 O O . SER B 1 303 ? 6.301 -12.031 -13.984 1 88.94 303 SER B O 1
ATOM 5270 N N . ILE B 1 304 ? 5.73 -9.93 -13.422 1 90.38 304 ILE B N 1
ATOM 5271 C CA . ILE B 1 304 ? 7.066 -9.375 -13.57 1 90.38 304 ILE B CA 1
ATOM 5272 C C . ILE B 1 304 ? 7.895 -9.672 -12.328 1 90.38 304 ILE B C 1
ATOM 5274 O O . ILE B 1 304 ? 7.398 -9.555 -11.203 1 90.38 304 ILE B O 1
ATOM 5278 N N . THR B 1 305 ? 9.07 -10.062 -12.539 1 95.12 305 THR B N 1
ATOM 5279 C CA . THR B 1 305 ? 10 -10.203 -11.422 1 95.12 305 THR B CA 1
ATOM 5280 C C . THR B 1 305 ? 10.477 -8.836 -10.938 1 95.12 305 THR B C 1
ATOM 5282 O O . THR B 1 305 ? 10.773 -7.953 -11.75 1 95.12 305 THR B O 1
ATOM 5285 N N . TYR B 1 306 ? 10.5 -8.672 -9.664 1 91.31 306 TYR B N 1
ATOM 5286 C CA . TYR B 1 306 ? 11.055 -7.48 -9.023 1 91.31 306 TYR B CA 1
ATOM 5287 C C . TYR B 1 306 ? 12.25 -7.832 -8.156 1 91.31 306 TYR B C 1
ATOM 5289 O O . TYR B 1 306 ? 12.203 -8.789 -7.379 1 91.31 306 TYR B O 1
ATOM 5297 N N . LEU B 1 307 ? 13.297 -7.105 -8.352 1 91.81 307 LEU B N 1
ATOM 5298 C CA . LEU B 1 307 ? 14.484 -7.246 -7.504 1 91.81 307 LEU B CA 1
ATOM 5299 C C . LEU B 1 307 ? 14.742 -5.965 -6.715 1 91.81 307 LEU B C 1
ATOM 5301 O O . LEU B 1 307 ? 14.594 -4.863 -7.246 1 91.81 307 LEU B O 1
ATOM 5305 N N . GLU B 1 308 ? 15.109 -6.176 -5.5 1 84.19 308 GLU B N 1
ATOM 5306 C CA . GLU B 1 308 ? 15.562 -5.023 -4.73 1 84.19 308 GLU B CA 1
ATOM 5307 C C . GLU B 1 308 ? 16.562 -4.188 -5.527 1 84.19 308 GLU B C 1
ATOM 5309 O O . GLU B 1 308 ? 17.422 -4.734 -6.219 1 84.19 308 GLU B O 1
ATOM 5314 N N . VAL B 1 309 ? 16.516 -2.932 -5.395 1 78.5 309 VAL B N 1
ATOM 5315 C CA . VAL B 1 309 ? 17.094 -1.952 -6.309 1 78.5 309 VAL B CA 1
ATOM 5316 C C . VAL B 1 309 ? 18.594 -2.184 -6.438 1 78.5 309 VAL B C 1
ATOM 5318 O O . VAL B 1 309 ? 19.172 -1.994 -7.512 1 78.5 309 VAL B O 1
ATOM 5321 N N . GLN B 1 310 ? 19.297 -2.508 -5.398 1 77.25 310 GLN B N 1
ATOM 5322 C CA . GLN B 1 310 ? 20.734 -2.754 -5.5 1 77.25 310 GLN B CA 1
ATOM 5323 C C . GLN B 1 310 ? 21.031 -3.926 -6.43 1 77.25 310 GLN B C 1
ATOM 5325 O O . GLN B 1 310 ? 21.938 -3.848 -7.266 1 77.25 310 GLN B O 1
ATOM 5330 N N . GLY B 1 311 ? 20.281 -4.922 -6.23 1 88.81 311 GLY B N 1
ATOM 5331 C CA . GLY B 1 311 ? 20.438 -6.07 -7.109 1 88.81 311 GLY B CA 1
ATOM 5332 C C . GLY B 1 311 ? 20.016 -5.781 -8.539 1 88.81 311 GLY B C 1
ATOM 5333 O O . GLY B 1 311 ? 20.703 -6.184 -9.484 1 88.81 311 GLY B O 1
ATOM 5334 N N . TYR B 1 312 ? 18.953 -5.02 -8.672 1 92.06 312 TYR B N 1
ATOM 5335 C CA . TYR B 1 312 ? 18.453 -4.715 -10.008 1 92.06 312 TYR B CA 1
ATOM 5336 C C . TYR B 1 312 ? 19.453 -3.84 -10.773 1 92.06 312 TYR B C 1
ATOM 5338 O O . TYR B 1 312 ? 19.672 -4.055 -11.969 1 92.06 312 TYR B O 1
ATOM 5346 N N . ARG B 1 313 ? 19.953 -2.875 -10.148 1 85.5 313 ARG B N 1
ATOM 5347 C CA . ARG B 1 313 ? 20.906 -1.993 -10.812 1 85.5 313 ARG B CA 1
ATOM 5348 C C . ARG B 1 313 ? 22.109 -2.775 -11.312 1 85.5 313 ARG B C 1
ATOM 5350 O O . ARG B 1 313 ? 22.578 -2.553 -12.43 1 85.5 313 ARG B O 1
ATOM 5357 N N . ALA B 1 314 ? 22.594 -3.631 -10.438 1 91.31 314 ALA B N 1
ATOM 5358 C CA . ALA B 1 314 ? 23.719 -4.461 -10.844 1 91.31 314 ALA B CA 1
ATOM 5359 C C . ALA B 1 314 ? 23.344 -5.352 -12.023 1 91.31 314 ALA B C 1
ATOM 5361 O O . ALA B 1 314 ? 24.125 -5.48 -12.977 1 91.31 314 ALA B O 1
ATOM 5362 N N . LEU B 1 315 ? 22.219 -5.98 -11.992 1 95.81 315 LEU B N 1
ATOM 5363 C CA . LEU B 1 315 ? 21.734 -6.824 -13.078 1 95.81 315 LEU B CA 1
ATOM 5364 C C . LEU B 1 315 ? 21.578 -6.023 -14.367 1 95.81 315 LEU B C 1
ATOM 5366 O O . LEU B 1 315 ? 22.047 -6.453 -15.43 1 95.81 315 LEU B O 1
ATOM 5370 N N . LYS B 1 316 ? 20.938 -4.902 -14.227 1 94.56 316 LYS B N 1
ATOM 5371 C CA . LYS B 1 316 ? 20.672 -4.039 -15.375 1 94.56 316 LYS B CA 1
ATOM 5372 C C . LYS B 1 316 ? 21.969 -3.635 -16.062 1 94.56 316 LYS B C 1
ATOM 5374 O O . LYS B 1 316 ? 22.078 -3.695 -17.281 1 94.56 316 LYS B O 1
ATOM 5379 N N . LYS B 1 317 ? 22.906 -3.236 -15.273 1 93.62 317 LYS B N 1
ATOM 5380 C CA . LYS B 1 317 ? 24.203 -2.834 -15.805 1 93.62 317 LYS B CA 1
ATOM 5381 C C . LYS B 1 317 ? 24.875 -3.992 -16.531 1 93.62 317 LYS B C 1
ATOM 5383 O O . LYS B 1 317 ? 25.359 -3.826 -17.656 1 93.62 317 LYS B O 1
ATOM 5388 N N . ALA B 1 318 ? 24.969 -5.125 -15.922 1 97 318 ALA B N 1
ATOM 5389 C CA . ALA B 1 318 ? 25.609 -6.293 -16.516 1 97 318 ALA B CA 1
ATOM 5390 C C . ALA B 1 318 ? 24.906 -6.707 -17.797 1 97 318 ALA B C 1
ATOM 5392 O O . ALA B 1 318 ? 25.547 -7.047 -18.797 1 97 318 ALA B O 1
ATOM 5393 N N . PHE B 1 319 ? 23.594 -6.727 -17.75 1 97.62 319 PHE B N 1
ATOM 5394 C CA . PHE B 1 319 ? 22.812 -7.145 -18.906 1 97.62 319 PHE B CA 1
ATOM 5395 C C . PHE B 1 319 ? 23.016 -6.191 -20.078 1 97.62 319 PHE B C 1
ATOM 5397 O O . PHE B 1 319 ? 23.266 -6.633 -21.203 1 97.62 319 PHE B O 1
ATOM 5404 N N . ALA B 1 320 ? 22.906 -4.949 -19.828 1 96.12 320 ALA B N 1
ATOM 5405 C CA . ALA B 1 320 ? 23.109 -3.938 -20.859 1 96.12 320 ALA B CA 1
ATOM 5406 C C . ALA B 1 320 ? 24.5 -4.043 -21.469 1 96.12 320 ALA B C 1
ATOM 5408 O O . ALA B 1 320 ? 24.672 -3.873 -22.688 1 96.12 320 ALA B O 1
ATOM 5409 N N . ALA B 1 321 ? 25.469 -4.32 -20.656 1 96.44 321 ALA B N 1
ATOM 5410 C CA . ALA B 1 321 ? 26.859 -4.395 -21.109 1 96.44 321 ALA B CA 1
ATOM 5411 C C . ALA B 1 321 ? 27.062 -5.578 -22.047 1 96.44 321 ALA B C 1
ATOM 5413 O O . ALA B 1 321 ? 27.984 -5.57 -22.875 1 96.44 321 ALA B O 1
ATOM 5414 N N . GLN B 1 322 ? 26.234 -6.539 -21.953 1 97.12 322 GLN B N 1
ATOM 5415 C CA . GLN B 1 322 ? 26.469 -7.77 -22.703 1 97.12 322 GLN B CA 1
ATOM 5416 C C . GLN B 1 322 ? 25.469 -7.914 -23.859 1 97.12 322 GLN B C 1
ATOM 5418 O O . GLN B 1 322 ? 25.516 -8.891 -24.609 1 97.12 322 GLN B O 1
ATOM 5423 N N . MET B 1 323 ? 24.547 -7.008 -23.938 1 96.44 323 MET B N 1
ATOM 5424 C CA . MET B 1 323 ? 23.609 -7.023 -25.062 1 96.44 323 MET B CA 1
ATOM 5425 C C . MET B 1 323 ? 24.188 -6.316 -26.281 1 96.44 323 MET B C 1
ATOM 5427 O O . MET B 1 323 ? 24.781 -5.242 -26.156 1 96.44 323 MET B O 1
ATOM 5431 N N . ALA B 1 324 ? 23.969 -6.875 -27.422 1 94.19 324 ALA B N 1
ATOM 5432 C CA . ALA B 1 324 ? 24.516 -6.309 -28.656 1 94.19 324 ALA B CA 1
ATOM 5433 C C . ALA B 1 324 ? 23.484 -5.418 -29.359 1 94.19 324 ALA B C 1
ATOM 5435 O O . ALA B 1 324 ? 23.688 -5.016 -30.5 1 94.19 324 ALA B O 1
ATOM 5436 N N . LEU B 1 325 ? 22.422 -5.129 -28.75 1 95.38 325 LEU B N 1
ATOM 5437 C CA . LEU B 1 325 ? 21.359 -4.301 -29.312 1 95.38 325 LEU B CA 1
ATOM 5438 C C . LEU B 1 325 ? 21.312 -2.945 -28.609 1 95.38 325 LEU B C 1
ATOM 5440 O O . LEU B 1 325 ? 21.578 -2.844 -27.422 1 95.38 325 LEU B O 1
ATOM 5444 N N . PRO B 1 326 ? 20.953 -1.934 -29.375 1 94.88 326 PRO B N 1
ATOM 5445 C CA . PRO B 1 326 ? 20.828 -0.617 -28.75 1 94.88 326 PRO B CA 1
ATOM 5446 C C . PRO B 1 326 ? 19.656 -0.529 -27.766 1 94.88 326 PRO B C 1
ATOM 5448 O O . PRO B 1 326 ? 18.609 -1.142 -28 1 94.88 326 PRO B O 1
ATOM 5451 N N . ALA B 1 327 ? 19.859 0.262 -26.75 1 94.06 327 ALA B N 1
ATOM 5452 C CA . ALA B 1 327 ? 18.797 0.486 -25.766 1 94.06 327 ALA B CA 1
ATOM 5453 C C . ALA B 1 327 ? 17.547 1.082 -26.406 1 94.06 327 ALA B C 1
ATOM 5455 O O . ALA B 1 327 ? 17.656 1.8 -27.406 1 94.06 327 ALA B O 1
ATOM 5456 N N . ALA B 1 328 ? 16.453 0.704 -25.906 1 91.62 328 ALA B N 1
ATOM 5457 C CA . ALA B 1 328 ? 15.148 1.224 -26.328 1 91.62 328 ALA B CA 1
ATOM 5458 C C . ALA B 1 328 ? 14.297 1.602 -25.125 1 91.62 328 ALA B C 1
ATOM 5460 O O . ALA B 1 328 ? 14.586 1.201 -24 1 91.62 328 ALA B O 1
ATOM 5461 N N . ASP B 1 329 ? 13.258 2.371 -25.375 1 83.62 329 ASP B N 1
ATOM 5462 C CA . ASP B 1 329 ? 12.336 2.775 -24.312 1 83.62 329 ASP B CA 1
ATOM 5463 C C . ASP B 1 329 ? 11.297 1.687 -24.047 1 83.62 329 ASP B C 1
ATOM 5465 O O . ASP B 1 329 ? 10.625 1.219 -24.969 1 83.62 329 ASP B O 1
ATOM 5469 N N . GLY B 1 330 ? 11.25 1.294 -22.797 1 81.75 330 GLY B N 1
ATOM 5470 C CA . GLY B 1 330 ? 10.297 0.261 -22.422 1 81.75 330 GLY B CA 1
ATOM 5471 C C . GLY B 1 330 ? 9.109 0.797 -21.656 1 81.75 330 GLY B C 1
ATOM 5472 O O . GLY B 1 330 ? 8.242 0.031 -21.219 1 81.75 330 GLY B O 1
ATOM 5473 N N . SER B 1 331 ? 8.977 2.053 -21.453 1 73.62 331 SER B N 1
ATOM 5474 C CA . SER B 1 331 ? 7.957 2.664 -20.609 1 73.62 331 SER B CA 1
ATOM 5475 C C . SER B 1 331 ? 6.555 2.406 -21.156 1 73.62 331 SER B C 1
ATOM 5477 O O . SER B 1 331 ? 5.59 2.328 -20.391 1 73.62 331 SER B O 1
ATOM 5479 N N . GLY B 1 332 ? 6.434 2.273 -22.453 1 70.56 332 GLY B N 1
ATOM 5480 C CA . GLY B 1 332 ? 5.141 2.037 -23.062 1 70.56 332 GLY B CA 1
ATOM 5481 C C . GLY B 1 332 ? 4.473 0.764 -22.578 1 70.56 332 GLY B C 1
ATOM 5482 O O . GLY B 1 332 ? 3.244 0.666 -22.578 1 70.56 332 GLY B O 1
ATOM 5483 N N . VAL B 1 333 ? 5.293 -0.252 -22.109 1 77.44 333 VAL B N 1
ATOM 5484 C CA . VAL B 1 333 ? 4.73 -1.504 -21.609 1 77.44 333 VAL B CA 1
ATOM 5485 C C . VAL B 1 333 ? 5.059 -1.666 -20.125 1 77.44 333 VAL B C 1
ATOM 5487 O O . VAL B 1 333 ? 4.863 -2.742 -19.562 1 77.44 333 VAL B O 1
ATOM 5490 N N . GLY B 1 334 ? 5.539 -0.645 -19.594 1 74.88 334 GLY B N 1
ATOM 5491 C CA . GLY B 1 334 ? 5.797 -0.655 -18.156 1 74.88 334 GLY B CA 1
ATOM 5492 C C . GLY B 1 334 ? 7.047 -1.425 -17.781 1 74.88 334 GLY B C 1
ATOM 5493 O O . GLY B 1 334 ? 7.117 -2.016 -16.703 1 74.88 334 GLY B O 1
ATOM 5494 N N . LEU B 1 335 ? 7.977 -1.553 -18.703 1 84.75 335 LEU B N 1
ATOM 5495 C CA . LEU B 1 335 ? 9.242 -2.229 -18.422 1 84.75 335 LEU B CA 1
ATOM 5496 C C . LEU B 1 335 ? 10.406 -1.249 -18.484 1 84.75 335 LEU B C 1
ATOM 5498 O O . LEU B 1 335 ? 10.242 -0.109 -18.922 1 84.75 335 LEU B O 1
ATOM 5502 N N . ASP B 1 336 ? 11.492 -1.588 -17.984 1 86.81 336 ASP B N 1
ATOM 5503 C CA . ASP B 1 336 ? 12.586 -0.65 -17.766 1 86.81 336 ASP B CA 1
ATOM 5504 C C . ASP B 1 336 ? 13.719 -0.88 -18.766 1 86.81 336 ASP B C 1
ATOM 5506 O O . ASP B 1 336 ? 14.117 0.04 -19.484 1 86.81 336 ASP B O 1
ATOM 5510 N N . LEU B 1 337 ? 14.273 -2.082 -18.844 1 93.12 337 LEU B N 1
ATOM 5511 C CA . LEU B 1 337 ? 15.406 -2.389 -19.703 1 93.12 337 LEU B CA 1
ATOM 5512 C C . LEU B 1 337 ? 14.945 -3.062 -21 1 93.12 337 LEU B C 1
ATOM 5514 O O . LEU B 1 337 ? 14.531 -4.227 -20.984 1 93.12 337 LEU B O 1
ATOM 5518 N N . CYS B 1 338 ? 15.031 -2.293 -22.094 1 94.19 338 CYS B N 1
ATOM 5519 C CA . CYS B 1 338 ? 14.617 -2.789 -23.391 1 94.19 338 CYS B CA 1
ATOM 5520 C C . CYS B 1 338 ? 15.648 -2.447 -24.453 1 94.19 338 CYS B C 1
ATOM 5522 O O . CYS B 1 338 ? 16.484 -1.566 -24.266 1 94.19 338 CYS B O 1
ATOM 5524 N N . PHE B 1 339 ? 15.562 -3.16 -25.547 1 96.69 339 PHE B N 1
ATOM 5525 C CA . PHE B 1 339 ? 16.484 -3.016 -26.672 1 96.69 339 PHE B CA 1
ATOM 5526 C C . PHE B 1 339 ? 15.734 -3.047 -28 1 96.69 339 PHE B C 1
ATOM 5528 O O . PHE B 1 339 ? 14.703 -3.707 -28.125 1 96.69 339 PHE B O 1
ATOM 5535 N N . ARG B 1 340 ? 16.25 -2.363 -29.031 1 94.56 340 ARG B N 1
ATOM 5536 C CA . ARG B 1 340 ? 15.648 -2.377 -30.359 1 94.56 340 ARG B CA 1
ATOM 5537 C C . ARG B 1 340 ? 15.906 -3.701 -31.062 1 94.56 340 ARG B C 1
ATOM 5539 O O . ARG B 1 340 ? 17.047 -3.988 -31.453 1 94.56 340 ARG B O 1
ATOM 5546 N N . ALA B 1 341 ? 14.914 -4.504 -31.156 1 92.94 341 ALA B N 1
ATOM 5547 C CA . ALA B 1 341 ? 15.055 -5.793 -31.844 1 92.94 341 ALA B CA 1
ATOM 5548 C C . ALA B 1 341 ? 15.141 -5.613 -33.344 1 92.94 341 ALA B C 1
ATOM 5550 O O . ALA B 1 341 ? 14.609 -4.645 -33.906 1 92.94 341 ALA B O 1
ATOM 5551 N N . PRO B 1 342 ? 15.836 -6.477 -34.031 1 92 342 PRO B N 1
ATOM 5552 C CA . PRO B 1 342 ? 15.812 -6.43 -35.5 1 92 342 PRO B CA 1
ATOM 5553 C C . PRO B 1 342 ? 14.43 -6.734 -36.062 1 92 342 PRO B C 1
ATOM 5555 O O . PRO B 1 342 ? 13.633 -7.434 -35.438 1 92 342 PRO B O 1
ATOM 5558 N N . ALA B 1 343 ? 14.164 -6.152 -37.219 1 86.94 343 ALA B N 1
ATOM 5559 C CA . ALA B 1 343 ? 12.867 -6.336 -37.844 1 86.94 343 ALA B CA 1
ATOM 5560 C C . ALA B 1 343 ? 12.633 -7.805 -38.219 1 86.94 343 ALA B C 1
ATOM 5562 O O . ALA B 1 343 ? 11.492 -8.273 -38.219 1 86.94 343 ALA B O 1
ATOM 5563 N N . LYS B 1 344 ? 13.68 -8.484 -38.562 1 86.06 344 LYS B N 1
ATOM 5564 C CA . LYS B 1 344 ? 13.609 -9.906 -38.875 1 86.06 344 LYS B CA 1
ATOM 5565 C C . LYS B 1 344 ? 14.609 -10.703 -38.062 1 86.06 344 LYS B C 1
ATOM 5567 O O . LYS B 1 344 ? 15.656 -10.18 -37.656 1 86.06 344 LYS B O 1
ATOM 5572 N N . GLY B 1 345 ? 14.273 -11.977 -37.656 1 85.25 345 GLY B N 1
ATOM 5573 C CA . GLY B 1 345 ? 15.18 -12.898 -36.969 1 85.25 345 GLY B CA 1
ATOM 5574 C C . GLY B 1 345 ? 15.328 -12.609 -35.5 1 85.25 345 GLY B C 1
ATOM 5575 O O . GLY B 1 345 ? 16.406 -12.797 -34.938 1 85.25 345 GLY B O 1
ATOM 5576 N N . VAL B 1 346 ? 14.359 -12.031 -34.875 1 84.94 346 VAL B N 1
ATOM 5577 C CA . VAL B 1 346 ? 14.422 -11.703 -33.438 1 84.94 346 VAL B CA 1
ATOM 5578 C C . VAL B 1 346 ? 14.711 -12.969 -32.656 1 84.94 346 VAL B C 1
ATOM 5580 O O . VAL B 1 346 ? 15.406 -12.914 -31.625 1 84.94 346 VAL B O 1
ATOM 5583 N N . ASP B 1 347 ? 14.305 -14.078 -33.156 1 86.06 347 ASP B N 1
ATOM 5584 C CA . ASP B 1 347 ? 14.484 -15.344 -32.469 1 86.06 347 ASP B CA 1
ATOM 5585 C C . ASP B 1 347 ? 15.961 -15.758 -32.438 1 86.06 347 ASP B C 1
ATOM 5587 O O . ASP B 1 347 ? 16.359 -16.625 -31.672 1 86.06 347 ASP B O 1
ATOM 5591 N N . GLN B 1 348 ? 16.75 -15.148 -33.312 1 88.31 348 GLN B N 1
ATOM 5592 C CA . GLN B 1 348 ? 18.156 -15.5 -33.406 1 88.31 348 GLN B CA 1
ATOM 5593 C C . GLN B 1 348 ? 19.016 -14.578 -32.562 1 88.31 348 GLN B C 1
ATOM 5595 O O . GLN B 1 348 ? 20.234 -14.789 -32.438 1 88.31 348 GLN B O 1
ATOM 5600 N N . VAL B 1 349 ? 18.359 -13.625 -31.938 1 92.19 349 VAL B N 1
ATOM 5601 C CA . VAL B 1 349 ? 19.109 -12.703 -31.094 1 92.19 349 VAL B CA 1
ATOM 5602 C C . VAL B 1 349 ? 19.609 -13.422 -29.859 1 92.19 349 VAL B C 1
ATOM 5604 O O . VAL B 1 349 ? 18.844 -14.094 -29.156 1 92.19 349 VAL B O 1
ATOM 5607 N N . GLU B 1 350 ? 20.859 -13.305 -29.688 1 94.12 350 GLU B N 1
ATOM 5608 C CA . GLU B 1 350 ? 21.438 -13.859 -28.469 1 94.12 350 GLU B CA 1
ATOM 5609 C C . GLU B 1 350 ? 21.328 -12.875 -27.297 1 94.12 350 GLU B C 1
ATOM 5611 O O . GLU B 1 350 ? 21.656 -11.695 -27.453 1 94.12 350 GLU B O 1
ATOM 5616 N N . VAL B 1 351 ? 20.844 -13.352 -26.25 1 96.75 351 VAL B N 1
ATOM 5617 C CA . VAL B 1 351 ? 20.766 -12.531 -25.047 1 96.75 351 VAL B CA 1
ATOM 5618 C C . VAL B 1 351 ? 21.625 -13.148 -23.938 1 96.75 351 VAL B C 1
ATOM 5620 O O . VAL B 1 351 ? 21.875 -14.359 -23.938 1 96.75 351 VAL B O 1
ATOM 5623 N N . PRO B 1 352 ? 22.094 -12.305 -23.016 1 97.69 352 PRO B N 1
ATOM 5624 C CA . PRO B 1 352 ? 22.875 -12.867 -21.906 1 97.69 352 PRO B CA 1
ATOM 5625 C C . PRO B 1 352 ? 22.078 -13.883 -21.094 1 97.69 352 PRO B C 1
ATOM 5627 O O . PRO B 1 352 ? 20.891 -13.688 -20.844 1 97.69 352 PRO B O 1
ATOM 5630 N N . ARG B 1 353 ? 22.812 -14.945 -20.781 1 97.38 353 ARG B N 1
ATOM 5631 C CA . ARG B 1 353 ? 22.219 -15.93 -19.875 1 97.38 353 ARG B CA 1
ATOM 5632 C C . ARG B 1 353 ? 21.812 -15.289 -18.562 1 97.38 353 ARG B C 1
ATOM 5634 O O . ARG B 1 353 ? 22.5 -14.391 -18.062 1 97.38 353 ARG B O 1
ATOM 5641 N N . LEU B 1 354 ? 20.703 -15.727 -17.984 1 98.12 354 LEU B N 1
ATOM 5642 C CA . LEU B 1 354 ? 20.25 -15.25 -16.688 1 98.12 354 LEU B CA 1
ATOM 5643 C C . LEU B 1 354 ? 19.984 -16.422 -15.742 1 98.12 354 LEU B C 1
ATOM 5645 O O . LEU B 1 354 ? 19.156 -17.281 -16.031 1 98.12 354 LEU B O 1
ATOM 5649 N N . VAL B 1 355 ? 20.719 -16.453 -14.641 1 97.75 355 VAL B N 1
ATOM 5650 C CA . VAL B 1 355 ? 20.578 -17.516 -13.648 1 97.75 355 VAL B CA 1
ATOM 5651 C C . VAL B 1 355 ? 20.391 -16.891 -12.258 1 97.75 355 VAL B C 1
ATOM 5653 O O . VAL B 1 355 ? 21.141 -16 -11.867 1 97.75 355 VAL B O 1
ATOM 5656 N N . PHE B 1 356 ? 19.375 -17.297 -11.523 1 97.12 356 PHE B N 1
ATOM 5657 C CA . PHE B 1 356 ? 19.234 -16.969 -10.109 1 97.12 356 PHE B CA 1
ATOM 5658 C C . PHE B 1 356 ? 19.766 -18.109 -9.242 1 97.12 356 PHE B C 1
ATOM 5660 O O . PHE B 1 356 ? 19.375 -19.266 -9.414 1 97.12 356 PHE B O 1
ATOM 5667 N N . HIS B 1 357 ? 20.672 -17.781 -8.367 1 96.56 357 HIS B N 1
ATOM 5668 C CA . HIS B 1 357 ? 21.266 -18.766 -7.469 1 96.56 357 HIS B CA 1
ATOM 5669 C C . HIS B 1 357 ? 20.656 -18.672 -6.07 1 96.56 357 HIS B C 1
ATOM 5671 O O . HIS B 1 357 ? 20.781 -17.641 -5.398 1 96.56 357 HIS B O 1
ATOM 5677 N N . PHE B 1 358 ? 20.062 -19.766 -5.676 1 96.5 358 PHE B N 1
ATOM 5678 C CA . PHE B 1 358 ? 19.438 -19.766 -4.359 1 96.5 358 PHE B CA 1
ATOM 5679 C C . PHE B 1 358 ? 20.266 -20.562 -3.363 1 96.5 358 PHE B C 1
ATOM 5681 O O . PHE B 1 358 ? 21.203 -21.281 -3.754 1 96.5 358 PHE B O 1
ATOM 5688 N N . ASP B 1 359 ? 19.953 -20.359 -2.096 1 95.44 359 ASP B N 1
ATOM 5689 C CA . ASP B 1 359 ? 20.578 -21.141 -1.03 1 95.44 359 ASP B CA 1
ATOM 5690 C C . ASP B 1 359 ? 20.422 -22.641 -1.274 1 95.44 359 ASP B C 1
ATOM 5692 O O . ASP B 1 359 ? 19.484 -23.078 -1.942 1 95.44 359 ASP B O 1
ATOM 5696 N N . GLY B 1 360 ? 21.406 -23.438 -0.773 1 95.5 360 GLY B N 1
ATOM 5697 C CA . GLY B 1 360 ? 21.375 -24.875 -0.966 1 95.5 360 GLY B CA 1
ATOM 5698 C C . GLY B 1 360 ? 21.938 -25.312 -2.309 1 95.5 360 GLY B C 1
ATOM 5699 O O . GLY B 1 360 ? 21.953 -26.5 -2.625 1 95.5 360 GLY B O 1
ATOM 5700 N N . GLY B 1 361 ? 22.359 -24.375 -3.066 1 95.38 361 GLY B N 1
ATOM 5701 C CA . GLY B 1 361 ? 22.984 -24.672 -4.348 1 95.38 361 GLY B CA 1
ATOM 5702 C C . GLY B 1 361 ? 21.984 -24.781 -5.484 1 95.38 361 GLY B C 1
ATOM 5703 O O . GLY B 1 361 ? 22.328 -25.266 -6.566 1 95.38 361 GLY B O 1
ATOM 5704 N N . ALA B 1 362 ? 20.797 -24.391 -5.27 1 96.56 362 ALA B N 1
ATOM 5705 C CA . ALA B 1 362 ? 19.766 -24.469 -6.301 1 96.56 362 ALA B CA 1
ATOM 5706 C C . ALA B 1 362 ? 19.906 -23.344 -7.312 1 96.56 362 ALA B C 1
ATOM 5708 O O . ALA B 1 362 ? 20 -22.172 -6.93 1 96.56 362 ALA B O 1
ATOM 5709 N N . ASP B 1 363 ? 19.891 -23.688 -8.586 1 96.88 363 ASP B N 1
ATOM 5710 C CA . ASP B 1 363 ? 20 -22.719 -9.664 1 96.88 363 ASP B CA 1
ATOM 5711 C C . ASP B 1 363 ? 18.734 -22.703 -10.523 1 96.88 363 ASP B C 1
ATOM 5713 O O . ASP B 1 363 ? 18.281 -23.75 -10.992 1 96.88 363 ASP B O 1
ATOM 5717 N N . LEU B 1 364 ? 18.188 -21.578 -10.641 1 97.31 364 LEU B N 1
ATOM 5718 C CA . LEU B 1 364 ? 17.156 -21.359 -11.641 1 97.31 364 LEU B CA 1
ATOM 5719 C C . LEU B 1 364 ? 17.734 -20.781 -12.914 1 97.31 364 LEU B C 1
ATOM 5721 O O . LEU B 1 364 ? 17.859 -19.562 -13.047 1 97.31 364 LEU B O 1
ATOM 5725 N N . ASP B 1 365 ? 18.141 -21.641 -13.797 1 96.56 365 ASP B N 1
ATOM 5726 C CA . ASP B 1 365 ? 18.703 -21.297 -15.102 1 96.56 365 ASP B CA 1
ATOM 5727 C C . ASP B 1 365 ? 17.594 -21.078 -16.125 1 96.56 365 ASP B C 1
ATOM 5729 O O . ASP B 1 365 ? 16.953 -22.031 -16.578 1 96.56 365 ASP B O 1
ATOM 5733 N N . LEU B 1 366 ? 17.422 -19.828 -16.531 1 97.44 366 LEU B N 1
ATOM 5734 C CA . LEU B 1 366 ? 16.234 -19.453 -17.281 1 97.44 366 LEU B CA 1
ATOM 5735 C C . LEU B 1 366 ? 16.469 -19.5 -18.781 1 97.44 366 LEU B C 1
ATOM 5737 O O . LEU B 1 366 ? 17.484 -18.984 -19.266 1 97.44 366 LEU B O 1
ATOM 5741 N N . PRO B 1 367 ? 15.609 -20.188 -19.516 1 95.12 367 PRO B N 1
ATOM 5742 C CA . PRO B 1 367 ? 15.641 -19.922 -20.953 1 95.12 367 PRO B CA 1
ATOM 5743 C C . PRO B 1 367 ? 15.281 -18.469 -21.281 1 95.12 367 PRO B C 1
ATOM 5745 O O . PRO B 1 367 ? 14.57 -17.812 -20.531 1 95.12 367 PRO B O 1
ATOM 5748 N N . ALA B 1 368 ? 15.641 -17.969 -22.406 1 96 368 ALA B N 1
ATOM 5749 C CA . ALA B 1 368 ? 15.508 -16.578 -22.781 1 96 368 ALA B CA 1
ATOM 5750 C C . ALA B 1 368 ? 14.047 -16.141 -22.75 1 96 368 ALA B C 1
ATOM 5752 O O . ALA B 1 368 ? 13.734 -15.008 -22.344 1 96 368 ALA B O 1
ATOM 5753 N N . GLU B 1 369 ? 13.109 -17 -23.125 1 94 369 GLU B N 1
ATOM 5754 C CA . GLU B 1 369 ? 11.695 -16.656 -23.219 1 94 369 GLU B CA 1
ATOM 5755 C C . GLU B 1 369 ? 11.109 -16.391 -21.828 1 94 369 GLU B C 1
ATOM 5757 O O . GLU B 1 369 ? 10 -15.852 -21.719 1 94 369 GLU B O 1
ATOM 5762 N N . ASN B 1 370 ? 11.844 -16.766 -20.781 1 96.75 370 ASN B N 1
ATOM 5763 C CA . ASN B 1 370 ? 11.352 -16.562 -19.422 1 96.75 370 ASN B CA 1
ATOM 5764 C C . ASN B 1 370 ? 11.812 -15.234 -18.844 1 96.75 370 ASN B C 1
ATOM 5766 O O . ASN B 1 370 ? 11.516 -14.914 -17.703 1 96.75 370 ASN B O 1
ATOM 5770 N N . TYR B 1 371 ? 12.594 -14.5 -19.594 1 97.19 371 TYR B N 1
ATOM 5771 C CA . TYR B 1 371 ? 12.969 -13.211 -19.016 1 97.19 371 TYR B CA 1
ATOM 5772 C C . TYR B 1 371 ? 13.062 -12.148 -20.109 1 97.19 371 TYR B C 1
ATOM 5774 O O . TYR B 1 371 ? 13.234 -10.961 -19.812 1 97.19 371 TYR B O 1
ATOM 5782 N N . MET B 1 372 ? 12.961 -12.508 -21.359 1 95.62 372 MET B N 1
ATOM 5783 C CA . MET B 1 372 ? 12.883 -11.57 -22.484 1 95.62 372 MET B CA 1
ATOM 5784 C C . MET B 1 372 ? 11.516 -11.641 -23.156 1 95.62 372 MET B C 1
ATOM 5786 O O . MET B 1 372 ? 10.984 -12.727 -23.375 1 95.62 372 MET B O 1
ATOM 5790 N N . VAL B 1 373 ? 10.977 -10.484 -23.453 1 93.38 373 VAL B N 1
ATOM 5791 C CA . VAL B 1 373 ? 9.695 -10.438 -24.141 1 93.38 373 VAL B CA 1
ATOM 5792 C C . VAL B 1 373 ? 9.742 -9.383 -25.25 1 93.38 373 VAL B C 1
ATOM 5794 O O . VAL B 1 373 ? 10.344 -8.32 -25.078 1 93.38 373 VAL B O 1
ATOM 5797 N N . LEU B 1 374 ? 9.188 -9.773 -26.344 1 90.75 374 LEU B N 1
ATOM 5798 C CA . LEU B 1 374 ? 9.078 -8.828 -27.453 1 90.75 374 LEU B CA 1
ATOM 5799 C C . LEU B 1 374 ? 7.801 -8 -27.344 1 90.75 374 LEU B C 1
ATOM 5801 O O . LEU B 1 374 ? 6.703 -8.547 -27.25 1 90.75 374 LEU B O 1
ATOM 5805 N N . ASP B 1 375 ? 8.023 -6.738 -27.234 1 87.75 375 ASP B N 1
ATOM 5806 C CA . ASP B 1 375 ? 6.891 -5.828 -27.359 1 87.75 375 ASP B CA 1
ATOM 5807 C C . ASP B 1 375 ? 6.484 -5.656 -28.812 1 87.75 375 ASP B C 1
ATOM 5809 O O . ASP B 1 375 ? 7.098 -4.875 -29.547 1 87.75 375 ASP B O 1
ATOM 5813 N N . GLY B 1 376 ? 5.418 -6.258 -29.188 1 80.19 376 GLY B N 1
ATOM 5814 C CA . GLY B 1 376 ? 4.973 -6.23 -30.578 1 80.19 376 GLY B CA 1
ATOM 5815 C C . GLY B 1 376 ? 4.578 -4.844 -31.047 1 80.19 376 GLY B C 1
ATOM 5816 O O . GLY B 1 376 ? 4.559 -4.574 -32.25 1 80.19 376 GLY B O 1
ATOM 5817 N N . GLY B 1 377 ? 4.254 -4.039 -30.188 1 78.75 377 GLY B N 1
ATOM 5818 C CA . GLY B 1 377 ? 3.881 -2.684 -30.547 1 78.75 377 GLY B CA 1
ATOM 5819 C C . GLY B 1 377 ? 5.066 -1.825 -30.953 1 78.75 377 GLY B C 1
ATOM 5820 O O . GLY B 1 377 ? 5.098 -1.277 -32.062 1 78.75 377 GLY B O 1
ATOM 5821 N N . SER B 1 378 ? 6.098 -1.82 -30.188 1 83.88 378 SER B N 1
ATOM 5822 C CA . SER B 1 378 ? 7.258 -0.962 -30.406 1 83.88 378 SER B CA 1
ATOM 5823 C C . SER B 1 378 ? 8.375 -1.72 -31.125 1 83.88 378 SER B C 1
ATOM 5825 O O . SER B 1 378 ? 9.32 -1.11 -31.641 1 83.88 378 SER B O 1
ATOM 5827 N N . GLY B 1 379 ? 8.312 -3.037 -31.109 1 89.5 379 GLY B N 1
ATOM 5828 C CA . GLY B 1 379 ? 9.398 -3.852 -31.641 1 89.5 379 GLY B CA 1
ATOM 5829 C C . GLY B 1 379 ? 10.562 -3.973 -30.672 1 89.5 379 GLY B C 1
ATOM 5830 O O . GLY B 1 379 ? 11.625 -4.48 -31.031 1 89.5 379 GLY B O 1
ATOM 5831 N N . ALA B 1 380 ? 10.328 -3.541 -29.438 1 92.19 380 ALA B N 1
ATOM 5832 C CA . ALA B 1 380 ? 11.414 -3.592 -28.453 1 92.19 380 ALA B CA 1
ATOM 5833 C C . ALA B 1 380 ? 11.469 -4.957 -27.766 1 92.19 380 ALA B C 1
ATOM 5835 O O . ALA B 1 380 ? 10.43 -5.562 -27.484 1 92.19 380 ALA B O 1
ATOM 5836 N N . LEU B 1 381 ? 12.648 -5.473 -27.641 1 95.19 381 LEU B N 1
ATOM 5837 C CA . LEU B 1 381 ? 12.914 -6.652 -26.828 1 95.19 381 LEU B CA 1
ATOM 5838 C C . LEU B 1 381 ? 13.242 -6.262 -25.391 1 95.19 381 LEU B C 1
ATOM 5840 O O . LEU B 1 381 ? 14.234 -5.57 -25.141 1 95.19 381 LEU B O 1
ATOM 5844 N N . CYS B 1 382 ? 12.438 -6.711 -24.453 1 94.56 382 CYS B N 1
ATOM 5845 C CA . CYS B 1 382 ? 12.523 -6.141 -23.109 1 94.56 382 CYS B CA 1
ATOM 5846 C C . CYS B 1 382 ? 12.773 -7.227 -22.078 1 94.56 382 CYS B C 1
ATOM 5848 O O . CYS B 1 382 ? 12.273 -8.344 -22.203 1 94.56 382 CYS B O 1
ATOM 5850 N N . LEU B 1 383 ? 13.555 -6.867 -21.094 1 96.88 383 LEU B N 1
ATOM 5851 C CA . LEU B 1 383 ? 13.75 -7.695 -19.906 1 96.88 383 LEU B CA 1
ATOM 5852 C C . LEU B 1 383 ? 12.547 -7.602 -18.984 1 96.88 383 LEU B C 1
ATOM 5854 O O . LEU B 1 383 ? 12.055 -6.504 -18.703 1 96.88 383 LEU B O 1
ATOM 5858 N N . THR B 1 384 ? 11.992 -8.75 -18.484 1 95.19 384 THR B N 1
ATOM 5859 C CA . THR B 1 384 ? 10.82 -8.766 -17.625 1 95.19 384 THR B CA 1
ATOM 5860 C C . THR B 1 384 ? 11.234 -8.781 -16.156 1 95.19 384 THR B C 1
ATOM 5862 O O . THR B 1 384 ? 10.727 -9.586 -15.367 1 95.19 384 THR B O 1
ATOM 5865 N N . VAL B 1 385 ? 12.211 -8.008 -15.805 1 95.19 385 VAL B N 1
ATOM 5866 C CA . VAL B 1 385 ? 12.711 -7.766 -14.453 1 95.19 385 VAL B CA 1
ATOM 5867 C C . VAL B 1 385 ? 12.75 -6.262 -14.18 1 95.19 385 VAL B C 1
ATOM 5869 O O . VAL B 1 385 ? 13.195 -5.484 -15.023 1 95.19 385 VAL B O 1
ATOM 5872 N N . MET B 1 386 ? 12.211 -5.902 -13.062 1 90.12 386 MET B N 1
ATOM 5873 C CA . MET B 1 386 ? 12.18 -4.504 -12.633 1 90.12 386 MET B CA 1
ATOM 5874 C C . MET B 1 386 ? 12.773 -4.348 -11.242 1 90.12 386 MET B C 1
ATOM 5876 O O . MET B 1 386 ? 13.039 -5.34 -10.562 1 90.12 386 MET B O 1
ATOM 5880 N N . GLY B 1 387 ? 12.969 -3.086 -10.938 1 83.56 387 GLY B N 1
ATOM 5881 C CA . GLY B 1 387 ? 13.461 -2.795 -9.594 1 83.56 387 GLY B CA 1
ATOM 5882 C C . GLY B 1 387 ? 12.344 -2.59 -8.586 1 83.56 387 GLY B C 1
ATOM 5883 O O . GLY B 1 387 ? 11.234 -2.191 -8.945 1 83.56 387 GLY B O 1
ATOM 5884 N N . SER B 1 388 ? 12.641 -2.992 -7.371 1 79 388 SER B N 1
ATOM 5885 C CA . SER B 1 388 ? 11.758 -2.715 -6.242 1 79 388 SER B CA 1
ATOM 5886 C C . SER B 1 388 ? 12.539 -2.188 -5.043 1 79 388 SER B C 1
ATOM 5888 O O . SER B 1 388 ? 13.773 -2.178 -5.055 1 79 388 SER B O 1
ATOM 5890 N N . ARG B 1 389 ? 11.859 -1.751 -4.098 1 67.06 389 ARG B N 1
ATOM 5891 C CA . ARG B 1 389 ? 12.484 -1.346 -2.844 1 67.06 389 ARG B CA 1
ATOM 5892 C C . ARG B 1 389 ? 12.078 -2.268 -1.7 1 67.06 389 ARG B C 1
ATOM 5894 O O . ARG B 1 389 ? 10.906 -2.299 -1.312 1 67.06 389 ARG B O 1
ATOM 5901 N N . GLY B 1 390 ? 13.008 -2.945 -1.207 1 74.44 390 GLY B N 1
ATOM 5902 C CA . GLY B 1 390 ? 12.758 -3.861 -0.106 1 74.44 390 GLY B CA 1
ATOM 5903 C C . GLY B 1 390 ? 12.469 -5.281 -0.563 1 74.44 390 GLY B C 1
ATOM 5904 O O . GLY B 1 390 ? 13.398 -6.07 -0.767 1 74.44 390 GLY B O 1
ATOM 5905 N N . LEU B 1 391 ? 11.156 -5.52 -0.874 1 82.88 391 LEU B N 1
ATOM 5906 C CA . LEU B 1 391 ? 10.734 -6.871 -1.221 1 82.88 391 LEU B CA 1
ATOM 5907 C C . LEU B 1 391 ? 11.086 -7.199 -2.668 1 82.88 391 LEU B C 1
ATOM 5909 O O . LEU B 1 391 ? 10.891 -6.367 -3.561 1 82.88 391 LEU B O 1
ATOM 5913 N N . SER B 1 392 ? 11.711 -8.328 -2.85 1 90.88 392 SER B N 1
ATOM 5914 C CA . SER B 1 392 ? 11.906 -8.883 -4.188 1 90.88 392 SER B CA 1
ATOM 5915 C C . SER B 1 392 ? 10.906 -10 -4.473 1 90.88 392 SER B C 1
ATOM 5917 O O . SER B 1 392 ? 10.555 -10.766 -3.576 1 90.88 392 SER B O 1
ATOM 5919 N N . ILE B 1 393 ? 10.477 -10.094 -5.734 1 92.81 393 ILE B N 1
ATOM 5920 C CA . ILE B 1 393 ? 9.516 -11.109 -6.156 1 92.81 393 ILE B CA 1
ATOM 5921 C C . ILE B 1 393 ? 10.031 -11.828 -7.395 1 92.81 393 ILE B C 1
ATOM 5923 O O . ILE B 1 393 ? 10.438 -11.188 -8.367 1 92.81 393 ILE B O 1
ATOM 5927 N N . ILE B 1 394 ? 10.125 -13.148 -7.309 1 97.06 394 ILE B N 1
ATOM 5928 C CA . ILE B 1 394 ? 10.234 -13.938 -8.523 1 97.06 394 ILE B CA 1
ATOM 5929 C C . ILE B 1 394 ? 8.852 -14.156 -9.133 1 97.06 394 ILE B C 1
ATOM 5931 O O . ILE B 1 394 ? 8.039 -14.906 -8.586 1 97.06 394 ILE B O 1
ATOM 5935 N N . GLY B 1 395 ? 8.633 -13.547 -10.25 1 95.44 395 GLY B N 1
ATOM 5936 C CA . GLY B 1 395 ? 7.316 -13.539 -10.867 1 95.44 395 GLY B CA 1
ATOM 5937 C C . GLY B 1 395 ? 7.113 -14.672 -11.852 1 95.44 395 GLY B C 1
ATOM 5938 O O . GLY B 1 395 ? 8 -15.516 -12.039 1 95.44 395 GLY B O 1
ATOM 5939 N N . ASN B 1 396 ? 5.984 -14.641 -12.539 1 93.88 396 ASN B N 1
ATOM 5940 C CA . ASN B 1 396 ? 5.516 -15.742 -13.367 1 93.88 396 ASN B CA 1
ATOM 5941 C C . ASN B 1 396 ? 6.391 -15.922 -14.602 1 93.88 396 ASN B C 1
ATOM 5943 O O . ASN B 1 396 ? 6.578 -17.047 -15.078 1 93.88 396 ASN B O 1
ATOM 5947 N N . PHE B 1 397 ? 6.883 -14.867 -15.133 1 93.62 397 PHE B N 1
ATOM 5948 C CA . PHE B 1 397 ? 7.695 -15.031 -16.328 1 93.62 397 PHE B CA 1
ATOM 5949 C C . PHE B 1 397 ? 8.836 -16.016 -16.078 1 93.62 397 PHE B C 1
ATOM 5951 O O . PHE B 1 397 ? 9.133 -16.859 -16.938 1 93.62 397 PHE B O 1
ATOM 5958 N N . GLN B 1 398 ? 9.391 -15.891 -14.906 1 97.31 398 GLN B N 1
ATOM 5959 C CA . GLN B 1 398 ? 10.531 -16.734 -14.578 1 97.31 398 GLN B CA 1
ATOM 5960 C C . GLN B 1 398 ? 10.086 -18.141 -14.188 1 97.31 398 GLN B C 1
ATOM 5962 O O . GLN B 1 398 ? 10.914 -19.047 -14.062 1 97.31 398 GLN B O 1
ATOM 5967 N N . GLN B 1 399 ? 8.828 -18.297 -14.094 1 96.31 399 GLN B N 1
ATOM 5968 C CA . GLN B 1 399 ? 8.32 -19.578 -13.633 1 96.31 399 GLN B CA 1
ATOM 5969 C C . GLN B 1 399 ? 7.703 -20.375 -14.781 1 96.31 399 GLN B C 1
ATOM 5971 O O . GLN B 1 399 ? 7.289 -21.516 -14.602 1 96.31 399 GLN B O 1
ATOM 5976 N N . GLN B 1 400 ? 7.691 -19.781 -15.992 1 94.12 400 GLN B N 1
ATOM 5977 C CA . GLN B 1 400 ? 7.039 -20.422 -17.141 1 94.12 400 GLN B CA 1
ATOM 5978 C C . GLN B 1 400 ? 7.73 -21.734 -17.5 1 94.12 400 GLN B C 1
ATOM 5980 O O . GLN B 1 400 ? 8.953 -21.781 -17.641 1 94.12 400 GLN B O 1
ATOM 5985 N N . ASN B 1 401 ? 6.914 -22.766 -17.609 1 93.06 401 ASN B N 1
ATOM 5986 C CA . ASN B 1 401 ? 7.363 -24.078 -18.047 1 93.06 401 ASN B CA 1
ATOM 5987 C C . ASN B 1 401 ? 8.422 -24.641 -17.109 1 93.06 401 ASN B C 1
ATOM 5989 O O . ASN B 1 401 ? 9.414 -25.219 -17.547 1 93.06 401 ASN B O 1
ATOM 5993 N N . PHE B 1 402 ? 8.312 -24.328 -15.93 1 95.31 402 PHE B N 1
ATOM 5994 C CA . PHE B 1 402 ? 8.906 -24.969 -14.766 1 95.31 402 PHE B CA 1
ATOM 5995 C C . PHE B 1 402 ? 7.828 -25.516 -13.836 1 95.31 402 PHE B C 1
ATOM 5997 O O . PHE B 1 402 ? 6.773 -24.891 -13.672 1 95.31 402 PHE B O 1
ATOM 6004 N N . GLN B 1 403 ? 8.062 -26.641 -13.352 1 96.12 403 GLN B N 1
ATOM 6005 C CA . GLN B 1 403 ? 7.223 -27.078 -12.242 1 96.12 403 GLN B CA 1
ATOM 6006 C C . GLN B 1 403 ? 7.816 -26.641 -10.906 1 96.12 403 GLN B C 1
ATOM 6008 O O . GLN B 1 403 ? 8.945 -27.016 -10.578 1 96.12 403 GLN B O 1
ATOM 6013 N N . PHE B 1 404 ? 7.137 -25.812 -10.203 1 97.56 404 PHE B N 1
ATOM 6014 C CA . PHE B 1 404 ? 7.523 -25.391 -8.867 1 97.56 404 PHE B CA 1
ATOM 6015 C C . PHE B 1 404 ? 6.773 -26.188 -7.805 1 97.56 404 PHE B C 1
ATOM 6017 O O . PHE B 1 404 ? 5.539 -26.203 -7.793 1 97.56 404 PHE B O 1
ATOM 6024 N N . VAL B 1 405 ? 7.484 -26.906 -6.988 1 97.81 405 VAL B N 1
ATOM 6025 C CA . VAL B 1 405 ? 6.914 -27.703 -5.914 1 97.81 405 VAL B CA 1
ATOM 6026 C C . VAL B 1 405 ? 7.105 -27 -4.574 1 97.81 405 VAL B C 1
ATOM 6028 O O . VAL B 1 405 ? 8.234 -26.797 -4.129 1 97.81 405 VAL B O 1
ATOM 6031 N N . TYR B 1 406 ? 6.02 -26.609 -3.979 1 98.44 406 TYR B N 1
ATOM 6032 C CA . TYR B 1 406 ? 6.008 -26.062 -2.629 1 98.44 406 TYR B CA 1
ATOM 6033 C C . TYR B 1 406 ? 5.789 -27.156 -1.593 1 98.44 406 TYR B C 1
ATOM 6035 O O . TYR B 1 406 ? 4.664 -27.641 -1.418 1 98.44 406 TYR B O 1
ATOM 6043 N N . ASP B 1 407 ? 6.848 -27.562 -0.968 1 97.94 407 ASP B N 1
ATOM 6044 C CA . ASP B 1 407 ? 6.789 -28.578 0.08 1 97.94 407 ASP B CA 1
ATOM 6045 C C . ASP B 1 407 ? 6.82 -27.938 1.466 1 97.94 407 ASP B C 1
ATOM 6047 O O . ASP B 1 407 ? 7.891 -27.797 2.066 1 97.94 407 ASP B O 1
ATOM 6051 N N . VAL B 1 408 ? 5.668 -27.594 1.952 1 96.31 408 VAL B N 1
ATOM 6052 C CA . VAL B 1 408 ? 5.57 -26.875 3.225 1 96.31 408 VAL B CA 1
ATOM 6053 C C . VAL B 1 408 ? 5.918 -27.828 4.371 1 96.31 408 VAL B C 1
ATOM 6055 O O . VAL B 1 408 ? 6.445 -27.391 5.398 1 96.31 408 VAL B O 1
ATOM 6058 N N . GLY B 1 409 ? 5.656 -29.125 4.18 1 95.06 409 GLY B N 1
ATOM 6059 C CA . GLY B 1 409 ? 6.008 -30.109 5.191 1 95.06 409 GLY B CA 1
ATOM 6060 C C . GLY B 1 409 ? 7.5 -30.156 5.477 1 95.06 409 GLY B C 1
ATOM 6061 O O . GLY B 1 409 ? 7.91 -30.328 6.629 1 95.06 409 GLY B O 1
ATOM 6062 N N . HIS B 1 410 ? 8.258 -30 4.457 1 96.5 410 HIS B N 1
ATOM 6063 C CA . HIS B 1 410 ? 9.711 -30.062 4.605 1 96.5 410 HIS B CA 1
ATOM 6064 C C . HIS B 1 410 ? 10.352 -28.703 4.441 1 96.5 410 HIS B C 1
ATOM 6066 O O . HIS B 1 410 ? 11.578 -28.578 4.406 1 96.5 410 HIS B O 1
ATOM 6072 N N . ASP B 1 411 ? 9.594 -27.672 4.254 1 97.31 411 ASP B N 1
ATOM 6073 C CA . ASP B 1 411 ? 10.031 -26.281 4.098 1 97.31 411 ASP B CA 1
ATOM 6074 C C . ASP B 1 411 ? 11.047 -26.156 2.963 1 97.31 411 ASP B C 1
ATOM 6076 O O . ASP B 1 411 ? 12.125 -25.594 3.152 1 97.31 411 ASP B O 1
ATOM 6080 N N . THR B 1 412 ? 10.641 -26.672 1.816 1 98.38 412 THR B N 1
ATOM 6081 C CA . THR B 1 412 ? 11.508 -26.531 0.653 1 98.38 412 THR B CA 1
ATOM 6082 C C . THR B 1 412 ? 10.711 -26.125 -0.578 1 98.38 412 THR B C 1
ATOM 6084 O O . THR B 1 412 ? 9.5 -26.359 -0.647 1 98.38 412 THR B O 1
ATOM 6087 N N . LEU B 1 413 ? 11.352 -25.438 -1.458 1 98.44 413 LEU B N 1
ATOM 6088 C CA . LEU B 1 413 ? 10.891 -25.156 -2.812 1 98.44 413 LEU B CA 1
ATOM 6089 C C . LEU B 1 413 ? 11.766 -25.875 -3.844 1 98.44 413 LEU B C 1
ATOM 6091 O O . LEU B 1 413 ? 12.984 -25.703 -3.84 1 98.44 413 LEU B O 1
ATOM 6095 N N . SER B 1 414 ? 11.18 -26.688 -4.684 1 97.31 414 SER B N 1
ATOM 6096 C CA . SER B 1 414 ? 11.891 -27.391 -5.754 1 97.31 414 SER B CA 1
ATOM 6097 C C . SER B 1 414 ? 11.359 -26.984 -7.125 1 97.31 414 SER B C 1
ATOM 6099 O O . SER B 1 414 ? 10.188 -26.609 -7.258 1 97.31 414 SER B O 1
ATOM 6101 N N . PHE B 1 415 ? 12.227 -27.016 -8.086 1 97.25 415 PHE B N 1
ATOM 6102 C CA . PHE B 1 415 ? 11.766 -26.672 -9.422 1 97.25 415 PHE B CA 1
ATOM 6103 C C . PHE B 1 415 ? 12.609 -27.359 -10.492 1 97.25 415 PHE B C 1
ATOM 6105 O O . PHE B 1 415 ? 13.766 -27.703 -10.242 1 97.25 415 PHE B O 1
ATOM 6112 N N . ALA B 1 416 ? 12.062 -27.578 -11.625 1 96 416 ALA B N 1
ATOM 6113 C CA . ALA B 1 416 ? 12.695 -28.141 -12.82 1 96 416 ALA B CA 1
ATOM 6114 C C . ALA B 1 416 ? 11.953 -27.734 -14.086 1 96 416 ALA B C 1
ATOM 6116 O O . ALA B 1 416 ? 10.734 -27.547 -14.062 1 96 416 ALA B O 1
ATOM 6117 N N . PRO B 1 417 ? 12.727 -27.562 -15.117 1 94.31 417 PRO B N 1
ATOM 6118 C CA . PRO B 1 417 ? 12.031 -27.312 -16.391 1 94.31 417 PRO B CA 1
ATOM 6119 C C . PRO B 1 417 ? 11.18 -28.5 -16.828 1 94.31 417 PRO B C 1
ATOM 6121 O O . PRO B 1 417 ? 11.633 -29.656 -16.766 1 94.31 417 PRO B O 1
ATOM 6124 N N . VAL B 1 418 ? 9.953 -28.203 -17.156 1 93.12 418 VAL B N 1
ATOM 6125 C CA . VAL B 1 418 ? 9.039 -29.219 -17.688 1 93.12 418 VAL B CA 1
ATOM 6126 C C . VAL B 1 418 ? 8.203 -28.625 -18.812 1 93.12 418 VAL B C 1
ATOM 6128 O O . VAL B 1 418 ? 8.219 -27.406 -19.031 1 93.12 418 VAL B O 1
ATOM 6131 N N . GLN B 1 419 ? 7.605 -29.5 -19.547 1 88.5 419 GLN B N 1
ATOM 6132 C CA . GLN B 1 419 ? 6.539 -29.078 -20.438 1 88.5 419 GLN B CA 1
ATOM 6133 C C . GLN B 1 419 ? 5.176 -29.156 -19.766 1 88.5 419 GLN B C 1
ATOM 6135 O O . GLN B 1 419 ? 4.672 -30.25 -19.484 1 88.5 419 GLN B O 1
ATOM 6140 N N . CYS B 1 420 ? 4.574 -28.016 -19.516 1 90.69 420 CYS B N 1
ATOM 6141 C CA . CYS B 1 420 ? 3.363 -27.953 -18.703 1 90.69 420 CYS B CA 1
ATOM 6142 C C . CYS B 1 420 ? 2.281 -28.859 -19.281 1 90.69 420 CYS B C 1
ATOM 6144 O O . CYS B 1 420 ? 1.557 -29.531 -18.531 1 90.69 420 CYS B O 1
ATOM 6146 N N . ASN B 1 421 ? 2.229 -28.938 -20.625 1 85.12 421 ASN B N 1
ATOM 6147 C CA . ASN B 1 421 ? 1.16 -29.688 -21.281 1 85.12 421 ASN B CA 1
ATOM 6148 C C . ASN B 1 421 ? 1.364 -31.203 -21.141 1 85.12 421 ASN B C 1
ATOM 6150 O O . ASN B 1 421 ? 0.461 -31.984 -21.438 1 85.12 421 ASN B O 1
ATOM 6154 N N . LYS B 1 422 ? 2.486 -31.625 -20.641 1 82.5 422 LYS B N 1
ATOM 6155 C CA . LYS B 1 422 ? 2.768 -33.062 -20.516 1 82.5 422 LYS B CA 1
ATOM 6156 C C . LYS B 1 422 ? 2.545 -33.531 -19.078 1 82.5 422 LYS B C 1
ATOM 6158 O O . LYS B 1 422 ? 2.752 -34.688 -18.766 1 82.5 422 LYS B O 1
ATOM 6163 N N . LEU B 1 423 ? 2.229 -32.594 -18.297 1 85 423 LEU B N 1
ATOM 6164 C CA . LEU B 1 423 ? 1.927 -32.938 -16.922 1 85 423 LEU B CA 1
ATOM 6165 C C . LEU B 1 423 ? 0.453 -33.312 -16.766 1 85 423 LEU B C 1
ATOM 6167 O O . LEU B 1 423 ? -0.413 -32.656 -17.359 1 85 423 LEU B O 1
#

Solvent-accessible surface area (backbone atoms only — not comparable to full-atom values): 43349 Å² total; per-residue (Å²): 128,86,77,77,76,78,74,79,78,78,82,76,77,77,77,73,76,74,76,74,74,73,72,70,72,78,72,75,58,54,48,72,44,60,27,36,50,44,63,60,88,53,96,65,54,71,44,52,50,47,32,51,39,30,52,50,23,53,38,38,57,65,29,70,39,83,34,40,56,59,59,46,45,29,24,31,66,37,26,43,38,40,70,69,43,68,43,40,20,18,36,24,32,49,22,23,59,25,32,35,49,22,52,81,53,80,34,66,53,65,48,97,44,80,70,43,49,54,88,68,25,80,55,56,42,78,33,42,45,84,36,70,71,36,67,68,40,80,48,60,40,69,44,96,82,42,35,16,24,39,60,47,34,16,24,66,71,23,32,40,25,36,34,33,25,26,26,27,33,30,49,77,91,44,77,40,71,67,42,61,30,37,40,17,21,41,34,44,44,98,46,27,76,50,34,52,34,34,40,9,52,14,66,30,73,54,2,53,49,45,66,60,71,38,46,31,30,20,37,17,40,55,49,93,87,48,79,58,58,16,41,34,22,28,29,75,56,21,64,84,49,76,86,51,32,40,101,56,72,76,25,47,26,57,45,48,84,43,87,74,47,56,27,46,49,28,38,48,65,55,34,38,33,37,52,91,43,74,45,76,53,60,77,67,54,34,29,67,40,94,74,46,45,35,13,28,28,58,32,55,31,26,38,45,22,26,29,17,44,72,55,28,52,54,49,50,52,49,44,60,70,60,39,89,50,55,78,37,86,22,63,92,44,65,37,64,52,21,19,52,46,59,94,66,65,56,87,71,59,76,67,58,47,45,31,44,30,30,42,84,75,16,62,52,73,52,60,66,79,31,42,42,44,74,34,71,79,81,44,28,38,26,39,52,54,40,66,28,70,42,44,17,35,45,13,35,41,70,36,40,33,20,37,42,26,43,28,65,74,74,36,30,39,31,38,29,52,32,60,36,84,78,104,142,77,85,83,80,77,72,81,82,80,84,76,78,76,76,75,74,74,74,74,73,71,73,72,72,78,71,73,58,54,48,72,42,60,26,36,51,43,62,60,88,53,97,65,53,71,44,52,49,48,32,52,40,30,52,52,22,52,39,38,56,63,28,69,38,80,32,41,57,60,60,46,45,31,24,31,65,39,27,43,38,40,71,70,43,68,44,41,19,17,38,24,33,48,22,24,60,26,32,34,47,22,52,81,54,81,35,66,51,63,46,98,45,79,70,42,48,55,89,68,24,80,54,56,40,78,34,42,44,85,37,70,70,38,67,68,39,81,46,60,41,70,43,96,81,43,36,15,23,40,62,47,35,16,25,66,72,22,31,40,25,37,34,34,24,26,27,27,32,32,49,77,90,45,78,40,72,69,41,61,30,36,40,18,19,40,33,45,44,99,44,34,76,51,36,51,34,34,40,10,51,14,66,30,74,54,2,54,50,45,66,60,71,41,44,30,30,20,37,17,40,57,50,94,86,48,78,58,59,15,41,35,22,29,28,73,58,20,64,84,47,75,86,52,33,42,101,56,72,77,26,47,26,56,45,49,84,44,88,75,44,56,26,46,49,28,40,48,62,58,36,39,31,38,53,90,43,73,46,77,56,63,79,67,56,36,30,67,40,94,73,48,44,35,14,27,29,58,32,55,31,24,39,46,21,26,29,17,43,73,56,29,52,54,49,51,52,49,45,58,73,61,39,90,51,54,78,37,87,22,64,91,45,66,35,66,52,20,19,52,46,56,96,67,65,56,86,71,59,76,67,59,47,43,32,45,30,30,43,84,75,17,62,53,72,51,58,65,80,32,42,43,44,73,35,69,78,81,45,28,38,25,40,51,54,40,66,27,71,43,46,17,34,46,11,37,40,71,36,39,33,20,37,42,27,44,28,64,73,74,36,31,40,33,38,29,52,30,56,36,84,78,104

Radius of gyration: 31.2 Å; Cα contacts (8 Å, |Δi|>4): 2197; chains: 2; bounding box: 140×86×93 Å

Nearest PDB structures (foldseek):
  4zl4-assembly2_B  TM=7.231E-01  e=3.201E-18  Plasmodium vivax
  8tyf-assembly1_A  TM=7.130E-01  e=7.663E-18  Plasmodium vivax Sal-1
  8tyg-assembly1_A  TM=7.219E-01  e=3.938E-17  Plasmodium vivax Sal-1
  7d5b-assembly1_A  TM=7.679E-01  e=6.723E-16  Homo sapiens
  4d85-assembly1_A  TM=7.269E-01  e=1.541E-16  Homo sapiens

Foldseek 3Di:
DCPDPPPPDPPPPPPPPPPPPPPPPPDDPDDDDDDDDPCNPPPDDPVRVVVVVVVVVVVVVLPVDDAQAQFADDWAWKWWAVVTFIWIAHEKLRDAAWAFEEPPAPAAFDAPGDHHYQVVGPQKFFDFCPDPVLVLAPDWDQDPVRFTKHWHHHSQRKIFIATWIWTWMDHPHDIDGGQIHGHGRHIDDPHHPPIRTYQYSFLTCNHPLNVSVAQKKKWADADSPDPDDIDIGTHPRQDDDPVFFPVDDKFKFFFDAQPVRRRFGFFAWQWKDWAPDIGGDPSPQADQDPVRWHHETEIRGFAFWEGAARRVVVNLVSQVVPFPFDFDDDVVVPAHTKGQADPPDSVVGDGIWIWTATPPGGILTADCQLFWDADPVRNIIGGRYYYDHTYTYDYVSSRHQKMWMCRNVVRMIIIGHGHSVVD/DDDDPPPPDDDDPPPPPPPPPPPPPPDDPDDDDDDDDPCNPPPDDPVRVVVVVVVVVVVVVLPVDDAQAQFADDWAWKWWAVVTFIWIAHEKLRDAAWAFEEPPAPAAFDAPGDHHYQVVGPQKFFDFCPDPVLVLAPDWDQDPVRFTKHWHHHSQRKIFIATWIWTWMDHPHDIDGGQIHGHGRHIDDPHHPGIRTYQYSFLTCNHPLNVSVAQKKKWADADSPDPDDIDIGTHPRRDDDPVFFPVDDKFKFFFDAQPVRRRFGFFAWQWKDWAPDIGGDPSPQADQDPVRWHHETEIRGFAFWEGAARRVVVNLVSQVVPFPFDFDDDVVVPAHTKGQADPPDSVVGDGIWIWTATPPGGILTADPQLFWDADPVRNIIGGRYYYDHTYTYDYVSSRHQKMWMCRNVRRMIIIGHGHSVVD

Organism: Oryza sativa subsp. indica (NCBI:txid39946)

Secondary structure (DSSP, 8-state):
-----------------------------EEEEEEEETTTTS---HHHHHHHHHHHHHHHHHHHS--B----SEEEEEEETTTTEEEEEEEETT----EEEBSS-SB----SSPPB-GGG-SS-EEPBTTSHHHHTSSSEEE-TTSBEEEEEEBTTS-EEEEEEEEEEEEETTEEEEEEEEEEEEEEE-S-STT-SEEEE-SSSTTSHHHHTT-SEEEEEBPPTT--SPEEEEEEGGGSPPTTTS-SSPPEEEE-B--TTSTTS-EE-EEEEEETTEEEEPPTTTTSBPTTS-B-EEE-SS-SSEEEEHHHHHHHHHHHHHH--S-EE--GGGT-S-EEE--SS-GGG-----EEEEEGGG-EEEE-GGGTEEEETTTTEEEESEEEESS-EEE-GGGGBTEEEEEETTTTEEEEEE--GGG-/-----------------------------EEEEEEEETTTTS---HHHHHHHHHHHHHHHHHHHS--B----SEEEEEEETTTTEEEEEEEETT----EEEBSS-SB----SSPPB-GGG-SS-EEPBTTSHHHHTSSSEEE-TTSBEEEEEEBTTS-EEEEEEEEEEEEETTEEEEEEEEEEEEEEESS-STT-SEEEE-SSSTTSHHHHTT-SEEEEEBPPTT--SPEEEEEEGGGSPPTTTS-SSPPEEEE-B--TTSTTS-EE-EEEEEETTEEEEPPTTTTSBPTTS-B-EEE-SS-SSEEEEHHHHHHHHHHHHHH--S-EE--GGGT-S-EEE--SS-GGG-----EEEEEGGG-EEEE-GGGTEEEETTTTEEEESEEEESS-EEE-GGGGBTEEEEEETTTTEEEEEE--GGG-

=== Feature glossary ===
Key to the feature types in this record:

— What the protein is —

Primary structure: the covalent order of the twenty standard amino acids along the backbone. Two proteins with the same sequence will (almost always) fold to the same structure; two with 30% identity often share a fold but not the details.

Database cross-references. InterPro integrates a dozen domain/family signature databases into unified entries with residue-range hits. GO terms attach function/process/location labels with evidence codes. CATH codes position the fold in a four-level structural taxonomy. Organism is the NCBI-taxonomy species name.

— Where its atoms are —

The mmCIF block holds the 3D Cartesian coordinates of each backbone atom (N, Cα, C, O) in ångströms. mmCIF is the PDB's canonical archive format — a tagged-loop text representation of the atomic model.

Six rendered views show the 3D structure from the faces of a cube — i.e. along ±x, ±y, ±z. Rendering representation is drawn randomly per protein from cartoon (secondary-structure ribbons), sticks (backbone bonds), or molecular surface; coloring is either N→C rainbow (blue at the N-terminus through red at the C-terminus) or one color per chain.

— Local backbone conformation —

DSSP 8-state secondary structure assigns each residue one of H (α-helix), G (3₁₀-helix), I (π-helix), E (extended β-strand), B (isolated β-bridge), T (hydrogen-bonded turn), S (bend), or '-' (coil). The assignment is computed from backbone hydrogen-bond geometry via the Kabsch–Sander algorithm.

P-SEA three-state annotation labels each residue as helix, strand, or coil based purely on the geometry of the Cα trace. It serves as a fallback when the full backbone (and thus DSSP) is unavailable.

The φ/ψ torsion pair specifies the backbone conformation at each residue. φ rotates about the N–Cα bond, ψ about the Cα–C bond. Steric clashes forbid most of the (φ, ψ) plane — the allowed regions (α-helix basin, β-sheet basin, left-handed helix) are the Ramachandran-allowed regions.

— Global shape and packing —

The geometric summary reports three shape descriptors. Rg (radius of gyration) measures how spread out the Cα atoms are about their centre of mass; compact globular proteins have small Rg, elongated or unfolded ones large. Cα contacts (<8 Å, |i−j|>4) count long-range residue pairs in spatial proximity — high for tightly packed folds, near zero for rods or random coil. The bounding-box extents give the protein's footprint along x, y, z in Å.

Accessible surface area quantifies burial. A residue with SASA near zero is packed into the hydrophobic core; one with SASA >100 Å² sits on the surface. Computed here via the Shrake–Rupley numerical algorithm with a 1.4 Å probe.

Plot images: a contact map (which residues are close in 3D, as an N×N binary image), a Ramachandran scatter (backbone torsion angles, revealing secondary-structure composition at a glance), and — for AlphaFold structures — a PAE heatmap (pairwise prediction confidence).

— Structural neighborhood —

The Foldseek 3Di string encodes local tertiary geometry as a 20-letter alphabet — one character per residue — derived from the relative positions of nearby Cα atoms. Unlike the amino-acid sequence, 3Di is a direct function of the 3D structure, so two proteins with the same fold have similar 3Di strings even at low sequence identity.

Nearest PDB neighbors are the top structural matches found by Foldseek when searching this structure against the entire Protein Data Bank. Each hit reports a TM-score (0 to 1; >0.5 almost always implies the same fold) and an E-value. These are *structural* homologs — they may share no detectable sequence similarity.

— Confidence and disorder —

For AlphaFold models, the B-factor field carries pLDDT — the model's own estimate of local accuracy on a 0–100 scale. Regions with pLDDT<50 should be treated as essentially unmodeled; they often correspond to intrinsically disordered segments.

B-factor (Debye–Waller factor) reflects atomic displacement in the crystal lattice. It is an experimental observable (units Å²), not a prediction; low values mean the atom is pinned down, high values mean it moves or is heterogeneous across the crystal.

Predicted aligned error is AlphaFold's pairwise confidence. Unlike pLDDT (per-residue), PAE is per-residue-pair and captures whether two parts of the structure are correctly placed relative to each other. Units are ångströms of expected positional error.